Protein AF-A0A1G1I2A8-F1 (afdb_monomer_lite)

Radius of gyration: 114.82 Å; chains: 1; bounding box: 255×109×327 Å

Secondary structure (DSSP, 8-state):
----HHHHHHHHHHHHHHHHHHHHHHHHHHHHHHHHHHHHHHHHHHHHHHHHHHHHHHHTTT-HHHHHHHHHHHTTSTTEEEEEEE-TTS-EEEEEE-PPPTT-S--B--EEEEEETTEEEEEEEEEE--GGGGS-SHHHHHHHHHHHHHHHHHHHHHHHHHHIIIIIHHHHHHHHHHHHHHHH-BTT----GGG--THHHHHHHHHHHHHHHHHHHHHHHHHHHHHHHHHHHHHHHHHHHHHHHHHHHHHHHHHHHHHHHHHHHHHHHHHHHHHHHHHHHHHHHHHHHHHHHHHHHHHHHHHHHHHHHHHHHHHHHHHHHHHHHHHHHHHHHHHHHHHHHHHHHHHHHHHHHHHHHHHHHHHHHHHHHHHIIIIIHHHHHHHHHHHHHHHHHHHHHHHHHHHHHHHHHHHHHHHHHHHHHHHHHHHHHHHHHHHHHHTGGGTHHHHHHHHHHHHHHHHHHHHHHHHHHHHHHHHHHHHHHHHHHHHHHHHHHHHHHHHHHHHHHHHHHHHHHHHHHHHHHHHHHHHHHHHHHHHHHHHHHHHHHHHHHHHHHHHHHHHHHHHHHHHHHHHHHHHHHHHHHHHHHHHHHHHHHHHHHHHHHHHHHHHHHHHHHHHHHHHHHHHHHHHHTHHHHHHHHHHHHHHHHHHHHHHHHHHHHHHHHTSB-S---SS-S-EEEEE--SS-HHHHHHHHHHHHHHHHHHHTS-EEEE--SSHHHHHHHHHTT--SEEEE-HHHHHHHHHHH--EEEEEEEETTBSEE-EEEEE-TT-S--SGGGGTTSEEEES-TT-IIIIIHHHHHHHHTT--GGGSSEEEE-SSHHHHHHHHHTTS-SEEEEEHHHHHHTGGGT-EEEEEPSPEEPPEEEE-TTS-HHHHHHHHHHHHH-BTTSHHHHHHHHHH-TTEEEEE---GGGGHHHHHHHHHHH---PPPP-

Foldseek 3Di:
DDDDPLRVVLVVVLVVLVVVVVVVLVVVLVVVVVVVQVVQQVVQQVLFVVLLAVCQVCLVVVVLVVNQVSVVVSCVPPFWFWKFKAFPVGHTSDIDGHDDDPPQPHKHWDKAFRDDPRDGGIIIIIIGGDPVVPDDSPVVSVVVVVVSVVVSVVVSVVVSVVCCVQPVVLVVVLVVQVCCCVVQLELPDADDLVVDDDPSSVSSVVSPVVSVVVLVVLLVLLVVLLVLLVVLLVLLVVLVVLLVVLVVVLVVLVVVLVVLVVLLVVLVVLLVVLVVLLVVLVVLLVVLVVLLVVLVVLLVVLVVLLVVLVVLLVVLVVLLVVLVVLVVVLVVLVVVLVVLLVVLVVLLVVLVVLLVVLVVLLVVLVVLLCCLVPVVLVVLVVLLVVLVVQLVVLVVVLVVLVVLLVVLVVLLVVLVVLLVVLVVQLVVLVVQLVVLVVVPPVRPVSNVVSVVSNVVSVVSNVVSVVVNVVSVVSNVVSVVSSVVSVVSNVVSVVSSVVSVVSNVVSVVSSVVSVVSNVVSVVSNVVSVVVSVVSVVVNVVSVVSVVVSVVSVVVSVVSNVVSVVSSVVSVVSSVVSVVSNVVSVVSSVVSVVSSVVSVVSSVVSVVSNVVSVVSSVVSVVVSVVSVVVSVVSVVSSVVSVVSSVVSVVSSVVSVVVVVVSVSRHSDDDCPPDQEAEEEEAPLDAQVLQCQLQVLVQVLVCVLVVGHYHYDYDGHRSVSLVCLSVVVHQKYWFFLLSVLVSCQPFVWAFQWFFAFLNHQWFKKFKKFAAPAPDQALQVQQQWEEEFEDPSHPRRHLQNQLRSVVVVHHCVRYVYYYYQHHQVSRLVCRHVVVGRMTMGTPVSQVVCVVVGMGTNDMGPIAGGITMIGRPPHDPVSSNSVSVSQQPQACVDVSSVVSQVSNPVRTGTIGGDDQVSSVVVQVSCCVPSVDHRDTDD

Sequence (933 aa):
MNWGLRQRLTLTVAIVMVVSMSFVGLWRIQGEKRERLETAEARGREMAEIVADLVGPLMARGQIREIDTLILQFLHGRDIYTVQVMDPSGDGFAIVEKPAPENLAVRINPEVPIRHEGADIGSVRLLYAPREAREGFGLLVLRNVAVDAGIVIAISAVLIMVLSRLVVRPLAETVGTIARVAEGGDFTVRLDESRYRGEFRDLARGVNGLVGTVRTLLGDVKRALYQTEVTSERVAMDTRLLEEGTNVQRESMENTSSSINEMGASIKNVAASADNLSASAEETASSIHEMAASIESAAESAGTLSQAVGETSSAIVEVTASINQVGNSVDQLAAAVHETAAAVNEIGATIREVESAAQESANLAEDVMKEASETGMRAVEAAREGMTAIRETVTRGADVINRLGARSEEIGKILTVITEVTDQTSLLALNAAILAAQAGEYGKGFAVVADEIKELAERTANSTKEIEDVVEAVRREAADAVRAMEEGVKKTEGGVRLSLAAGRALETIVNRSRQSVERAQGIERATAEQARGVRQVGVAMEQVRQMIDQILRATQDQRGGSESIMRTAERMRDLTNQVGRATSELAQGSRQIIQAVESTTEHVSVIVEATKEQAEGSQQIVDSIERISRIPRQTAGVAKVMAGAARDLIGEAGRFRETVRAYRTAERRVGGTALAFGVIPLDRADVMREKFKPLAEYLSRGLGQPVDLRVPDRYEACLRDIWEEETDFAYLTPTTYIEARHKFGVSLVSKALRNGLPFNHAAIVVPPGSSISRLEQIAGKRVAFGDERSTSSYLMPRLMLARAGVRLIDMDEYTFRGHHDRVAEAVLGGEADAGGMMESTARRFAERGLNVLAVSPDIPEFCVVAAAGTSSALADHVRELLTALSASRPEDARILKSIASDYTGFVAAVDADYDGVRTSVKELYGITYAGGA

Structure (mmCIF, N/CA/C/O backbone):
data_AF-A0A1G1I2A8-F1
#
_entry.id   AF-A0A1G1I2A8-F1
#
loop_
_atom_site.group_PDB
_atom_site.id
_atom_site.type_symbol
_atom_site.label_atom_id
_atom_site.label_alt_id
_atom_site.label_comp_id
_atom_site.label_asym_id
_atom_site.label_entity_id
_atom_site.label_seq_id
_atom_site.pdbx_PDB_ins_code
_atom_site.Cartn_x
_atom_site.Cartn_y
_atom_site.Cartn_z
_atom_site.occupancy
_atom_site.B_iso_or_equiv
_atom_site.auth_seq_id
_atom_site.auth_comp_id
_atom_site.auth_asym_id
_atom_site.auth_atom_id
_atom_site.pdbx_PDB_model_num
ATOM 1 N N . MET A 1 1 ? 69.381 35.797 -104.779 1.00 35.25 1 MET A N 1
ATOM 2 C CA . MET A 1 1 ? 70.450 34.960 -104.194 1.00 35.25 1 MET A CA 1
ATOM 3 C C . MET A 1 1 ? 70.005 33.498 -104.211 1.00 35.25 1 MET A C 1
ATOM 5 O O . MET A 1 1 ? 69.638 32.964 -103.185 1.00 35.25 1 MET A O 1
ATOM 9 N N . ASN A 1 2 ? 69.972 32.881 -105.394 1.00 39.34 2 ASN A N 1
ATOM 10 C CA . ASN A 1 2 ? 69.732 31.446 -105.590 1.00 39.34 2 ASN A CA 1
ATOM 11 C C . ASN A 1 2 ? 70.513 31.041 -106.842 1.00 39.34 2 ASN A C 1
ATOM 13 O O . ASN A 1 2 ? 69.991 31.027 -107.950 1.00 39.34 2 ASN A O 1
ATOM 17 N N . TRP A 1 3 ? 71.814 30.834 -106.662 1.00 39.72 3 TRP A N 1
ATOM 18 C CA . TRP A 1 3 ? 72.657 30.169 -107.649 1.00 39.72 3 TRP A CA 1
ATOM 19 C C . TRP A 1 3 ? 72.755 28.714 -107.209 1.00 39.72 3 TRP A C 1
ATOM 21 O O . TRP A 1 3 ? 73.241 28.443 -106.109 1.00 39.72 3 TRP A O 1
ATOM 31 N N . GLY A 1 4 ? 72.236 27.797 -108.030 1.00 51.66 4 GLY A N 1
ATOM 32 C CA . GLY A 1 4 ? 72.236 26.367 -107.725 1.00 51.66 4 GLY A CA 1
ATOM 33 C C . GLY A 1 4 ? 73.658 25.868 -107.475 1.00 51.66 4 GLY A C 1
ATOM 34 O O . GLY A 1 4 ? 74.607 26.393 -108.057 1.00 51.66 4 GLY A O 1
ATOM 35 N N . LEU A 1 5 ? 73.814 24.848 -106.625 1.00 53.22 5 LEU A N 1
ATOM 36 C CA . LEU A 1 5 ? 75.115 24.272 -106.251 1.00 53.22 5 LEU A CA 1
ATOM 37 C C . LEU A 1 5 ? 76.014 24.015 -107.480 1.00 53.22 5 LEU A C 1
ATOM 39 O O . LEU A 1 5 ? 77.211 24.280 -107.445 1.00 53.22 5 LEU A O 1
ATOM 43 N N . ARG A 1 6 ? 75.394 23.617 -108.602 1.00 56.12 6 ARG A N 1
ATOM 44 C CA . ARG A 1 6 ? 76.012 23.495 -109.930 1.00 56.12 6 ARG A CA 1
ATOM 45 C C . ARG A 1 6 ? 76.737 24.765 -110.386 1.00 56.12 6 ARG A C 1
ATOM 47 O O . ARG A 1 6 ? 77.890 24.673 -110.776 1.00 56.12 6 ARG A O 1
ATOM 54 N N . GLN A 1 7 ? 76.078 25.921 -110.315 1.00 58.53 7 GLN A N 1
ATOM 55 C CA . GLN A 1 7 ? 76.614 27.203 -110.770 1.00 58.53 7 GLN A CA 1
ATOM 56 C C . GLN A 1 7 ? 77.718 27.734 -109.848 1.00 58.53 7 GLN A C 1
ATOM 58 O O . GLN A 1 7 ? 78.705 28.284 -110.335 1.00 58.53 7 GLN A O 1
ATOM 63 N N . ARG A 1 8 ? 77.585 27.542 -108.526 1.00 58.88 8 ARG A N 1
ATOM 64 C CA . ARG A 1 8 ? 78.625 27.933 -107.559 1.00 58.88 8 ARG A CA 1
ATOM 65 C C . ARG A 1 8 ? 79.903 27.126 -107.760 1.00 58.88 8 ARG A C 1
ATOM 67 O O . ARG A 1 8 ? 80.968 27.721 -107.856 1.00 58.88 8 ARG A O 1
ATOM 74 N N . LEU A 1 9 ? 79.794 25.804 -107.912 1.00 56.88 9 LEU A N 1
ATOM 75 C CA . LEU A 1 9 ? 80.969 24.954 -108.117 1.00 56.88 9 LEU A CA 1
ATOM 76 C C . LEU A 1 9 ? 81.682 25.279 -109.440 1.00 56.88 9 LEU A C 1
ATOM 78 O O . LEU A 1 9 ? 82.906 25.376 -109.465 1.00 56.88 9 LEU A O 1
ATOM 82 N N . THR A 1 10 ? 80.931 25.520 -110.524 1.00 62.66 10 THR A N 1
ATOM 83 C CA . THR A 1 10 ? 81.520 25.935 -111.810 1.00 62.66 10 THR A CA 1
ATOM 84 C C . THR A 1 10 ? 82.211 27.292 -111.733 1.00 62.66 10 THR A C 1
ATOM 86 O O . THR A 1 10 ? 83.279 27.456 -112.315 1.00 62.66 10 THR A O 1
ATOM 89 N N . LEU A 1 11 ? 81.640 28.258 -111.007 1.00 63.94 11 LEU A N 1
ATOM 90 C CA . LEU A 1 11 ? 82.217 29.597 -110.900 1.00 63.94 11 LEU A CA 1
ATOM 91 C C . LEU A 1 11 ? 83.518 29.582 -110.083 1.00 63.94 11 LEU A C 1
ATOM 93 O O . LEU A 1 11 ? 84.504 30.189 -110.490 1.00 63.94 11 LEU A O 1
ATOM 97 N N . THR A 1 12 ? 83.551 28.850 -108.964 1.00 62.59 12 THR A N 1
ATOM 98 C CA . THR A 1 12 ? 84.743 28.774 -108.106 1.00 62.59 12 THR A CA 1
ATOM 99 C C . THR A 1 12 ? 85.919 28.112 -108.825 1.00 62.59 12 THR A C 1
ATOM 101 O O . THR A 1 12 ? 87.034 28.625 -108.768 1.00 62.59 12 THR A O 1
ATOM 104 N N . VAL A 1 13 ? 85.680 27.015 -109.553 1.00 64.94 13 VAL A N 1
ATOM 105 C CA . VAL A 1 13 ? 86.742 26.326 -110.307 1.00 64.94 13 VAL A CA 1
ATOM 106 C C . VAL A 1 13 ? 87.262 27.197 -111.458 1.00 64.94 13 VAL A C 1
ATOM 108 O O . VAL A 1 13 ? 88.473 27.270 -111.664 1.00 64.94 13 VAL A O 1
ATOM 111 N N . ALA A 1 14 ? 86.378 27.918 -112.155 1.00 65.12 14 ALA A N 1
ATOM 112 C CA . ALA A 1 14 ? 86.773 28.831 -113.227 1.00 65.12 14 ALA A CA 1
ATOM 113 C C . ALA A 1 14 ? 87.655 29.990 -112.722 1.00 65.12 14 ALA A C 1
ATOM 115 O O . ALA A 1 14 ? 88.662 30.315 -113.349 1.00 65.12 14 ALA A O 1
ATOM 116 N N . ILE A 1 15 ? 87.330 30.579 -111.565 1.00 67.44 15 ILE A N 1
ATOM 117 C CA . ILE A 1 15 ? 88.107 31.685 -110.979 1.00 67.44 15 ILE A CA 1
ATOM 118 C C . ILE A 1 15 ? 89.528 31.235 -110.601 1.00 67.44 15 ILE A C 1
ATOM 120 O O . ILE A 1 15 ? 90.493 31.942 -110.890 1.00 67.44 15 ILE A O 1
ATOM 124 N N . VAL A 1 16 ? 89.682 30.045 -110.009 1.00 66.56 16 VAL A N 1
ATOM 125 C CA . VAL A 1 16 ? 90.998 29.523 -109.589 1.00 66.56 16 VAL A CA 1
ATOM 126 C C . VAL A 1 16 ? 91.925 29.263 -110.788 1.00 66.56 16 VAL A C 1
ATOM 128 O O . VAL A 1 16 ? 93.128 29.532 -110.707 1.00 66.56 16 VAL A O 1
ATOM 131 N N . MET A 1 17 ? 91.387 28.807 -111.925 1.00 67.25 17 MET A N 1
ATOM 132 C CA . MET A 1 17 ? 92.185 28.594 -113.144 1.00 67.25 17 MET A CA 1
ATOM 133 C C . MET A 1 17 ? 92.657 29.905 -113.797 1.00 67.25 17 MET A C 1
ATOM 135 O O . MET A 1 17 ? 93.786 29.978 -114.278 1.00 67.25 17 MET A O 1
ATOM 139 N N . VAL A 1 18 ? 91.840 30.963 -113.788 1.00 69.12 18 VAL A N 1
ATOM 140 C CA . VAL A 1 18 ? 92.198 32.251 -114.420 1.00 69.12 18 VAL A CA 1
ATOM 141 C C . VAL A 1 18 ? 93.328 32.971 -113.670 1.00 69.12 18 VAL A C 1
ATOM 143 O O . VAL A 1 18 ? 94.229 33.544 -114.291 1.00 69.12 18 VAL A O 1
ATOM 146 N N . VAL A 1 19 ? 93.321 32.916 -112.335 1.00 68.88 19 VAL A N 1
ATOM 147 C CA . VAL A 1 19 ? 94.349 33.561 -111.497 1.00 68.88 19 VAL A CA 1
ATOM 148 C C . VAL A 1 19 ? 95.716 32.885 -111.657 1.00 68.88 19 VAL A C 1
ATOM 150 O O . VAL A 1 19 ? 96.740 33.565 -111.694 1.00 68.88 19 VAL A O 1
ATOM 153 N N . SER A 1 20 ? 95.746 31.559 -111.809 1.00 62.88 20 SER A N 1
ATOM 154 C CA . SER A 1 20 ? 96.995 30.795 -111.917 1.00 62.88 20 SER A CA 1
ATOM 155 C C . SER A 1 20 ? 97.707 30.982 -113.265 1.00 62.88 20 SER A C 1
ATOM 157 O O . SER A 1 20 ? 98.933 31.102 -113.282 1.00 62.88 20 SER A O 1
ATOM 159 N N . MET A 1 21 ? 96.983 31.105 -114.387 1.00 68.19 21 MET A N 1
ATOM 160 C CA . MET A 1 21 ? 97.621 31.324 -115.700 1.00 68.19 21 MET A CA 1
ATOM 161 C C . MET A 1 21 ? 98.109 32.768 -115.918 1.00 68.19 21 MET A C 1
ATOM 163 O O . MET A 1 21 ? 99.127 32.978 -116.577 1.00 68.19 21 MET A O 1
ATOM 167 N N . SER A 1 22 ? 97.478 33.765 -115.286 1.00 67.06 22 SER A N 1
ATOM 168 C CA . SER A 1 22 ? 97.885 35.179 -115.408 1.00 67.06 22 SER A CA 1
ATOM 169 C C . SER A 1 22 ? 99.281 35.469 -114.819 1.00 67.06 22 SER A C 1
ATOM 171 O O . SER A 1 22 ? 99.975 36.377 -115.278 1.00 67.06 22 SER A O 1
ATOM 173 N N . PHE A 1 23 ? 99.741 34.678 -113.841 1.00 66.38 23 PHE A N 1
ATOM 174 C CA . PHE A 1 23 ? 101.073 34.821 -113.235 1.00 66.38 23 PHE A CA 1
ATOM 175 C C . PHE A 1 23 ? 102.205 34.351 -114.171 1.00 66.38 23 PHE A C 1
ATOM 177 O O . PHE A 1 23 ? 103.268 34.970 -114.232 1.00 66.38 23 PHE A O 1
ATOM 184 N N . VAL A 1 24 ? 101.958 33.300 -114.963 1.00 67.38 24 VAL A N 1
ATOM 185 C CA . VAL A 1 24 ? 102.928 32.754 -115.933 1.00 67.38 24 VAL A CA 1
ATOM 186 C C . VAL A 1 24 ? 103.140 33.719 -117.109 1.00 67.38 24 VAL A C 1
ATOM 188 O O . VAL A 1 24 ? 104.269 33.892 -117.574 1.00 67.38 24 VAL A O 1
ATOM 191 N N . GLY A 1 25 ? 102.084 34.413 -117.548 1.00 65.12 25 GLY A N 1
ATOM 192 C CA . GLY A 1 25 ? 102.158 35.409 -118.624 1.00 65.12 25 GLY A CA 1
ATOM 193 C C . GLY A 1 25 ? 103.009 36.641 -118.283 1.00 65.12 25 GLY A C 1
ATOM 194 O O . GLY A 1 25 ? 103.759 37.127 -119.131 1.00 65.12 25 GLY A O 1
ATOM 195 N N . LEU A 1 26 ? 102.955 37.124 -117.035 1.00 66.81 26 LEU A N 1
ATOM 196 C CA . LEU A 1 26 ? 103.687 38.319 -116.592 1.00 66.81 26 LEU A CA 1
ATOM 197 C C . LEU A 1 26 ? 105.206 38.086 -116.499 1.00 66.81 26 LEU A C 1
ATOM 199 O O . LEU A 1 26 ? 105.999 38.968 -116.836 1.00 66.81 26 LEU A O 1
ATOM 203 N N . TRP A 1 27 ? 105.613 36.884 -116.079 1.00 65.75 27 TRP A N 1
ATOM 204 C CA . TRP A 1 27 ? 107.022 36.513 -115.915 1.00 65.75 27 TRP A CA 1
ATOM 205 C C . TRP A 1 27 ? 107.772 36.482 -117.256 1.00 65.75 27 TRP A C 1
ATOM 207 O O . TRP A 1 27 ? 108.911 36.936 -117.353 1.00 65.75 27 TRP A O 1
ATOM 217 N N . ARG A 1 28 ? 107.099 36.039 -118.326 1.00 65.81 28 ARG A N 1
ATOM 218 C CA . ARG A 1 28 ? 107.678 35.945 -119.675 1.00 65.81 28 ARG A CA 1
ATOM 219 C C . ARG A 1 28 ? 107.926 37.315 -120.325 1.00 65.81 28 ARG A C 1
ATOM 221 O O . ARG A 1 28 ? 108.904 37.467 -121.046 1.00 65.81 28 ARG A O 1
ATOM 228 N N . ILE A 1 29 ? 107.084 38.316 -120.044 1.00 66.88 29 ILE A N 1
ATOM 229 C CA . ILE A 1 29 ? 107.187 39.677 -120.616 1.00 66.88 29 ILE A CA 1
ATOM 230 C C . ILE A 1 29 ? 108.342 40.487 -119.994 1.00 66.88 29 ILE A C 1
ATOM 232 O O . ILE A 1 29 ? 108.949 41.316 -120.671 1.00 66.88 29 ILE A O 1
ATOM 236 N N . GLN A 1 30 ? 108.679 40.263 -118.719 1.00 64.81 30 GLN A N 1
ATOM 237 C CA . GLN A 1 30 ? 109.777 40.986 -118.059 1.00 64.81 30 GLN A CA 1
ATOM 238 C C . GLN A 1 30 ? 111.177 40.570 -118.546 1.00 64.81 30 GLN A C 1
ATOM 240 O O . GLN A 1 30 ? 112.079 41.408 -118.545 1.00 64.81 30 GLN A O 1
ATOM 245 N N . GLY A 1 31 ? 111.359 39.322 -118.994 1.00 63.78 31 GLY A N 1
ATOM 246 C CA . GLY A 1 31 ? 112.656 38.810 -119.454 1.00 63.78 31 GLY A CA 1
ATOM 247 C C . GLY A 1 31 ? 113.207 39.537 -120.689 1.00 63.78 31 GLY A C 1
ATOM 248 O O . GLY A 1 31 ? 114.340 40.009 -120.667 1.00 63.78 31 GLY A O 1
ATOM 249 N N . GLU A 1 32 ? 112.392 39.717 -121.733 1.00 63.31 32 GLU A N 1
ATOM 250 C CA . GLU A 1 32 ? 112.831 40.298 -123.020 1.00 63.31 32 GLU A CA 1
ATOM 251 C C . GLU A 1 32 ? 113.111 41.816 -122.966 1.00 63.31 32 GLU A C 1
ATOM 253 O O . GLU A 1 32 ? 113.818 42.355 -123.817 1.00 63.31 32 GLU A O 1
ATOM 258 N N . LYS A 1 33 ? 112.592 42.541 -121.965 1.00 63.56 33 LYS A N 1
ATOM 259 C CA . LYS A 1 33 ? 112.834 43.989 -121.812 1.00 63.56 33 LYS A CA 1
ATOM 260 C C . LYS A 1 33 ? 114.249 44.302 -121.314 1.00 63.56 33 LYS A C 1
ATOM 262 O O . LYS A 1 33 ? 114.797 45.348 -121.656 1.00 63.56 33 LYS A O 1
ATOM 267 N N . ARG A 1 34 ? 114.821 43.422 -120.488 1.00 65.44 34 ARG A N 1
ATOM 268 C CA . ARG A 1 34 ? 116.114 43.639 -119.821 1.00 65.44 34 ARG A CA 1
ATOM 269 C C . ARG A 1 34 ? 117.286 43.568 -120.805 1.00 65.44 34 ARG A C 1
ATOM 271 O O . ARG A 1 34 ? 118.170 44.411 -120.748 1.00 65.44 34 ARG A O 1
ATOM 278 N N . GLU A 1 35 ? 117.222 42.643 -121.760 1.00 64.88 35 GLU A N 1
ATOM 279 C CA . GLU A 1 35 ? 118.279 42.391 -122.750 1.00 64.88 35 GLU A CA 1
ATOM 280 C C . GLU A 1 35 ? 118.539 43.591 -123.685 1.00 64.88 35 GLU A C 1
ATOM 282 O O . GLU A 1 35 ? 119.682 43.893 -124.010 1.00 64.88 35 GLU A O 1
ATOM 287 N N . ARG A 1 36 ? 117.496 44.344 -124.071 1.00 65.38 36 ARG A N 1
ATOM 288 C CA . ARG A 1 36 ? 117.628 45.483 -125.007 1.00 65.38 36 ARG A CA 1
ATOM 289 C C . ARG A 1 36 ? 118.206 46.769 -124.394 1.00 65.38 36 ARG A C 1
ATOM 291 O O . ARG A 1 36 ? 118.628 47.645 -125.144 1.00 65.38 36 ARG A O 1
ATOM 298 N N . LEU A 1 37 ? 118.198 46.920 -123.067 1.00 65.25 37 LEU A N 1
ATOM 299 C CA . LEU A 1 37 ? 118.736 48.106 -122.379 1.00 65.25 37 LEU A CA 1
ATOM 300 C C . LEU A 1 37 ? 120.264 48.039 -122.237 1.00 65.25 37 LEU A C 1
ATOM 302 O O . LEU A 1 37 ? 120.937 49.040 -122.474 1.00 65.25 37 LEU A O 1
ATOM 306 N N . GLU A 1 38 ? 120.810 46.856 -121.945 1.00 67.38 38 GLU A N 1
ATOM 307 C CA . GLU A 1 38 ? 122.257 46.649 -121.780 1.00 67.38 38 GLU A CA 1
ATOM 308 C C . GLU A 1 38 ? 123.039 46.921 -123.081 1.00 67.38 38 GLU A C 1
ATOM 310 O O . GLU A 1 38 ? 124.126 47.497 -123.052 1.00 67.38 38 GLU A O 1
ATOM 315 N N . THR A 1 39 ? 122.471 46.598 -124.250 1.00 66.31 39 THR A N 1
ATOM 316 C CA . THR A 1 39 ? 123.140 46.825 -125.547 1.00 66.31 39 THR A CA 1
ATOM 317 C C . THR A 1 39 ? 123.283 48.311 -125.902 1.00 66.31 39 THR A C 1
ATOM 319 O O . THR A 1 39 ? 124.223 48.699 -126.596 1.00 66.31 39 THR A O 1
ATOM 322 N N . ALA A 1 40 ? 122.358 49.159 -125.442 1.00 63.97 40 ALA A N 1
ATOM 323 C CA . ALA A 1 40 ? 122.383 50.593 -125.717 1.00 63.97 40 ALA A CA 1
ATOM 324 C C . ALA A 1 40 ? 123.420 51.334 -124.847 1.00 63.97 40 ALA A C 1
ATOM 326 O O . ALA A 1 40 ? 124.032 52.293 -125.317 1.00 63.97 40 ALA A O 1
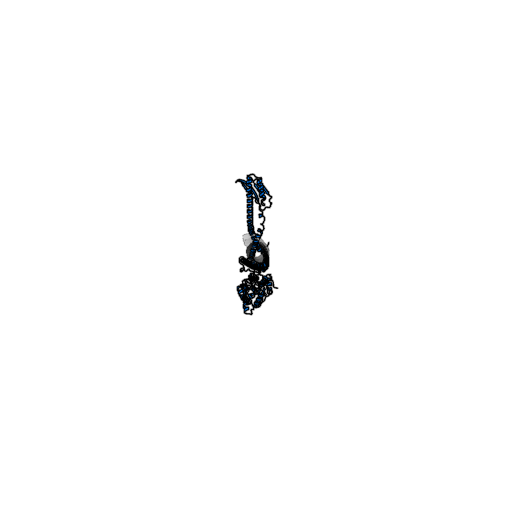ATOM 327 N N . GLU A 1 41 ? 123.657 50.871 -123.612 1.00 67.31 41 GLU A N 1
ATOM 328 C CA . GLU A 1 41 ? 124.652 51.442 -122.689 1.00 67.31 41 GLU A CA 1
ATOM 329 C C . GLU A 1 41 ? 126.088 51.259 -123.186 1.00 67.31 41 GLU A C 1
ATOM 331 O O . GLU A 1 41 ? 126.888 52.197 -123.138 1.00 67.31 41 GLU A O 1
ATOM 336 N N . ALA A 1 42 ? 126.393 50.079 -123.732 1.00 68.88 42 ALA A N 1
ATOM 337 C CA . ALA A 1 42 ? 127.720 49.752 -124.245 1.00 68.88 42 ALA A CA 1
ATOM 338 C C . ALA A 1 42 ? 128.166 50.689 -125.387 1.00 68.88 42 ALA A C 1
ATOM 340 O O . ALA A 1 42 ? 129.272 51.224 -125.340 1.00 68.88 42 ALA A O 1
ATOM 341 N N . ARG A 1 43 ? 127.289 50.963 -126.367 1.00 69.44 43 ARG A N 1
ATOM 342 C CA . ARG A 1 43 ? 127.595 51.861 -127.502 1.00 69.44 43 ARG A CA 1
ATOM 343 C C . ARG A 1 43 ? 127.827 53.312 -127.082 1.00 69.44 43 ARG A C 1
ATOM 345 O O . ARG A 1 43 ? 128.655 53.995 -127.672 1.00 69.44 43 ARG A O 1
ATOM 352 N N . GLY A 1 44 ? 127.105 53.791 -126.067 1.00 66.50 44 GLY A N 1
ATOM 353 C CA . GLY A 1 44 ? 127.300 55.146 -125.554 1.00 66.50 44 GLY A CA 1
ATOM 354 C C . GLY A 1 44 ? 128.709 55.345 -124.989 1.00 66.50 44 GLY A C 1
ATOM 355 O O . GLY A 1 44 ? 129.358 56.345 -125.297 1.00 66.50 44 GLY A O 1
ATOM 356 N N . ARG A 1 45 ? 129.190 54.396 -124.172 1.00 73.75 45 ARG A N 1
ATO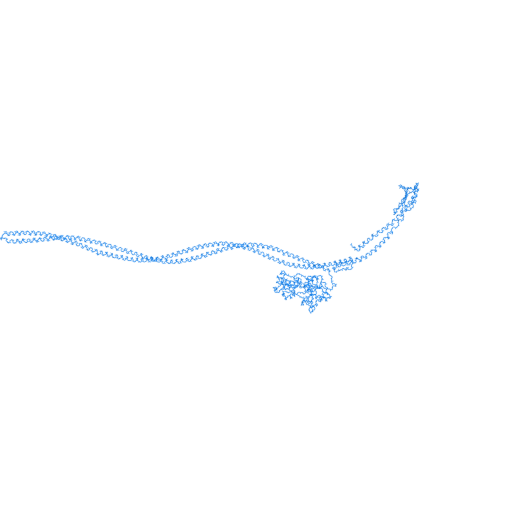M 357 C CA . ARG A 1 45 ? 130.533 54.454 -123.565 1.00 73.75 45 ARG A CA 1
ATOM 358 C C . ARG A 1 45 ? 131.648 54.490 -124.604 1.00 73.75 45 ARG A C 1
ATOM 360 O O . ARG A 1 45 ? 132.547 55.313 -124.479 1.00 73.75 45 ARG A O 1
ATOM 367 N N . GLU A 1 46 ? 131.544 53.654 -125.632 1.00 73.75 46 GLU A N 1
ATOM 368 C CA . GLU A 1 46 ? 132.530 53.572 -126.715 1.00 73.75 46 GLU A CA 1
ATOM 369 C C . GLU A 1 46 ? 132.689 54.926 -127.437 1.00 73.75 46 GLU A C 1
ATOM 371 O O . GLU A 1 46 ? 133.802 55.398 -127.656 1.00 73.75 46 GLU A O 1
ATOM 376 N N . MET A 1 47 ? 131.581 55.628 -127.709 1.00 69.38 47 MET A N 1
ATOM 377 C CA . MET A 1 47 ? 131.615 56.987 -128.269 1.00 69.38 47 MET A CA 1
ATOM 378 C C . MET A 1 47 ? 132.320 58.002 -127.355 1.00 69.38 47 MET A C 1
ATOM 380 O O . MET A 1 47 ? 133.013 58.887 -127.853 1.00 69.38 47 MET A O 1
ATOM 384 N N . ALA A 1 48 ? 132.130 57.911 -126.036 1.00 69.25 48 ALA A N 1
ATOM 385 C CA . ALA A 1 48 ? 132.746 58.831 -125.080 1.00 69.25 48 ALA A CA 1
ATOM 386 C C . ALA A 1 48 ? 134.264 58.594 -124.932 1.00 69.25 48 ALA A C 1
ATOM 388 O O . ALA A 1 48 ? 135.011 59.564 -124.817 1.00 69.25 48 ALA A O 1
ATOM 389 N N . GLU A 1 49 ? 134.727 57.340 -125.017 1.00 76.81 49 GLU A N 1
ATOM 390 C CA . GLU A 1 49 ? 136.158 56.982 -125.056 1.00 76.81 49 GLU A CA 1
ATOM 391 C C . GLU A 1 49 ? 136.872 57.579 -126.267 1.00 76.81 49 GLU A C 1
ATOM 393 O O . GLU A 1 49 ? 137.927 58.194 -126.117 1.00 76.81 49 GLU A O 1
ATOM 398 N N . ILE A 1 50 ? 136.260 57.494 -127.452 1.00 75.25 50 ILE A N 1
ATOM 399 C CA . ILE A 1 50 ? 136.835 58.078 -128.671 1.00 75.25 50 ILE A CA 1
ATOM 400 C C . ILE A 1 50 ? 137.048 59.590 -128.499 1.00 75.25 50 ILE A C 1
ATOM 402 O O . ILE A 1 50 ? 138.101 60.119 -128.858 1.00 75.25 50 ILE A O 1
ATOM 406 N N . VAL A 1 51 ? 136.065 60.299 -127.936 1.00 71.31 51 VAL A N 1
ATOM 407 C CA . VAL A 1 51 ? 136.183 61.744 -127.690 1.00 71.31 51 VAL A CA 1
ATOM 408 C C . VAL A 1 51 ? 137.269 62.038 -126.649 1.00 71.31 51 VAL A C 1
ATOM 410 O O . VAL A 1 51 ? 138.022 62.995 -126.822 1.00 71.31 51 VAL A O 1
ATOM 413 N N . ALA A 1 52 ? 137.389 61.220 -125.599 1.00 72.56 52 ALA A N 1
ATOM 414 C CA . ALA A 1 52 ? 138.398 61.406 -124.559 1.00 72.56 52 ALA A CA 1
ATOM 415 C C . ALA A 1 52 ? 139.833 61.296 -125.100 1.00 72.56 52 ALA A C 1
ATOM 417 O O . ALA A 1 52 ? 140.661 62.167 -124.820 1.00 72.56 52 ALA A O 1
ATOM 418 N N . ASP A 1 53 ? 140.103 60.298 -125.944 1.00 74.44 53 ASP A N 1
ATOM 419 C CA . ASP A 1 53 ? 141.427 60.082 -126.544 1.00 74.44 53 ASP A CA 1
ATOM 420 C C . ASP A 1 53 ? 141.852 61.219 -127.487 1.00 74.44 53 ASP A C 1
ATOM 422 O O . ASP A 1 53 ? 143.019 61.617 -127.511 1.00 74.44 53 ASP A O 1
ATOM 426 N N . LEU A 1 54 ? 140.914 61.788 -128.251 1.00 70.50 54 LEU A N 1
ATOM 427 C CA . LEU A 1 54 ? 141.202 62.905 -129.158 1.00 70.50 54 LEU A CA 1
ATOM 428 C C . LEU A 1 54 ? 141.447 64.229 -128.417 1.00 70.50 54 LEU A C 1
ATOM 430 O O . LEU A 1 54 ? 142.227 65.062 -128.885 1.00 70.50 54 LEU A O 1
ATOM 434 N N . VAL A 1 55 ? 140.794 64.434 -127.271 1.00 74.06 55 VAL A N 1
ATOM 435 C CA . VAL A 1 55 ? 140.916 65.669 -126.482 1.00 74.06 55 VAL A CA 1
ATOM 436 C C . VAL A 1 55 ? 142.185 65.680 -125.622 1.00 74.06 55 VAL A C 1
ATOM 438 O O . VAL A 1 55 ? 142.789 66.741 -125.458 1.00 74.06 55 VAL A O 1
ATOM 441 N N . GLY A 1 56 ? 142.653 64.528 -125.127 1.00 69.75 56 GLY A N 1
ATOM 442 C CA . GLY A 1 56 ? 143.808 64.433 -124.218 1.00 69.75 56 GLY A CA 1
ATOM 443 C C . GLY A 1 56 ? 145.069 65.204 -124.651 1.00 69.75 56 GLY A C 1
ATOM 444 O O . GLY A 1 56 ? 145.554 66.045 -123.888 1.00 69.75 56 GLY A O 1
ATOM 445 N N . PRO A 1 57 ? 145.590 65.016 -125.880 1.00 68.12 57 PRO A N 1
ATOM 446 C CA . PRO A 1 57 ? 146.774 65.737 -126.362 1.00 68.12 57 PRO A CA 1
ATOM 447 C C . PRO A 1 57 ? 146.580 67.252 -126.518 1.00 68.12 57 PRO A C 1
ATOM 449 O O . PRO A 1 57 ? 147.562 68.000 -126.543 1.00 68.12 57 PRO A O 1
ATOM 452 N N . LEU A 1 58 ? 145.334 67.702 -126.694 1.00 69.94 58 LEU A N 1
ATOM 453 C CA . LEU A 1 58 ? 144.978 69.118 -126.828 1.00 69.94 58 LEU A CA 1
ATOM 454 C C . LEU A 1 58 ? 144.857 69.780 -125.452 1.00 69.94 58 LEU A C 1
ATOM 456 O O . LEU A 1 58 ? 145.302 70.915 -125.262 1.00 69.94 58 LEU A O 1
ATOM 460 N N . MET A 1 59 ? 144.320 69.042 -124.479 1.00 71.50 59 MET A N 1
ATOM 461 C CA . MET A 1 59 ? 144.163 69.490 -123.099 1.00 71.50 59 MET A CA 1
ATOM 462 C C . MET A 1 59 ? 145.525 69.671 -122.412 1.00 71.50 59 MET A C 1
ATOM 464 O O . MET A 1 59 ? 145.768 70.714 -121.808 1.00 71.50 59 MET A O 1
ATOM 468 N N . ALA A 1 60 ? 146.466 68.741 -122.619 1.00 69.25 60 ALA A N 1
ATOM 469 C CA . ALA A 1 60 ? 147.830 68.842 -122.086 1.00 69.25 60 ALA A CA 1
ATOM 470 C C . ALA A 1 60 ? 148.629 70.045 -122.631 1.00 69.25 60 ALA A C 1
ATOM 472 O O . ALA A 1 60 ? 149.498 70.580 -121.945 1.00 69.25 60 ALA A O 1
ATOM 473 N N . ARG A 1 61 ? 148.328 70.501 -123.856 1.00 67.56 61 ARG A N 1
ATOM 474 C CA . ARG A 1 61 ? 148.975 71.666 -124.489 1.00 67.56 61 ARG A CA 1
ATOM 475 C C . ARG A 1 61 ? 148.284 73.000 -124.193 1.00 67.56 61 ARG A C 1
ATOM 477 O O . ARG A 1 61 ? 148.750 74.035 -124.665 1.00 67.56 61 ARG A O 1
ATOM 484 N N . GLY A 1 62 ? 147.182 72.998 -123.441 1.00 67.12 62 GLY A N 1
ATOM 485 C CA . GLY A 1 62 ? 146.410 74.207 -123.137 1.00 67.12 62 GLY A CA 1
ATOM 486 C C . GLY A 1 62 ? 145.721 74.834 -124.359 1.00 67.12 62 GLY A C 1
ATOM 487 O O . GLY A 1 62 ? 145.377 76.016 -124.336 1.00 67.12 62 GLY A O 1
ATOM 488 N N . GLN A 1 63 ? 145.507 74.073 -125.439 1.00 70.06 63 GLN A N 1
ATOM 489 C CA . GLN A 1 63 ? 144.905 74.564 -126.686 1.00 70.06 63 GLN A CA 1
ATOM 490 C C . GLN A 1 63 ? 143.368 74.510 -126.631 1.00 70.06 63 GLN A C 1
ATOM 492 O O . GLN A 1 63 ? 142.723 73.805 -127.404 1.00 70.06 63 GLN A O 1
ATOM 497 N N . ILE A 1 64 ? 142.758 75.284 -125.728 1.00 67.69 64 ILE A N 1
ATOM 498 C CA . ILE A 1 64 ? 141.302 75.261 -125.463 1.00 67.69 64 ILE A CA 1
ATOM 499 C C . ILE A 1 64 ? 140.468 75.493 -126.740 1.00 67.69 64 ILE A C 1
ATOM 501 O O . ILE A 1 64 ? 139.467 74.821 -126.971 1.00 67.69 64 ILE A O 1
ATOM 505 N N . ARG A 1 65 ? 140.920 76.380 -127.635 1.00 66.38 65 ARG A N 1
ATOM 506 C CA . ARG A 1 65 ? 140.211 76.690 -128.891 1.00 66.38 65 ARG A CA 1
ATOM 507 C C . ARG A 1 65 ? 140.127 75.510 -129.873 1.00 66.38 65 ARG A C 1
ATOM 509 O O . ARG A 1 65 ? 139.191 75.443 -130.670 1.00 66.38 65 ARG A O 1
ATOM 516 N N . GLU A 1 66 ? 141.093 74.593 -129.835 1.00 65.62 66 GLU A N 1
ATOM 517 C CA . GLU A 1 66 ? 141.088 73.391 -130.680 1.00 65.62 66 GLU A CA 1
ATOM 518 C C . GLU A 1 66 ? 140.159 72.307 -130.110 1.00 65.62 66 GLU A C 1
ATOM 520 O O . GLU A 1 66 ? 139.512 71.603 -130.884 1.00 65.62 66 GLU A O 1
ATOM 525 N N . ILE A 1 67 ? 140.001 72.242 -128.781 1.00 68.44 67 ILE A N 1
ATOM 526 C CA . ILE A 1 67 ? 139.079 71.323 -128.092 1.00 68.44 67 ILE A CA 1
ATOM 527 C C . ILE A 1 67 ? 137.621 71.632 -128.456 1.00 68.44 67 ILE A C 1
ATOM 529 O O . ILE A 1 67 ? 136.899 70.728 -128.874 1.00 68.44 67 ILE A O 1
ATOM 533 N N . ASP A 1 68 ? 137.203 72.901 -128.398 1.00 72.75 68 ASP A N 1
ATOM 534 C CA . ASP A 1 68 ? 135.840 73.306 -128.788 1.00 72.75 68 ASP A CA 1
ATOM 535 C C . ASP A 1 68 ? 135.520 72.924 -130.240 1.00 72.75 68 ASP A C 1
ATOM 537 O O . ASP A 1 68 ? 134.438 72.416 -130.549 1.00 72.75 68 ASP A O 1
ATOM 541 N N . THR A 1 69 ? 136.486 73.128 -131.141 1.00 71.69 69 THR A N 1
ATOM 542 C CA . THR A 1 69 ? 136.324 72.822 -132.569 1.00 71.69 69 THR A CA 1
ATOM 543 C C . THR A 1 69 ? 136.185 71.312 -132.805 1.00 71.69 69 THR A C 1
ATOM 545 O O . THR A 1 69 ? 135.404 70.888 -133.661 1.00 71.69 69 THR A O 1
ATOM 548 N N . LEU A 1 70 ? 136.899 70.493 -132.029 1.00 69.88 70 LEU A N 1
ATOM 549 C CA . LEU A 1 70 ? 136.864 69.036 -132.124 1.00 69.88 70 LEU A CA 1
ATOM 550 C C . LEU A 1 70 ? 135.581 68.440 -131.516 1.00 69.88 70 LEU A C 1
ATOM 552 O O . LEU A 1 70 ? 134.951 67.574 -132.124 1.00 69.88 70 LEU A O 1
ATOM 556 N N . ILE A 1 71 ? 135.126 68.960 -130.373 1.00 71.69 71 ILE A N 1
ATOM 557 C CA . ILE A 1 71 ? 133.852 68.565 -129.751 1.00 71.69 71 ILE A CA 1
ATOM 558 C C . ILE A 1 71 ? 132.663 68.896 -130.672 1.00 71.69 71 ILE A C 1
ATOM 560 O O . ILE A 1 71 ? 131.739 68.089 -130.817 1.00 71.69 71 ILE A O 1
ATOM 564 N N . LEU A 1 72 ? 132.705 70.039 -131.371 1.00 72.12 72 LEU A N 1
ATOM 565 C CA . LEU A 1 72 ? 131.690 70.430 -132.359 1.00 72.12 72 LEU A CA 1
ATOM 566 C C . LEU A 1 72 ? 131.557 69.440 -133.533 1.00 72.12 72 LEU A C 1
ATOM 568 O O . LEU A 1 72 ? 130.474 69.331 -134.119 1.00 72.12 72 LEU A O 1
ATOM 572 N N . GLN A 1 73 ? 132.607 68.685 -133.883 1.00 67.81 73 GLN A N 1
ATOM 573 C CA . GLN A 1 73 ? 132.496 67.630 -134.900 1.00 67.81 73 GLN A CA 1
ATOM 574 C C . GLN A 1 73 ? 131.693 66.421 -134.398 1.00 67.81 73 GLN A C 1
ATOM 576 O O . GLN A 1 73 ? 130.894 65.875 -135.160 1.00 67.81 73 GLN A O 1
ATOM 581 N N . PHE A 1 74 ? 131.815 66.040 -133.123 1.00 68.25 74 PHE A N 1
ATOM 582 C CA . PHE A 1 74 ? 131.056 64.915 -132.556 1.00 68.25 74 PHE A CA 1
ATOM 583 C C . PHE A 1 74 ? 129.567 65.226 -132.366 1.00 68.25 74 PHE A C 1
ATOM 585 O O . PHE A 1 74 ? 128.730 64.341 -132.539 1.00 68.25 74 PHE A O 1
ATOM 592 N N . LEU A 1 75 ? 129.209 66.490 -132.122 1.00 68.19 75 LEU A N 1
ATOM 593 C CA . LEU A 1 75 ? 127.810 66.940 -132.050 1.00 68.19 75 LEU A CA 1
ATOM 594 C C . LEU A 1 75 ? 127.067 66.968 -133.394 1.00 68.19 75 LEU A C 1
ATOM 596 O O . LEU A 1 75 ? 125.839 67.083 -133.412 1.00 68.19 75 LEU A O 1
ATOM 600 N N . HIS A 1 76 ? 127.763 66.806 -134.524 1.00 63.12 76 HIS A N 1
ATOM 601 C CA . HIS A 1 76 ? 127.091 66.508 -135.794 1.00 63.12 76 HIS A CA 1
ATOM 602 C C . HIS A 1 76 ? 126.563 65.064 -135.855 1.00 63.12 76 HIS A C 1
ATOM 604 O O . HIS A 1 76 ? 125.675 64.770 -136.664 1.00 63.12 76 HIS A O 1
ATOM 610 N N . GLY A 1 77 ? 127.048 64.174 -134.981 1.00 62.16 77 GLY A N 1
ATOM 611 C CA . GLY A 1 77 ? 126.480 62.846 -134.779 1.00 62.16 77 GLY A CA 1
ATOM 612 C C . GLY A 1 77 ? 125.025 62.950 -134.317 1.00 62.16 77 GLY A C 1
ATOM 613 O O . GLY A 1 77 ? 124.718 63.582 -133.311 1.00 62.16 77 GLY A O 1
ATOM 614 N N . ARG A 1 78 ? 124.092 62.342 -135.061 1.00 65.62 78 ARG A N 1
ATOM 615 C CA . ARG A 1 78 ? 122.643 62.542 -134.852 1.00 65.62 78 ARG A CA 1
ATOM 616 C C . ARG A 1 78 ? 122.109 62.050 -133.501 1.00 65.62 78 ARG A C 1
ATOM 618 O O . ARG A 1 78 ? 121.054 62.535 -133.093 1.00 65.62 78 ARG A O 1
ATOM 625 N N . ASP A 1 79 ? 122.836 61.161 -132.831 1.00 72.25 79 ASP A N 1
ATOM 626 C CA . ASP A 1 79 ? 122.398 60.474 -131.609 1.00 72.25 79 ASP A CA 1
ATOM 627 C C . ASP A 1 79 ? 123.110 60.973 -130.340 1.00 72.25 79 ASP A C 1
ATOM 629 O O . ASP A 1 79 ? 122.863 60.454 -129.250 1.00 72.25 79 ASP A O 1
ATOM 633 N N . ILE A 1 80 ? 123.980 61.979 -130.488 1.00 73.06 80 ILE A N 1
ATOM 634 C CA . ILE A 1 80 ? 124.750 62.606 -129.415 1.00 73.06 80 ILE A CA 1
ATOM 635 C C . ILE A 1 80 ? 124.207 64.018 -129.203 1.00 73.06 80 ILE A C 1
ATOM 637 O O . ILE A 1 80 ? 124.149 64.821 -130.135 1.00 73.06 80 ILE A O 1
ATOM 641 N N . TYR A 1 81 ? 123.764 64.311 -127.985 1.00 74.94 81 TYR A N 1
ATOM 642 C CA . TYR A 1 81 ? 123.070 65.564 -127.671 1.00 74.94 81 TYR A CA 1
ATOM 643 C C . TYR A 1 81 ? 123.920 66.529 -126.845 1.00 74.94 81 TYR A C 1
ATOM 645 O O . TYR A 1 81 ? 123.835 67.738 -127.041 1.00 74.94 81 TYR A O 1
ATOM 653 N N . THR A 1 82 ? 124.778 66.000 -125.980 1.00 73.81 82 THR A N 1
ATOM 654 C CA . THR A 1 82 ? 125.686 66.779 -125.133 1.00 73.81 82 THR A CA 1
ATOM 655 C C . THR A 1 82 ? 127.045 66.107 -125.169 1.00 73.81 82 THR A C 1
ATOM 657 O O . THR A 1 82 ? 127.108 64.882 -125.060 1.00 73.81 82 THR A O 1
ATOM 660 N N . VAL A 1 83 ? 128.114 66.891 -125.307 1.00 76.94 83 VAL A N 1
ATOM 661 C CA . VAL A 1 83 ? 129.491 66.438 -125.083 1.00 76.94 83 VAL A CA 1
ATOM 662 C C . VAL A 1 83 ? 130.170 67.458 -124.176 1.00 76.94 83 VAL A C 1
ATOM 664 O O . VAL A 1 83 ? 130.205 68.652 -124.477 1.00 76.94 83 VAL A O 1
ATOM 667 N N . GLN A 1 84 ? 130.669 66.984 -123.043 1.00 77.38 84 GLN A N 1
ATOM 668 C CA . GLN A 1 84 ? 131.171 67.796 -121.947 1.00 77.38 84 GLN A CA 1
ATOM 669 C C . GLN A 1 84 ? 132.580 67.330 -121.605 1.00 77.38 84 GLN A C 1
ATOM 671 O O . GLN A 1 84 ? 132.754 66.192 -121.190 1.00 77.38 84 GLN A O 1
ATOM 676 N N . VAL A 1 85 ? 133.577 68.186 -121.787 1.00 75.81 85 VAL A N 1
ATOM 677 C CA . VAL A 1 85 ? 134.959 67.923 -121.378 1.00 75.81 85 VAL A CA 1
ATOM 678 C C . VAL A 1 85 ? 135.200 68.649 -120.061 1.00 75.81 85 VAL A C 1
ATOM 680 O O . VAL A 1 85 ? 135.034 69.865 -119.977 1.00 75.81 85 VAL A O 1
ATOM 683 N N . MET A 1 86 ? 135.569 67.906 -119.029 1.00 75.69 86 MET A N 1
ATOM 684 C CA . MET A 1 86 ? 135.721 68.364 -117.648 1.00 75.69 86 MET A CA 1
ATOM 685 C C . MET A 1 86 ? 137.181 68.224 -117.222 1.00 75.69 86 MET A C 1
ATOM 687 O O . MET A 1 86 ? 137.856 67.297 -117.660 1.00 75.69 86 MET A O 1
ATOM 691 N N . ASP A 1 87 ? 137.672 69.133 -116.386 1.00 70.69 87 ASP A N 1
ATOM 692 C CA . ASP A 1 87 ? 138.999 69.025 -115.761 1.00 70.69 87 ASP A CA 1
ATOM 693 C C . ASP A 1 87 ? 138.979 68.042 -114.555 1.00 70.69 87 ASP A C 1
ATOM 695 O O . ASP A 1 87 ? 137.910 67.534 -114.196 1.00 70.69 87 ASP A O 1
ATOM 699 N N . PRO A 1 88 ? 140.127 67.754 -113.902 1.00 68.38 88 PRO A N 1
ATOM 700 C CA . PRO A 1 88 ? 140.197 66.850 -112.742 1.00 68.38 88 PRO A CA 1
ATOM 701 C C . PRO A 1 88 ? 139.400 67.314 -111.507 1.00 68.38 88 PRO A C 1
ATOM 703 O O . PRO A 1 88 ? 139.042 66.502 -110.656 1.00 68.38 88 PRO A O 1
ATOM 706 N N . SER A 1 89 ? 139.140 68.614 -111.399 1.00 63.16 89 SER A N 1
ATOM 707 C CA . SER A 1 89 ? 138.326 69.293 -110.383 1.00 63.16 89 SER A CA 1
ATOM 708 C C . SER A 1 89 ? 136.821 69.207 -110.683 1.00 63.16 89 SER A C 1
ATOM 710 O O . SER A 1 89 ? 136.006 69.513 -109.812 1.00 63.16 89 SER A O 1
ATOM 712 N N . GLY A 1 90 ? 136.446 68.779 -111.895 1.00 62.12 90 GLY A N 1
ATOM 713 C CA . GLY A 1 90 ? 135.060 68.599 -112.325 1.00 62.12 90 GLY A CA 1
ATOM 714 C C . GLY A 1 90 ? 134.390 69.859 -112.874 1.00 62.12 90 GLY A C 1
ATOM 715 O O . GLY A 1 90 ? 133.193 69.816 -113.159 1.00 62.12 90 GLY A O 1
ATOM 716 N N . ASP A 1 91 ? 135.132 70.955 -113.054 1.00 62.69 91 ASP A N 1
ATOM 717 C CA . ASP A 1 91 ? 134.613 72.149 -113.721 1.00 62.69 91 ASP A CA 1
ATOM 718 C C . ASP A 1 91 ? 134.813 72.038 -115.243 1.00 62.69 91 ASP A C 1
ATOM 720 O O . ASP A 1 91 ? 135.803 71.488 -115.739 1.00 62.69 91 ASP A O 1
ATOM 724 N N . GLY A 1 92 ? 133.818 72.495 -116.004 1.00 61.88 92 GLY A N 1
ATOM 725 C CA . GLY A 1 92 ? 133.748 72.289 -117.451 1.00 61.88 92 GLY A CA 1
ATOM 726 C C . GLY A 1 92 ? 134.842 73.049 -118.198 1.00 61.88 92 GLY A C 1
ATOM 727 O O . GLY A 1 92 ? 134.803 74.273 -118.281 1.00 61.88 92 GLY A O 1
ATOM 728 N N . PHE A 1 93 ? 135.784 72.317 -118.792 1.00 61.31 93 PHE A N 1
ATOM 729 C CA . PHE A 1 93 ? 136.855 72.869 -119.625 1.00 61.31 93 PHE A CA 1
ATOM 730 C C . PHE A 1 93 ? 136.348 73.263 -121.021 1.00 61.31 93 PHE A C 1
ATOM 732 O O . PHE A 1 93 ? 136.857 74.209 -121.617 1.00 61.31 93 PHE A O 1
ATOM 739 N N . ALA A 1 94 ? 135.339 72.541 -121.523 1.00 62.94 94 ALA A N 1
ATOM 740 C CA . ALA A 1 94 ? 134.570 72.857 -122.725 1.00 62.94 94 ALA A CA 1
ATOM 741 C C . ALA A 1 94 ? 133.208 72.141 -122.676 1.00 62.94 94 ALA A C 1
ATOM 743 O O . ALA A 1 94 ? 133.134 70.937 -122.419 1.00 62.94 94 ALA A O 1
ATOM 744 N N . ILE A 1 95 ? 132.114 72.868 -122.921 1.00 67.81 95 ILE A N 1
ATOM 745 C CA . ILE A 1 95 ? 130.749 72.322 -122.929 1.00 67.81 95 ILE A CA 1
ATOM 746 C C . ILE A 1 95 ? 130.078 72.745 -124.225 1.00 67.81 95 ILE A C 1
ATOM 748 O O . ILE A 1 95 ? 129.907 73.939 -124.471 1.00 67.81 95 ILE A O 1
ATOM 752 N N . VAL A 1 96 ? 129.639 71.771 -125.023 1.00 64.56 96 VAL A N 1
ATOM 753 C CA . VAL A 1 96 ? 128.815 72.047 -126.199 1.00 64.56 96 VAL A CA 1
ATOM 754 C C . VAL A 1 96 ? 127.557 71.178 -126.137 1.00 64.56 96 VAL A C 1
ATOM 756 O O . VAL A 1 96 ? 127.618 69.958 -125.971 1.00 64.56 96 VAL A O 1
ATOM 759 N N . GLU A 1 97 ? 126.396 71.824 -126.242 1.00 68.38 97 GLU A N 1
ATOM 760 C CA . GLU A 1 97 ? 125.083 71.181 -126.150 1.00 68.38 97 GLU A CA 1
ATOM 761 C C . GLU A 1 97 ? 124.198 71.480 -127.359 1.00 68.38 97 GLU A C 1
ATOM 763 O O . GLU A 1 97 ? 124.159 72.597 -127.878 1.00 68.38 97 GLU A O 1
ATOM 768 N N . LYS A 1 98 ? 123.426 70.464 -127.760 1.00 72.44 98 LYS A N 1
ATOM 769 C CA . LYS A 1 98 ? 122.309 70.544 -128.701 1.00 72.44 98 LYS A CA 1
ATOM 770 C C . LYS A 1 98 ? 121.007 70.214 -127.953 1.00 72.44 98 LYS A C 1
ATOM 772 O O . LYS A 1 98 ? 120.962 69.221 -127.229 1.00 72.44 98 LYS A O 1
ATOM 777 N N . PRO A 1 99 ? 119.906 70.961 -128.164 1.00 61.06 99 PRO A N 1
ATOM 778 C CA . PRO A 1 99 ? 118.638 70.680 -127.492 1.00 61.06 99 PRO A CA 1
ATOM 779 C C . PRO A 1 99 ? 118.121 69.260 -127.800 1.00 61.06 99 PRO A C 1
ATOM 781 O O . PRO A 1 99 ? 117.941 68.886 -128.964 1.00 61.06 99 PRO A O 1
ATOM 784 N N . ALA A 1 100 ? 117.868 68.475 -126.747 1.00 61.53 100 ALA A N 1
ATOM 785 C CA . ALA A 1 100 ? 117.295 67.127 -126.809 1.00 61.53 100 ALA A CA 1
ATOM 786 C C . ALA A 1 100 ? 115.772 67.144 -126.528 1.00 61.53 100 ALA A C 1
ATOM 788 O O . ALA A 1 100 ? 115.334 67.897 -125.659 1.00 61.53 100 ALA A O 1
ATOM 789 N N . PRO A 1 101 ? 114.937 66.310 -127.189 1.00 63.50 101 PRO A N 1
ATOM 790 C CA . PRO A 1 101 ? 113.504 66.218 -126.884 1.00 63.50 101 PRO A CA 1
ATOM 791 C C . PRO A 1 101 ? 113.235 65.724 -125.448 1.00 63.50 101 PRO A C 1
ATOM 793 O O . PRO A 1 101 ? 113.891 64.791 -124.974 1.00 63.50 101 PRO A O 1
ATOM 796 N N . GLU A 1 102 ? 112.214 66.267 -124.775 1.00 58.28 102 GLU A N 1
ATOM 797 C CA . GLU A 1 102 ? 111.832 65.849 -123.410 1.00 58.28 102 GLU A CA 1
ATOM 798 C C . GLU A 1 102 ? 111.406 64.367 -123.318 1.00 58.28 102 GLU A C 1
ATOM 800 O O . GLU A 1 102 ? 111.646 63.718 -122.306 1.00 58.28 102 GLU A O 1
ATOM 805 N N . ASN A 1 103 ? 110.893 63.770 -124.403 1.00 60.75 103 ASN A N 1
ATOM 806 C CA . ASN A 1 103 ? 110.253 62.441 -124.385 1.00 60.75 103 ASN A CA 1
ATOM 807 C C . ASN A 1 103 ? 111.157 61.295 -124.893 1.00 60.75 103 ASN A C 1
ATOM 809 O O . ASN A 1 103 ? 110.731 60.462 -125.709 1.00 60.75 103 ASN A O 1
ATOM 813 N N . LEU A 1 104 ? 112.422 61.267 -124.473 1.00 60.38 104 LEU A N 1
ATOM 814 C CA . LEU A 1 104 ? 113.356 60.181 -124.803 1.00 60.38 104 LEU A CA 1
ATOM 815 C C . LEU A 1 104 ? 113.156 59.006 -123.829 1.00 60.38 104 LEU A C 1
ATOM 817 O O . LEU A 1 104 ? 113.433 59.134 -122.643 1.00 60.38 104 LEU A O 1
ATOM 821 N N . ALA A 1 105 ? 112.664 57.865 -124.335 1.00 59.50 105 ALA A N 1
ATOM 822 C CA . ALA A 1 105 ? 112.317 56.686 -123.526 1.00 59.50 105 ALA A CA 1
ATOM 823 C C . ALA A 1 105 ? 113.534 55.972 -122.904 1.00 59.50 105 ALA A C 1
ATOM 825 O O . ALA A 1 105 ? 113.381 55.242 -121.928 1.00 59.50 105 ALA A O 1
ATOM 826 N N . VAL A 1 106 ? 114.728 56.184 -123.466 1.00 66.19 106 VAL A N 1
ATOM 827 C CA . VAL A 1 106 ? 116.010 55.683 -122.957 1.00 66.19 106 VAL A CA 1
ATOM 828 C C . VAL A 1 106 ? 117.048 56.792 -123.166 1.00 66.19 106 VAL A C 1
ATOM 830 O O . VAL A 1 106 ? 117.229 57.247 -124.296 1.00 66.19 106 VAL A O 1
ATOM 833 N N . ARG A 1 107 ? 117.682 57.264 -122.084 1.00 65.44 107 ARG A N 1
ATOM 834 C CA . ARG A 1 107 ? 118.767 58.265 -122.082 1.00 65.44 107 ARG A CA 1
ATOM 835 C C . ARG A 1 107 ? 119.990 57.653 -121.412 1.00 65.44 107 ARG A C 1
ATOM 837 O O . ARG A 1 107 ? 119.847 57.091 -120.330 1.00 65.44 107 ARG A O 1
ATOM 844 N N . ILE A 1 108 ? 121.156 57.771 -122.038 1.00 71.19 108 ILE A N 1
ATOM 845 C CA . ILE A 1 108 ? 122.389 57.147 -121.558 1.00 71.19 108 ILE A CA 1
ATOM 846 C C . ILE A 1 108 ? 123.478 58.218 -121.491 1.00 71.19 108 ILE A C 1
ATOM 848 O O . ILE A 1 108 ? 123.747 58.867 -122.497 1.00 71.19 108 ILE A O 1
ATOM 852 N N . ASN A 1 109 ? 124.077 58.402 -120.310 1.00 70.38 109 ASN A N 1
ATOM 853 C CA . ASN A 1 109 ? 125.071 59.446 -120.021 1.00 70.38 109 ASN A CA 1
ATOM 854 C C . ASN A 1 109 ? 126.432 58.856 -119.610 1.00 70.38 109 ASN A C 1
ATOM 856 O O . ASN A 1 109 ? 126.784 58.910 -118.431 1.00 70.38 109 ASN A O 1
ATOM 860 N N . PRO A 1 110 ? 127.189 58.232 -120.522 1.00 72.19 110 PRO A N 1
ATOM 861 C CA . PRO A 1 110 ? 128.541 57.761 -120.235 1.00 72.19 110 PRO A CA 1
ATOM 862 C C . PRO A 1 110 ? 129.497 58.915 -119.891 1.00 72.19 110 PRO A C 1
ATOM 864 O O . PRO A 1 110 ? 129.493 59.958 -120.543 1.00 72.19 110 PRO A O 1
ATOM 867 N N . GLU A 1 111 ? 130.345 58.691 -118.889 1.00 73.56 111 GLU A N 1
ATOM 868 C CA . GLU A 1 111 ? 131.442 59.571 -118.481 1.00 73.56 111 GLU A CA 1
ATOM 869 C C . GLU A 1 111 ? 132.741 58.769 -118.482 1.00 73.56 111 GLU A C 1
ATOM 871 O O . GLU A 1 111 ? 132.798 57.678 -117.906 1.00 73.56 111 GLU A O 1
ATOM 876 N N . VAL A 1 112 ? 133.753 59.276 -119.178 1.00 77.81 112 VAL A N 1
ATOM 877 C CA . VAL A 1 112 ? 135.003 58.568 -119.450 1.00 77.81 112 VAL A CA 1
ATOM 878 C C . VAL A 1 112 ? 136.196 59.475 -119.133 1.00 77.81 112 VAL A C 1
ATOM 880 O O . VAL A 1 112 ? 136.219 60.606 -119.602 1.00 77.81 112 VAL A O 1
ATOM 883 N N . PRO A 1 113 ? 137.197 59.019 -118.364 1.00 74.25 113 PRO A N 1
ATOM 884 C CA . PRO A 1 113 ? 138.396 59.804 -118.055 1.00 74.25 113 PRO A CA 1
ATOM 885 C C . PRO A 1 113 ? 139.267 60.107 -119.291 1.00 74.25 113 PRO A C 1
ATOM 887 O O . PRO A 1 113 ? 139.391 59.278 -120.190 1.00 74.25 113 PRO A O 1
ATOM 890 N N . ILE A 1 114 ? 139.903 61.279 -119.316 1.00 76.38 114 ILE A N 1
ATOM 891 C CA . ILE A 1 114 ? 140.852 61.743 -120.339 1.00 76.38 114 ILE A CA 1
ATOM 892 C C . ILE A 1 114 ? 142.269 61.577 -119.798 1.00 76.38 114 ILE A C 1
ATOM 894 O O . ILE A 1 114 ? 142.671 62.263 -118.856 1.00 76.38 114 ILE A O 1
ATOM 898 N N . ARG A 1 115 ? 143.069 60.733 -120.454 1.00 76.56 115 ARG A N 1
ATOM 899 C CA . ARG A 1 115 ? 144.442 60.420 -120.032 1.00 76.56 115 ARG A CA 1
ATOM 900 C C . ARG A 1 115 ? 145.474 60.935 -121.031 1.00 76.56 115 ARG A C 1
ATOM 902 O O . ARG A 1 115 ? 145.321 60.749 -122.235 1.00 76.56 115 ARG A O 1
ATOM 909 N N . HIS A 1 116 ? 146.565 61.522 -120.539 1.00 69.69 116 HIS A N 1
ATOM 910 C CA . HIS A 1 116 ? 147.730 61.881 -121.356 1.00 69.69 116 HIS A CA 1
ATOM 911 C C . HIS A 1 116 ? 149.028 61.522 -120.621 1.00 69.69 116 HIS A C 1
ATOM 913 O O . HIS A 1 116 ? 149.188 61.854 -119.451 1.00 69.69 116 HIS A O 1
ATOM 919 N N . GLU A 1 117 ? 149.922 60.780 -121.285 1.00 64.31 117 GLU A N 1
ATOM 920 C CA . GLU A 1 117 ? 151.181 60.251 -120.713 1.00 64.31 117 GLU A CA 1
ATOM 921 C C . GLU A 1 117 ? 151.034 59.558 -119.337 1.00 64.31 117 GLU A C 1
ATOM 923 O O . GLU A 1 117 ? 151.932 59.576 -118.501 1.00 64.31 117 GLU A O 1
ATOM 928 N N . GLY A 1 118 ? 149.891 58.905 -119.100 1.00 66.50 118 GLY A N 1
ATOM 929 C CA . GLY A 1 118 ? 149.623 58.132 -117.882 1.00 66.50 118 GLY A CA 1
ATOM 930 C C . GLY A 1 118 ? 149.031 58.925 -116.712 1.00 66.50 118 GLY A C 1
ATOM 931 O O . GLY A 1 118 ? 148.662 58.308 -115.714 1.00 66.50 118 GLY A O 1
ATOM 932 N N . ALA A 1 119 ? 148.876 60.246 -116.833 1.00 65.56 119 ALA A N 1
ATOM 933 C CA . ALA A 1 119 ? 148.146 61.067 -115.870 1.00 65.56 119 ALA A CA 1
ATOM 934 C C . ALA A 1 119 ? 146.709 61.331 -116.348 1.00 65.56 119 ALA A C 1
ATOM 936 O O . ALA A 1 119 ? 146.478 61.587 -117.533 1.00 65.56 119 ALA A O 1
ATOM 937 N N . ASP A 1 120 ? 145.748 61.262 -115.422 1.00 69.88 120 ASP A N 1
ATOM 938 C CA . ASP A 1 120 ? 144.366 61.680 -115.666 1.00 69.88 120 ASP A CA 1
ATOM 939 C C . ASP A 1 120 ? 144.297 63.205 -115.600 1.00 69.88 120 ASP A C 1
ATOM 941 O O . ASP A 1 120 ? 144.645 63.811 -114.584 1.00 69.88 120 ASP A O 1
ATOM 945 N N . ILE A 1 121 ? 143.895 63.819 -116.706 1.00 71.81 121 ILE A N 1
ATOM 946 C CA . ILE A 1 121 ? 143.905 65.276 -116.872 1.00 71.81 121 ILE A CA 1
ATOM 947 C C . ILE A 1 121 ? 142.508 65.849 -117.131 1.00 71.81 121 ILE A C 1
ATOM 949 O O . ILE A 1 121 ? 142.369 67.059 -117.280 1.00 71.81 121 ILE A O 1
ATOM 953 N N . GLY A 1 122 ? 141.473 65.005 -117.144 1.00 77.31 122 GLY A N 1
ATOM 954 C CA . GLY A 1 122 ? 140.081 65.418 -117.296 1.00 77.31 122 GLY A CA 1
ATOM 955 C C . GLY A 1 122 ? 139.129 64.241 -117.508 1.00 77.31 122 GLY A C 1
ATOM 956 O O . GLY A 1 122 ? 139.504 63.094 -117.297 1.00 77.31 122 GLY A O 1
ATOM 957 N N . SER A 1 123 ? 137.896 64.495 -117.943 1.00 77.81 123 SER A N 1
ATOM 958 C CA . SER A 1 123 ? 136.935 63.467 -118.377 1.00 77.81 123 SER A CA 1
ATOM 959 C C . SER A 1 123 ? 135.965 63.992 -119.441 1.00 77.81 123 SER A C 1
ATOM 961 O O . SER A 1 123 ? 135.698 65.188 -119.511 1.00 77.81 123 SER A O 1
ATOM 963 N N . VAL A 1 124 ? 135.437 63.106 -120.286 1.00 79.25 124 VAL A N 1
ATOM 964 C CA . VAL A 1 124 ? 134.375 63.382 -121.257 1.00 79.25 124 VAL A CA 1
ATOM 965 C C . VAL A 1 124 ? 133.071 62.760 -120.793 1.00 79.25 124 VAL A C 1
ATOM 967 O O . VAL A 1 124 ? 132.982 61.544 -120.641 1.00 79.25 124 VAL A O 1
ATOM 970 N N . ARG A 1 125 ? 132.025 63.572 -120.655 1.00 79.31 125 ARG A N 1
ATOM 971 C CA . ARG A 1 125 ? 130.645 63.121 -120.472 1.00 79.31 125 ARG A CA 1
ATOM 972 C C . ARG A 1 125 ? 129.842 63.334 -121.749 1.00 79.31 125 ARG A C 1
ATOM 974 O O . ARG A 1 125 ? 129.898 64.407 -122.346 1.00 79.31 125 ARG A O 1
ATOM 981 N N . LEU A 1 126 ? 129.077 62.328 -122.161 1.00 76.44 126 LEU A N 1
ATOM 982 C CA . LEU A 1 126 ? 128.333 62.334 -123.419 1.00 76.44 126 LEU A CA 1
ATOM 983 C C . LEU A 1 126 ? 126.873 61.922 -123.182 1.00 76.44 126 LEU A C 1
ATOM 985 O O . LEU A 1 126 ? 126.644 60.965 -122.462 1.00 76.44 126 LEU A O 1
ATOM 989 N N . LEU A 1 127 ? 125.885 62.609 -123.768 1.00 78.75 127 LEU A N 1
ATOM 990 C CA . LEU A 1 127 ? 124.467 62.194 -123.739 1.00 78.75 127 LEU A CA 1
ATOM 991 C C . LEU A 1 127 ? 124.113 61.487 -125.054 1.00 78.75 127 LEU A C 1
ATOM 993 O O . LEU A 1 127 ? 124.019 62.138 -126.097 1.00 78.75 127 LEU A O 1
ATOM 997 N N . TYR A 1 128 ? 123.894 60.170 -124.988 1.00 77.56 128 TYR A N 1
ATOM 998 C CA . TYR A 1 128 ? 123.578 59.278 -126.109 1.00 77.56 128 TYR A CA 1
ATOM 999 C C . TYR A 1 128 ? 122.158 58.699 -125.995 1.00 77.56 128 TYR A C 1
ATOM 1001 O O . TYR A 1 128 ? 121.740 58.236 -124.929 1.00 77.56 128 TYR A O 1
ATOM 1009 N N . ALA A 1 129 ? 121.401 58.693 -127.098 1.00 74.50 129 ALA A N 1
ATOM 1010 C CA . ALA A 1 129 ? 120.087 58.041 -127.147 1.00 74.50 129 ALA A CA 1
ATOM 1011 C C . ALA A 1 129 ? 119.772 57.442 -128.540 1.00 74.50 129 ALA A C 1
ATOM 1013 O O . ALA A 1 129 ? 119.435 58.198 -129.457 1.00 74.50 129 ALA A O 1
ATOM 1014 N N . PRO A 1 130 ? 119.822 56.100 -128.713 1.00 69.12 130 PRO A N 1
ATOM 1015 C CA . PRO A 1 130 ? 119.599 55.447 -130.007 1.00 69.12 130 PRO A CA 1
ATOM 1016 C C . PRO A 1 130 ? 118.112 55.342 -130.390 1.00 69.12 130 PRO A C 1
ATOM 1018 O O . PRO A 1 130 ? 117.242 55.046 -129.567 1.00 69.12 130 PRO A O 1
ATOM 1021 N N . ARG A 1 131 ? 117.806 55.529 -131.681 1.00 59.69 131 ARG A N 1
ATOM 1022 C CA . ARG A 1 131 ? 116.428 55.554 -132.221 1.00 59.69 131 ARG A CA 1
ATOM 1023 C C . ARG A 1 131 ? 115.733 54.181 -132.265 1.00 59.69 131 ARG A C 1
ATOM 1025 O O . ARG A 1 131 ? 114.506 54.124 -132.249 1.00 59.69 131 ARG A O 1
ATOM 1032 N N . GLU A 1 132 ? 116.497 53.090 -132.289 1.00 61.44 132 GLU A N 1
ATOM 1033 C CA . GLU A 1 132 ? 116.018 51.699 -132.439 1.00 61.44 132 GLU A CA 1
ATOM 1034 C C . GLU A 1 132 ? 115.159 51.209 -131.255 1.00 61.44 132 GLU A C 1
ATOM 1036 O O . GLU A 1 132 ? 114.380 50.268 -131.391 1.00 61.44 132 GLU A O 1
ATOM 1041 N N . ALA A 1 133 ? 115.210 51.889 -130.106 1.00 60.16 133 ALA A N 1
ATOM 1042 C CA . ALA A 1 133 ? 114.418 51.544 -128.926 1.00 60.16 133 ALA A CA 1
ATOM 1043 C C . ALA A 1 133 ? 112.932 51.981 -128.995 1.00 60.16 133 ALA A C 1
ATOM 1045 O O . ALA A 1 133 ? 112.203 51.789 -128.020 1.00 60.16 133 ALA A O 1
ATOM 1046 N N . ARG A 1 134 ? 112.459 52.580 -130.105 1.00 57.19 134 ARG A N 1
ATOM 1047 C CA . ARG A 1 134 ? 111.127 53.223 -130.180 1.00 57.19 134 ARG A CA 1
ATOM 1048 C C . ARG A 1 134 ? 109.988 52.413 -130.832 1.00 57.19 134 ARG A C 1
ATOM 1050 O O . ARG A 1 134 ? 108.843 52.801 -130.628 1.00 57.19 134 ARG A O 1
ATOM 1057 N N . GLU A 1 135 ? 110.219 51.297 -131.537 1.00 51.75 135 GLU A N 1
ATOM 1058 C CA . GLU A 1 135 ? 109.145 50.579 -132.270 1.00 51.75 135 GLU A CA 1
ATOM 1059 C C . GLU A 1 135 ? 109.120 49.052 -131.991 1.00 51.75 135 GLU A C 1
ATOM 1061 O O . GLU A 1 135 ? 110.097 48.354 -132.250 1.00 51.75 135 GLU A O 1
ATOM 1066 N N . GLY A 1 136 ? 107.999 48.508 -131.462 1.00 57.84 136 GLY A N 1
ATOM 1067 C CA . GLY A 1 136 ? 107.715 47.051 -131.484 1.00 57.84 136 GLY A CA 1
ATOM 1068 C C . GLY A 1 136 ? 107.073 46.353 -130.262 1.00 57.84 136 GLY A C 1
ATOM 1069 O O . GLY A 1 136 ? 106.763 45.169 -130.361 1.00 57.84 136 GLY A O 1
ATOM 1070 N N . PHE A 1 137 ? 106.829 47.009 -129.118 1.00 60.88 137 PHE A N 1
ATOM 1071 C CA . PHE A 1 137 ? 106.458 46.290 -127.871 1.00 60.88 137 PHE A CA 1
ATOM 1072 C C . PHE A 1 137 ? 104.986 45.800 -127.782 1.00 60.88 137 PHE A C 1
ATOM 1074 O O . PHE A 1 137 ? 104.686 44.876 -127.031 1.00 60.88 137 PHE A O 1
ATOM 1081 N N . GLY A 1 138 ? 104.045 46.378 -128.544 1.00 61.53 138 GLY A N 1
ATOM 1082 C CA . GLY A 1 138 ? 102.600 46.111 -128.385 1.00 61.53 138 GLY A CA 1
ATOM 1083 C C . GLY A 1 138 ? 102.077 44.802 -128.999 1.00 61.53 138 GLY A C 1
ATOM 1084 O O . GLY A 1 138 ? 101.176 44.176 -128.445 1.00 61.53 138 GLY A O 1
ATOM 1085 N N . LEU A 1 139 ? 102.647 44.345 -130.119 1.00 63.91 139 LEU A N 1
ATOM 1086 C CA . LEU A 1 139 ? 102.131 43.177 -130.855 1.00 63.91 139 LEU A CA 1
ATOM 1087 C C . LEU A 1 139 ? 102.443 41.839 -130.151 1.00 63.91 139 LEU A C 1
ATOM 1089 O O . LEU A 1 139 ? 101.758 40.838 -130.356 1.00 63.91 139 LEU A O 1
ATOM 1093 N N . LEU A 1 140 ? 103.458 41.827 -129.286 1.00 62.62 140 LEU A N 1
ATOM 1094 C CA . LEU A 1 140 ? 103.948 40.634 -128.592 1.00 62.62 140 LEU A CA 1
ATOM 1095 C C . LEU A 1 140 ? 103.005 40.189 -127.457 1.00 62.62 140 LEU A C 1
ATOM 1097 O O . LEU A 1 140 ? 102.839 38.992 -127.219 1.00 62.62 140 LEU A O 1
ATOM 1101 N N . VAL A 1 141 ? 102.317 41.139 -126.813 1.00 66.56 141 VAL A N 1
ATOM 1102 C CA . VAL A 1 141 ? 101.384 40.878 -125.701 1.00 66.56 141 VAL A CA 1
ATOM 1103 C C . VAL A 1 141 ? 100.107 40.174 -126.181 1.00 66.56 141 VAL A C 1
ATOM 1105 O O . VAL A 1 141 ? 99.641 39.237 -125.535 1.00 66.56 141 VAL A O 1
ATOM 1108 N N . LEU A 1 142 ? 99.560 40.566 -127.338 1.00 68.62 142 LEU A N 1
ATOM 1109 C CA . LEU A 1 142 ? 98.258 40.076 -127.812 1.00 68.62 142 LEU A CA 1
ATOM 1110 C C . LEU A 1 142 ? 98.273 38.585 -128.200 1.00 68.62 142 LEU A C 1
ATOM 1112 O O . LEU A 1 142 ? 97.317 37.864 -127.922 1.00 68.62 142 LEU A O 1
ATOM 1116 N N . ARG A 1 143 ? 99.368 38.097 -128.799 1.00 70.12 143 ARG A N 1
ATOM 1117 C CA . ARG A 1 143 ? 99.503 36.686 -129.210 1.00 70.12 143 ARG A CA 1
ATOM 1118 C C . ARG A 1 143 ? 99.445 35.722 -128.022 1.00 70.12 143 ARG A C 1
ATOM 1120 O O . ARG A 1 143 ? 98.857 34.652 -128.140 1.00 70.12 143 ARG A O 1
ATOM 1127 N N . ASN A 1 144 ? 100.054 36.085 -126.893 1.00 64.75 144 ASN A N 1
ATOM 1128 C CA . ASN A 1 144 ? 100.169 35.181 -125.748 1.00 64.75 144 ASN A CA 1
ATOM 1129 C C . ASN A 1 144 ? 98.826 35.000 -125.013 1.00 64.75 144 ASN A C 1
ATOM 1131 O O . ASN A 1 144 ? 98.513 33.888 -124.607 1.00 64.75 144 ASN A O 1
ATOM 1135 N N . VAL A 1 145 ? 97.983 36.038 -124.942 1.00 71.50 145 VAL A N 1
ATOM 1136 C CA . VAL A 1 145 ? 96.659 35.963 -124.288 1.00 71.50 145 VAL A CA 1
ATOM 1137 C C . VAL A 1 145 ? 95.698 34.999 -125.005 1.00 71.50 145 VAL A C 1
ATOM 1139 O O . VAL A 1 145 ? 94.891 34.331 -124.360 1.00 71.50 145 VAL A O 1
ATOM 1142 N N . ALA A 1 146 ? 95.779 34.887 -126.335 1.00 68.56 146 ALA A N 1
ATOM 1143 C CA . ALA A 1 146 ? 94.856 34.056 -127.113 1.00 68.56 146 ALA A CA 1
ATOM 1144 C C . ALA A 1 146 ? 95.046 32.540 -126.893 1.00 68.56 146 ALA A C 1
ATOM 1146 O O . ALA A 1 146 ? 94.074 31.787 -126.949 1.00 68.56 146 ALA A O 1
ATOM 1147 N N . VAL A 1 147 ? 96.275 32.084 -126.627 1.00 72.38 147 VAL A N 1
ATOM 1148 C CA . VAL A 1 147 ? 96.573 30.656 -126.407 1.00 72.38 147 VAL A CA 1
ATOM 1149 C C . VAL A 1 147 ? 96.051 30.186 -125.047 1.00 72.38 147 VAL A C 1
ATOM 1151 O O . VAL A 1 147 ? 95.448 29.115 -124.960 1.00 72.38 147 VAL A O 1
ATOM 1154 N N . ASP A 1 148 ? 96.196 31.012 -124.009 1.00 68.50 148 ASP A N 1
ATOM 1155 C CA . ASP A 1 148 ? 95.748 30.675 -122.653 1.00 68.50 148 ASP A CA 1
ATOM 1156 C C . ASP A 1 148 ? 94.218 30.527 -122.570 1.00 68.50 148 ASP A C 1
ATOM 1158 O O . ASP A 1 148 ? 93.705 29.627 -121.900 1.00 68.50 148 ASP A O 1
ATOM 1162 N N . ALA A 1 149 ? 93.468 31.338 -123.325 1.00 69.81 149 ALA A N 1
ATOM 1163 C CA . ALA A 1 149 ? 92.007 31.264 -123.359 1.00 69.81 149 ALA A CA 1
ATOM 1164 C C . ALA A 1 149 ? 91.473 29.917 -123.897 1.00 69.81 149 ALA A C 1
ATOM 1166 O O . ALA A 1 149 ? 90.432 29.437 -123.443 1.00 69.81 149 ALA A O 1
ATOM 1167 N N . GLY A 1 150 ? 92.183 29.275 -124.833 1.00 69.06 150 GLY A N 1
ATOM 1168 C CA . GLY A 1 150 ? 91.749 28.012 -125.441 1.00 69.06 150 GLY A CA 1
ATOM 1169 C C . GLY A 1 150 ? 91.800 26.809 -124.490 1.00 69.06 150 GLY A C 1
ATOM 1170 O O . GLY A 1 150 ? 90.920 25.948 -124.525 1.00 69.06 150 GLY A O 1
ATOM 1171 N N . ILE A 1 151 ? 92.794 26.756 -123.600 1.00 74.38 151 ILE A N 1
ATOM 1172 C CA . ILE A 1 151 ? 93.021 25.609 -122.703 1.00 74.38 151 ILE A CA 1
ATOM 1173 C C . ILE A 1 151 ? 91.946 25.537 -121.605 1.00 74.38 151 ILE A C 1
ATOM 1175 O O . ILE A 1 151 ? 91.446 24.455 -121.284 1.00 74.38 151 ILE A O 1
ATOM 1179 N N . VAL A 1 152 ? 91.529 26.688 -121.073 1.00 74.06 152 VAL A N 1
ATOM 1180 C CA . VAL A 1 152 ? 90.541 26.774 -119.980 1.00 74.06 152 VAL A CA 1
ATOM 1181 C C . VAL A 1 152 ? 89.164 26.242 -120.402 1.00 74.06 152 VAL A C 1
ATOM 1183 O O . VAL A 1 152 ? 88.474 25.576 -119.620 1.00 74.06 152 VAL A O 1
ATOM 1186 N N . ILE A 1 153 ? 88.763 26.481 -121.654 1.00 76.62 153 ILE A N 1
ATOM 1187 C CA . ILE A 1 153 ? 87.454 26.053 -122.168 1.00 76.62 153 ILE A CA 1
ATOM 1188 C C . ILE A 1 153 ? 87.372 24.520 -122.262 1.00 76.62 153 ILE A C 1
ATOM 1190 O O . ILE A 1 153 ? 86.367 23.931 -121.856 1.00 76.62 153 ILE A O 1
ATOM 1194 N N . ALA A 1 154 ? 88.431 23.857 -122.733 1.00 71.75 154 ALA A N 1
ATOM 1195 C CA . ALA A 1 154 ? 88.432 22.408 -122.943 1.00 71.75 154 ALA A CA 1
ATOM 1196 C C . ALA A 1 154 ? 88.313 21.610 -121.629 1.00 71.75 154 ALA A C 1
ATOM 1198 O O . ALA A 1 154 ? 87.532 20.660 -121.543 1.00 71.75 154 ALA A O 1
ATOM 1199 N N . ILE A 1 155 ? 89.033 22.022 -120.581 1.00 75.38 155 ILE A N 1
ATOM 1200 C CA . ILE A 1 155 ? 89.015 21.340 -119.275 1.00 75.38 155 ILE A CA 1
ATOM 1201 C C . ILE A 1 155 ? 87.642 21.487 -118.596 1.00 75.38 155 ILE A C 1
ATOM 1203 O O . ILE A 1 155 ? 87.125 20.539 -117.997 1.00 75.38 155 ILE A O 1
ATOM 1207 N N . SER A 1 156 ? 87.008 22.651 -118.751 1.00 69.94 156 SER A N 1
ATOM 1208 C CA . SER A 1 156 ? 85.700 22.945 -118.157 1.00 69.94 156 SER A CA 1
ATOM 1209 C C . SER A 1 156 ? 84.583 22.038 -118.699 1.00 69.94 156 SER A C 1
ATOM 1211 O O . SER A 1 156 ? 83.717 21.597 -117.939 1.00 69.94 156 SER A O 1
ATOM 1213 N N . ALA A 1 157 ? 84.614 21.702 -119.993 1.00 73.69 157 ALA A N 1
ATOM 1214 C CA . ALA A 1 157 ? 83.586 20.876 -120.631 1.00 73.69 157 ALA A CA 1
ATOM 1215 C C . ALA A 1 157 ? 83.570 19.421 -120.114 1.00 73.69 157 ALA A C 1
ATOM 1217 O O . ALA A 1 157 ? 82.502 18.865 -119.846 1.00 73.69 157 ALA A O 1
ATOM 1218 N N . VAL A 1 158 ? 84.743 18.810 -119.914 1.00 75.00 158 VAL A N 1
ATOM 1219 C CA . VAL A 1 158 ? 84.861 17.416 -119.441 1.00 75.00 158 VAL A CA 1
ATOM 1220 C C . VAL A 1 158 ? 84.362 17.271 -118.000 1.00 75.00 158 VAL A C 1
ATOM 1222 O O . VAL A 1 158 ? 83.648 16.318 -117.673 1.00 75.00 158 VAL A O 1
ATOM 1225 N N . LEU A 1 159 ? 84.664 18.250 -117.145 1.00 73.31 159 LEU A N 1
ATOM 1226 C CA . LEU A 1 159 ? 84.298 18.218 -115.729 1.00 73.31 159 LEU A CA 1
ATOM 1227 C C . LEU A 1 159 ? 82.771 18.262 -115.513 1.00 73.31 159 LEU A C 1
ATOM 1229 O O . LEU A 1 159 ? 82.234 17.556 -114.654 1.00 73.31 159 LEU A O 1
ATOM 1233 N N . ILE A 1 160 ? 82.047 19.032 -116.335 1.00 73.94 160 ILE A N 1
ATOM 1234 C CA . ILE A 1 160 ? 80.579 19.155 -116.262 1.00 73.94 160 ILE A CA 1
ATOM 1235 C C . ILE A 1 160 ? 79.880 17.827 -116.593 1.00 73.94 160 ILE A C 1
ATOM 1237 O O . ILE A 1 160 ? 78.881 17.469 -115.953 1.00 73.94 160 ILE A O 1
ATOM 1241 N N . MET A 1 161 ? 80.393 17.070 -117.568 1.00 72.38 161 MET A N 1
ATOM 1242 C CA . MET A 1 161 ? 79.783 15.804 -117.986 1.00 72.38 161 MET A CA 1
ATOM 1243 C C . MET A 1 161 ? 79.864 14.736 -116.882 1.00 72.38 161 MET A C 1
ATOM 1245 O O . MET A 1 161 ? 78.873 14.052 -116.610 1.00 72.38 161 MET A O 1
ATOM 1249 N N . VAL A 1 162 ? 81.006 14.634 -116.196 1.00 71.31 162 VAL A N 1
ATOM 1250 C CA . VAL A 1 162 ? 81.239 13.652 -115.121 1.00 71.31 162 VAL A CA 1
ATOM 1251 C C . VAL A 1 162 ? 80.361 13.938 -113.895 1.00 71.31 162 VAL A C 1
ATOM 1253 O O . VAL A 1 162 ? 79.670 13.038 -113.408 1.00 71.31 162 VAL A O 1
ATOM 1256 N N . LEU A 1 163 ? 80.285 15.199 -113.453 1.00 69.25 163 LEU A N 1
ATOM 1257 C CA . LEU A 1 163 ? 79.455 15.602 -112.306 1.00 69.25 163 LEU A CA 1
ATOM 1258 C C . LEU A 1 163 ? 77.953 15.356 -112.539 1.00 69.25 163 LEU A C 1
ATOM 1260 O O . LEU A 1 163 ? 77.210 15.025 -111.615 1.00 69.25 163 LEU A O 1
ATOM 1264 N N . SER A 1 164 ? 77.492 15.467 -113.785 1.00 67.75 164 SER A N 1
ATOM 1265 C CA . SER A 1 164 ? 76.077 15.291 -114.128 1.00 67.75 164 SER A CA 1
ATOM 1266 C C . SER A 1 164 ? 75.597 13.841 -114.000 1.00 67.75 164 SER A C 1
ATOM 1268 O O . SER A 1 164 ? 74.464 13.613 -113.576 1.00 67.75 164 SER A O 1
ATOM 1270 N N . ARG A 1 165 ? 76.443 12.856 -114.335 1.00 70.00 165 ARG A N 1
ATOM 1271 C CA . ARG A 1 165 ? 76.090 11.429 -114.218 1.00 70.00 165 ARG A CA 1
ATOM 1272 C C . ARG A 1 165 ? 76.314 10.860 -112.821 1.00 70.00 165 ARG A C 1
ATOM 1274 O O . ARG A 1 165 ? 75.524 10.021 -112.406 1.00 70.00 165 ARG A O 1
ATOM 1281 N N . LEU A 1 166 ? 77.352 11.304 -112.113 1.00 65.19 166 LEU A N 1
ATOM 1282 C CA . LEU A 1 166 ? 77.713 10.734 -110.811 1.00 65.19 166 LEU A CA 1
ATOM 1283 C C . LEU A 1 166 ? 76.989 11.384 -109.624 1.00 65.19 166 LEU A C 1
ATOM 1285 O O . LEU A 1 166 ? 76.843 10.730 -108.599 1.00 65.19 166 LEU A O 1
ATOM 1289 N N . VAL A 1 167 ? 76.513 12.632 -109.752 1.00 67.44 167 VAL A N 1
ATOM 1290 C CA . VAL A 1 167 ? 75.921 13.379 -108.622 1.00 67.44 167 VAL A CA 1
ATOM 1291 C C . VAL A 1 167 ? 74.468 13.785 -108.879 1.00 67.44 167 VAL A C 1
ATOM 1293 O O . VAL A 1 167 ? 73.603 13.550 -108.043 1.00 67.44 167 VAL A O 1
ATOM 1296 N N . VAL A 1 168 ? 74.163 14.384 -110.035 1.00 66.75 168 VAL A N 1
ATOM 1297 C CA . VAL A 1 168 ? 72.864 15.061 -110.242 1.00 66.75 168 VAL A CA 1
ATOM 1298 C C . VAL A 1 168 ? 71.693 14.083 -110.391 1.00 66.75 168 VAL A C 1
ATOM 1300 O O . VAL A 1 168 ? 70.625 14.320 -109.832 1.00 66.75 168 VAL A O 1
ATOM 1303 N N . ARG A 1 169 ? 71.868 12.985 -111.138 1.00 66.62 169 ARG A N 1
ATOM 1304 C CA . ARG A 1 169 ? 70.775 12.038 -111.427 1.00 66.62 169 ARG A CA 1
ATOM 1305 C C . ARG A 1 169 ? 70.343 11.208 -110.202 1.00 66.62 169 ARG A C 1
ATOM 1307 O O . ARG A 1 169 ? 69.146 11.194 -109.932 1.00 66.62 169 ARG A O 1
ATOM 1314 N N . PRO A 1 170 ? 71.262 10.600 -109.420 1.00 65.88 170 PRO A N 1
ATOM 1315 C CA . PRO A 1 170 ? 70.900 9.885 -108.190 1.00 65.88 170 PRO A CA 1
ATOM 1316 C C . PRO A 1 170 ? 70.227 10.785 -107.144 1.00 65.88 170 PRO A C 1
ATOM 1318 O O . PRO A 1 170 ? 69.329 10.347 -106.433 1.00 65.88 170 PRO A O 1
ATOM 1321 N N . LEU A 1 171 ? 70.624 12.060 -107.082 1.00 69.00 171 LEU A N 1
ATOM 1322 C CA . LEU A 1 171 ? 70.046 13.042 -106.166 1.00 69.00 171 LEU A CA 1
ATOM 1323 C C . LEU A 1 171 ? 68.614 13.455 -106.558 1.00 69.00 171 LEU A C 1
ATOM 1325 O O . LEU A 1 171 ? 67.794 13.740 -105.694 1.00 69.00 171 LEU A O 1
ATOM 1329 N N . ALA A 1 172 ? 68.281 13.478 -107.852 1.00 69.06 172 ALA A N 1
ATOM 1330 C CA . ALA A 1 172 ? 66.936 13.833 -108.307 1.00 69.06 172 ALA A CA 1
ATOM 1331 C C . ALA A 1 172 ? 65.886 12.754 -107.965 1.00 69.06 172 ALA A C 1
ATOM 1333 O O . ALA A 1 172 ? 64.753 13.085 -107.621 1.00 69.06 172 ALA A O 1
ATO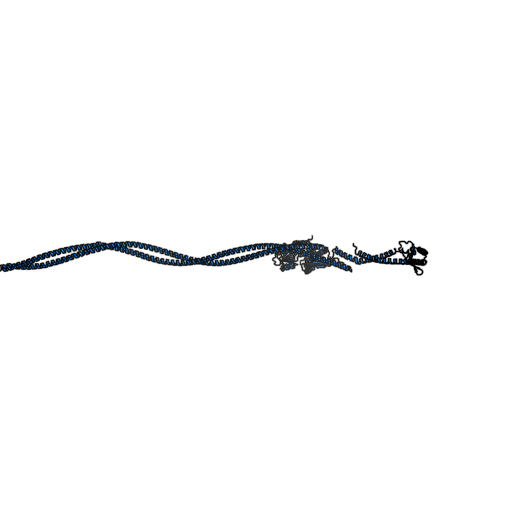M 1334 N N . GLU A 1 173 ? 66.252 11.469 -108.021 1.00 66.38 173 GLU A N 1
ATOM 1335 C CA . GLU A 1 173 ? 65.347 10.351 -107.697 1.00 66.38 173 GLU A CA 1
ATOM 1336 C C . GLU A 1 173 ? 65.060 10.231 -106.193 1.00 66.38 173 GLU A C 1
ATOM 1338 O O . GLU A 1 173 ? 63.917 9.978 -105.792 1.00 66.38 173 GLU A O 1
ATOM 1343 N N . THR A 1 174 ? 66.072 10.457 -105.348 1.00 68.69 174 THR A N 1
ATOM 1344 C CA . THR A 1 174 ? 65.893 10.507 -103.891 1.00 68.69 174 THR A CA 1
ATOM 1345 C C . THR A 1 174 ? 65.007 11.685 -103.488 1.00 68.69 174 THR A C 1
ATOM 1347 O O . THR A 1 174 ? 64.069 11.495 -102.716 1.00 68.69 174 THR A O 1
ATOM 1350 N N . VAL A 1 175 ? 65.200 12.864 -104.094 1.00 72.25 175 VAL A N 1
ATOM 1351 C CA . VAL A 1 175 ? 64.323 14.035 -103.901 1.00 72.25 175 VAL A CA 1
ATOM 1352 C C . VAL A 1 175 ? 62.892 13.764 -104.379 1.00 72.25 175 VAL A C 1
ATOM 1354 O O . VAL A 1 175 ? 61.947 14.107 -103.675 1.00 72.25 175 VAL A O 1
ATOM 1357 N N . GLY A 1 176 ? 62.701 13.092 -105.519 1.00 69.81 176 GLY A N 1
ATOM 1358 C CA . GLY A 1 176 ? 61.364 12.747 -106.021 1.00 69.81 176 GLY A CA 1
ATOM 1359 C C . GLY A 1 176 ? 60.599 11.757 -105.130 1.00 69.81 176 GLY A C 1
ATOM 1360 O O . GLY A 1 176 ? 59.375 11.817 -105.031 1.00 69.81 176 GLY A O 1
ATOM 1361 N N . THR A 1 177 ? 61.298 10.851 -104.443 1.00 68.94 177 THR A N 1
ATOM 1362 C CA . THR A 1 177 ? 60.663 9.939 -103.474 1.00 68.94 177 THR A CA 1
ATOM 1363 C C . THR A 1 177 ? 60.343 10.645 -102.161 1.00 68.94 177 THR A C 1
ATOM 1365 O O . THR A 1 177 ? 59.253 10.454 -101.631 1.00 68.94 177 THR A O 1
ATOM 1368 N N . ILE A 1 178 ? 61.218 11.542 -101.699 1.00 70.31 178 ILE A N 1
ATOM 1369 C CA . ILE A 1 178 ? 60.932 12.426 -100.561 1.00 70.31 178 ILE A CA 1
ATOM 1370 C C . ILE A 1 178 ? 59.717 13.319 -100.855 1.00 70.31 178 ILE A C 1
ATOM 1372 O O . ILE A 1 178 ? 58.860 13.461 -99.992 1.00 70.31 178 ILE A O 1
ATOM 1376 N N . ALA A 1 179 ? 59.584 13.853 -102.073 1.00 70.38 179 ALA A N 1
ATOM 1377 C CA . ALA A 1 179 ? 58.429 14.663 -102.468 1.00 70.38 179 ALA A CA 1
ATOM 1378 C C . ALA A 1 179 ? 57.113 13.864 -102.442 1.00 70.38 179 ALA A C 1
ATOM 1380 O O . ALA A 1 179 ? 56.118 14.350 -101.920 1.00 70.38 179 ALA A O 1
ATOM 1381 N N . ARG A 1 180 ? 57.101 12.606 -102.910 1.00 66.81 180 ARG A N 1
ATOM 1382 C CA . ARG A 1 180 ? 55.904 11.740 -102.829 1.00 66.81 180 ARG A CA 1
ATOM 1383 C C . ARG A 1 180 ? 55.483 11.433 -101.388 1.00 66.81 180 ARG A C 1
ATOM 1385 O O . ARG A 1 180 ? 54.290 11.393 -101.103 1.00 66.81 180 ARG A O 1
ATOM 1392 N N . VAL A 1 181 ? 56.451 11.264 -100.490 1.00 69.19 181 VAL A N 1
ATOM 1393 C CA . VAL A 1 181 ? 56.210 11.062 -99.054 1.00 69.19 181 VAL A CA 1
ATOM 1394 C C . VAL A 1 181 ? 55.723 12.355 -98.382 1.00 69.19 181 VAL A C 1
ATOM 1396 O O . VAL A 1 181 ? 54.787 12.319 -97.589 1.00 69.19 181 VAL A O 1
ATOM 1399 N N . ALA A 1 182 ? 56.331 13.497 -98.713 1.00 67.75 182 ALA A N 1
ATOM 1400 C CA . ALA A 1 182 ? 56.059 14.785 -98.077 1.00 67.75 182 ALA A CA 1
ATOM 1401 C C . ALA A 1 182 ? 54.783 15.480 -98.588 1.00 67.75 182 ALA A C 1
ATOM 1403 O O . ALA A 1 182 ? 54.077 16.093 -97.795 1.00 67.75 182 ALA A O 1
ATOM 1404 N N . GLU A 1 183 ? 54.479 15.392 -99.887 1.00 67.50 183 GLU A N 1
ATOM 1405 C CA . GLU A 1 183 ? 53.318 16.052 -100.508 1.00 67.50 183 GLU A CA 1
ATOM 1406 C C . GLU A 1 183 ? 52.129 15.102 -100.696 1.00 67.50 183 GLU A C 1
ATOM 1408 O O . GLU A 1 183 ? 50.982 15.526 -100.592 1.00 67.50 183 GLU A O 1
ATOM 1413 N N . GLY A 1 184 ? 52.384 13.816 -100.969 1.00 63.56 184 GLY A N 1
ATOM 1414 C CA . GLY A 1 184 ? 51.342 12.819 -101.241 1.00 63.56 184 GLY A CA 1
ATOM 1415 C C . GLY A 1 184 ? 50.886 12.014 -100.023 1.00 63.56 184 GLY A C 1
ATOM 1416 O O . GLY A 1 184 ? 49.927 11.255 -100.131 1.00 63.56 184 GLY A O 1
ATOM 1417 N N . GLY A 1 185 ? 51.581 12.137 -98.884 1.00 67.94 185 GLY A N 1
ATOM 1418 C CA . GLY A 1 185 ? 51.282 11.382 -97.662 1.00 67.94 185 GLY A CA 1
ATOM 1419 C C . GLY A 1 185 ? 51.441 9.863 -97.804 1.00 67.94 185 GLY A C 1
ATOM 1420 O O . GLY A 1 185 ? 50.917 9.113 -96.979 1.00 67.94 185 GLY A O 1
ATOM 1421 N N . ASP A 1 186 ? 52.135 9.401 -98.850 1.00 67.94 186 ASP A N 1
ATOM 1422 C CA . ASP A 1 186 ? 52.293 7.987 -99.173 1.00 67.94 186 ASP A CA 1
ATOM 1423 C C . ASP A 1 186 ? 53.603 7.430 -98.601 1.00 67.94 186 ASP A C 1
ATOM 1425 O O . ASP A 1 186 ? 54.662 7.477 -99.234 1.00 67.94 186 ASP A O 1
ATOM 1429 N N . PHE A 1 187 ? 53.525 6.881 -97.387 1.00 76.06 187 PHE A N 1
ATOM 1430 C CA . PHE A 1 187 ? 54.652 6.258 -96.687 1.00 76.06 187 PHE A CA 1
ATOM 1431 C C . PHE A 1 187 ? 54.850 4.781 -97.071 1.00 76.06 187 PHE A C 1
ATOM 1433 O O . PHE A 1 187 ? 55.554 4.049 -96.372 1.00 76.06 187 PHE A O 1
ATOM 1440 N N . THR A 1 188 ? 54.239 4.324 -98.170 1.00 67.94 188 THR A N 1
ATOM 1441 C CA . THR A 1 188 ? 54.446 2.968 -98.708 1.00 67.94 188 THR A CA 1
ATOM 1442 C C . THR A 1 188 ? 55.630 2.880 -99.676 1.00 67.94 188 THR A C 1
ATOM 1444 O O . THR A 1 188 ? 56.173 1.802 -99.904 1.00 67.94 188 THR A O 1
ATOM 1447 N N . VAL A 1 189 ? 56.096 4.012 -100.210 1.00 67.56 189 VAL A N 1
ATOM 1448 C CA . VAL A 1 189 ? 57.136 4.058 -101.247 1.00 67.56 189 VAL A CA 1
ATOM 1449 C C . VAL A 1 189 ? 58.538 3.807 -100.671 1.00 67.56 189 VAL A C 1
ATOM 1451 O O . VAL A 1 189 ? 58.930 4.413 -99.674 1.00 67.56 189 VAL A O 1
ATOM 1454 N N . ARG A 1 190 ? 59.339 2.965 -101.344 1.00 72.69 190 ARG A N 1
ATOM 1455 C CA . ARG A 1 190 ? 60.740 2.670 -100.986 1.00 72.69 190 ARG A CA 1
ATOM 1456 C C . ARG A 1 190 ? 61.713 2.902 -102.138 1.00 72.69 190 ARG A C 1
ATOM 1458 O O . ARG A 1 190 ? 61.386 2.674 -103.301 1.00 72.69 190 ARG A O 1
ATOM 1465 N N . LEU A 1 191 ? 62.930 3.327 -101.801 1.00 72.69 191 LEU A N 1
ATOM 1466 C CA . LEU A 1 191 ? 64.055 3.414 -102.734 1.00 72.69 191 LEU A CA 1
ATOM 1467 C C . LEU A 1 191 ? 64.763 2.056 -102.841 1.00 72.69 191 LEU A C 1
ATOM 1469 O O . LEU A 1 191 ? 65.068 1.430 -101.827 1.00 72.69 191 LEU A O 1
ATOM 1473 N N . ASP A 1 192 ? 65.060 1.618 -104.066 1.00 73.00 192 ASP A N 1
ATOM 1474 C CA . ASP A 1 192 ? 65.808 0.383 -104.337 1.00 73.00 192 ASP A CA 1
ATOM 1475 C C . ASP A 1 192 ? 67.309 0.593 -104.063 1.00 73.00 192 ASP A C 1
ATOM 1477 O O . ASP A 1 192 ? 68.040 1.164 -104.876 1.00 73.00 192 ASP A O 1
ATOM 1481 N N . GLU A 1 193 ? 67.775 0.129 -102.899 1.00 73.75 193 GLU A N 1
ATOM 1482 C CA . GLU A 1 193 ? 69.163 0.288 -102.436 1.00 73.75 193 GLU A CA 1
ATOM 1483 C C . GLU A 1 193 ? 70.205 -0.316 -103.395 1.00 73.75 193 GLU A C 1
ATOM 1485 O O . GLU A 1 193 ? 71.360 0.124 -103.416 1.00 73.75 193 GLU A O 1
ATOM 1490 N N . SER A 1 194 ? 69.822 -1.307 -104.211 1.00 70.69 194 SER A N 1
ATOM 1491 C CA . SER A 1 194 ? 70.741 -2.003 -105.120 1.00 70.69 194 SER A CA 1
ATOM 1492 C C . SER A 1 194 ? 71.230 -1.119 -106.274 1.00 70.69 194 SER A C 1
ATOM 1494 O O . SER A 1 194 ? 72.334 -1.324 -106.788 1.00 70.69 194 SER A O 1
ATOM 1496 N N . ARG A 1 195 ? 70.453 -0.088 -106.635 1.00 68.38 195 ARG A N 1
ATOM 1497 C CA . ARG A 1 195 ? 70.736 0.833 -107.749 1.00 68.38 195 ARG A CA 1
ATOM 1498 C C . ARG A 1 195 ? 71.752 1.922 -107.411 1.00 68.38 195 ARG A C 1
ATOM 1500 O O . ARG A 1 195 ? 72.274 2.565 -108.320 1.00 68.38 195 ARG A O 1
ATOM 1507 N N . TYR A 1 196 ? 72.069 2.106 -106.130 1.00 73.50 196 TYR A N 1
ATOM 1508 C CA . TYR A 1 196 ? 72.970 3.152 -105.647 1.00 73.50 196 TYR A CA 1
ATOM 1509 C C . TYR A 1 196 ? 74.289 2.559 -105.109 1.00 73.50 196 TYR A C 1
ATOM 1511 O O . TYR A 1 196 ? 74.343 1.426 -104.613 1.00 73.50 196 TYR A O 1
ATOM 1519 N N . ARG A 1 197 ? 75.386 3.324 -105.215 1.00 66.19 197 ARG A N 1
ATOM 1520 C CA . ARG A 1 197 ? 76.729 2.980 -104.703 1.00 66.19 197 ARG A CA 1
ATOM 1521 C C . ARG A 1 197 ? 77.286 4.137 -103.865 1.00 66.19 197 ARG A C 1
ATOM 1523 O O . ARG A 1 197 ? 76.939 5.286 -104.129 1.00 66.19 197 ARG A O 1
ATOM 1530 N N . GLY A 1 198 ? 78.140 3.821 -102.889 1.00 75.81 198 GLY A N 1
ATOM 1531 C CA . GLY A 1 198 ? 78.743 4.809 -101.986 1.00 75.81 198 GLY A CA 1
ATOM 1532 C C . GLY A 1 198 ? 77.701 5.573 -101.166 1.00 75.81 198 GLY A C 1
ATOM 1533 O O . GLY A 1 198 ? 76.686 5.012 -100.753 1.00 75.81 198 GLY A O 1
ATOM 1534 N N . GLU A 1 199 ? 77.921 6.870 -101.009 1.00 74.56 199 GLU A N 1
ATOM 1535 C CA . GLU A 1 199 ? 77.147 7.800 -100.184 1.00 74.56 199 GLU A CA 1
ATOM 1536 C C . GLU A 1 199 ? 75.660 7.870 -100.585 1.00 74.56 199 GLU A C 1
ATOM 1538 O O . GLU A 1 199 ? 74.792 8.116 -99.749 1.00 74.56 199 GLU A O 1
ATOM 1543 N N . PHE A 1 200 ? 75.320 7.582 -101.848 1.00 72.31 200 PHE A N 1
ATOM 1544 C CA . PHE A 1 200 ? 73.926 7.543 -102.309 1.00 72.31 200 PHE A CA 1
ATOM 1545 C C . PHE A 1 200 ? 73.170 6.283 -101.867 1.00 72.31 200 PHE A C 1
ATOM 1547 O O . PHE A 1 200 ? 71.950 6.331 -101.712 1.00 72.31 200 PHE A O 1
ATOM 1554 N N . ARG A 1 201 ? 73.868 5.160 -101.636 1.00 75.88 201 ARG A N 1
ATOM 1555 C CA . ARG A 1 201 ? 73.257 3.962 -101.036 1.00 75.88 201 ARG A CA 1
ATOM 1556 C C . ARG A 1 201 ? 72.912 4.221 -99.575 1.00 75.88 201 ARG A C 1
ATOM 1558 O O . ARG A 1 201 ? 71.829 3.846 -99.137 1.00 75.88 201 ARG A O 1
ATOM 1565 N N . ASP A 1 202 ? 73.798 4.899 -98.852 1.00 76.94 202 ASP A N 1
ATOM 1566 C CA . ASP A 1 202 ? 73.547 5.279 -97.462 1.00 76.94 202 ASP A CA 1
ATOM 1567 C C . ASP A 1 202 ? 72.431 6.329 -97.361 1.00 76.94 202 ASP A C 1
ATOM 1569 O O . ASP A 1 202 ? 71.592 6.235 -96.467 1.00 76.94 202 ASP A O 1
ATOM 1573 N N . LEU A 1 203 ? 72.319 7.244 -98.334 1.00 76.56 203 LEU A N 1
ATOM 1574 C CA . LEU A 1 203 ? 71.173 8.153 -98.454 1.00 76.56 203 LEU A CA 1
ATOM 1575 C C . LEU A 1 203 ? 69.856 7.399 -98.713 1.00 76.56 203 LEU A C 1
ATOM 1577 O O . LEU A 1 203 ? 68.861 7.678 -98.049 1.00 76.56 203 LEU A O 1
ATOM 1581 N N . ALA A 1 204 ? 69.834 6.425 -99.631 1.00 73.00 204 ALA A N 1
ATOM 1582 C CA . ALA A 1 204 ? 68.645 5.606 -99.890 1.00 73.00 204 ALA A CA 1
ATOM 1583 C C . ALA A 1 204 ? 68.228 4.788 -98.654 1.00 73.00 204 ALA A C 1
ATOM 1585 O O . ALA A 1 204 ? 67.044 4.741 -98.316 1.00 73.00 204 ALA A O 1
ATOM 1586 N N . ARG A 1 205 ? 69.201 4.218 -97.928 1.00 78.69 205 ARG A N 1
ATOM 1587 C CA . ARG A 1 205 ? 68.967 3.513 -96.661 1.00 78.69 205 ARG A CA 1
ATOM 1588 C C . ARG A 1 205 ? 68.450 4.453 -95.570 1.00 78.69 205 ARG A C 1
ATOM 1590 O O . ARG A 1 205 ? 67.516 4.098 -94.858 1.00 78.69 205 ARG A O 1
ATOM 1597 N N . GLY A 1 206 ? 69.001 5.663 -95.470 1.00 77.00 206 GLY A N 1
ATOM 1598 C CA . GLY A 1 206 ? 68.539 6.700 -94.546 1.00 77.00 206 GLY A CA 1
ATOM 1599 C C . GLY A 1 206 ? 67.104 7.150 -94.830 1.00 77.00 206 GLY A C 1
ATOM 1600 O O . GLY A 1 206 ? 66.303 7.255 -93.904 1.00 77.00 206 GLY A O 1
ATOM 1601 N N . VAL A 1 207 ? 66.743 7.335 -96.104 1.00 77.75 207 VAL A N 1
ATOM 1602 C CA . VAL A 1 207 ? 65.371 7.675 -96.520 1.00 77.75 207 VAL A CA 1
ATOM 1603 C C . VAL A 1 207 ? 64.405 6.519 -96.240 1.00 77.75 207 VAL A C 1
ATOM 1605 O O . VAL A 1 207 ? 63.354 6.749 -95.649 1.00 77.75 207 VAL A O 1
ATOM 1608 N N . ASN A 1 208 ? 64.758 5.274 -96.576 1.00 79.06 208 ASN A N 1
ATOM 1609 C CA . ASN A 1 208 ? 63.936 4.101 -96.249 1.00 79.06 208 ASN A CA 1
ATOM 1610 C C . ASN A 1 208 ? 63.767 3.916 -94.729 1.00 79.06 208 ASN A C 1
ATOM 1612 O O . ASN A 1 208 ? 62.687 3.535 -94.274 1.00 79.06 208 ASN A O 1
ATOM 1616 N N . GLY A 1 209 ? 64.816 4.199 -93.949 1.00 78.50 209 GLY A N 1
ATOM 1617 C CA . GLY A 1 209 ? 64.774 4.214 -92.489 1.00 78.50 209 GLY A CA 1
ATOM 1618 C C . GLY A 1 209 ? 63.826 5.286 -91.955 1.00 78.50 209 GLY A C 1
ATOM 1619 O O . GLY A 1 209 ? 62.966 4.977 -91.139 1.00 78.50 209 GLY A O 1
ATOM 1620 N N . LEU A 1 210 ? 63.908 6.516 -92.472 1.00 78.88 210 LEU A N 1
ATOM 1621 C CA . LEU A 1 210 ? 63.009 7.614 -92.108 1.00 78.88 210 LEU A CA 1
ATOM 1622 C C . LEU A 1 210 ? 61.543 7.273 -92.419 1.00 78.88 210 LEU A C 1
ATOM 1624 O O . LEU A 1 210 ? 60.690 7.405 -91.546 1.00 78.88 210 LEU A O 1
ATOM 1628 N N . VAL A 1 211 ? 61.257 6.777 -93.629 1.00 79.00 211 VAL A N 1
ATOM 1629 C CA . VAL A 1 211 ? 59.908 6.344 -94.035 1.00 79.00 211 VAL A CA 1
ATOM 1630 C C . VAL A 1 211 ? 59.401 5.217 -93.129 1.00 79.00 211 VAL A C 1
ATOM 1632 O O . VAL A 1 211 ? 58.264 5.266 -92.668 1.00 79.00 211 VAL A O 1
ATOM 1635 N N . GLY A 1 212 ? 60.248 4.235 -92.801 1.00 76.94 212 GLY A N 1
ATOM 1636 C CA . GLY A 1 212 ? 59.903 3.146 -91.881 1.00 76.94 212 GLY A CA 1
ATOM 1637 C C . GLY A 1 212 ? 59.613 3.615 -90.450 1.00 76.94 212 GLY A C 1
ATOM 1638 O O . GLY A 1 212 ? 58.648 3.154 -89.833 1.00 76.94 212 GLY A O 1
ATOM 1639 N N . THR A 1 213 ? 60.402 4.557 -89.934 1.00 79.25 213 THR A N 1
ATOM 1640 C CA . THR A 1 213 ? 60.196 5.157 -88.609 1.00 79.25 213 THR A CA 1
ATOM 1641 C C . THR A 1 213 ? 58.897 5.952 -88.565 1.00 79.25 213 THR A C 1
ATOM 1643 O O . THR A 1 213 ? 58.089 5.734 -87.666 1.00 79.25 213 THR A O 1
ATOM 1646 N N . VAL A 1 214 ? 58.638 6.813 -89.557 1.00 79.50 214 VAL A N 1
ATOM 1647 C CA . VAL A 1 214 ? 57.389 7.592 -89.619 1.00 79.50 214 VAL A CA 1
ATOM 1648 C C . VAL A 1 214 ? 56.175 6.674 -89.760 1.00 79.50 214 VAL A C 1
ATOM 1650 O O . VAL A 1 214 ? 55.171 6.887 -89.090 1.00 79.50 214 VAL A O 1
ATOM 1653 N N . ARG A 1 215 ? 56.277 5.594 -90.540 1.00 76.88 215 ARG A N 1
ATOM 1654 C CA . ARG A 1 215 ? 55.223 4.575 -90.645 1.00 76.88 215 ARG A CA 1
ATOM 1655 C C . ARG A 1 215 ? 54.909 3.918 -89.298 1.00 76.88 215 ARG A C 1
ATOM 1657 O O . ARG A 1 215 ? 53.740 3.754 -88.962 1.00 76.88 215 ARG A O 1
ATOM 1664 N N . THR A 1 216 ? 55.940 3.562 -88.532 1.00 77.06 216 THR A N 1
ATOM 1665 C CA . THR A 1 216 ? 55.783 2.960 -87.196 1.00 77.06 216 THR A CA 1
ATOM 1666 C C . THR A 1 216 ? 55.150 3.956 -86.228 1.00 77.06 216 THR A C 1
ATOM 1668 O O . THR A 1 216 ? 54.159 3.625 -85.588 1.00 77.06 216 THR A O 1
ATOM 1671 N N . LEU A 1 217 ? 55.628 5.205 -86.217 1.00 79.44 217 LEU A N 1
ATOM 1672 C CA . LEU A 1 217 ? 55.059 6.282 -85.404 1.00 79.44 217 LEU A CA 1
ATOM 1673 C C . LEU A 1 217 ? 53.592 6.558 -85.746 1.00 79.44 217 LEU A C 1
ATOM 1675 O O . LEU A 1 217 ? 52.779 6.718 -84.845 1.00 79.44 217 LEU A O 1
ATOM 1679 N N . LEU A 1 218 ? 53.222 6.580 -87.028 1.00 78.38 218 LEU A N 1
ATOM 1680 C CA . LEU A 1 218 ? 51.827 6.758 -87.437 1.00 78.38 218 LEU A CA 1
ATOM 1681 C C . LEU A 1 218 ? 50.948 5.570 -87.007 1.00 78.38 218 LEU A C 1
ATOM 1683 O O . LEU A 1 218 ? 49.798 5.778 -86.625 1.00 78.38 218 LEU A O 1
ATOM 1687 N N . GLY A 1 219 ? 51.479 4.343 -87.019 1.00 73.50 219 GLY A N 1
ATOM 1688 C CA . GLY A 1 219 ? 50.813 3.167 -86.448 1.00 73.50 219 GLY A CA 1
ATOM 1689 C C . GLY A 1 219 ? 50.636 3.266 -84.927 1.00 73.50 219 GLY A C 1
ATOM 1690 O O . GLY A 1 219 ? 49.549 3.019 -84.410 1.00 73.50 219 GLY A O 1
ATOM 1691 N N . ASP A 1 220 ? 51.669 3.703 -84.207 1.00 76.69 220 ASP A N 1
ATOM 1692 C CA . ASP A 1 220 ? 51.618 3.945 -82.760 1.00 76.69 220 ASP A CA 1
ATOM 1693 C C . ASP A 1 220 ? 50.610 5.042 -82.404 1.00 76.69 220 ASP A C 1
ATOM 1695 O O . ASP A 1 220 ? 49.821 4.880 -81.476 1.00 76.69 220 ASP A O 1
ATOM 1699 N N . VAL A 1 221 ? 50.563 6.116 -83.194 1.00 80.25 221 VAL A N 1
ATOM 1700 C CA . VAL A 1 221 ? 49.578 7.195 -83.069 1.00 80.25 221 VAL A CA 1
ATOM 1701 C C . VAL A 1 221 ? 48.159 6.677 -83.306 1.00 80.25 221 VAL A C 1
ATOM 1703 O O . VAL A 1 221 ? 47.273 6.972 -82.509 1.00 80.25 221 VAL A O 1
ATOM 1706 N N . LYS A 1 222 ? 47.922 5.871 -84.352 1.00 72.44 222 LYS A N 1
ATOM 1707 C CA . LYS A 1 222 ? 46.608 5.246 -84.602 1.00 72.44 222 LYS A CA 1
ATOM 1708 C C . LYS A 1 222 ? 46.162 4.382 -83.418 1.00 72.44 222 LYS A C 1
ATOM 1710 O O . LYS A 1 222 ? 44.992 4.442 -83.038 1.00 72.44 222 LYS A O 1
ATOM 1715 N N . ARG A 1 223 ? 47.085 3.624 -82.815 1.00 74.56 223 ARG A N 1
ATOM 1716 C CA . ARG A 1 223 ? 46.824 2.804 -81.619 1.00 74.56 223 ARG A CA 1
ATOM 1717 C C . ARG A 1 223 ? 46.532 3.646 -80.386 1.00 74.56 223 ARG A C 1
ATOM 1719 O O . ARG A 1 223 ? 45.570 3.358 -79.677 1.00 74.56 223 ARG A O 1
ATOM 1726 N N . ALA A 1 224 ? 47.326 4.686 -80.155 1.00 78.12 224 ALA A N 1
ATOM 1727 C CA . ALA A 1 224 ? 47.142 5.608 -79.043 1.00 78.12 224 ALA A CA 1
ATOM 1728 C C . ALA A 1 224 ? 45.799 6.344 -79.145 1.00 78.12 224 ALA A C 1
ATOM 1730 O O . ALA A 1 224 ? 45.076 6.405 -78.161 1.00 78.12 224 ALA A O 1
ATOM 1731 N N . LEU A 1 225 ? 45.412 6.818 -80.335 1.00 79.69 225 LEU A N 1
ATOM 1732 C CA . LEU A 1 225 ? 44.118 7.473 -80.554 1.00 79.69 225 LEU A CA 1
ATOM 1733 C C . LEU A 1 225 ? 42.935 6.564 -80.227 1.00 79.69 225 LEU A C 1
ATOM 1735 O O . LEU A 1 225 ? 42.023 6.987 -79.520 1.00 79.69 225 LEU A O 1
ATOM 1739 N N . TYR A 1 226 ? 42.967 5.317 -80.702 1.00 73.38 226 TYR A N 1
ATOM 1740 C CA . TYR A 1 226 ? 41.919 4.347 -80.394 1.00 73.38 226 TYR A CA 1
ATOM 1741 C C . TYR A 1 226 ? 41.844 4.065 -78.886 1.00 73.38 226 TYR A C 1
ATOM 1743 O O . TYR A 1 226 ? 40.757 4.008 -78.314 1.00 73.38 226 TYR A O 1
ATOM 1751 N N . GLN A 1 227 ? 42.994 3.930 -78.218 1.00 77.38 227 GLN A N 1
ATOM 1752 C CA . GLN A 1 227 ? 43.038 3.746 -76.766 1.00 77.38 227 GLN A CA 1
ATOM 1753 C C . GLN A 1 227 ? 42.518 4.969 -76.001 1.00 77.38 227 GLN A C 1
ATOM 1755 O O . GLN A 1 227 ? 41.779 4.790 -75.033 1.00 77.38 227 GLN A O 1
ATOM 1760 N N . THR A 1 228 ? 42.851 6.187 -76.432 1.00 82.44 228 THR A N 1
ATOM 1761 C CA . THR A 1 228 ? 42.354 7.432 -75.831 1.00 82.44 228 THR A CA 1
ATOM 1762 C C . THR A 1 228 ? 40.842 7.547 -75.983 1.00 82.44 228 THR A C 1
ATOM 1764 O O . THR A 1 228 ? 40.166 7.791 -74.992 1.00 82.44 228 THR A O 1
ATOM 1767 N N . GLU A 1 229 ? 40.291 7.293 -77.174 1.00 75.81 229 GLU A N 1
ATOM 1768 C CA . GLU A 1 229 ? 38.843 7.353 -77.423 1.00 75.81 229 GLU A CA 1
ATOM 1769 C C . GLU A 1 229 ? 38.084 6.361 -76.523 1.00 75.81 229 GLU A C 1
ATOM 1771 O O . GLU A 1 229 ? 37.164 6.755 -75.809 1.00 75.81 229 GLU A O 1
ATOM 1776 N N . VAL A 1 230 ? 38.541 5.103 -76.455 1.00 74.62 230 VAL A N 1
ATOM 1777 C CA . VAL A 1 230 ? 37.940 4.072 -75.588 1.00 74.62 230 VAL A CA 1
ATOM 1778 C C . VAL A 1 230 ? 38.054 4.425 -74.101 1.00 74.62 230 VAL A C 1
ATOM 1780 O O . VAL A 1 230 ? 37.106 4.239 -73.339 1.00 74.62 230 VAL A O 1
ATOM 1783 N N . THR A 1 231 ? 39.209 4.930 -73.666 1.00 80.00 231 THR A N 1
ATOM 1784 C CA . THR A 1 231 ? 39.429 5.274 -72.253 1.00 80.00 231 THR A CA 1
ATOM 1785 C C . THR A 1 231 ? 38.590 6.481 -71.849 1.00 80.00 231 THR A C 1
ATOM 1787 O O . THR A 1 231 ? 37.986 6.475 -70.781 1.00 80.00 231 THR A O 1
ATOM 1790 N N . SER A 1 232 ? 38.493 7.500 -72.700 1.00 81.00 232 SER A N 1
ATOM 1791 C CA . SER A 1 232 ? 37.672 8.680 -72.436 1.00 81.00 232 SER A CA 1
ATOM 1792 C C . SER A 1 232 ? 36.175 8.360 -72.437 1.00 81.00 232 SER A C 1
ATOM 1794 O O . SER A 1 232 ? 35.454 8.878 -71.587 1.00 81.00 232 SER A O 1
ATOM 1796 N N . GLU A 1 233 ? 35.702 7.466 -73.313 1.00 74.88 233 GLU A N 1
ATOM 1797 C CA . GLU A 1 233 ? 34.324 6.952 -73.262 1.00 74.88 233 GLU A CA 1
ATOM 1798 C C . GLU A 1 233 ? 34.039 6.251 -71.922 1.00 74.88 233 GLU A C 1
ATOM 1800 O O . GLU A 1 233 ? 33.017 6.527 -71.287 1.00 74.88 233 GLU A O 1
ATOM 1805 N N . ARG A 1 234 ? 34.972 5.418 -71.438 1.00 77.00 234 ARG A N 1
ATOM 1806 C CA . ARG A 1 234 ? 34.860 4.761 -70.125 1.00 77.00 234 ARG A CA 1
ATOM 1807 C C . ARG A 1 234 ? 34.831 5.774 -68.976 1.00 77.00 234 ARG A C 1
ATOM 1809 O O . ARG A 1 234 ? 33.935 5.710 -68.142 1.00 77.00 234 ARG A O 1
ATOM 1816 N N . VAL A 1 235 ? 35.725 6.766 -68.977 1.00 82.12 235 VAL A N 1
ATOM 1817 C CA . VAL A 1 235 ? 35.739 7.834 -67.958 1.00 82.12 235 VAL A CA 1
ATOM 1818 C C . VAL A 1 235 ? 34.422 8.613 -67.945 1.00 82.12 235 VAL A C 1
ATOM 1820 O O . VAL A 1 235 ? 33.907 8.922 -66.872 1.00 82.12 235 VAL A O 1
ATOM 1823 N N . ALA A 1 236 ? 33.840 8.914 -69.109 1.00 78.88 236 ALA A N 1
ATOM 1824 C CA . ALA A 1 236 ? 32.552 9.602 -69.187 1.00 78.88 236 ALA A CA 1
ATOM 1825 C C . ALA A 1 236 ? 31.404 8.768 -68.591 1.00 78.88 236 ALA A C 1
ATOM 1827 O O . ALA A 1 236 ? 30.514 9.328 -67.948 1.00 78.88 236 ALA A O 1
ATOM 1828 N N . MET A 1 237 ? 31.425 7.446 -68.781 1.00 75.19 237 MET A N 1
ATOM 1829 C CA . MET A 1 237 ? 30.456 6.526 -68.183 1.00 75.19 237 MET A CA 1
ATOM 1830 C C . MET A 1 237 ? 30.616 6.445 -66.659 1.00 75.19 237 MET A C 1
ATOM 1832 O O . MET A 1 237 ? 29.640 6.669 -65.941 1.00 75.19 237 MET A O 1
ATOM 1836 N N . ASP A 1 238 ? 31.833 6.207 -66.164 1.00 79.12 238 ASP A N 1
ATOM 1837 C CA . ASP A 1 238 ? 32.129 6.112 -64.725 1.00 79.12 238 ASP A CA 1
ATOM 1838 C C . ASP A 1 238 ? 31.750 7.404 -63.991 1.00 79.12 238 ASP A C 1
ATOM 1840 O O . ASP A 1 238 ? 31.201 7.389 -62.890 1.00 79.12 238 ASP A O 1
ATOM 1844 N N . THR A 1 239 ? 31.965 8.543 -64.648 1.00 82.25 239 THR A N 1
ATOM 1845 C CA . THR A 1 239 ? 31.591 9.857 -64.126 1.00 82.25 239 THR A CA 1
ATOM 1846 C C . THR A 1 239 ? 30.079 10.007 -63.932 1.00 82.25 239 THR A C 1
ATOM 1848 O O . THR A 1 239 ? 29.647 10.570 -62.929 1.00 82.25 239 THR A O 1
ATOM 1851 N N . ARG A 1 240 ? 29.253 9.488 -64.851 1.00 78.69 240 ARG A N 1
ATOM 1852 C CA . ARG A 1 240 ? 27.786 9.531 -64.702 1.00 78.69 240 ARG A CA 1
ATOM 1853 C C . ARG A 1 240 ? 27.307 8.658 -63.546 1.00 78.69 240 ARG A C 1
ATOM 1855 O O . ARG A 1 240 ? 26.432 9.075 -62.795 1.00 78.69 240 ARG A O 1
ATOM 1862 N N . LEU A 1 241 ? 27.901 7.474 -63.383 1.00 77.19 241 LEU A N 1
ATOM 1863 C CA . LEU A 1 241 ? 27.609 6.599 -62.243 1.00 77.19 241 LEU A CA 1
ATOM 1864 C C . LEU A 1 241 ? 27.989 7.274 -60.915 1.00 77.19 241 LEU A C 1
ATOM 1866 O O . LEU A 1 241 ? 27.258 7.171 -59.931 1.00 77.19 241 LEU A O 1
ATOM 1870 N N . LEU A 1 242 ? 29.093 8.024 -60.898 1.00 82.00 242 LEU A N 1
ATOM 1871 C CA . LEU A 1 242 ? 29.523 8.802 -59.738 1.00 82.00 242 LEU A CA 1
ATOM 1872 C C . LEU A 1 242 ? 28.547 9.950 -59.402 1.00 82.00 242 LEU A C 1
ATOM 1874 O O . LEU A 1 242 ? 28.216 10.155 -58.233 1.00 82.00 242 LEU A O 1
ATOM 1878 N N . GLU A 1 243 ? 28.043 10.682 -60.401 1.00 79.62 243 GLU A N 1
ATOM 1879 C CA . GLU A 1 243 ? 27.007 11.715 -60.207 1.00 79.62 243 GLU A CA 1
ATOM 1880 C C . GLU A 1 243 ? 25.705 11.135 -59.629 1.00 79.62 243 GLU A C 1
ATOM 1882 O O . GLU A 1 243 ? 25.083 11.735 -58.752 1.00 79.62 243 GLU A O 1
ATOM 1887 N N . GLU A 1 244 ? 25.302 9.944 -60.065 1.00 78.12 244 GLU A N 1
ATOM 1888 C CA . GLU A 1 244 ? 24.134 9.257 -59.516 1.00 78.12 244 GLU A CA 1
ATOM 1889 C C . GLU A 1 244 ? 24.343 8.839 -58.050 1.00 78.12 244 GLU A C 1
ATOM 1891 O O . GLU A 1 244 ? 23.515 9.161 -57.194 1.00 78.12 244 GLU A O 1
ATOM 1896 N N . GLY A 1 245 ? 25.480 8.208 -57.731 1.00 78.44 245 GLY A N 1
ATOM 1897 C CA . GLY A 1 245 ? 25.804 7.799 -56.360 1.00 78.44 245 GLY A CA 1
ATOM 1898 C C . GLY A 1 245 ? 25.919 8.976 -55.382 1.00 78.44 245 GLY A C 1
ATOM 1899 O O . GLY A 1 245 ? 25.440 8.902 -54.250 1.00 78.44 245 GLY A O 1
ATOM 1900 N N . THR A 1 246 ? 26.488 10.103 -55.821 1.00 84.38 246 THR A N 1
ATOM 1901 C CA . THR A 1 246 ? 26.602 11.313 -54.981 1.00 84.38 246 THR A CA 1
ATOM 1902 C C . THR A 1 246 ? 25.256 11.944 -54.630 1.00 84.38 246 THR A C 1
ATOM 1904 O O . THR A 1 246 ? 25.097 12.456 -53.519 1.00 84.38 246 THR A O 1
ATOM 1907 N N . ASN A 1 247 ? 24.266 11.886 -55.525 1.00 80.00 247 ASN A N 1
ATOM 1908 C CA . ASN A 1 247 ? 22.923 12.390 -55.234 1.00 80.00 247 ASN A CA 1
ATOM 1909 C C . ASN A 1 247 ? 22.217 11.555 -54.162 1.00 80.00 247 ASN A C 1
ATOM 1911 O O . ASN A 1 247 ? 21.660 12.127 -53.224 1.00 80.00 247 ASN A O 1
ATOM 1915 N N . VAL A 1 248 ? 22.311 10.226 -54.256 1.00 81.38 248 VAL A N 1
ATOM 1916 C CA . VAL A 1 248 ? 21.768 9.302 -53.245 1.00 81.38 248 VAL A CA 1
ATOM 1917 C C . VAL A 1 248 ? 22.441 9.530 -51.886 1.00 81.38 248 VAL A C 1
ATOM 1919 O O . VAL A 1 248 ? 21.774 9.608 -50.855 1.00 81.38 248 VAL A O 1
ATOM 1922 N N . GLN A 1 249 ? 23.763 9.725 -51.869 1.00 83.88 249 GLN A N 1
ATOM 1923 C CA . GLN A 1 249 ? 24.497 10.007 -50.634 1.00 83.88 249 GLN A CA 1
ATOM 1924 C C . GLN A 1 249 ? 24.050 11.320 -49.966 1.00 83.88 249 GLN A C 1
ATOM 1926 O O . GLN A 1 249 ? 23.974 11.389 -48.738 1.00 83.88 249 GLN A O 1
ATOM 1931 N N . ARG A 1 250 ? 23.726 12.359 -50.751 1.00 83.94 250 ARG A N 1
ATOM 1932 C CA . ARG A 1 250 ? 23.206 13.635 -50.230 1.00 83.94 250 ARG A CA 1
ATOM 1933 C C . ARG A 1 250 ? 21.844 13.463 -49.558 1.00 83.94 250 ARG A C 1
ATOM 1935 O O . ARG A 1 250 ? 21.654 13.975 -48.460 1.00 83.94 250 ARG A O 1
ATOM 1942 N N . GLU A 1 251 ? 20.929 12.736 -50.191 1.00 83.00 251 GLU A N 1
ATOM 1943 C CA . GLU A 1 251 ? 19.604 12.445 -49.629 1.00 83.00 251 GLU A CA 1
ATOM 1944 C C . GLU A 1 251 ? 19.716 11.665 -48.311 1.00 83.00 251 GLU A C 1
ATOM 1946 O O . GLU A 1 251 ? 19.099 12.027 -47.309 1.00 83.00 251 GLU A O 1
ATOM 1951 N N . SER A 1 252 ? 20.591 10.654 -48.266 1.00 84.31 252 SER A N 1
ATOM 1952 C CA . SER A 1 252 ? 20.853 9.906 -47.034 1.00 84.31 252 SER A CA 1
ATOM 1953 C C . SER A 1 252 ? 21.352 10.808 -45.898 1.00 84.31 252 SER A C 1
ATOM 1955 O O . SER A 1 252 ? 20.935 10.619 -44.757 1.00 84.31 252 SER A O 1
ATOM 1957 N N . MET A 1 253 ? 22.212 11.795 -46.185 1.00 86.06 253 MET A N 1
ATOM 1958 C CA . MET A 1 253 ? 22.710 12.744 -45.177 1.00 86.06 253 MET A CA 1
ATOM 1959 C C . MET A 1 253 ? 21.604 13.645 -44.616 1.00 86.06 253 MET A C 1
ATOM 1961 O O . MET A 1 253 ? 21.585 13.917 -43.415 1.00 86.06 253 MET A O 1
ATOM 1965 N N . GLU A 1 254 ? 20.694 14.115 -45.471 1.00 84.50 254 GLU A N 1
ATOM 1966 C CA . GLU A 1 254 ? 19.554 14.948 -45.067 1.00 84.50 254 GLU A CA 1
ATOM 1967 C C . GLU A 1 254 ? 18.626 14.171 -44.116 1.00 84.50 254 GLU A C 1
ATOM 1969 O O . GLU A 1 254 ? 18.271 14.679 -43.049 1.00 84.50 254 GLU A O 1
ATOM 1974 N N . ASN A 1 255 ? 18.346 12.901 -44.426 1.00 86.81 255 ASN A N 1
ATOM 1975 C CA . ASN A 1 255 ? 17.553 12.017 -43.566 1.00 86.81 255 ASN A CA 1
ATOM 1976 C C . ASN A 1 255 ? 18.230 11.743 -42.212 1.00 86.81 255 ASN A C 1
ATOM 1978 O O . ASN A 1 255 ? 17.575 11.792 -41.164 1.00 86.81 255 ASN A O 1
ATOM 1982 N N . THR A 1 256 ? 19.547 11.495 -42.202 1.00 88.12 256 THR A N 1
ATOM 1983 C CA . THR A 1 256 ? 20.293 11.324 -40.944 1.00 88.12 256 THR A CA 1
ATOM 1984 C C . THR A 1 256 ? 20.245 12.601 -40.103 1.00 88.12 256 THR A C 1
ATOM 1986 O O . THR A 1 256 ? 19.985 12.525 -38.907 1.00 88.12 256 THR A O 1
ATOM 1989 N N . SER A 1 257 ? 20.418 13.777 -40.714 1.00 88.69 257 SER A N 1
ATOM 1990 C CA . SER A 1 257 ? 20.351 15.068 -40.014 1.00 88.69 257 SER A CA 1
ATOM 1991 C C . SER A 1 257 ? 18.999 15.290 -39.323 1.00 88.69 257 SER A C 1
ATOM 1993 O O . SER A 1 257 ? 18.954 15.656 -38.148 1.00 88.69 257 SER A O 1
ATOM 1995 N N . SER A 1 258 ? 17.891 14.994 -40.015 1.00 88.56 258 SER A N 1
ATOM 1996 C CA . SER A 1 258 ? 16.547 15.070 -39.424 1.00 88.56 258 SER A CA 1
ATOM 1997 C C . SER A 1 258 ? 16.407 14.153 -38.205 1.00 88.56 258 SER A C 1
ATOM 1999 O O . SER A 1 258 ? 15.954 14.593 -37.151 1.00 88.56 258 SER A O 1
ATOM 2001 N N . SER A 1 259 ? 16.875 12.907 -38.322 1.00 90.56 259 SER A N 1
ATOM 2002 C CA . SER A 1 259 ? 16.809 11.912 -37.240 1.00 90.56 259 SER A CA 1
ATOM 2003 C C . SER A 1 259 ? 17.611 12.339 -36.001 1.00 90.56 259 SER A C 1
ATOM 2005 O O . SER A 1 259 ? 17.178 12.133 -34.869 1.00 90.56 259 SER A O 1
ATOM 2007 N N . ILE A 1 260 ? 18.771 12.977 -36.194 1.00 90.38 260 ILE A N 1
ATOM 2008 C CA . ILE A 1 260 ? 19.590 13.505 -35.091 1.00 90.38 260 ILE A CA 1
ATOM 2009 C C . ILE A 1 260 ? 18.918 14.702 -34.404 1.00 90.38 260 ILE A C 1
ATOM 2011 O O . ILE A 1 260 ? 18.952 14.802 -33.178 1.00 90.38 260 ILE A O 1
ATOM 2015 N N . ASN A 1 261 ? 18.263 15.589 -35.157 1.00 86.94 261 ASN A N 1
ATOM 2016 C CA . ASN A 1 261 ? 17.517 16.703 -34.565 1.00 86.94 261 ASN A CA 1
ATOM 2017 C C . ASN A 1 261 ? 16.335 16.216 -33.712 1.00 86.94 261 ASN A C 1
ATOM 2019 O O . ASN A 1 261 ? 16.115 16.728 -32.612 1.00 86.94 261 ASN A O 1
ATOM 2023 N N . GLU A 1 262 ? 15.603 15.204 -34.185 1.00 90.00 262 GLU A N 1
ATOM 2024 C CA . GLU A 1 262 ? 14.540 14.556 -33.408 1.00 90.00 262 GLU A CA 1
ATOM 2025 C C . GLU A 1 262 ? 15.089 13.894 -32.137 1.00 90.00 262 GLU A C 1
ATOM 2027 O O . GLU A 1 262 ? 14.512 14.052 -31.058 1.00 90.00 262 GLU A O 1
ATOM 2032 N N . MET A 1 263 ? 16.250 13.238 -32.221 1.00 91.31 263 MET A N 1
ATOM 2033 C CA . MET A 1 263 ? 16.935 12.691 -31.048 1.00 91.31 263 MET A CA 1
ATOM 2034 C C . MET A 1 263 ? 17.311 13.782 -30.037 1.00 91.31 263 MET A C 1
ATOM 2036 O O . MET A 1 263 ? 17.074 13.603 -28.843 1.00 91.31 263 MET A O 1
ATOM 2040 N N . GLY A 1 264 ? 17.795 14.943 -30.486 1.00 89.50 264 GLY A N 1
ATOM 2041 C CA . GLY A 1 264 ? 18.057 16.091 -29.611 1.00 89.50 264 GLY A CA 1
ATOM 2042 C C . GLY A 1 264 ? 16.813 16.575 -28.849 1.00 89.50 264 GLY A C 1
ATOM 2043 O O . GLY A 1 264 ? 16.901 16.920 -27.668 1.00 89.50 264 GLY A O 1
ATOM 2044 N N . ALA A 1 265 ? 15.638 16.566 -29.488 1.00 90.38 265 ALA A N 1
ATOM 2045 C CA . ALA A 1 265 ? 14.370 16.870 -28.820 1.00 90.38 265 ALA A CA 1
ATOM 2046 C C . ALA A 1 265 ? 13.967 15.772 -27.818 1.00 90.38 265 ALA A C 1
ATOM 2048 O O . ALA A 1 265 ? 13.540 16.081 -26.705 1.00 90.38 265 ALA A O 1
ATOM 2049 N N . SER A 1 266 ? 14.156 14.499 -28.178 1.00 93.12 266 SER A N 1
ATOM 2050 C CA . SER A 1 266 ? 13.892 13.364 -27.287 1.00 93.12 266 SER A CA 1
ATOM 2051 C C . SER A 1 266 ? 14.759 13.412 -26.027 1.00 93.12 266 SER A C 1
ATOM 2053 O O . SER A 1 266 ? 14.237 13.239 -24.929 1.00 93.12 266 SER A O 1
ATOM 2055 N N . ILE A 1 267 ? 16.055 13.714 -26.155 1.00 93.38 267 ILE A N 1
ATOM 2056 C CA . ILE A 1 267 ? 16.981 13.839 -25.018 1.00 93.38 267 ILE A CA 1
ATOM 2057 C C . ILE A 1 267 ? 16.498 14.916 -24.034 1.00 93.38 267 ILE A C 1
ATOM 2059 O O . ILE A 1 267 ? 16.461 14.674 -22.829 1.00 93.38 267 ILE A O 1
ATOM 2063 N N . LYS A 1 268 ? 16.044 16.076 -24.532 1.00 90.00 268 LYS A N 1
ATOM 2064 C CA . LYS A 1 268 ? 15.465 17.136 -23.683 1.00 90.00 268 LYS A CA 1
ATOM 2065 C C . LYS A 1 268 ? 14.208 16.679 -22.942 1.00 90.00 268 LYS A C 1
ATOM 2067 O O . LYS A 1 268 ? 14.047 17.004 -21.770 1.00 90.00 268 LYS A O 1
ATOM 2072 N N . ASN A 1 269 ? 13.331 15.926 -23.604 1.00 93.31 269 ASN A N 1
ATOM 2073 C CA . ASN A 1 269 ? 12.121 15.396 -22.972 1.00 93.31 269 ASN A CA 1
ATOM 2074 C C . ASN A 1 269 ? 12.446 14.365 -21.881 1.00 93.31 269 ASN A C 1
ATOM 2076 O O . ASN A 1 269 ? 11.794 14.362 -20.837 1.00 93.31 269 ASN A O 1
ATOM 2080 N N . VAL A 1 270 ? 13.458 13.514 -22.094 1.00 94.06 270 VAL A N 1
ATOM 2081 C CA . VAL A 1 270 ? 13.926 12.560 -21.074 1.00 94.06 270 VAL A CA 1
ATOM 2082 C C . VAL A 1 270 ? 14.514 13.304 -19.874 1.00 94.06 270 VAL A C 1
ATOM 2084 O O . VAL A 1 270 ? 14.155 12.977 -18.747 1.00 94.06 270 VAL A O 1
ATOM 2087 N N . ALA A 1 271 ? 15.325 14.345 -20.094 1.00 91.00 271 ALA A N 1
ATOM 2088 C CA . ALA A 1 271 ? 15.861 15.176 -19.012 1.00 91.00 271 ALA A CA 1
ATOM 2089 C C . ALA A 1 271 ? 14.744 15.846 -18.187 1.00 91.00 271 ALA A C 1
ATOM 2091 O O . ALA A 1 271 ? 14.715 15.714 -16.968 1.00 91.00 271 ALA A O 1
ATOM 2092 N N . ALA A 1 272 ? 13.753 16.460 -18.844 1.00 92.25 272 ALA A N 1
ATOM 2093 C CA . ALA A 1 272 ? 12.602 17.050 -18.152 1.00 92.25 272 ALA A CA 1
ATOM 2094 C C . ALA A 1 272 ? 11.760 16.005 -17.391 1.00 92.25 272 ALA A C 1
ATOM 2096 O O . ALA A 1 272 ? 11.197 16.291 -16.335 1.00 92.25 272 ALA A O 1
ATOM 2097 N N . SER A 1 273 ? 11.665 14.780 -17.917 1.00 93.50 273 SER A N 1
ATOM 2098 C CA . SER A 1 273 ? 10.984 13.675 -17.232 1.00 93.50 273 SER A CA 1
ATOM 2099 C C . SER A 1 273 ? 11.752 13.219 -15.990 1.00 93.50 273 SER A C 1
ATOM 2101 O O . SER A 1 273 ? 11.127 12.899 -14.983 1.00 93.50 273 SER A O 1
ATOM 2103 N N . ALA A 1 274 ? 13.087 13.224 -16.043 1.00 92.88 274 ALA A N 1
ATOM 2104 C CA . ALA A 1 274 ? 13.943 12.923 -14.901 1.00 92.88 274 ALA A CA 1
ATOM 2105 C C . ALA A 1 274 ? 13.793 13.978 -13.789 1.00 92.88 274 ALA A C 1
ATOM 2107 O O . ALA A 1 274 ? 13.618 13.602 -12.633 1.00 92.88 274 ALA A O 1
ATOM 2108 N N . ASP A 1 275 ? 13.744 15.270 -14.137 1.00 90.69 275 ASP A N 1
ATOM 2109 C CA . ASP A 1 275 ? 13.500 16.357 -13.173 1.00 90.69 275 ASP A CA 1
ATOM 2110 C C . ASP A 1 275 ? 12.145 16.196 -12.460 1.00 90.69 275 ASP A C 1
ATOM 2112 O O . ASP A 1 275 ? 12.060 16.258 -11.232 1.00 90.69 275 ASP A O 1
ATOM 2116 N N . ASN A 1 276 ? 11.076 15.920 -13.217 1.00 93.38 276 ASN A N 1
ATOM 2117 C CA . ASN A 1 276 ? 9.745 15.681 -12.647 1.00 93.38 276 ASN A CA 1
ATOM 2118 C C . ASN A 1 276 ? 9.707 14.430 -11.754 1.00 93.38 276 ASN A C 1
ATOM 2120 O O . ASN A 1 276 ? 9.031 14.424 -10.721 1.00 93.38 276 ASN A O 1
ATOM 2124 N N . LEU A 1 277 ? 10.424 13.370 -12.143 1.00 93.69 277 LEU A N 1
ATOM 2125 C CA . LEU A 1 277 ? 10.542 12.156 -11.340 1.00 93.69 277 LEU A CA 1
ATOM 2126 C C . LEU A 1 277 ? 11.294 12.430 -10.029 1.00 93.69 277 LEU A C 1
ATOM 2128 O O . LEU A 1 277 ? 10.871 11.927 -8.992 1.00 93.69 277 LEU A O 1
ATOM 2132 N N . SER A 1 278 ? 12.329 13.278 -10.053 1.00 93.06 278 SER A N 1
ATOM 2133 C CA . SER A 1 278 ? 13.038 13.737 -8.849 1.00 93.06 278 SER A CA 1
ATOM 2134 C C . SER A 1 278 ? 12.101 14.449 -7.877 1.00 93.06 278 SER A C 1
ATOM 2136 O O . SER A 1 278 ? 12.033 14.091 -6.704 1.00 93.06 278 SER A O 1
ATOM 2138 N N . ALA A 1 279 ? 11.330 15.423 -8.371 1.00 92.25 279 ALA A N 1
ATOM 2139 C CA . ALA A 1 279 ? 10.383 16.171 -7.546 1.00 92.25 279 ALA A CA 1
ATOM 2140 C C . ALA A 1 279 ? 9.299 15.256 -6.947 1.00 92.25 279 ALA A C 1
ATOM 2142 O O . ALA A 1 279 ? 8.962 15.364 -5.770 1.00 92.25 279 ALA A O 1
ATOM 2143 N N . SER A 1 280 ? 8.800 14.301 -7.740 1.00 92.94 280 SER A N 1
ATOM 2144 C CA . SER A 1 280 ? 7.815 13.314 -7.277 1.00 92.94 280 SER A CA 1
ATOM 2145 C C . SER A 1 280 ? 8.396 12.373 -6.212 1.00 92.94 280 SER A C 1
ATOM 2147 O O . SER A 1 280 ? 7.700 11.988 -5.271 1.00 92.94 280 SER A O 1
ATOM 2149 N N . ALA A 1 281 ? 9.673 11.997 -6.340 1.00 92.50 281 ALA A N 1
ATOM 2150 C CA . ALA A 1 281 ? 10.376 11.183 -5.353 1.00 92.50 281 ALA A CA 1
ATOM 2151 C C . ALA A 1 281 ? 10.542 11.937 -4.020 1.00 92.50 281 ALA A C 1
ATOM 2153 O O . ALA A 1 281 ? 10.275 11.362 -2.965 1.00 92.50 281 ALA A O 1
ATOM 2154 N N . GLU A 1 282 ? 10.888 13.229 -4.052 1.00 90.31 282 GLU A N 1
ATOM 2155 C CA . GLU A 1 282 ? 10.960 14.085 -2.856 1.00 90.31 282 GLU A CA 1
ATOM 2156 C C . GLU A 1 282 ? 9.597 14.241 -2.158 1.00 90.31 282 GLU A C 1
ATOM 2158 O O . GLU A 1 282 ? 9.499 14.091 -0.937 1.00 90.31 282 GLU A O 1
ATOM 2163 N N . GLU A 1 283 ? 8.523 14.473 -2.918 1.00 92.94 283 GLU A N 1
ATOM 2164 C CA . GLU A 1 283 ? 7.159 14.553 -2.374 1.00 92.94 283 GLU A CA 1
ATOM 2165 C C . GLU A 1 283 ? 6.722 13.223 -1.735 1.00 92.94 283 GLU A C 1
ATOM 2167 O O . GLU A 1 283 ? 6.144 13.194 -0.639 1.00 92.94 283 GLU A O 1
ATOM 2172 N N . THR A 1 284 ? 7.061 12.104 -2.385 1.00 92.62 284 THR A N 1
ATOM 2173 C CA . THR A 1 284 ? 6.812 10.760 -1.850 1.00 92.62 284 THR A CA 1
ATOM 2174 C C . THR A 1 284 ? 7.585 10.545 -0.548 1.00 92.62 284 THR A C 1
ATOM 2176 O O . THR A 1 284 ? 7.004 10.055 0.420 1.00 92.62 284 THR A O 1
ATOM 2179 N N . ALA A 1 285 ? 8.856 10.961 -0.472 1.00 91.31 285 ALA A N 1
ATOM 2180 C CA . ALA A 1 285 ? 9.660 10.871 0.751 1.00 91.31 285 ALA A CA 1
ATOM 2181 C C . ALA A 1 285 ? 8.999 11.611 1.924 1.00 91.31 285 ALA A C 1
ATOM 2183 O O . ALA A 1 285 ? 8.857 11.052 3.014 1.00 91.31 285 ALA A O 1
ATOM 2184 N N . SER A 1 286 ? 8.544 12.847 1.690 1.00 92.25 286 SER A N 1
ATOM 2185 C CA . SER A 1 286 ? 7.853 13.651 2.706 1.00 92.25 286 SER A CA 1
ATOM 2186 C C . SER A 1 286 ? 6.570 12.971 3.189 1.00 92.25 286 SER A C 1
ATOM 2188 O O . SER A 1 286 ? 6.355 12.823 4.393 1.00 92.25 286 SER A O 1
ATOM 2190 N N . SER A 1 287 ? 5.745 12.490 2.256 1.00 93.31 287 SER A N 1
ATOM 2191 C CA . SER A 1 287 ? 4.490 11.796 2.574 1.00 93.31 287 SER A CA 1
ATOM 2192 C C . SER A 1 287 ? 4.726 10.523 3.395 1.00 93.31 287 SER A C 1
ATOM 2194 O O . SER A 1 287 ? 3.956 10.196 4.299 1.00 93.31 287 SER A O 1
ATOM 2196 N N . ILE A 1 288 ? 5.817 9.803 3.121 1.00 92.44 288 ILE A N 1
ATOM 2197 C CA . ILE A 1 288 ? 6.192 8.609 3.880 1.00 92.44 288 ILE A CA 1
ATOM 2198 C C . ILE A 1 288 ? 6.682 8.934 5.292 1.00 92.44 288 ILE A C 1
ATOM 2200 O O . ILE A 1 288 ? 6.390 8.165 6.211 1.00 92.44 288 ILE A O 1
ATOM 2204 N N . HIS A 1 289 ? 7.350 10.068 5.506 1.00 89.56 289 HIS A N 1
ATOM 2205 C CA . HIS A 1 289 ? 7.691 10.521 6.856 1.00 89.56 289 HIS A CA 1
ATOM 2206 C C . HIS A 1 289 ? 6.447 10.845 7.693 1.00 89.56 289 HIS A C 1
ATOM 2208 O O . HIS A 1 289 ? 6.359 10.413 8.845 1.00 89.56 289 HIS A O 1
ATOM 2214 N N . GLU A 1 290 ? 5.454 11.529 7.120 1.00 92.12 290 GLU A N 1
ATOM 2215 C CA . GLU A 1 290 ? 4.174 11.779 7.800 1.00 92.12 290 GLU A CA 1
ATOM 2216 C C . GLU A 1 290 ? 3.408 10.478 8.083 1.00 92.12 290 GLU A C 1
ATOM 2218 O O . GLU A 1 290 ? 2.824 10.296 9.159 1.00 92.12 290 GLU A O 1
ATOM 2223 N N . MET A 1 291 ? 3.456 9.531 7.143 1.00 91.75 291 MET A N 1
ATOM 2224 C CA . MET A 1 291 ? 2.869 8.206 7.319 1.00 91.75 291 MET A CA 1
ATOM 2225 C C . MET A 1 291 ? 3.543 7.438 8.461 1.00 91.75 291 MET A C 1
ATOM 2227 O O . MET A 1 291 ? 2.846 6.833 9.272 1.00 91.75 291 MET A O 1
ATOM 2231 N N . ALA A 1 292 ? 4.873 7.487 8.567 1.00 90.19 292 ALA A N 1
ATOM 2232 C CA . ALA A 1 292 ? 5.614 6.844 9.650 1.00 90.19 292 ALA A CA 1
ATOM 2233 C C . ALA A 1 292 ? 5.197 7.391 11.026 1.00 90.19 292 ALA A C 1
ATOM 2235 O O . ALA A 1 292 ? 4.891 6.606 11.924 1.00 90.19 292 ALA A O 1
ATOM 2236 N N . ALA A 1 293 ? 5.083 8.716 11.163 1.00 90.81 293 ALA A N 1
ATOM 2237 C CA . ALA A 1 293 ? 4.596 9.347 12.392 1.00 90.81 293 ALA A CA 1
ATOM 2238 C C . ALA A 1 293 ? 3.148 8.936 12.723 1.00 90.81 293 ALA A C 1
ATOM 2240 O O . ALA A 1 293 ? 2.814 8.649 13.874 1.00 90.81 293 ALA A O 1
ATOM 2241 N N . SER A 1 294 ? 2.288 8.845 11.705 1.00 92.94 294 SER A N 1
ATOM 2242 C CA . SER A 1 294 ? 0.898 8.401 11.866 1.00 92.94 294 SER A CA 1
ATOM 2243 C C . SER A 1 294 ? 0.803 6.938 12.315 1.00 92.94 294 SER A C 1
ATOM 2245 O O . SER A 1 294 ? -0.022 6.602 13.165 1.00 92.94 294 SER A O 1
ATOM 2247 N N . ILE A 1 295 ? 1.661 6.063 11.779 1.00 93.69 295 ILE A N 1
ATOM 2248 C CA . ILE A 1 295 ? 1.749 4.652 12.179 1.00 93.69 295 ILE A CA 1
ATOM 2249 C C . ILE A 1 295 ? 2.188 4.530 13.642 1.00 93.69 295 ILE A C 1
ATOM 2251 O O . ILE A 1 295 ? 1.625 3.720 14.380 1.00 93.69 295 ILE A O 1
ATOM 2255 N N . GLU A 1 296 ? 3.158 5.337 14.071 1.00 90.38 296 GLU A N 1
ATOM 2256 C CA . GLU A 1 296 ? 3.655 5.339 15.448 1.00 90.38 296 GLU A CA 1
ATOM 2257 C C . GLU A 1 296 ? 2.571 5.802 16.435 1.00 90.38 296 GLU A C 1
ATOM 2259 O O . GLU A 1 296 ? 2.296 5.113 17.418 1.00 90.38 296 GLU A O 1
ATOM 2264 N N . SER A 1 297 ? 1.848 6.878 16.106 1.00 93.31 297 SER A N 1
ATOM 2265 C CA . SER A 1 297 ? 0.701 7.351 16.897 1.00 93.31 297 SER A CA 1
ATOM 2266 C C . SER A 1 297 ? -0.445 6.328 16.961 1.00 93.31 297 SER A C 1
ATOM 2268 O O . SER A 1 297 ? -1.064 6.134 18.013 1.00 93.31 297 SER A O 1
ATOM 2270 N N . ALA A 1 298 ? -0.719 5.618 15.862 1.00 92.31 298 ALA A N 1
ATOM 2271 C CA . ALA A 1 298 ? -1.715 4.548 15.839 1.00 92.31 298 ALA A CA 1
ATOM 2272 C C . ALA A 1 298 ? -1.292 3.343 16.698 1.00 92.31 298 ALA A C 1
ATOM 2274 O O . ALA A 1 298 ? -2.129 2.753 17.385 1.00 92.31 298 ALA A O 1
ATOM 2275 N N . ALA A 1 299 ? -0.004 2.987 16.688 1.00 91.44 299 ALA A N 1
ATOM 2276 C CA . ALA A 1 299 ? 0.539 1.921 17.524 1.00 91.44 299 ALA A CA 1
ATOM 2277 C C . ALA A 1 299 ? 0.462 2.277 19.018 1.00 91.44 299 ALA A C 1
ATOM 2279 O O . ALA A 1 299 ? 0.040 1.443 19.821 1.00 91.44 299 ALA A O 1
ATOM 2280 N N . GLU A 1 300 ? 0.791 3.519 19.381 1.00 92.38 300 GLU A N 1
ATOM 2281 C CA . GLU A 1 300 ? 0.628 4.034 20.744 1.00 92.38 300 GLU A CA 1
ATOM 2282 C C . GLU A 1 300 ? -0.842 3.979 21.185 1.00 92.38 300 GLU A C 1
ATOM 2284 O O . GLU A 1 300 ? -1.159 3.392 22.222 1.00 92.38 300 GLU A O 1
ATOM 2289 N N . SER A 1 301 ? -1.754 4.485 20.348 1.00 92.69 301 SER A N 1
ATOM 2290 C CA . SER A 1 301 ? -3.200 4.476 20.613 1.00 92.69 301 SER A CA 1
ATOM 2291 C C . SER A 1 301 ? -3.748 3.059 20.814 1.00 92.69 301 SER A C 1
ATOM 2293 O O . SER A 1 301 ? -4.564 2.824 21.707 1.00 92.69 301 SER A O 1
ATOM 2295 N N . ALA A 1 302 ? -3.284 2.091 20.016 1.00 92.25 302 ALA A N 1
ATOM 2296 C CA . ALA A 1 302 ? -3.626 0.682 20.190 1.00 92.25 302 ALA A CA 1
ATOM 2297 C C . ALA A 1 302 ? -3.096 0.130 21.526 1.00 92.25 302 ALA A C 1
ATOM 2299 O O . ALA A 1 302 ? -3.807 -0.600 22.216 1.00 92.25 302 ALA A O 1
ATOM 2300 N N . GLY A 1 303 ? -1.882 0.512 21.932 1.00 91.31 303 GLY A N 1
ATOM 2301 C CA . GLY A 1 303 ? -1.326 0.176 23.245 1.00 91.31 303 GLY A CA 1
ATOM 2302 C C . GLY A 1 303 ? -2.202 0.678 24.396 1.00 91.31 303 GLY A C 1
ATOM 2303 O O . GLY A 1 303 ? -2.599 -0.111 25.259 1.00 91.31 303 GLY A O 1
ATOM 2304 N N . THR A 1 304 ? -2.578 1.959 24.371 1.00 93.81 304 THR A N 1
ATOM 2305 C CA . THR A 1 304 ? -3.468 2.564 25.376 1.00 93.81 304 THR A CA 1
ATOM 2306 C C . THR A 1 304 ? -4.846 1.901 25.396 1.00 93.81 304 THR A C 1
ATOM 2308 O O . THR A 1 304 ? -5.377 1.610 26.469 1.00 93.81 304 THR A O 1
ATOM 2311 N N . LEU A 1 305 ? -5.420 1.599 24.226 1.00 93.19 305 LEU A N 1
ATOM 2312 C CA . LEU A 1 305 ? -6.710 0.913 24.135 1.00 93.19 305 LEU A CA 1
ATOM 2313 C C . LEU A 1 305 ? -6.647 -0.503 24.726 1.00 93.19 305 LEU A C 1
ATOM 2315 O O . LEU A 1 305 ? -7.558 -0.906 25.446 1.00 93.19 305 LEU A O 1
ATOM 2319 N N . SER A 1 306 ? -5.559 -1.239 24.486 1.00 93.62 306 SER A N 1
ATOM 2320 C CA . SER A 1 306 ? -5.348 -2.579 25.053 1.00 93.62 306 SER A CA 1
ATOM 2321 C C . SER A 1 306 ? -5.358 -2.550 26.583 1.00 93.62 306 SER A C 1
ATOM 2323 O O . SER A 1 306 ? -6.000 -3.387 27.227 1.00 93.62 306 SER A O 1
ATOM 2325 N N . GLN A 1 307 ? -4.691 -1.549 27.167 1.00 93.50 307 GLN A N 1
ATOM 2326 C CA . GLN A 1 307 ? -4.687 -1.332 28.610 1.00 93.50 307 GLN A CA 1
ATOM 2327 C C . GLN A 1 307 ? -6.097 -1.020 29.130 1.00 93.50 307 GLN A C 1
ATOM 2329 O O . GLN A 1 307 ? -6.569 -1.701 30.041 1.00 93.50 307 GLN A O 1
ATOM 2334 N N . ALA A 1 308 ? -6.803 -0.070 28.509 1.00 93.69 308 ALA A N 1
ATOM 2335 C CA . ALA A 1 308 ? -8.160 0.312 28.906 1.00 93.69 308 ALA A CA 1
ATOM 2336 C C . ALA A 1 308 ? -9.156 -0.863 28.821 1.00 93.69 308 ALA A C 1
ATOM 2338 O O . ALA A 1 308 ? -10.015 -1.036 29.690 1.00 93.69 308 ALA A O 1
ATOM 2339 N N . VAL A 1 309 ? -9.024 -1.722 27.805 1.00 94.69 309 VAL A N 1
ATOM 2340 C CA . VAL A 1 309 ? -9.805 -2.964 27.684 1.00 94.69 309 VAL A CA 1
ATOM 2341 C C . VAL A 1 309 ? -9.477 -3.938 28.821 1.00 94.69 309 VAL A C 1
ATOM 2343 O O . VAL A 1 309 ? -10.384 -4.560 29.375 1.00 94.69 309 VAL A O 1
ATOM 2346 N N . GLY A 1 310 ? -8.202 -4.062 29.207 1.00 91.44 310 GLY A N 1
ATOM 2347 C CA . GLY A 1 310 ? -7.778 -4.875 30.352 1.00 91.44 310 GLY A CA 1
ATOM 2348 C C . GLY A 1 310 ? -8.353 -4.391 31.689 1.00 91.44 310 GLY A C 1
ATOM 2349 O O . GLY A 1 310 ? -8.846 -5.200 32.482 1.00 91.44 310 GLY A O 1
ATOM 2350 N N . GLU A 1 311 ? -8.356 -3.078 31.913 1.00 93.44 311 GLU A N 1
ATOM 2351 C CA . GLU A 1 311 ? -8.963 -2.443 33.090 1.00 93.44 311 GLU A CA 1
ATOM 2352 C C . GLU A 1 311 ? -10.483 -2.657 33.110 1.00 93.44 311 GLU A C 1
ATOM 2354 O O . GLU A 1 311 ? -11.036 -3.099 34.118 1.00 93.44 311 GLU A O 1
ATOM 2359 N N . THR A 1 312 ? -11.151 -2.463 31.968 1.00 93.25 312 THR A N 1
ATOM 2360 C CA . THR A 1 312 ? -12.596 -2.707 31.814 1.00 93.25 312 THR A CA 1
ATOM 2361 C C . THR A 1 312 ? -12.954 -4.163 32.116 1.00 93.25 312 THR A C 1
ATOM 2363 O O . THR A 1 312 ? -13.907 -4.434 32.844 1.00 93.25 312 THR A O 1
ATOM 2366 N N . SER A 1 313 ? -12.169 -5.118 31.608 1.00 93.56 313 SER A N 1
ATOM 2367 C CA . SER A 1 313 ? -12.377 -6.544 31.881 1.00 93.56 313 SER A CA 1
ATOM 2368 C C . SER A 1 313 ? -12.274 -6.856 33.374 1.00 93.56 313 SER A C 1
ATOM 2370 O O . SER A 1 313 ? -13.100 -7.603 33.896 1.00 93.56 313 SER A O 1
ATOM 2372 N N . SER A 1 314 ? -11.292 -6.272 34.064 1.00 93.75 314 SER A N 1
ATOM 2373 C CA . SER A 1 314 ? -11.107 -6.450 35.509 1.00 93.75 314 SER A CA 1
ATOM 2374 C C . SER A 1 314 ? -12.279 -5.859 36.298 1.00 93.75 314 SER A C 1
ATOM 2376 O O . SER A 1 314 ? -12.834 -6.528 37.169 1.00 93.75 314 SER A O 1
ATOM 2378 N N . ALA A 1 315 ? -12.727 -4.655 35.931 1.00 94.06 315 ALA A N 1
ATOM 2379 C CA . ALA A 1 315 ? -13.888 -4.014 36.542 1.00 94.06 315 ALA A CA 1
ATOM 2380 C C . ALA A 1 315 ? -15.172 -4.844 36.361 1.00 94.06 315 ALA A C 1
ATOM 2382 O O . ALA A 1 315 ? -15.974 -4.962 37.284 1.00 94.06 315 ALA A O 1
ATOM 2383 N N . ILE A 1 316 ? -15.363 -5.487 35.203 1.00 94.56 316 ILE A N 1
ATOM 2384 C CA . ILE A 1 316 ? -16.528 -6.356 34.968 1.00 94.56 316 ILE A CA 1
ATOM 2385 C C . ILE A 1 316 ? -16.492 -7.601 35.864 1.00 94.56 316 ILE A C 1
ATOM 2387 O O . ILE A 1 316 ? -17.545 -8.045 36.336 1.00 94.56 316 ILE A O 1
ATOM 2391 N N . VAL A 1 317 ? -15.309 -8.169 36.122 1.00 92.75 317 VAL A N 1
ATOM 2392 C CA . VAL A 1 317 ? -15.160 -9.295 37.060 1.00 92.75 317 VAL A CA 1
ATOM 2393 C C . VAL A 1 317 ? -15.589 -8.872 38.469 1.00 92.75 317 VAL A C 1
ATOM 2395 O O . VAL A 1 317 ? -16.352 -9.590 39.117 1.00 92.75 317 VAL A O 1
ATOM 2398 N N . GLU A 1 318 ? -15.185 -7.683 38.915 1.00 93.69 318 GLU A N 1
ATOM 2399 C CA . GLU A 1 318 ? -15.569 -7.129 40.220 1.00 93.69 318 GLU A CA 1
ATOM 2400 C C . GLU A 1 318 ? -17.075 -6.816 40.314 1.00 93.69 318 GLU A C 1
ATOM 2402 O O . GLU A 1 318 ? -17.732 -7.151 41.307 1.00 93.69 318 GLU A O 1
ATOM 2407 N N . VAL A 1 319 ? -17.667 -6.261 39.252 1.00 93.56 319 VAL A N 1
ATOM 2408 C CA . VAL A 1 319 ? -19.121 -6.047 39.163 1.00 93.56 319 VAL A CA 1
ATOM 2409 C C . VAL A 1 319 ? -19.869 -7.378 39.227 1.00 93.56 319 VAL A C 1
ATOM 2411 O O . VAL A 1 319 ? -20.872 -7.488 39.925 1.00 93.56 319 VAL A O 1
ATOM 2414 N N . THR A 1 320 ? -19.379 -8.416 38.550 1.00 94.00 320 THR A N 1
ATOM 2415 C CA . THR A 1 320 ? -19.998 -9.750 38.575 1.00 94.00 320 THR A CA 1
ATOM 2416 C C . THR A 1 320 ? -19.967 -10.358 39.979 1.00 94.00 320 THR A C 1
ATOM 2418 O O . THR A 1 320 ? -20.961 -10.937 40.425 1.00 94.00 320 THR A O 1
ATOM 2421 N N . ALA A 1 321 ? -18.862 -10.185 40.711 1.00 92.94 321 ALA A N 1
ATOM 2422 C CA . ALA A 1 321 ? -18.782 -10.576 42.116 1.00 92.94 321 ALA A CA 1
ATOM 2423 C C . ALA A 1 321 ? -19.799 -9.804 42.978 1.00 92.94 321 ALA A C 1
ATOM 2425 O O . ALA A 1 321 ? -20.531 -10.415 43.759 1.00 92.94 321 ALA A O 1
ATOM 2426 N N . SER A 1 322 ? -19.915 -8.490 42.771 1.00 94.75 322 SER A N 1
ATOM 2427 C CA . SER A 1 322 ? -20.891 -7.637 43.464 1.00 94.75 322 SER A CA 1
ATOM 2428 C C . SER A 1 322 ? -22.342 -8.051 43.182 1.00 94.75 322 SER A C 1
ATOM 2430 O O . SER A 1 322 ? -23.141 -8.141 44.110 1.00 94.75 322 SER A O 1
ATOM 2432 N N . ILE A 1 323 ? -22.681 -8.385 41.931 1.00 95.44 323 ILE A N 1
ATOM 2433 C CA . ILE A 1 323 ? -24.004 -8.906 41.536 1.00 95.44 323 ILE A CA 1
ATOM 2434 C C . ILE A 1 323 ? -24.331 -10.194 42.303 1.00 95.44 323 ILE A C 1
ATOM 2436 O O . ILE A 1 323 ? -25.442 -10.358 42.808 1.00 95.44 323 ILE A O 1
ATOM 2440 N N . ASN A 1 324 ? -23.366 -11.111 42.424 1.00 91.94 324 ASN A N 1
ATOM 2441 C CA . ASN A 1 324 ? -23.562 -12.348 43.183 1.00 91.94 324 ASN A CA 1
ATOM 2442 C C . ASN A 1 324 ? -23.753 -12.078 44.682 1.00 91.94 324 ASN A C 1
ATOM 2444 O O . ASN A 1 324 ? -24.600 -12.709 45.312 1.00 91.94 324 ASN A O 1
ATOM 2448 N N . GLN A 1 325 ? -23.020 -11.116 45.247 1.00 94.06 325 GLN A N 1
ATOM 2449 C CA . GLN A 1 325 ? -23.192 -10.711 46.640 1.00 94.06 325 GLN A CA 1
ATOM 2450 C C . GLN A 1 325 ? -24.574 -10.095 46.897 1.00 94.06 325 GLN A C 1
ATOM 2452 O O . GLN A 1 325 ? -25.218 -10.463 47.877 1.00 94.06 325 GLN A O 1
ATOM 2457 N N . VAL A 1 326 ? -25.058 -9.220 46.008 1.00 94.50 326 VAL A N 1
ATOM 2458 C CA . VAL A 1 326 ? -26.417 -8.659 46.092 1.00 94.50 326 VAL A CA 1
ATOM 2459 C C . VAL A 1 326 ? -27.461 -9.772 46.039 1.00 94.50 326 VAL A C 1
ATOM 2461 O O . VAL A 1 326 ? -28.370 -9.771 46.863 1.00 94.50 326 VAL A O 1
ATOM 2464 N N . GLY A 1 327 ? -27.299 -10.759 45.150 1.00 91.81 327 GLY A N 1
ATOM 2465 C CA . GLY A 1 327 ? -28.171 -11.938 45.103 1.00 91.81 327 GLY A CA 1
ATOM 2466 C C . GLY A 1 327 ? -28.264 -12.663 46.451 1.00 91.81 327 GLY A C 1
ATOM 2467 O O . GLY A 1 327 ? -29.362 -12.877 46.956 1.00 91.81 327 GLY A O 1
ATOM 2468 N N . ASN A 1 328 ? -27.125 -12.935 47.094 1.00 91.94 328 ASN A N 1
ATOM 2469 C CA . ASN A 1 328 ? -27.105 -13.560 48.422 1.00 91.94 328 ASN A CA 1
ATOM 2470 C C . ASN A 1 328 ? -27.783 -12.685 49.495 1.00 91.94 328 ASN A C 1
ATOM 2472 O O . ASN A 1 328 ? -28.465 -13.200 50.381 1.00 91.94 328 ASN A O 1
ATOM 2476 N N . SER A 1 329 ? -27.605 -11.360 49.438 1.00 93.00 329 SER A N 1
ATOM 2477 C CA . SER A 1 329 ? -28.277 -10.431 50.355 1.00 93.00 329 SER A CA 1
ATOM 2478 C C . SER A 1 329 ? -29.793 -10.404 50.152 1.00 93.00 329 SER A C 1
ATOM 2480 O O . SER A 1 329 ? -30.525 -10.275 51.131 1.00 93.00 329 SER A O 1
ATOM 2482 N N . VAL A 1 330 ? -30.275 -10.558 48.915 1.00 94.00 330 VAL A N 1
ATOM 2483 C CA . VAL A 1 330 ? -31.710 -10.672 48.609 1.00 94.00 330 VAL A CA 1
ATOM 2484 C C . VAL A 1 330 ? -32.298 -11.936 49.236 1.00 94.00 330 VAL A C 1
ATOM 2486 O O . VAL A 1 330 ? -33.348 -11.850 49.871 1.00 94.00 330 VAL A O 1
ATOM 2489 N N . ASP A 1 331 ? -31.604 -13.073 49.140 1.00 91.00 331 ASP A N 1
ATOM 2490 C CA . ASP A 1 331 ? -32.048 -14.330 49.759 1.00 91.00 331 ASP A CA 1
ATOM 2491 C C . ASP A 1 331 ? -32.146 -14.210 51.291 1.00 91.00 331 ASP A C 1
ATOM 2493 O O . ASP A 1 331 ? -33.130 -14.637 51.901 1.00 91.00 331 ASP A O 1
ATOM 2497 N N . GLN A 1 332 ? -31.161 -13.564 51.927 1.00 92.38 332 GLN A N 1
ATOM 2498 C CA . GLN A 1 332 ? -31.190 -13.288 53.369 1.00 92.38 332 GLN A CA 1
ATOM 2499 C C . GLN A 1 332 ? -32.332 -12.341 53.757 1.00 92.38 332 GLN A C 1
ATOM 2501 O O . GLN A 1 332 ? -33.019 -12.572 54.754 1.00 92.38 332 GLN A O 1
ATOM 2506 N N . LEU A 1 333 ? -32.559 -11.287 52.968 1.00 92.75 333 LEU A N 1
ATOM 2507 C CA . LEU A 1 333 ? -33.639 -10.333 53.208 1.00 92.75 333 LEU A CA 1
ATOM 2508 C C . LEU A 1 333 ? -35.010 -11.011 53.084 1.00 92.75 333 LEU A C 1
ATOM 2510 O O . LEU A 1 333 ? -35.894 -10.758 53.901 1.00 92.75 333 LEU A O 1
ATOM 2514 N N . ALA A 1 334 ? -35.178 -11.910 52.111 1.00 92.44 334 ALA A N 1
ATOM 2515 C CA . ALA A 1 334 ? -36.399 -12.690 51.938 1.00 92.44 334 ALA A CA 1
ATOM 2516 C C . ALA A 1 334 ? -36.699 -13.568 53.158 1.00 92.44 334 ALA A C 1
ATOM 2518 O O . ALA A 1 334 ? -37.835 -13.569 53.638 1.00 92.44 334 ALA A O 1
ATOM 2519 N N . ALA A 1 335 ? -35.688 -14.247 53.708 1.00 92.38 335 ALA A N 1
ATOM 2520 C CA . ALA A 1 335 ? -35.838 -15.020 54.939 1.00 92.38 335 ALA A CA 1
ATOM 2521 C C . ALA A 1 335 ? -36.246 -14.131 56.130 1.00 92.38 335 ALA A C 1
ATOM 2523 O O . ALA A 1 335 ? -37.200 -14.455 56.839 1.00 92.38 335 ALA A O 1
ATOM 2524 N N . ALA A 1 336 ? -35.594 -12.975 56.299 1.00 92.94 336 ALA A N 1
ATOM 2525 C CA . ALA A 1 336 ? -35.891 -12.034 57.381 1.00 92.94 336 ALA A CA 1
ATOM 2526 C C . ALA A 1 336 ? -37.312 -11.446 57.294 1.00 92.94 336 ALA A C 1
ATOM 2528 O O . ALA A 1 336 ? -37.990 -11.304 58.314 1.00 92.94 336 ALA A O 1
ATOM 2529 N N . VAL A 1 337 ? -37.800 -11.134 56.087 1.00 95.25 337 VAL A N 1
ATOM 2530 C CA . VAL A 1 337 ? -39.193 -10.698 55.872 1.00 95.25 337 VAL A CA 1
ATOM 2531 C C . VAL A 1 337 ? -40.169 -11.806 56.256 1.00 95.25 337 VAL A C 1
ATOM 2533 O O . VAL A 1 337 ? -41.174 -11.532 56.911 1.00 95.25 337 VAL A O 1
ATOM 2536 N N . HIS A 1 338 ? -39.868 -13.056 55.894 1.00 90.81 338 HIS A N 1
ATOM 2537 C CA . HIS A 1 338 ? -40.710 -14.204 56.226 1.00 90.81 338 HIS A CA 1
ATOM 2538 C C . HIS A 1 338 ? -40.821 -14.424 57.743 1.00 90.81 338 HIS A C 1
ATOM 2540 O O . HIS A 1 338 ? -41.918 -14.661 58.253 1.00 90.81 338 HIS A O 1
ATOM 2546 N N . GLU A 1 339 ? -39.705 -14.303 58.464 1.00 93.00 339 GLU A N 1
ATOM 2547 C CA . GLU A 1 339 ? -39.649 -14.416 59.925 1.00 93.00 339 GLU A CA 1
ATOM 2548 C C . GLU A 1 339 ? -40.361 -13.242 60.612 1.00 93.00 339 GLU A C 1
ATOM 2550 O O . GLU A 1 339 ? -41.185 -13.439 61.507 1.00 93.00 339 GLU A O 1
ATOM 2555 N N . THR A 1 340 ? -40.140 -12.016 60.129 1.00 93.12 340 THR A N 1
ATOM 2556 C CA . THR A 1 340 ? -40.808 -10.819 60.664 1.00 93.12 340 THR A CA 1
ATOM 2557 C C . THR A 1 340 ? -42.321 -10.887 60.454 1.00 93.12 340 THR A C 1
ATOM 2559 O O . THR A 1 340 ? -43.085 -10.548 61.355 1.00 93.12 340 THR A O 1
ATOM 2562 N N . ALA A 1 341 ? -42.783 -11.374 59.299 1.00 92.19 341 ALA A N 1
ATOM 2563 C CA . ALA A 1 341 ? -44.205 -11.577 59.035 1.00 92.19 341 ALA A CA 1
ATOM 2564 C C . ALA A 1 341 ? -44.832 -12.615 59.984 1.00 92.19 341 ALA A C 1
ATOM 2566 O O . ALA A 1 341 ? -45.962 -12.425 60.443 1.00 92.19 341 ALA A O 1
ATOM 2567 N N . ALA A 1 342 ? -44.105 -13.686 60.320 1.00 92.12 342 ALA A N 1
ATOM 2568 C CA . ALA A 1 342 ? -44.549 -14.662 61.314 1.00 92.12 342 ALA A CA 1
ATOM 2569 C C . ALA A 1 342 ? -44.677 -14.026 62.710 1.00 92.12 342 ALA A C 1
ATOM 2571 O O . ALA A 1 342 ? -45.732 -14.146 63.335 1.00 92.12 342 ALA A O 1
ATOM 2572 N N . ALA A 1 343 ? -43.668 -13.265 63.147 1.00 93.69 343 ALA A N 1
ATOM 2573 C CA . ALA A 1 343 ? -43.699 -12.547 64.421 1.00 93.69 343 ALA A CA 1
ATOM 2574 C C . ALA A 1 343 ? -44.848 -11.522 64.491 1.00 93.69 343 ALA A C 1
ATOM 2576 O O . ALA A 1 343 ? -45.532 -11.417 65.504 1.00 93.69 343 ALA A O 1
ATOM 2577 N N . VAL A 1 344 ? -45.126 -10.796 63.403 1.00 94.19 344 VAL A N 1
ATOM 2578 C CA . VAL A 1 344 ? -46.266 -9.862 63.305 1.00 94.19 344 VAL A CA 1
ATOM 2579 C C . VAL A 1 344 ? -47.603 -10.582 63.513 1.00 94.19 344 VAL A C 1
ATOM 2581 O O . VAL A 1 344 ? -48.471 -10.065 64.220 1.00 94.19 344 VAL A O 1
ATOM 2584 N N . ASN A 1 345 ? -47.774 -11.779 62.942 1.00 90.62 345 ASN A N 1
ATOM 2585 C CA . ASN A 1 345 ? -48.981 -12.585 63.145 1.00 90.62 345 ASN A CA 1
ATOM 2586 C C . ASN A 1 345 ? -49.125 -13.058 64.601 1.00 90.62 345 ASN A C 1
ATOM 2588 O O . ASN A 1 345 ? -50.231 -13.021 65.145 1.00 90.62 345 ASN A O 1
ATOM 2592 N N . GLU A 1 346 ? -48.023 -13.452 65.242 1.00 94.12 346 GLU A N 1
ATOM 2593 C CA . GLU A 1 346 ? -47.997 -13.864 66.650 1.00 94.12 346 GLU A CA 1
ATOM 2594 C C . GLU A 1 346 ? -48.304 -12.693 67.597 1.00 94.12 346 GLU A C 1
ATOM 2596 O O . GLU A 1 346 ? -49.151 -12.813 68.484 1.00 94.12 346 GLU A O 1
ATOM 2601 N N . ILE A 1 347 ? -47.724 -11.511 67.356 1.00 93.38 347 ILE A N 1
ATOM 2602 C CA . ILE A 1 347 ? -48.062 -10.290 68.105 1.00 93.38 347 ILE A CA 1
ATOM 2603 C C . ILE A 1 347 ? -49.549 -9.950 67.918 1.00 93.38 347 ILE A C 1
ATOM 2605 O O . ILE A 1 347 ? -50.240 -9.595 68.870 1.00 93.38 347 ILE A O 1
ATOM 2609 N N . GLY A 1 348 ? -50.083 -10.104 66.704 1.00 92.50 348 GLY A N 1
ATOM 2610 C CA . GLY A 1 348 ? -51.512 -9.925 66.449 1.00 92.50 348 GLY A CA 1
ATOM 2611 C C . GLY A 1 348 ? -52.403 -10.880 67.255 1.00 92.50 348 GLY A C 1
ATOM 2612 O O . GLY A 1 348 ? -53.511 -10.499 67.637 1.00 92.50 348 GLY A O 1
ATOM 2613 N N . ALA A 1 349 ? -51.943 -12.104 67.532 1.00 93.00 349 ALA A N 1
ATOM 2614 C CA . ALA A 1 349 ? -52.646 -13.050 68.394 1.00 93.00 349 ALA A CA 1
ATOM 2615 C C . ALA A 1 349 ? -52.556 -12.655 69.876 1.00 93.00 349 ALA A C 1
ATOM 2617 O O . ALA A 1 349 ? -53.594 -12.565 70.529 1.00 93.00 349 ALA A O 1
ATOM 2618 N N . THR A 1 350 ? -51.363 -12.324 70.373 1.00 94.31 350 THR A N 1
ATOM 2619 C CA . THR A 1 350 ? -51.164 -11.937 71.782 1.00 94.31 350 THR A CA 1
ATOM 2620 C C . THR A 1 350 ? -51.897 -10.645 72.148 1.00 94.31 350 THR A C 1
ATOM 2622 O O . THR A 1 350 ? -52.454 -10.550 73.236 1.00 94.31 350 THR A O 1
ATOM 2625 N N . ILE A 1 351 ? -52.004 -9.672 71.234 1.00 95.50 351 ILE A N 1
ATOM 2626 C CA . ILE A 1 351 ? -52.821 -8.465 71.457 1.00 95.50 351 ILE A CA 1
ATOM 2627 C C . ILE A 1 351 ? -54.289 -8.826 71.722 1.00 95.50 351 ILE A C 1
ATOM 2629 O O . ILE A 1 351 ? -54.889 -8.257 72.632 1.00 95.50 351 ILE A O 1
ATOM 2633 N N . ARG A 1 352 ? -54.859 -9.784 70.975 1.00 91.81 352 ARG A N 1
ATOM 2634 C CA . ARG A 1 352 ? -56.245 -10.243 71.191 1.00 91.81 352 ARG A CA 1
ATOM 2635 C C . ARG A 1 352 ? -56.414 -10.966 72.526 1.00 91.81 352 ARG A C 1
ATOM 2637 O O . ARG A 1 352 ? -57.445 -10.815 73.172 1.00 91.81 352 ARG A O 1
ATOM 2644 N N . GLU A 1 353 ? -55.414 -11.734 72.951 1.00 93.88 353 GLU A N 1
ATOM 2645 C CA . GLU A 1 353 ? -55.422 -12.387 74.266 1.00 93.88 353 GLU A CA 1
ATOM 2646 C C . GLU A 1 353 ? -55.380 -11.360 75.405 1.00 93.88 353 GLU A C 1
ATOM 2648 O O . GLU A 1 353 ? -56.156 -11.464 76.354 1.00 93.88 353 GLU A O 1
ATOM 2653 N N . VAL A 1 354 ? -54.535 -10.327 75.292 1.00 94.88 354 VAL A N 1
ATOM 2654 C CA . VAL A 1 354 ? -54.451 -9.239 76.282 1.00 94.88 354 VAL A CA 1
ATOM 2655 C C . VAL A 1 354 ? -55.740 -8.416 76.320 1.00 94.88 354 VAL A C 1
ATOM 2657 O O . VAL A 1 354 ? -56.202 -8.077 77.407 1.00 94.88 354 VAL A O 1
ATOM 2660 N N . GLU A 1 355 ? -56.339 -8.120 75.163 1.00 93.38 355 GLU A N 1
ATOM 2661 C CA . GLU A 1 355 ? -57.646 -7.453 75.067 1.00 93.38 355 GLU A CA 1
ATOM 2662 C C . GLU A 1 355 ? -58.731 -8.263 75.798 1.00 93.38 355 GLU A C 1
ATOM 2664 O O . GLU A 1 355 ? -59.430 -7.727 76.658 1.00 93.38 355 GLU A O 1
ATOM 2669 N N . SER A 1 356 ? -58.809 -9.576 75.547 1.00 93.69 356 SER A N 1
ATOM 2670 C CA . SER A 1 356 ? -59.754 -10.470 76.231 1.00 93.69 356 SER A CA 1
ATOM 2671 C C . SER A 1 356 ? -59.519 -10.527 77.745 1.00 93.69 356 SER A C 1
ATOM 2673 O O . SER A 1 356 ? -60.474 -10.472 78.518 1.00 93.69 356 SER A O 1
ATOM 2675 N N . ALA A 1 357 ? -58.260 -10.620 78.185 1.00 93.06 357 ALA A N 1
ATOM 2676 C CA . ALA A 1 357 ? -57.908 -10.678 79.604 1.00 93.06 357 ALA A CA 1
ATOM 2677 C C . ALA A 1 357 ? -58.204 -9.359 80.341 1.00 93.06 357 ALA A C 1
ATOM 2679 O O . ALA A 1 357 ? -58.597 -9.369 81.513 1.00 93.06 357 ALA A O 1
ATOM 2680 N N . ALA A 1 358 ? -58.032 -8.218 79.665 1.00 93.88 358 ALA A N 1
ATOM 2681 C CA . ALA A 1 358 ? -58.406 -6.911 80.195 1.00 93.88 358 ALA A CA 1
ATOM 2682 C C . ALA A 1 358 ? -59.927 -6.813 80.385 1.00 93.88 358 ALA A C 1
ATOM 2684 O O . ALA A 1 358 ? -60.373 -6.448 81.474 1.00 93.88 358 ALA A O 1
ATOM 2685 N N . GLN A 1 359 ? -60.707 -7.230 79.385 1.00 93.06 359 GLN A N 1
ATOM 2686 C CA . GLN A 1 359 ? -62.169 -7.242 79.460 1.00 93.06 359 GLN A CA 1
ATOM 2687 C C . GLN A 1 359 ? -62.685 -8.168 80.575 1.00 93.06 359 GLN A C 1
ATOM 2689 O O . GLN A 1 359 ? -63.581 -7.792 81.331 1.00 93.06 359 GLN A O 1
ATOM 2694 N N . GLU A 1 360 ? -62.107 -9.365 80.723 1.00 94.31 360 GLU A N 1
ATOM 2695 C CA . GLU A 1 360 ? -62.447 -10.294 81.810 1.00 94.31 360 GLU A CA 1
ATOM 2696 C C . GLU A 1 360 ? -62.114 -9.698 83.188 1.00 94.31 360 GLU A C 1
ATOM 2698 O O . GLU A 1 360 ? -62.928 -9.762 84.111 1.00 94.31 360 GLU A O 1
ATOM 2703 N N . SER A 1 361 ? -60.956 -9.040 83.313 1.00 94.44 361 SER A N 1
ATOM 2704 C CA . SER A 1 361 ? -60.546 -8.356 84.547 1.00 94.44 361 SER A CA 1
ATOM 2705 C C . SER A 1 361 ? -61.472 -7.193 84.910 1.00 94.44 361 SER A C 1
ATOM 2707 O O . SER A 1 361 ? -61.751 -6.985 86.092 1.00 94.44 361 SER A O 1
ATOM 2709 N N . ALA A 1 362 ? -61.956 -6.440 83.916 1.00 93.81 362 ALA A N 1
ATOM 2710 C CA . ALA A 1 362 ? -62.935 -5.376 84.122 1.00 93.81 362 ALA A CA 1
ATOM 2711 C C . ALA A 1 362 ? -64.254 -5.940 84.669 1.00 93.81 362 ALA A C 1
ATOM 2713 O O . ALA A 1 362 ? -64.739 -5.456 85.691 1.00 93.81 362 ALA A O 1
ATOM 2714 N N . ASN A 1 363 ? -64.775 -7.001 84.044 1.00 93.88 363 ASN A N 1
ATOM 2715 C CA . ASN A 1 363 ? -66.021 -7.650 84.456 1.00 93.88 363 ASN A CA 1
ATOM 2716 C C . ASN A 1 363 ? -65.912 -8.217 85.883 1.00 93.88 363 ASN A C 1
ATOM 2718 O O . ASN A 1 363 ? -66.771 -7.956 86.721 1.00 93.88 363 ASN A O 1
ATOM 2722 N N . LEU A 1 364 ? -64.817 -8.920 86.199 1.00 94.19 364 LEU A N 1
ATOM 2723 C CA . LEU A 1 364 ? -64.586 -9.469 87.539 1.00 94.19 364 LEU A CA 1
ATOM 2724 C C . LEU A 1 364 ? -64.486 -8.366 88.604 1.00 94.19 364 LEU A C 1
ATOM 2726 O O . LEU A 1 364 ? -65.018 -8.505 89.705 1.00 94.19 364 LEU A O 1
ATOM 2730 N N . ALA A 1 365 ? -63.801 -7.262 88.295 1.00 95.06 365 ALA A N 1
ATOM 2731 C CA . ALA A 1 365 ? -63.707 -6.129 89.206 1.00 95.06 365 ALA A CA 1
ATOM 2732 C C . ALA A 1 365 ? -65.073 -5.454 89.425 1.00 95.06 365 ALA A C 1
ATOM 2734 O O . ALA A 1 365 ? -65.365 -5.020 90.541 1.00 95.06 365 ALA A O 1
ATOM 2735 N N . GLU A 1 366 ? -65.922 -5.387 88.398 1.00 94.19 366 GLU A N 1
ATOM 2736 C CA . GLU A 1 366 ? -67.294 -4.888 88.511 1.00 94.19 366 GLU A CA 1
ATOM 2737 C C . GLU A 1 366 ? -68.164 -5.799 89.395 1.00 94.19 366 GLU A C 1
ATOM 2739 O O . GLU A 1 366 ? -68.858 -5.300 90.285 1.00 94.19 366 GLU A O 1
ATOM 2744 N N . ASP A 1 367 ? -68.049 -7.121 89.242 1.00 93.94 367 ASP A N 1
ATOM 2745 C CA . ASP A 1 367 ? -68.754 -8.099 90.078 1.00 93.94 367 ASP A CA 1
ATOM 2746 C C . ASP A 1 367 ? -68.334 -8.005 91.553 1.00 93.94 367 ASP A C 1
ATOM 2748 O O . ASP A 1 367 ? -69.191 -7.904 92.436 1.00 93.94 367 ASP A O 1
ATOM 2752 N N . VAL A 1 368 ? -67.025 -7.944 91.838 1.00 94.62 368 VAL A N 1
ATOM 2753 C CA . VAL A 1 368 ? -66.502 -7.759 93.206 1.00 94.62 368 VAL A CA 1
ATOM 2754 C C . VAL A 1 368 ? -66.973 -6.432 93.799 1.00 94.62 368 VAL A C 1
ATOM 2756 O O . VAL A 1 368 ? -67.350 -6.373 94.971 1.00 94.62 368 VAL A O 1
ATOM 2759 N N . MET A 1 369 ? -66.976 -5.358 93.003 1.00 93.62 369 MET A N 1
ATOM 2760 C CA . MET A 1 369 ? -67.471 -4.050 93.429 1.00 93.62 369 MET A CA 1
ATOM 2761 C C . MET A 1 369 ? -68.951 -4.122 93.818 1.00 93.62 369 MET A C 1
ATOM 2763 O O . MET A 1 369 ? -69.332 -3.620 94.881 1.00 93.62 369 MET A O 1
ATOM 2767 N N . LYS A 1 370 ? -69.773 -4.771 92.987 1.00 92.44 370 LYS A N 1
ATOM 2768 C CA . LYS A 1 370 ? -71.201 -4.960 93.233 1.00 92.44 370 LYS A CA 1
ATOM 2769 C C . LYS A 1 370 ? -71.444 -5.808 94.479 1.00 92.44 370 LYS A C 1
ATOM 2771 O O . LYS A 1 370 ? -72.178 -5.376 95.364 1.00 92.44 370 LYS A O 1
ATOM 2776 N N . GLU A 1 371 ? -70.799 -6.966 94.604 1.00 92.94 371 GLU A N 1
ATOM 2777 C CA . GLU A 1 371 ? -70.987 -7.875 95.740 1.00 92.94 371 GLU A CA 1
ATOM 2778 C C . GLU A 1 371 ? -70.527 -7.251 97.068 1.00 92.94 371 GLU A C 1
ATOM 2780 O O . GLU A 1 371 ? -71.256 -7.300 98.066 1.00 92.94 371 GLU A O 1
ATOM 2785 N N . ALA A 1 372 ? -69.359 -6.600 97.085 1.00 92.31 372 ALA A N 1
ATOM 2786 C CA . ALA A 1 372 ? -68.841 -5.929 98.274 1.00 92.31 372 ALA A CA 1
ATOM 2787 C C . ALA A 1 372 ? -69.737 -4.755 98.709 1.00 92.31 372 ALA A C 1
ATOM 2789 O O . ALA A 1 372 ? -70.025 -4.616 99.901 1.00 92.31 372 ALA A O 1
ATOM 2790 N N . SER A 1 373 ? -70.203 -3.932 97.759 1.00 90.50 373 SER A N 1
ATOM 2791 C CA . SER A 1 373 ? -71.035 -2.755 98.044 1.00 90.50 373 SER A CA 1
ATOM 2792 C C . SER A 1 373 ? -72.476 -3.111 98.406 1.00 90.50 373 SER A C 1
ATOM 2794 O O . SER A 1 373 ? -73.076 -2.444 99.246 1.00 90.50 373 SER A O 1
ATOM 2796 N N . GLU A 1 374 ? -73.063 -4.120 97.766 1.00 89.00 374 GLU A N 1
ATOM 2797 C CA . GLU A 1 374 ? -74.461 -4.482 97.980 1.00 89.00 374 GLU A CA 1
ATOM 2798 C C . GLU A 1 374 ? -74.620 -5.489 99.112 1.00 89.00 374 GLU A C 1
ATOM 2800 O O . GLU A 1 374 ? -75.377 -5.237 100.046 1.00 89.00 374 GLU A O 1
ATOM 2805 N N . THR A 1 375 ? -73.927 -6.623 99.043 1.00 90.94 375 THR A N 1
ATOM 2806 C CA . THR A 1 375 ? -74.112 -7.736 99.981 1.00 90.94 375 THR A CA 1
ATOM 2807 C C . THR A 1 375 ? -73.210 -7.575 101.199 1.00 90.94 375 THR A C 1
ATOM 2809 O O . THR A 1 375 ? -73.690 -7.636 102.333 1.00 90.94 375 THR A O 1
ATOM 2812 N N . GLY A 1 376 ? -71.918 -7.310 100.981 1.00 92.00 376 GLY A N 1
ATOM 2813 C CA . GLY A 1 376 ? -70.925 -7.190 102.052 1.00 92.00 376 GLY A CA 1
ATOM 2814 C C . GLY A 1 376 ? -71.243 -6.059 103.033 1.00 92.00 376 GLY A C 1
ATOM 2815 O O . GLY A 1 376 ? -71.337 -6.286 104.240 1.00 92.00 376 GLY A O 1
ATOM 2816 N N . MET A 1 377 ? -71.463 -4.844 102.522 1.00 91.12 377 MET A N 1
ATOM 2817 C CA . MET A 1 377 ? -71.782 -3.682 103.361 1.00 91.12 377 MET A CA 1
ATOM 2818 C C . MET A 1 377 ? -73.114 -3.844 104.105 1.00 91.12 377 MET A C 1
ATOM 2820 O O . MET A 1 377 ? -73.189 -3.499 105.284 1.00 91.12 377 MET A O 1
ATOM 2824 N N . ARG A 1 378 ? -74.146 -4.429 103.470 1.00 91.12 378 ARG A N 1
ATOM 2825 C CA . ARG A 1 378 ? -75.424 -4.733 104.145 1.00 91.12 378 ARG A CA 1
ATOM 2826 C C . ARG A 1 378 ? -75.244 -5.725 105.294 1.00 91.12 378 ARG A C 1
ATOM 2828 O O . ARG A 1 378 ? -75.820 -5.521 106.359 1.00 91.12 378 ARG A O 1
ATOM 2835 N N . ALA A 1 379 ? -74.443 -6.774 105.105 1.00 91.69 379 ALA A N 1
ATOM 2836 C CA . ALA A 1 379 ? -74.177 -7.760 106.152 1.00 91.69 379 ALA A CA 1
ATOM 2837 C C . ALA A 1 379 ? -73.436 -7.147 107.354 1.00 91.69 379 ALA A C 1
ATOM 2839 O O . ALA A 1 379 ? -73.782 -7.430 108.502 1.00 91.69 379 ALA A O 1
ATOM 2840 N N . VAL A 1 380 ? -72.454 -6.274 107.103 1.00 94.06 380 VAL A N 1
ATOM 2841 C CA . VAL A 1 380 ? -71.745 -5.535 108.160 1.00 94.06 380 VAL A CA 1
ATOM 2842 C C . VAL A 1 380 ? -72.687 -4.601 108.920 1.00 94.06 380 VAL A C 1
ATOM 2844 O O . VAL A 1 380 ? -72.620 -4.539 110.148 1.00 94.06 380 VAL A O 1
ATOM 2847 N N . GLU A 1 381 ? -73.579 -3.904 108.215 1.00 91.31 381 GLU A N 1
ATOM 2848 C CA . GLU A 1 381 ? -74.543 -3.001 108.843 1.00 91.31 381 GLU A CA 1
ATOM 2849 C C . GLU A 1 381 ? -75.548 -3.762 109.717 1.00 91.31 381 GLU A C 1
ATOM 2851 O O . GLU A 1 381 ? -75.747 -3.407 110.879 1.00 91.31 381 GLU A O 1
ATOM 2856 N N . ALA A 1 382 ? -76.078 -4.886 109.228 1.00 91.69 382 ALA A N 1
ATOM 2857 C CA . ALA A 1 382 ? -76.941 -5.763 110.016 1.00 91.69 382 ALA A CA 1
ATOM 2858 C C . ALA A 1 382 ? -76.226 -6.314 111.268 1.00 91.69 382 ALA A C 1
ATOM 2860 O O . ALA A 1 382 ? -76.806 -6.363 112.354 1.00 91.69 382 ALA A O 1
ATOM 2861 N N . ALA A 1 383 ? -74.944 -6.688 111.156 1.00 91.38 383 ALA A N 1
ATOM 2862 C CA . ALA A 1 383 ? -74.143 -7.123 112.302 1.00 91.38 383 ALA A CA 1
ATOM 2863 C C . ALA A 1 383 ? -73.924 -5.990 113.322 1.00 91.38 383 ALA A C 1
ATOM 2865 O O . ALA A 1 383 ? -73.987 -6.222 114.533 1.00 91.38 383 ALA A O 1
ATOM 2866 N N . ARG A 1 384 ? -73.714 -4.754 112.851 1.00 92.19 384 ARG A N 1
ATOM 2867 C CA . ARG A 1 384 ? -73.581 -3.555 113.691 1.00 92.19 384 ARG A CA 1
ATOM 2868 C C . ARG A 1 384 ? -74.872 -3.262 114.458 1.00 92.19 384 ARG A C 1
ATOM 2870 O O . ARG A 1 384 ? -74.816 -3.002 115.665 1.00 92.19 384 ARG A O 1
ATOM 2877 N N . GLU A 1 385 ? -76.016 -3.311 113.782 1.00 92.19 385 GLU A N 1
ATOM 2878 C CA . GLU A 1 385 ? -77.340 -3.157 114.396 1.00 92.19 385 GLU A CA 1
ATOM 2879 C C . GLU A 1 385 ? -77.591 -4.250 115.441 1.00 92.19 385 GLU A C 1
ATOM 2881 O O . GLU A 1 385 ? -77.921 -3.940 116.587 1.00 92.19 385 GLU A O 1
ATOM 2886 N N . GLY A 1 386 ? -77.320 -5.513 115.096 1.00 92.12 386 GLY A N 1
ATOM 2887 C CA . GLY A 1 386 ? -77.435 -6.647 116.014 1.00 92.12 386 GLY A CA 1
ATOM 2888 C C . GLY A 1 386 ? -76.572 -6.487 117.270 1.00 92.12 386 GLY A C 1
ATOM 2889 O O . GLY A 1 386 ? -77.068 -6.642 118.384 1.00 92.12 386 GLY A O 1
ATOM 2890 N N . MET A 1 387 ? -75.302 -6.097 117.125 1.00 92.12 387 MET A N 1
ATOM 2891 C CA . MET A 1 387 ? -74.410 -5.849 118.269 1.00 92.12 387 MET A CA 1
ATOM 2892 C C . MET A 1 387 ? -74.887 -4.688 119.148 1.00 92.12 387 MET A C 1
ATOM 2894 O O . MET A 1 387 ? -74.749 -4.742 120.371 1.00 92.12 387 MET A O 1
ATOM 2898 N N . THR A 1 388 ? -75.484 -3.658 118.544 1.00 90.56 388 THR A N 1
ATOM 2899 C CA . THR A 1 388 ? -76.072 -2.528 119.277 1.00 90.56 388 THR A CA 1
ATOM 2900 C C . THR A 1 388 ? -77.287 -2.977 120.094 1.00 90.56 388 THR A C 1
ATOM 2902 O O . THR A 1 388 ? -77.372 -2.660 121.281 1.00 90.56 388 THR A O 1
ATOM 2905 N N . ALA A 1 389 ? -78.168 -3.792 119.508 1.00 92.25 389 ALA A N 1
ATOM 2906 C CA . ALA A 1 389 ? -79.334 -4.352 120.192 1.00 92.25 389 ALA A CA 1
ATOM 2907 C C . ALA A 1 389 ? -78.950 -5.319 121.332 1.00 92.25 389 ALA A C 1
ATOM 2909 O O . ALA A 1 389 ? -79.576 -5.315 122.400 1.00 92.25 389 ALA A O 1
ATOM 2910 N N . ILE A 1 390 ? -77.897 -6.129 121.146 1.00 90.88 390 ILE A N 1
ATOM 2911 C CA . ILE A 1 390 ? -77.360 -6.988 122.214 1.00 90.88 390 ILE A CA 1
ATOM 2912 C C . ILE A 1 390 ? -76.821 -6.118 123.347 1.00 90.88 390 ILE A C 1
ATOM 2914 O O . ILE A 1 390 ? -77.172 -6.365 124.498 1.00 90.88 390 ILE A O 1
ATOM 2918 N N . ARG A 1 391 ? -76.034 -5.075 123.044 1.00 89.75 391 ARG A N 1
ATOM 2919 C CA . ARG A 1 391 ? -75.521 -4.141 124.058 1.00 89.75 391 ARG A CA 1
ATOM 2920 C C . ARG A 1 391 ? -76.656 -3.565 124.905 1.00 89.75 391 ARG A C 1
ATOM 2922 O O . ARG A 1 391 ? -76.598 -3.658 126.125 1.00 89.75 391 ARG A O 1
ATOM 2929 N N . GLU A 1 392 ? -77.715 -3.052 124.278 1.00 90.25 392 GLU A N 1
ATOM 2930 C CA . GLU A 1 392 ? -78.892 -2.519 124.985 1.00 90.25 392 GLU A CA 1
ATOM 2931 C C . GLU A 1 392 ? -79.586 -3.566 125.864 1.00 90.25 392 GLU A C 1
ATOM 2933 O O . GLU A 1 392 ? -80.034 -3.269 126.973 1.00 90.25 392 GLU A O 1
ATOM 2938 N N . THR A 1 393 ? -79.688 -4.805 125.386 1.00 90.19 393 THR A N 1
ATOM 2939 C CA . THR A 1 393 ? -80.319 -5.901 126.134 1.00 90.19 393 THR A CA 1
ATOM 2940 C C . THR A 1 393 ? -79.470 -6.333 127.327 1.00 90.19 393 THR A C 1
ATOM 2942 O O . THR A 1 393 ? -80.014 -6.520 128.413 1.00 90.19 393 THR A O 1
ATOM 2945 N N . VAL A 1 394 ? -78.148 -6.411 127.167 1.00 90.56 394 VAL A N 1
ATOM 2946 C CA . VAL A 1 394 ? -77.199 -6.695 128.254 1.00 90.56 394 VAL A CA 1
ATOM 2947 C C . VAL A 1 394 ? -77.222 -5.574 129.298 1.00 90.56 394 VAL A C 1
ATOM 2949 O O . VAL A 1 394 ? -77.309 -5.860 130.489 1.00 90.56 394 VAL A O 1
ATOM 2952 N N . THR A 1 395 ? -77.239 -4.303 128.879 1.00 89.88 395 THR A N 1
ATOM 2953 C CA . THR A 1 395 ? -77.360 -3.156 129.797 1.00 89.88 395 THR A CA 1
ATOM 2954 C C . THR A 1 395 ? -78.677 -3.187 130.579 1.00 89.88 395 THR A C 1
ATOM 2956 O O . THR A 1 395 ? -78.672 -2.994 131.793 1.00 89.88 395 THR A O 1
ATOM 2959 N N . ARG A 1 396 ? -79.807 -3.489 129.922 1.00 89.62 396 ARG A N 1
ATOM 2960 C CA . ARG A 1 396 ? -81.098 -3.671 130.614 1.00 89.62 396 ARG A CA 1
ATOM 2961 C C . ARG A 1 396 ? -81.082 -4.865 131.571 1.00 89.62 396 ARG A C 1
ATOM 2963 O O . ARG A 1 396 ? -81.648 -4.775 132.657 1.00 89.62 396 ARG A O 1
ATOM 2970 N N . GLY A 1 397 ? -80.439 -5.968 131.186 1.00 88.75 397 GLY A N 1
ATOM 2971 C CA . GLY A 1 397 ? -80.256 -7.142 132.040 1.00 88.75 397 GLY A CA 1
ATOM 2972 C C . GLY A 1 397 ? -79.470 -6.813 133.311 1.00 88.75 397 GLY A C 1
ATOM 2973 O O . GLY A 1 397 ? -79.906 -7.175 134.403 1.00 88.75 397 GLY A O 1
ATOM 2974 N N . ALA A 1 398 ? -78.376 -6.054 133.179 1.00 89.31 398 ALA A N 1
ATOM 2975 C CA . ALA A 1 398 ? -77.591 -5.560 134.310 1.00 89.31 398 ALA A CA 1
ATOM 2976 C C . ALA A 1 398 ? -78.450 -4.748 135.294 1.00 89.31 398 ALA A C 1
ATOM 2978 O O . ALA A 1 398 ? -78.384 -4.983 136.497 1.00 89.31 398 ALA A O 1
ATOM 2979 N N . ASP A 1 399 ? -79.302 -3.846 134.793 1.00 88.19 399 ASP A N 1
ATOM 2980 C CA . ASP A 1 399 ? -80.187 -3.016 135.624 1.00 88.19 399 ASP A CA 1
ATOM 2981 C C . ASP A 1 399 ? -81.240 -3.839 136.394 1.00 88.19 399 ASP A C 1
ATOM 2983 O O . ASP A 1 399 ? -81.484 -3.611 137.580 1.00 88.19 399 ASP A O 1
ATOM 2987 N N . VAL A 1 400 ? -81.852 -4.845 135.756 1.00 87.94 400 VAL A N 1
ATOM 2988 C CA . VAL A 1 400 ? -82.806 -5.755 136.424 1.00 87.94 400 VAL A CA 1
ATOM 2989 C C . VAL A 1 400 ? -82.130 -6.531 137.555 1.00 87.94 400 VAL A C 1
ATOM 2991 O O . VAL A 1 400 ? -82.677 -6.600 138.655 1.00 87.94 400 VAL A O 1
ATOM 2994 N N . ILE A 1 401 ? -80.943 -7.086 137.304 1.00 89.75 401 ILE A N 1
ATOM 2995 C CA . ILE A 1 401 ? -80.194 -7.861 138.302 1.00 89.75 401 ILE A CA 1
ATOM 2996 C C . ILE A 1 401 ? -79.728 -6.956 139.444 1.00 89.75 401 ILE A C 1
ATOM 2998 O O . ILE A 1 401 ? -79.834 -7.333 140.608 1.00 89.75 401 ILE A O 1
ATOM 3002 N N . ASN A 1 402 ? -79.288 -5.735 139.142 1.00 88.00 402 ASN A N 1
ATOM 3003 C CA . ASN A 1 402 ? -78.902 -4.768 140.164 1.00 88.00 402 ASN A CA 1
ATOM 3004 C C . ASN A 1 402 ? -80.089 -4.416 141.085 1.00 88.00 402 ASN A C 1
ATOM 3006 O O . ASN A 1 402 ? -79.954 -4.392 142.308 1.00 88.00 402 ASN A O 1
ATOM 3010 N N . ARG A 1 403 ? -81.295 -4.246 140.518 1.00 86.75 403 ARG A N 1
ATOM 3011 C CA . ARG A 1 403 ? -82.535 -4.077 141.301 1.00 86.75 403 ARG A CA 1
ATOM 3012 C C . ARG A 1 403 ? -82.893 -5.316 142.128 1.00 86.75 403 ARG A C 1
ATOM 3014 O O . ARG A 1 403 ? -83.408 -5.160 143.233 1.00 86.75 403 ARG A O 1
ATOM 3021 N N . LEU A 1 404 ? -82.629 -6.527 141.628 1.00 87.62 404 LEU A N 1
ATOM 3022 C CA . LEU A 1 404 ? -82.804 -7.769 142.393 1.00 87.62 404 LEU A CA 1
ATOM 3023 C C . LEU A 1 404 ? -81.835 -7.832 143.583 1.00 87.62 404 LEU A C 1
ATOM 3025 O O . LEU A 1 404 ? -82.256 -8.184 144.684 1.00 87.62 404 LEU A O 1
ATOM 3029 N N . GLY A 1 405 ? -80.578 -7.427 143.386 1.00 88.56 405 GLY A N 1
ATOM 3030 C CA . GLY A 1 405 ? -79.593 -7.292 144.460 1.00 88.56 405 GLY A CA 1
ATOM 3031 C C . GLY A 1 405 ? -80.062 -6.326 145.552 1.00 88.56 405 GLY A C 1
ATOM 3032 O O . GLY A 1 405 ? -80.060 -6.686 146.726 1.00 88.56 405 GLY A O 1
ATOM 3033 N N . ALA A 1 406 ? -80.568 -5.148 145.165 1.00 86.44 406 ALA A N 1
ATOM 3034 C CA . ALA A 1 406 ? -81.110 -4.161 146.104 1.00 86.44 406 ALA A CA 1
ATOM 3035 C C . ALA A 1 406 ? -82.345 -4.672 146.875 1.00 86.44 406 ALA A C 1
ATOM 3037 O O . ALA A 1 406 ? -82.447 -4.474 148.083 1.00 86.44 406 ALA A O 1
ATOM 3038 N N . ARG A 1 407 ? -83.271 -5.375 146.205 1.00 85.56 407 ARG A N 1
ATOM 3039 C CA . ARG A 1 407 ? -84.431 -6.003 146.871 1.00 85.56 407 ARG A CA 1
ATOM 3040 C C . ARG A 1 407 ? -84.023 -7.122 147.825 1.00 85.56 407 ARG A C 1
ATOM 3042 O O . ARG A 1 407 ? -84.639 -7.279 148.872 1.00 85.56 407 ARG A O 1
ATOM 3049 N N . SER A 1 408 ? -82.991 -7.888 147.480 1.00 89.44 408 SER A N 1
ATOM 3050 C CA . SER A 1 408 ? -82.465 -8.946 148.349 1.00 89.44 408 SER A CA 1
ATOM 3051 C C . SER A 1 408 ? -81.862 -8.353 149.628 1.00 89.44 408 SER A C 1
ATOM 3053 O O . SER A 1 408 ? -82.098 -8.871 150.712 1.00 89.44 408 SER A O 1
ATOM 3055 N N . GLU A 1 409 ? -81.183 -7.204 149.538 1.00 86.19 409 GLU A N 1
ATOM 3056 C CA . GLU A 1 409 ? -80.697 -6.462 150.713 1.00 86.19 409 GLU A CA 1
ATOM 3057 C C . GLU A 1 409 ? -81.843 -5.999 151.635 1.00 86.19 409 GLU A C 1
ATOM 3059 O O . GLU A 1 409 ? -81.728 -6.040 152.860 1.00 86.19 409 GLU A O 1
ATOM 3064 N N . GLU A 1 410 ? -82.967 -5.573 151.055 1.00 85.06 410 GLU A N 1
ATOM 3065 C CA . GLU A 1 410 ? -84.165 -5.191 151.808 1.00 85.06 410 GLU A CA 1
ATOM 3066 C C . GLU A 1 410 ? -84.789 -6.390 152.538 1.00 85.06 410 GLU A C 1
ATOM 3068 O O . GLU A 1 410 ? -85.132 -6.277 153.714 1.00 85.06 410 GLU A O 1
ATOM 3073 N N . ILE A 1 411 ? -84.859 -7.558 151.888 1.00 86.75 411 ILE A N 1
ATOM 3074 C CA . ILE A 1 411 ? -85.316 -8.801 152.529 1.00 86.75 411 ILE A CA 1
ATOM 3075 C C . ILE A 1 411 ? -84.383 -9.187 153.681 1.00 86.75 411 ILE A C 1
ATOM 3077 O O . ILE A 1 411 ? -84.874 -9.531 154.753 1.00 86.75 411 ILE A O 1
ATOM 3081 N N . GLY A 1 412 ? -83.063 -9.064 153.507 1.00 87.06 412 GLY A N 1
ATOM 3082 C CA . GLY A 1 412 ? -82.094 -9.308 154.580 1.00 87.06 412 GLY A CA 1
ATOM 3083 C C . GLY A 1 412 ? -82.398 -8.494 155.844 1.00 87.06 412 GLY A C 1
ATOM 3084 O O . GLY A 1 412 ? -82.447 -9.049 156.938 1.00 87.06 412 GLY A O 1
ATOM 3085 N N . LYS A 1 413 ? -82.728 -7.200 155.694 1.00 84.69 413 LYS A N 1
ATOM 3086 C CA . LYS A 1 413 ? -83.136 -6.329 156.818 1.00 84.69 413 LYS A CA 1
ATOM 3087 C C . LYS A 1 413 ? -84.415 -6.816 157.503 1.00 84.69 413 LYS A C 1
ATOM 3089 O O . LYS A 1 413 ? -84.513 -6.751 158.725 1.00 84.69 413 LYS A O 1
ATOM 3094 N N . ILE A 1 414 ? -85.393 -7.297 156.730 1.00 85.88 414 ILE A N 1
ATOM 3095 C CA . ILE A 1 414 ? -86.643 -7.849 157.275 1.00 85.88 414 ILE A CA 1
ATOM 3096 C C . ILE A 1 414 ? -86.355 -9.113 158.091 1.00 85.88 414 ILE A C 1
ATOM 3098 O O . ILE A 1 414 ? -86.895 -9.260 159.184 1.00 85.88 414 ILE A O 1
ATOM 3102 N N . LEU A 1 415 ? -85.489 -10.001 157.597 1.00 87.75 415 LEU A N 1
ATOM 3103 C CA . LEU A 1 415 ? -85.120 -11.231 158.302 1.00 87.75 415 LEU A CA 1
ATOM 3104 C C . LEU A 1 415 ? -84.443 -10.933 159.640 1.00 87.75 415 LEU A C 1
ATOM 3106 O O . LEU A 1 415 ? -84.798 -11.558 160.632 1.00 87.75 415 LEU A O 1
ATOM 3110 N N . THR A 1 416 ? -83.570 -9.922 159.713 1.00 84.69 416 THR A N 1
ATOM 3111 C CA . THR A 1 416 ? -82.979 -9.481 160.989 1.00 84.69 416 THR A CA 1
ATOM 3112 C C . THR A 1 416 ? -84.050 -9.099 162.017 1.00 84.69 416 THR A C 1
ATOM 3114 O O . THR A 1 416 ? -83.965 -9.508 163.174 1.00 84.69 416 THR A O 1
ATOM 3117 N N . VAL A 1 417 ? -85.091 -8.369 161.594 1.00 85.75 417 VAL A N 1
ATOM 3118 C CA . VAL A 1 417 ? -86.218 -7.998 162.469 1.00 85.75 417 VAL A CA 1
ATOM 3119 C C . VAL A 1 417 ? -87.027 -9.227 162.877 1.00 85.75 417 VAL A C 1
ATOM 3121 O O . VAL A 1 417 ? -87.426 -9.332 164.033 1.00 85.75 417 VAL A O 1
ATOM 3124 N N . ILE A 1 418 ? -87.270 -10.171 161.961 1.00 85.12 418 ILE A N 1
ATOM 3125 C CA . ILE A 1 418 ? -87.988 -11.412 162.286 1.00 85.12 418 ILE A CA 1
ATOM 3126 C C . ILE A 1 418 ? -87.209 -12.216 163.328 1.00 85.12 418 ILE A C 1
ATOM 3128 O O . ILE A 1 418 ? -87.819 -12.640 164.305 1.00 85.12 418 ILE A O 1
ATOM 3132 N N . THR A 1 419 ? -85.888 -12.361 163.174 1.00 84.25 419 THR A N 1
ATOM 3133 C CA . THR A 1 419 ? -85.022 -13.035 164.152 1.00 84.25 419 THR A CA 1
ATOM 3134 C C . THR A 1 419 ? -85.126 -12.373 165.528 1.00 84.25 419 THR A C 1
ATOM 3136 O O . THR A 1 419 ? -85.343 -13.057 166.529 1.00 84.25 419 THR A O 1
ATOM 3139 N N . GLU A 1 420 ? -85.079 -11.039 165.583 1.00 84.44 420 GLU A N 1
ATOM 3140 C CA . GLU A 1 420 ? -85.234 -10.280 166.830 1.00 84.44 420 GLU A CA 1
ATOM 3141 C C . GLU A 1 420 ? -86.618 -10.488 167.469 1.00 84.44 420 GLU A C 1
ATOM 3143 O O . GLU A 1 420 ? -86.726 -10.715 168.677 1.00 84.44 420 GLU A O 1
ATOM 3148 N N . VAL A 1 421 ? -87.687 -10.478 166.663 1.00 83.56 421 VAL A N 1
ATOM 3149 C CA . VAL A 1 421 ? -89.050 -10.761 167.134 1.00 83.56 421 VAL A CA 1
ATOM 3150 C C . VAL A 1 421 ? -89.152 -12.194 167.648 1.00 83.56 421 VAL A C 1
ATOM 3152 O O . VAL A 1 421 ? -89.759 -12.415 168.695 1.00 83.56 421 VAL A O 1
ATOM 3155 N N . THR A 1 422 ? -88.560 -13.177 166.969 1.00 85.31 422 THR A N 1
ATOM 3156 C CA . THR A 1 422 ? -88.570 -14.568 167.435 1.00 85.31 422 THR A CA 1
ATOM 3157 C C . THR A 1 422 ? -87.791 -14.745 168.733 1.00 85.31 422 THR A C 1
ATOM 3159 O O . THR A 1 422 ? -88.299 -15.401 169.639 1.00 85.31 422 THR A O 1
ATOM 3162 N N . ASP A 1 423 ? -86.644 -14.086 168.900 1.00 83.44 423 ASP A N 1
ATOM 3163 C CA . ASP A 1 423 ? -85.876 -14.115 170.151 1.00 83.44 423 ASP A CA 1
ATOM 3164 C C . ASP A 1 423 ? -86.666 -13.487 171.309 1.00 83.44 423 ASP A C 1
ATOM 3166 O O . ASP A 1 423 ? -86.759 -14.062 172.399 1.00 83.44 423 ASP A O 1
ATOM 3170 N N . GLN A 1 424 ? -87.318 -12.344 171.067 1.00 83.06 424 GLN A N 1
ATOM 3171 C CA . GLN A 1 424 ? -88.214 -11.723 172.046 1.00 83.06 424 GLN A CA 1
ATOM 3172 C C . GLN A 1 424 ? -89.408 -12.617 172.384 1.00 83.06 424 GLN A C 1
ATOM 3174 O O . GLN A 1 424 ? -89.790 -12.727 173.550 1.00 83.06 424 GLN A O 1
ATOM 3179 N N . THR A 1 425 ? -89.992 -13.272 171.381 1.00 84.44 425 THR A N 1
ATOM 3180 C CA . THR A 1 425 ? -91.141 -14.168 171.561 1.00 84.44 425 THR A CA 1
ATOM 3181 C C . THR A 1 425 ? -90.741 -15.406 172.367 1.00 84.44 425 THR A C 1
ATOM 3183 O O . THR A 1 425 ? -91.480 -15.802 173.264 1.00 84.44 425 THR A O 1
ATOM 3186 N N . SER A 1 426 ? -89.541 -15.951 172.142 1.00 81.94 426 SER A N 1
ATOM 3187 C CA . SER A 1 426 ? -88.961 -17.050 172.926 1.00 81.94 426 SER A CA 1
ATOM 3188 C C . SER A 1 426 ? -88.703 -16.648 174.387 1.00 81.94 426 SER A C 1
ATOM 3190 O O . SER A 1 426 ? -89.003 -17.405 175.312 1.00 81.94 426 SER A O 1
ATOM 3192 N N . LEU A 1 427 ? -88.234 -15.419 174.631 1.00 83.44 427 LEU A N 1
ATOM 3193 C CA . LEU A 1 427 ? -88.039 -14.872 175.981 1.00 83.44 427 LEU A CA 1
ATOM 3194 C C . LEU A 1 427 ? -89.357 -14.593 176.716 1.00 83.44 427 LEU A C 1
ATOM 3196 O O . LEU A 1 427 ? -89.468 -14.867 177.912 1.00 83.44 427 LEU A O 1
ATOM 3200 N N . LEU A 1 428 ? -90.362 -14.060 176.018 1.00 78.62 428 LEU A N 1
ATOM 3201 C CA . LEU A 1 428 ? -91.711 -13.862 176.558 1.00 78.62 428 LEU A CA 1
ATOM 3202 C C . LEU A 1 428 ? -92.360 -15.198 176.907 1.00 78.62 428 LEU A C 1
ATOM 3204 O O . LEU A 1 428 ? -92.941 -15.329 177.983 1.00 78.62 428 LEU A O 1
ATOM 3208 N N . ALA A 1 429 ? -92.209 -16.185 176.028 1.00 82.38 429 ALA A N 1
ATOM 3209 C CA . ALA A 1 429 ? -92.630 -17.554 176.260 1.00 82.38 429 ALA A CA 1
ATOM 3210 C C . ALA A 1 429 ? -91.926 -18.148 177.486 1.00 82.38 429 ALA A C 1
ATOM 3212 O O . ALA A 1 429 ? -92.584 -18.659 178.384 1.00 82.38 429 ALA A O 1
ATOM 3213 N N . LEU A 1 430 ? -90.612 -17.974 177.622 1.00 78.44 430 LEU A N 1
ATOM 3214 C CA . LEU A 1 430 ? -89.872 -18.435 178.797 1.00 78.44 430 LEU A CA 1
ATOM 3215 C C . LEU A 1 430 ? -90.345 -17.756 180.094 1.00 78.44 430 LEU A C 1
ATOM 3217 O O . LEU A 1 430 ? -90.561 -18.427 181.102 1.00 78.44 430 LEU A O 1
ATOM 3221 N N . ASN A 1 431 ? -90.559 -16.439 180.075 1.00 75.12 431 ASN A N 1
ATOM 3222 C CA . ASN A 1 431 ? -91.097 -15.706 181.224 1.00 75.12 431 ASN A CA 1
ATOM 3223 C C . ASN A 1 431 ? -92.524 -16.156 181.571 1.00 75.12 431 ASN A C 1
ATOM 3225 O O . ASN A 1 431 ? -92.855 -16.285 182.751 1.00 75.12 431 ASN A O 1
ATOM 3229 N N . ALA A 1 432 ? -93.358 -16.436 180.565 1.00 76.69 432 ALA A N 1
ATOM 3230 C CA . ALA A 1 432 ? -94.691 -16.997 180.753 1.00 76.69 432 ALA A CA 1
ATOM 3231 C C . ALA A 1 432 ? -94.633 -18.414 181.352 1.00 76.69 432 ALA A C 1
ATOM 3233 O O . ALA A 1 432 ? -95.414 -18.712 182.254 1.00 76.69 432 ALA A O 1
ATOM 3234 N N . ALA A 1 433 ? -93.674 -19.251 180.939 1.00 76.19 433 ALA A N 1
ATOM 3235 C CA . ALA A 1 433 ? -93.454 -20.586 181.498 1.00 76.19 433 ALA A CA 1
ATOM 3236 C C . ALA A 1 433 ? -93.015 -20.515 182.972 1.00 76.19 433 ALA A C 1
ATOM 3238 O O . ALA A 1 433 ? -93.516 -21.266 183.812 1.00 76.19 433 ALA A O 1
ATOM 3239 N N . ILE A 1 434 ? -92.141 -19.560 183.318 1.00 74.88 434 ILE A N 1
ATOM 3240 C CA . ILE A 1 434 ? -91.696 -19.320 184.700 1.00 74.88 434 ILE A CA 1
ATOM 3241 C C . ILE A 1 434 ? -92.860 -18.838 185.578 1.00 74.88 434 ILE A C 1
ATOM 3243 O O . ILE A 1 434 ? -93.084 -19.390 186.656 1.00 74.88 434 ILE A O 1
ATOM 3247 N N . LEU A 1 435 ? -93.630 -17.843 185.125 1.00 72.00 435 LEU A N 1
ATOM 3248 C CA . LEU A 1 435 ? -94.790 -17.327 185.867 1.00 72.00 435 LEU A CA 1
ATOM 3249 C C . LEU A 1 435 ? -95.874 -18.399 186.049 1.00 72.00 435 LEU A C 1
ATOM 3251 O O . LEU A 1 435 ? -96.485 -18.488 187.116 1.00 72.00 435 LEU A O 1
ATOM 3255 N N . ALA A 1 436 ? -96.070 -19.252 185.043 1.00 72.62 436 ALA A N 1
ATOM 3256 C CA . ALA A 1 436 ? -96.962 -20.399 185.130 1.00 72.62 436 ALA A CA 1
ATOM 3257 C C . ALA A 1 436 ? -96.505 -21.417 186.188 1.00 72.62 436 ALA A C 1
ATOM 3259 O O . ALA A 1 436 ? -97.329 -21.915 186.954 1.00 72.62 436 ALA A O 1
ATOM 3260 N N . ALA A 1 437 ? -95.200 -21.682 186.297 1.00 66.12 437 ALA A N 1
ATOM 3261 C CA . ALA A 1 437 ? -94.651 -22.523 187.362 1.00 66.12 437 ALA A CA 1
ATOM 3262 C C . ALA A 1 437 ? -94.818 -21.882 188.755 1.00 66.12 437 ALA A C 1
ATOM 3264 O O . ALA A 1 437 ? -95.068 -22.578 189.741 1.00 66.12 437 ALA A O 1
ATOM 3265 N N . GLN A 1 438 ? -94.735 -20.550 188.839 1.00 67.62 438 GLN A N 1
ATOM 3266 C CA . GLN A 1 438 ? -94.822 -19.791 190.089 1.00 67.62 438 GLN A CA 1
ATOM 3267 C C . GLN A 1 438 ? -96.249 -19.722 190.669 1.00 67.62 438 GLN A C 1
ATOM 3269 O O . GLN A 1 438 ? -96.414 -19.650 191.886 1.00 67.62 438 GLN A O 1
ATOM 3274 N N . ALA A 1 439 ? -97.285 -19.807 189.827 1.00 71.06 439 ALA A N 1
ATOM 3275 C CA . ALA A 1 439 ? -98.692 -19.858 190.245 1.00 71.06 439 ALA A CA 1
ATOM 3276 C C . ALA A 1 439 ? -99.142 -21.234 190.800 1.00 71.06 439 ALA A C 1
ATOM 3278 O O . ALA A 1 439 ? -100.291 -21.393 191.225 1.00 71.06 439 ALA A O 1
ATOM 3279 N N . GLY A 1 440 ? -98.248 -22.230 190.834 1.00 70.38 440 GLY A N 1
ATOM 3280 C CA . GLY A 1 440 ? -98.507 -23.546 191.424 1.00 70.38 440 GLY A CA 1
ATOM 3281 C C . GLY A 1 440 ? -99.672 -24.291 190.758 1.00 70.38 440 GLY A C 1
ATOM 3282 O O . GLY A 1 440 ? -99.780 -24.323 189.533 1.00 70.38 440 GLY A O 1
ATOM 3283 N N . GLU A 1 441 ? -100.567 -24.889 191.558 1.00 66.12 441 GLU A N 1
ATOM 3284 C CA . GLU A 1 441 ? -101.739 -25.648 191.066 1.00 66.12 441 GLU A CA 1
ATOM 3285 C C . GLU A 1 441 ? -102.652 -24.818 190.143 1.00 66.12 441 GLU A C 1
ATOM 3287 O O . GLU A 1 441 ? -103.289 -25.377 189.252 1.00 66.12 441 GLU A O 1
ATOM 3292 N N . TYR A 1 442 ? -102.655 -23.488 190.285 1.00 56.47 442 TYR A N 1
ATOM 3293 C CA . TYR A 1 442 ? -103.444 -22.583 189.446 1.00 56.47 442 TYR A CA 1
ATOM 3294 C C . TYR A 1 442 ? -102.749 -22.196 188.120 1.00 56.47 442 TYR A C 1
ATOM 3296 O O . TYR A 1 442 ? -103.379 -21.563 187.276 1.00 56.47 442 TYR A O 1
ATOM 3304 N N . GLY A 1 443 ? -101.479 -22.574 187.902 1.00 62.00 443 GLY A N 1
ATOM 3305 C CA . GLY A 1 443 ? -100.659 -22.158 186.749 1.00 62.00 443 GLY A CA 1
ATOM 3306 C C . GLY A 1 443 ? -100.404 -23.211 185.661 1.00 62.00 443 GLY A C 1
ATOM 3307 O O . GLY A 1 443 ? -99.918 -22.871 184.584 1.00 62.00 443 GLY A O 1
ATOM 3308 N N . LYS A 1 444 ? -100.777 -24.482 185.881 1.00 64.25 444 LYS A N 1
ATOM 3309 C CA . LYS A 1 444 ? -100.485 -25.608 184.961 1.00 64.25 444 LYS A CA 1
ATOM 3310 C C . LYS A 1 444 ? -100.965 -25.396 183.518 1.00 64.25 444 LYS A C 1
ATOM 3312 O O . LYS A 1 444 ? -100.282 -25.809 182.588 1.00 64.25 444 LYS A O 1
ATOM 3317 N N . GLY A 1 445 ? -102.113 -24.740 183.326 1.00 65.88 445 GLY A N 1
ATOM 3318 C CA . GLY A 1 445 ? -102.648 -24.453 181.989 1.00 65.88 445 GLY A CA 1
ATOM 3319 C C . GLY A 1 445 ? -101.832 -23.420 181.200 1.00 65.88 445 GLY A C 1
ATOM 3320 O O . GLY A 1 445 ? -101.782 -23.495 179.978 1.00 65.88 445 GLY A O 1
ATOM 3321 N N . PHE A 1 446 ? -101.155 -22.491 181.882 1.00 66.81 446 PHE A N 1
ATOM 3322 C CA . PHE A 1 446 ? -100.340 -21.453 181.242 1.00 66.81 446 PHE A CA 1
ATOM 3323 C C . PHE A 1 446 ? -98.949 -21.953 180.825 1.00 66.81 446 PHE A C 1
ATOM 3325 O O . PHE A 1 446 ? -98.401 -21.457 179.845 1.00 66.81 446 PHE A O 1
ATOM 3332 N N . ALA A 1 447 ? -98.393 -22.951 181.521 1.00 72.44 447 ALA A N 1
ATOM 3333 C CA . ALA A 1 447 ? -97.052 -23.472 181.240 1.00 72.44 447 ALA A CA 1
ATOM 3334 C C . ALA A 1 447 ? -96.984 -24.180 179.879 1.00 72.44 447 ALA A C 1
ATOM 3336 O O . ALA A 1 447 ? -96.037 -23.980 179.128 1.00 72.44 447 ALA A O 1
ATOM 3337 N N . VAL A 1 448 ? -98.030 -24.937 179.528 1.00 74.88 448 VAL A N 1
ATOM 3338 C CA . VAL A 1 448 ? -98.104 -25.664 178.249 1.00 74.88 448 VAL A CA 1
ATOM 3339 C C . VAL A 1 448 ? -98.124 -24.702 177.058 1.00 74.88 448 VAL A C 1
ATOM 3341 O O . VAL A 1 448 ? -97.435 -24.923 176.072 1.00 74.88 448 VAL A O 1
ATOM 3344 N N . VAL A 1 449 ? -98.883 -23.606 177.155 1.00 76.06 449 VAL A N 1
ATOM 3345 C CA . VAL A 1 449 ? -98.957 -22.595 176.085 1.00 76.06 449 VAL A CA 1
ATOM 3346 C C . VAL A 1 449 ? -97.618 -21.875 175.921 1.00 76.06 449 VAL A C 1
ATOM 3348 O O . VAL A 1 449 ? -97.215 -21.551 174.810 1.00 76.06 449 VAL A O 1
ATOM 3351 N N . ALA A 1 450 ? -96.922 -21.630 177.026 1.00 78.50 450 ALA A N 1
ATOM 3352 C CA . ALA A 1 450 ? -95.626 -20.982 177.021 1.00 78.50 450 ALA A CA 1
ATOM 3353 C C . ALA A 1 450 ? -94.533 -21.848 176.366 1.00 78.50 450 ALA A C 1
ATOM 3355 O O . ALA A 1 450 ? -93.799 -21.342 175.521 1.00 78.50 450 ALA A O 1
ATOM 3356 N N . ASP A 1 451 ? -94.463 -23.146 176.674 1.00 80.56 451 ASP A N 1
ATOM 3357 C CA . ASP A 1 451 ? -93.509 -24.051 176.015 1.00 80.56 451 ASP A CA 1
ATOM 3358 C C . ASP A 1 451 ? -93.783 -24.172 174.503 1.00 80.56 451 ASP A C 1
ATOM 3360 O O . ASP A 1 451 ? -92.847 -24.109 173.706 1.00 80.56 451 ASP A O 1
ATOM 3364 N N . GLU A 1 452 ? -95.056 -24.219 174.092 1.00 82.06 452 GLU A N 1
ATOM 3365 C CA . GLU A 1 452 ? -95.442 -24.268 172.673 1.00 82.06 452 GLU A CA 1
ATOM 3366 C C . GLU A 1 452 ? -95.031 -22.991 171.908 1.00 82.06 452 GLU A C 1
ATOM 3368 O O . GLU A 1 452 ? -94.537 -23.058 170.782 1.00 82.06 452 GLU A O 1
ATOM 3373 N N . ILE A 1 453 ? -95.180 -21.805 172.519 1.00 81.69 453 ILE A N 1
ATOM 3374 C CA . ILE A 1 453 ? -94.742 -20.535 171.908 1.00 81.69 453 ILE A CA 1
ATOM 3375 C C . ILE A 1 453 ? -93.213 -20.484 171.798 1.00 81.69 453 ILE A C 1
ATOM 3377 O O . ILE A 1 453 ? -92.692 -19.971 170.805 1.00 81.69 453 ILE A O 1
ATOM 3381 N N . LYS A 1 454 ? -92.485 -21.022 172.783 1.00 81.44 454 LYS A N 1
ATOM 3382 C CA . LYS A 1 454 ? -91.020 -21.080 172.753 1.00 81.44 454 LYS A CA 1
ATOM 3383 C C . LYS A 1 454 ? -90.526 -21.979 171.620 1.00 81.44 454 LYS A C 1
ATOM 3385 O O . LYS A 1 454 ? -89.669 -21.557 170.846 1.00 81.44 454 LYS A O 1
ATOM 3390 N N . GLU A 1 455 ? -91.093 -23.177 171.487 1.00 80.12 455 GLU A N 1
ATOM 3391 C CA . GLU A 1 455 ? -90.739 -24.104 170.407 1.00 80.12 455 GLU A CA 1
ATOM 3392 C C . GLU A 1 455 ? -91.066 -23.507 169.026 1.00 80.12 455 GLU A C 1
ATOM 3394 O O . GLU A 1 455 ? -90.261 -23.594 168.093 1.00 80.12 455 GLU A O 1
ATOM 3399 N N . LEU A 1 456 ? -92.207 -22.817 168.897 1.00 80.19 456 LEU A N 1
ATOM 3400 C CA . LEU A 1 456 ? -92.571 -22.107 167.669 1.00 80.19 456 LEU A CA 1
ATOM 3401 C C . LEU A 1 456 ? -91.589 -20.970 167.343 1.00 80.19 456 LEU A C 1
ATOM 3403 O O . LEU A 1 456 ? -91.205 -20.803 166.182 1.00 80.19 456 LEU A O 1
ATOM 3407 N N . ALA A 1 457 ? -91.160 -20.204 168.346 1.00 83.38 457 ALA A N 1
ATOM 3408 C CA . ALA A 1 457 ? -90.190 -19.129 168.184 1.00 83.38 457 ALA A CA 1
ATOM 3409 C C . ALA A 1 457 ? -88.806 -19.658 167.768 1.00 83.38 457 ALA A C 1
ATOM 3411 O O . ALA A 1 457 ? -88.231 -19.142 166.811 1.00 83.38 457 ALA A O 1
ATOM 3412 N N . GLU A 1 458 ? -88.313 -20.733 168.396 1.00 81.94 458 GLU A N 1
ATOM 3413 C CA . GLU A 1 458 ? -87.049 -21.392 168.024 1.00 81.94 458 GLU A CA 1
ATOM 3414 C C . GLU A 1 458 ? -87.094 -21.949 166.589 1.00 81.94 458 GLU A C 1
ATOM 3416 O O . GLU A 1 458 ? -86.163 -21.744 165.805 1.00 81.94 458 GLU A O 1
ATOM 3421 N N . ARG A 1 459 ? -88.204 -22.591 166.190 1.00 82.94 459 ARG A N 1
ATOM 3422 C CA . ARG A 1 459 ? -88.404 -23.050 164.801 1.00 82.94 459 ARG A CA 1
ATOM 3423 C C . ARG A 1 459 ? -88.440 -21.896 163.800 1.00 82.94 459 ARG A C 1
ATOM 3425 O O . ARG A 1 459 ? -87.910 -22.032 162.694 1.00 82.94 459 ARG A O 1
ATOM 3432 N N . THR A 1 460 ? -89.054 -20.775 164.170 1.00 84.00 460 THR A N 1
ATOM 3433 C CA . THR A 1 460 ? -89.154 -19.591 163.306 1.00 84.00 460 THR A CA 1
ATOM 3434 C C . THR A 1 460 ? -87.797 -18.894 163.174 1.00 84.00 460 THR A C 1
ATOM 3436 O O . THR A 1 460 ? -87.427 -18.527 162.061 1.00 84.00 460 THR A O 1
ATOM 3439 N N . ALA A 1 461 ? -87.004 -18.804 164.246 1.00 84.19 461 ALA A N 1
ATOM 3440 C CA . ALA A 1 461 ? -85.641 -18.269 164.211 1.00 84.19 461 ALA A CA 1
ATOM 3441 C C . ALA A 1 461 ? -84.722 -19.106 163.303 1.00 84.19 461 ALA A C 1
ATOM 3443 O O . ALA A 1 461 ? -84.045 -18.563 162.429 1.00 84.19 461 ALA A O 1
ATOM 3444 N N . ASN A 1 462 ? -84.765 -20.438 163.436 1.00 84.94 462 ASN A N 1
ATOM 3445 C CA . ASN A 1 462 ? -83.993 -21.341 162.577 1.00 84.94 462 ASN A CA 1
ATOM 3446 C C . ASN A 1 462 ? -84.390 -21.206 161.097 1.00 84.94 462 ASN A C 1
ATOM 3448 O O . ASN A 1 462 ? -83.518 -21.084 160.241 1.00 84.94 462 ASN A O 1
ATOM 3452 N N . SER A 1 463 ? -85.693 -21.142 160.798 1.00 83.44 463 SER A N 1
ATOM 3453 C CA . SER A 1 463 ? -86.181 -20.939 159.422 1.00 83.44 463 SER A CA 1
ATOM 3454 C C . SER A 1 463 ? -85.774 -19.568 158.865 1.00 83.44 463 SER A C 1
ATOM 3456 O O . SER A 1 463 ? -85.447 -19.444 157.691 1.00 83.44 463 SER A O 1
ATOM 3458 N N . THR A 1 464 ? -85.762 -18.532 159.707 1.00 87.25 464 THR A N 1
ATOM 3459 C CA . THR A 1 464 ? -85.353 -17.172 159.318 1.00 87.25 464 THR A CA 1
ATOM 3460 C C . THR A 1 464 ? -83.869 -17.125 158.963 1.00 87.25 464 THR A C 1
ATOM 3462 O O . THR A 1 464 ? -83.510 -16.517 157.957 1.00 87.25 464 THR A O 1
ATOM 3465 N N . LYS A 1 465 ? -83.024 -17.840 159.716 1.00 85.25 465 LYS A N 1
ATOM 3466 C CA . LYS A 1 465 ? -81.592 -17.987 159.432 1.00 85.25 465 LYS A CA 1
ATOM 3467 C C . LYS A 1 465 ? -81.316 -18.738 158.126 1.00 85.25 465 LYS A C 1
ATOM 3469 O O . LYS A 1 465 ? -80.469 -18.313 157.350 1.00 85.25 465 LYS A O 1
ATOM 3474 N N . GLU A 1 466 ? -82.055 -19.814 157.847 1.00 84.81 466 GLU A N 1
ATOM 3475 C CA . GLU A 1 466 ? -81.949 -20.511 156.555 1.00 84.81 466 GLU A CA 1
ATOM 3476 C C . GLU A 1 466 ? -82.320 -19.590 155.380 1.00 84.81 466 GLU A C 1
ATOM 3478 O O . GLU A 1 466 ? -81.651 -19.600 154.346 1.00 84.81 466 GLU A O 1
ATOM 3483 N N . ILE A 1 467 ? -83.355 -18.754 155.532 1.00 87.00 467 ILE A N 1
ATOM 3484 C CA . ILE A 1 467 ? -83.728 -17.768 154.506 1.00 87.00 467 ILE A CA 1
ATOM 3485 C C . ILE A 1 467 ? -82.659 -16.668 154.393 1.00 87.00 467 ILE A C 1
ATOM 3487 O O . ILE A 1 467 ? -82.376 -16.221 153.283 1.00 87.00 467 ILE A O 1
ATOM 3491 N N . GLU A 1 468 ? -82.038 -16.251 155.499 1.00 87.12 468 GLU A N 1
ATOM 3492 C CA . GLU A 1 468 ? -80.947 -15.266 155.505 1.00 87.12 468 GLU A CA 1
ATOM 3493 C C . GLU A 1 468 ? -79.748 -15.760 154.684 1.00 87.12 468 GLU A C 1
ATOM 3495 O O . GLU A 1 468 ? -79.277 -15.039 153.801 1.00 87.12 468 GLU A O 1
ATOM 3500 N N . ASP A 1 469 ? -79.338 -17.018 154.878 1.00 87.19 469 ASP A N 1
ATOM 3501 C CA . ASP A 1 469 ? -78.271 -17.653 154.096 1.00 87.19 469 ASP A CA 1
ATOM 3502 C C . ASP A 1 469 ? -78.613 -17.704 152.591 1.00 87.19 469 ASP A C 1
ATOM 3504 O O . ASP A 1 469 ? -77.764 -17.415 151.740 1.00 87.19 469 ASP A O 1
ATOM 3508 N N . VAL A 1 470 ? -79.869 -18.018 152.237 1.00 86.19 470 VAL A N 1
ATOM 3509 C CA . VAL A 1 470 ? -80.341 -18.015 150.837 1.00 86.19 470 VAL A CA 1
ATOM 3510 C C . VAL A 1 470 ? -80.323 -16.605 150.242 1.00 86.19 470 VAL A C 1
ATOM 3512 O O . VAL A 1 470 ? -79.895 -16.424 149.102 1.00 86.19 470 VAL A O 1
ATOM 3515 N N . VAL A 1 471 ? -80.762 -15.590 150.986 1.00 89.06 471 VAL A N 1
ATOM 3516 C CA . VAL A 1 471 ? -80.789 -14.195 150.520 1.00 89.06 471 VAL A CA 1
ATOM 3517 C C . VAL A 1 471 ? -79.376 -13.651 150.317 1.00 89.06 471 VAL A C 1
ATOM 3519 O O . VAL A 1 471 ? -79.122 -12.970 149.319 1.00 89.06 471 VAL A O 1
ATOM 3522 N N . GLU A 1 472 ? -78.437 -13.991 151.199 1.00 87.00 472 GLU A N 1
ATOM 3523 C CA . GLU A 1 472 ? -77.034 -13.603 151.049 1.00 87.00 472 GLU A CA 1
ATOM 3524 C C . GLU A 1 472 ? -76.377 -14.302 149.846 1.00 87.00 472 GLU A C 1
ATOM 3526 O O . GLU A 1 472 ? -75.635 -13.668 149.085 1.00 87.00 472 GLU A O 1
ATOM 3531 N N . ALA A 1 473 ? -76.713 -15.574 149.599 1.00 88.00 473 ALA A N 1
ATOM 3532 C CA . ALA A 1 473 ? -76.310 -16.276 148.382 1.00 88.00 473 ALA A CA 1
ATOM 3533 C C . ALA A 1 473 ? -76.862 -15.591 147.116 1.00 88.00 473 ALA A C 1
ATOM 3535 O O . ALA A 1 473 ? -76.088 -15.284 146.207 1.00 88.00 473 ALA A O 1
ATOM 3536 N N . VAL A 1 474 ? -78.159 -15.251 147.082 1.00 87.50 474 VAL A N 1
ATOM 3537 C CA . VAL A 1 474 ? -78.790 -14.523 145.962 1.00 87.50 474 VAL A CA 1
ATOM 3538 C C . VAL A 1 474 ? -78.136 -13.156 145.740 1.00 87.50 474 VAL A C 1
ATOM 3540 O O . VAL A 1 474 ? -77.906 -12.758 144.597 1.00 87.50 474 VAL A O 1
ATOM 3543 N N . ARG A 1 475 ? -77.783 -12.432 146.809 1.00 87.44 475 ARG A N 1
ATOM 3544 C CA . ARG A 1 475 ? -77.094 -11.135 146.722 1.00 87.44 475 ARG A CA 1
ATOM 3545 C C . ARG A 1 475 ? -75.723 -11.272 146.065 1.00 87.44 475 ARG A C 1
ATOM 3547 O O . ARG A 1 475 ? -75.373 -10.480 145.186 1.00 87.44 475 ARG A O 1
ATOM 3554 N N . ARG A 1 476 ? -74.952 -12.282 146.474 1.00 88.31 476 ARG A N 1
ATOM 3555 C CA . ARG A 1 476 ? -73.643 -12.580 145.888 1.00 88.31 476 ARG A CA 1
ATOM 3556 C C . ARG A 1 476 ? -73.767 -12.990 144.418 1.00 88.31 476 ARG A C 1
ATOM 3558 O O . ARG A 1 476 ? -73.037 -12.453 143.589 1.00 88.31 476 ARG A O 1
ATOM 3565 N N . GLU A 1 477 ? -74.712 -13.866 144.084 1.00 88.81 477 GLU A N 1
ATOM 3566 C CA . GLU A 1 477 ? -74.975 -14.278 142.698 1.00 88.81 477 GLU A CA 1
ATOM 3567 C C . GLU A 1 477 ? -75.423 -13.102 141.815 1.00 88.81 477 GLU A C 1
ATOM 3569 O O . GLU A 1 477 ? -74.967 -12.974 140.677 1.00 88.81 477 GLU A O 1
ATOM 3574 N N . ALA A 1 478 ? -76.246 -12.187 142.336 1.00 89.50 478 ALA A N 1
ATOM 3575 C CA . ALA A 1 478 ? -76.643 -10.973 141.625 1.00 89.50 478 ALA A CA 1
ATOM 3576 C C . ALA A 1 478 ? -75.440 -10.056 141.339 1.00 89.50 478 ALA A C 1
ATOM 3578 O O . ALA A 1 478 ? -75.305 -9.550 140.225 1.00 89.50 478 ALA A O 1
ATOM 3579 N N . ALA A 1 479 ? -74.531 -9.876 142.305 1.00 87.69 479 ALA A N 1
ATOM 3580 C CA . ALA A 1 479 ? -73.306 -9.101 142.103 1.00 87.69 479 ALA A CA 1
ATOM 3581 C C . ALA A 1 479 ? -72.381 -9.739 141.048 1.00 87.69 479 ALA A C 1
ATOM 3583 O O . ALA A 1 479 ? -71.825 -9.038 140.197 1.00 87.69 479 ALA A O 1
ATOM 3584 N N . ASP A 1 480 ? -72.245 -11.068 141.063 1.00 88.06 480 ASP A N 1
ATOM 3585 C CA . ASP A 1 480 ? -71.496 -11.817 140.048 1.00 88.06 480 ASP A CA 1
ATOM 3586 C C . ASP A 1 480 ? -72.116 -11.650 138.655 1.00 88.06 480 ASP A C 1
ATOM 3588 O O . ASP A 1 480 ? -71.406 -11.382 137.680 1.00 88.06 480 ASP A O 1
ATOM 3592 N N . ALA A 1 481 ? -73.444 -11.715 138.558 1.00 89.69 481 ALA A N 1
ATOM 3593 C CA . ALA A 1 481 ? -74.156 -11.551 137.300 1.00 89.69 481 ALA A CA 1
ATOM 3594 C C . ALA A 1 481 ? -74.093 -10.108 136.757 1.00 89.69 481 ALA A C 1
ATOM 3596 O O . ALA A 1 481 ? -73.951 -9.932 135.547 1.00 89.69 481 ALA A O 1
ATOM 3597 N N . VAL A 1 482 ? -74.094 -9.070 137.609 1.00 89.50 482 VAL A N 1
ATOM 3598 C CA . VAL A 1 482 ? -73.833 -7.679 137.174 1.00 89.50 482 VAL A CA 1
ATOM 3599 C C . VAL A 1 482 ? -72.430 -7.548 136.576 1.00 89.50 482 VAL A C 1
ATOM 3601 O O . VAL A 1 482 ? -72.295 -7.002 135.481 1.00 89.50 482 VAL A O 1
ATOM 3604 N N . ARG A 1 483 ? -71.393 -8.110 137.220 1.00 89.00 483 ARG A N 1
ATOM 3605 C CA . ARG A 1 483 ? -70.018 -8.101 136.676 1.00 89.00 483 ARG A CA 1
ATOM 3606 C C . ARG A 1 483 ? -69.930 -8.793 135.315 1.00 89.00 483 ARG A C 1
ATOM 3608 O O . ARG A 1 483 ? -69.291 -8.274 134.400 1.00 89.00 483 ARG A O 1
ATOM 3615 N N . ALA A 1 484 ? -70.603 -9.933 135.156 1.00 89.81 484 ALA A N 1
ATOM 3616 C CA . ALA A 1 484 ? -70.677 -10.632 133.874 1.00 89.81 484 ALA A CA 1
ATOM 3617 C C . ALA A 1 484 ? -71.390 -9.792 132.793 1.00 89.81 484 ALA A C 1
ATOM 3619 O O . ALA A 1 484 ? -70.954 -9.772 131.640 1.00 89.81 484 ALA A O 1
ATOM 3620 N N . MET A 1 485 ? -72.446 -9.054 133.153 1.00 92.00 485 MET A N 1
ATOM 3621 C CA . MET A 1 485 ? -73.136 -8.148 132.228 1.00 92.00 485 MET A CA 1
ATOM 3622 C C . MET A 1 485 ? -72.268 -6.945 131.832 1.00 92.00 485 MET A C 1
ATOM 3624 O O . MET A 1 485 ? -72.235 -6.590 130.655 1.00 92.00 485 MET A O 1
ATOM 3628 N N . GLU A 1 486 ? -71.510 -6.347 132.756 1.00 88.25 486 GLU A N 1
ATOM 3629 C CA . GLU A 1 486 ? -70.542 -5.283 132.433 1.00 88.25 486 GLU A CA 1
ATOM 3630 C C . GLU A 1 486 ? -69.468 -5.764 131.445 1.00 88.25 486 GLU A C 1
ATOM 3632 O O . GLU A 1 486 ? -69.113 -5.056 130.496 1.00 88.25 486 GLU A O 1
ATOM 3637 N N . GLU A 1 487 ? -68.972 -6.993 131.619 1.00 90.12 487 GLU A N 1
ATOM 3638 C CA . GLU A 1 487 ? -68.070 -7.621 130.651 1.00 90.12 487 GLU A CA 1
ATOM 3639 C C . GLU A 1 487 ? -68.764 -7.847 129.293 1.00 90.12 487 GLU A C 1
ATOM 3641 O O . GLU A 1 487 ? -68.162 -7.623 128.239 1.00 90.12 487 GLU A O 1
ATOM 3646 N N . GLY A 1 488 ? -70.049 -8.217 129.301 1.00 90.25 488 GLY A N 1
ATOM 3647 C CA . GLY A 1 488 ? -70.887 -8.333 128.105 1.00 90.25 488 GLY A CA 1
ATOM 3648 C C . GLY A 1 488 ? -71.043 -7.013 127.337 1.00 90.25 488 GLY A C 1
ATOM 3649 O O . GLY A 1 488 ? -70.920 -6.996 126.108 1.00 90.25 488 GLY A O 1
ATOM 3650 N N . VAL A 1 489 ? -71.226 -5.888 128.038 1.00 90.00 489 VAL A N 1
ATOM 3651 C CA . VAL A 1 489 ? -71.244 -4.546 127.425 1.00 90.00 489 VAL A CA 1
ATOM 3652 C C . VAL A 1 489 ? -69.899 -4.250 126.753 1.00 90.00 489 VAL A C 1
ATOM 3654 O O . VAL A 1 489 ? -69.867 -3.891 125.577 1.00 90.00 489 VAL A O 1
ATOM 3657 N N . LYS A 1 490 ? -68.771 -4.501 127.431 1.00 90.75 490 LYS A N 1
ATOM 3658 C CA . LYS A 1 490 ? -67.433 -4.294 126.839 1.00 90.75 490 LYS A CA 1
ATOM 3659 C C . LYS A 1 490 ? -67.191 -5.165 125.599 1.00 90.75 490 LYS A C 1
ATOM 3661 O O . LYS A 1 490 ? -66.639 -4.691 124.604 1.00 90.75 490 LYS A O 1
ATOM 3666 N N . LYS A 1 491 ? -67.600 -6.439 125.627 1.00 90.12 491 LYS A N 1
ATOM 3667 C CA . LYS A 1 491 ? -67.455 -7.359 124.481 1.00 90.12 491 LYS A CA 1
ATOM 3668 C C . LYS A 1 491 ? -68.308 -6.928 123.285 1.00 90.12 491 LYS A C 1
ATOM 3670 O O . LYS A 1 491 ? -67.823 -6.964 122.154 1.00 90.12 491 LYS A O 1
ATOM 3675 N N . THR A 1 492 ? -69.537 -6.471 123.519 1.00 92.69 492 THR A N 1
ATOM 3676 C CA . THR A 1 492 ? -70.432 -5.986 122.452 1.00 92.69 492 THR A CA 1
ATOM 3677 C C . THR A 1 492 ? -69.958 -4.665 121.846 1.00 92.69 492 THR A C 1
ATOM 3679 O O . THR A 1 492 ? -69.970 -4.526 120.624 1.00 92.69 492 THR A O 1
ATOM 3682 N N . GLU A 1 493 ? -69.418 -3.735 122.641 1.00 89.06 493 GLU A N 1
ATOM 3683 C CA . GLU A 1 493 ? -68.723 -2.541 122.124 1.00 89.06 493 GLU A CA 1
ATOM 3684 C C . GLU A 1 493 ? -67.514 -2.906 121.248 1.00 89.06 493 GLU A C 1
ATOM 3686 O O . GLU A 1 493 ? -67.301 -2.321 120.179 1.00 89.06 493 GLU A O 1
ATOM 3691 N N . GLY A 1 494 ? -66.749 -3.923 121.659 1.00 91.12 494 GLY A N 1
ATOM 3692 C CA . GLY A 1 494 ? -65.707 -4.530 120.834 1.00 91.12 494 GLY A CA 1
ATOM 3693 C C . GLY A 1 494 ? -66.238 -5.029 119.483 1.00 91.12 494 GLY A C 1
ATOM 3694 O O . GLY A 1 494 ? -65.629 -4.738 118.451 1.00 91.12 494 GLY A O 1
ATOM 3695 N N . GLY A 1 495 ? -67.391 -5.705 119.481 1.00 92.19 495 GLY A N 1
ATOM 3696 C CA . GLY A 1 495 ? -68.075 -6.199 118.279 1.00 92.19 495 GLY A CA 1
ATOM 3697 C C . GLY A 1 495 ? -68.558 -5.091 117.335 1.00 92.19 495 GLY A C 1
ATOM 3698 O O . GLY A 1 495 ? -68.361 -5.185 116.121 1.00 92.19 495 GLY A O 1
ATOM 3699 N N . VAL A 1 496 ? -69.108 -3.995 117.873 1.00 90.94 496 VAL A N 1
ATOM 3700 C CA . VAL A 1 496 ? -69.489 -2.810 117.078 1.00 90.94 496 VAL A CA 1
ATOM 3701 C C . VAL A 1 496 ? -68.264 -2.205 116.385 1.00 90.94 496 VAL A C 1
ATOM 3703 O O . VAL A 1 496 ? -68.292 -1.929 115.185 1.00 90.94 496 VAL A O 1
ATOM 3706 N N . ARG A 1 497 ? -67.152 -2.042 117.112 1.00 90.94 497 ARG A N 1
ATOM 3707 C CA . ARG A 1 497 ? -65.904 -1.496 116.557 1.00 90.94 497 ARG A CA 1
ATOM 3708 C C . ARG A 1 497 ? -65.301 -2.393 115.470 1.00 90.94 497 ARG A C 1
ATOM 3710 O O . ARG A 1 497 ? -64.797 -1.869 114.476 1.00 90.94 497 ARG A O 1
ATOM 3717 N N . LEU A 1 498 ? -65.359 -3.717 115.635 1.00 92.12 498 LEU A N 1
ATOM 3718 C CA . LEU A 1 498 ? -64.901 -4.668 114.618 1.00 92.12 498 LEU A CA 1
ATOM 3719 C C . LEU A 1 498 ? -65.765 -4.595 113.349 1.00 92.12 498 LEU A C 1
ATOM 3721 O O . LEU A 1 498 ? -65.221 -4.582 112.248 1.00 92.12 498 LEU A O 1
ATOM 3725 N N . SER A 1 499 ? -67.085 -4.450 113.500 1.00 94.00 499 SER A N 1
ATOM 3726 C CA . SER A 1 499 ? -68.013 -4.276 112.373 1.00 94.00 499 SER A CA 1
ATOM 3727 C C . SER A 1 499 ? -67.694 -3.001 111.578 1.00 94.00 499 SER A C 1
ATOM 3729 O O . SER A 1 499 ? -67.566 -3.046 110.358 1.00 94.00 499 SER A O 1
ATOM 3731 N N . LEU A 1 500 ? -67.423 -1.876 112.252 1.00 90.75 500 LEU A N 1
ATOM 3732 C CA . LEU A 1 500 ? -66.975 -0.640 111.587 1.00 90.75 500 LEU A CA 1
ATOM 3733 C C . LEU A 1 500 ? -65.637 -0.807 110.847 1.00 90.75 500 LEU A C 1
ATOM 3735 O O . LEU A 1 500 ? -65.437 -0.237 109.774 1.00 90.75 500 LEU A O 1
ATOM 3739 N N . ALA A 1 501 ? -64.698 -1.575 111.409 1.00 91.88 501 ALA A N 1
ATOM 3740 C CA . ALA A 1 501 ? -63.436 -1.875 110.737 1.00 91.88 501 ALA A CA 1
ATOM 3741 C C . ALA A 1 501 ? -63.647 -2.729 109.473 1.00 91.88 501 ALA A C 1
ATOM 3743 O O . ALA A 1 501 ? -63.040 -2.430 108.446 1.00 91.88 501 ALA A O 1
ATOM 3744 N N . ALA A 1 502 ? -64.540 -3.723 109.527 1.00 92.94 502 ALA A N 1
ATOM 3745 C CA . ALA A 1 502 ? -64.920 -4.534 108.371 1.00 92.94 502 ALA A CA 1
ATOM 3746 C C . ALA A 1 502 ? -65.585 -3.692 107.266 1.00 92.94 502 ALA A C 1
ATOM 3748 O O . ALA A 1 502 ? -65.230 -3.833 106.098 1.00 92.94 502 ALA A O 1
ATOM 3749 N N . GLY A 1 503 ? -66.466 -2.753 107.632 1.00 92.94 503 GLY A N 1
ATOM 3750 C CA . GLY A 1 503 ? -67.089 -1.823 106.681 1.00 92.94 503 GLY A CA 1
ATOM 3751 C C . GLY A 1 503 ? -66.063 -0.961 105.936 1.00 92.94 503 GLY A C 1
ATOM 3752 O O . GLY A 1 503 ? -66.081 -0.897 104.711 1.00 92.94 503 GLY A O 1
ATOM 3753 N N . ARG A 1 504 ? -65.084 -0.382 106.648 1.00 93.62 504 ARG A N 1
ATOM 3754 C CA . ARG A 1 504 ? -63.982 0.379 106.016 1.00 93.62 504 ARG A CA 1
ATOM 3755 C C . ARG A 1 504 ? -63.106 -0.478 105.096 1.00 93.62 504 ARG A C 1
ATOM 3757 O O . ARG A 1 504 ? -62.609 0.008 104.078 1.00 93.62 504 ARG A O 1
ATOM 3764 N N . ALA A 1 505 ? -62.890 -1.747 105.448 1.00 93.38 505 ALA A N 1
ATOM 3765 C CA . ALA A 1 505 ? -62.151 -2.675 104.596 1.00 93.38 505 ALA A CA 1
ATOM 3766 C C . ALA A 1 505 ? -62.908 -2.951 103.283 1.00 93.38 505 ALA A C 1
ATOM 3768 O O . ALA A 1 505 ? -62.301 -2.893 102.215 1.00 93.38 505 ALA A O 1
ATOM 3769 N N . LEU A 1 506 ? -64.227 -3.163 103.346 1.00 94.69 506 LEU A N 1
ATOM 3770 C CA . LEU A 1 506 ? -65.078 -3.325 102.161 1.00 94.69 506 LEU A CA 1
ATOM 3771 C C . LEU A 1 506 ? -65.138 -2.056 101.302 1.00 94.69 506 LEU A C 1
ATOM 3773 O O . LEU A 1 506 ? -65.000 -2.145 100.086 1.00 94.69 506 LEU A O 1
ATOM 3777 N N . GLU A 1 507 ? -65.242 -0.873 101.908 1.00 93.75 507 GLU A N 1
ATOM 3778 C CA . GLU A 1 507 ? -65.165 0.407 101.187 1.00 93.75 507 GLU A CA 1
ATOM 3779 C C . GLU A 1 507 ? -63.831 0.554 100.430 1.00 93.75 507 GLU A C 1
ATOM 3781 O O . GLU A 1 507 ? -63.783 0.989 99.277 1.00 93.75 507 GLU A O 1
ATOM 3786 N N . THR A 1 508 ? -62.729 0.117 101.046 1.00 95.19 508 THR A N 1
ATOM 3787 C CA . THR A 1 508 ? -61.418 0.079 100.384 1.00 95.19 508 THR A CA 1
ATOM 3788 C C . THR A 1 508 ? -61.407 -0.899 99.203 1.00 95.19 508 THR A C 1
ATOM 3790 O O . THR A 1 508 ? -60.825 -0.582 98.164 1.00 95.19 508 THR A O 1
ATOM 3793 N N . ILE A 1 509 ? -62.052 -2.065 99.326 1.00 95.25 509 ILE A N 1
ATOM 3794 C CA . ILE A 1 509 ? -62.183 -3.055 98.241 1.00 95.25 509 ILE A CA 1
ATOM 3795 C C . ILE A 1 509 ? -62.994 -2.484 97.074 1.00 95.25 509 ILE A C 1
ATOM 3797 O O . ILE A 1 509 ? -62.556 -2.598 95.930 1.00 95.25 509 ILE A O 1
ATOM 3801 N N . VAL A 1 510 ? -64.117 -1.814 97.345 1.00 95.12 510 VAL A N 1
ATOM 3802 C CA . VAL A 1 510 ? -64.944 -1.141 96.327 1.00 95.12 510 VAL A CA 1
ATOM 3803 C C . VAL A 1 510 ? -64.110 -0.115 95.554 1.00 95.12 510 VAL A C 1
ATOM 3805 O O . VAL A 1 510 ? -64.049 -0.159 94.325 1.00 95.12 510 VAL A O 1
ATOM 3808 N N . ASN A 1 511 ? -63.379 0.751 96.262 1.00 94.38 511 ASN A N 1
ATOM 3809 C CA . ASN A 1 511 ? -62.523 1.759 95.631 1.00 94.38 511 ASN A CA 1
ATOM 3810 C C . ASN A 1 511 ? -61.383 1.140 94.800 1.00 94.38 511 ASN A C 1
ATOM 3812 O O . ASN A 1 511 ? -61.095 1.612 93.699 1.00 94.38 511 ASN A O 1
ATOM 3816 N N . ARG A 1 512 ? -60.741 0.067 95.285 1.00 95.19 512 ARG A N 1
ATOM 3817 C CA . ARG A 1 512 ? -59.693 -0.648 94.530 1.00 95.19 512 ARG A CA 1
ATOM 3818 C C . ARG A 1 512 ? -60.239 -1.391 93.309 1.00 95.19 512 ARG A C 1
ATOM 3820 O O . ARG A 1 512 ? -59.560 -1.449 92.284 1.00 95.19 512 ARG A O 1
ATOM 3827 N N . SER A 1 513 ? -61.453 -1.922 93.399 1.00 96.06 513 SER A N 1
ATOM 3828 C CA . SER A 1 513 ? -62.122 -2.599 92.284 1.00 96.06 513 SER A CA 1
ATOM 3829 C C . SER A 1 513 ? -62.480 -1.596 91.187 1.00 96.06 513 SER A C 1
ATOM 3831 O O . SER A 1 513 ? -62.144 -1.815 90.028 1.00 96.06 513 SER A O 1
ATOM 3833 N N . ARG A 1 514 ? -62.989 -0.412 91.557 1.00 94.38 514 ARG A N 1
ATOM 3834 C CA . ARG A 1 514 ? -63.209 0.700 90.617 1.00 94.38 514 ARG A CA 1
ATOM 3835 C C . ARG A 1 514 ? -61.933 1.115 89.877 1.00 94.38 514 ARG A C 1
ATOM 3837 O O . ARG A 1 514 ? -61.942 1.232 88.656 1.00 94.38 514 ARG A O 1
ATOM 3844 N N . GLN A 1 515 ? -60.820 1.284 90.597 1.00 95.31 515 GLN A N 1
ATOM 3845 C CA . GLN A 1 515 ? -59.526 1.580 89.965 1.00 95.31 515 GLN A CA 1
ATOM 3846 C C . GLN A 1 515 ? -59.061 0.461 89.019 1.00 95.31 515 GLN A C 1
ATOM 3848 O O . GLN A 1 515 ? -58.352 0.732 88.051 1.00 95.31 515 GLN A O 1
ATOM 3853 N N . SER A 1 516 ? -59.434 -0.793 89.288 1.00 95.50 516 SER A N 1
ATOM 3854 C CA . SER A 1 516 ? -59.088 -1.930 88.427 1.00 95.50 516 SER A CA 1
ATOM 3855 C C . SER A 1 516 ? -59.871 -1.900 87.113 1.00 95.50 516 SER A C 1
ATOM 3857 O O . SER A 1 516 ? -59.265 -2.102 86.064 1.00 95.50 516 SER A O 1
ATOM 3859 N N . VAL A 1 517 ? -61.160 -1.534 87.149 1.00 95.56 517 VAL A N 1
ATOM 3860 C CA . VAL A 1 517 ? -61.972 -1.289 85.941 1.00 95.56 517 VAL A CA 1
ATOM 3861 C C . VAL A 1 517 ? -61.352 -0.184 85.078 1.00 95.56 517 VAL A C 1
ATOM 3863 O O . VAL A 1 517 ? -61.135 -0.376 83.883 1.00 95.56 517 VAL A O 1
ATOM 3866 N N . GLU A 1 518 ? -60.982 0.953 85.677 1.00 94.56 518 GLU A N 1
ATOM 3867 C CA . GLU A 1 518 ? -60.358 2.072 84.949 1.00 94.56 518 GLU A CA 1
ATOM 3868 C C . GLU A 1 518 ? -59.021 1.675 84.292 1.00 94.56 518 GLU A C 1
ATOM 3870 O O . GLU A 1 518 ? -58.718 2.093 83.170 1.00 94.56 518 GLU A O 1
ATOM 3875 N N . ARG A 1 519 ? -58.213 0.843 84.966 1.00 94.38 519 ARG A N 1
ATOM 3876 C CA . ARG A 1 519 ? -56.955 0.320 84.409 1.00 94.38 519 ARG A CA 1
ATOM 3877 C C . ARG A 1 519 ? -57.187 -0.663 83.268 1.00 94.38 519 ARG A C 1
ATOM 3879 O O . ARG A 1 519 ? -56.490 -0.557 82.263 1.00 94.38 519 ARG A O 1
ATOM 3886 N N . ALA A 1 520 ? -58.151 -1.571 83.399 1.00 94.69 520 ALA A N 1
ATOM 3887 C CA . ALA A 1 520 ? -58.508 -2.519 82.347 1.00 94.69 520 ALA A CA 1
ATOM 3888 C C . ALA A 1 520 ? -58.938 -1.795 81.056 1.00 94.69 520 ALA A C 1
ATOM 3890 O O . ALA A 1 520 ? -58.377 -2.050 79.993 1.00 94.69 520 ALA A O 1
ATOM 3891 N N . GLN A 1 521 ? -59.784 -0.767 81.167 1.00 92.12 521 GLN A N 1
ATOM 3892 C CA . GLN A 1 521 ? -60.152 0.106 80.040 1.00 92.12 521 GLN A CA 1
ATOM 3893 C C . GLN A 1 521 ? -58.954 0.885 79.456 1.00 92.12 521 GLN A C 1
ATOM 3895 O O . GLN A 1 521 ? -58.930 1.265 78.282 1.00 92.12 521 GLN A O 1
ATOM 3900 N N . GLY A 1 522 ? -57.941 1.186 80.274 1.00 93.94 522 GLY A N 1
ATOM 3901 C CA . GLY A 1 522 ? -56.665 1.733 79.806 1.00 93.94 522 GLY A CA 1
ATOM 3902 C C . GLY A 1 522 ? -55.883 0.744 78.935 1.00 93.94 522 GLY A C 1
ATOM 3903 O O . GLY A 1 522 ? -55.350 1.141 77.898 1.00 93.94 522 GLY A O 1
ATOM 3904 N N . ILE A 1 523 ? -55.856 -0.533 79.328 1.00 95.31 523 ILE A N 1
ATOM 3905 C CA . ILE A 1 523 ? -55.211 -1.620 78.577 1.00 95.31 523 ILE A CA 1
ATOM 3906 C C . ILE A 1 523 ? -55.939 -1.869 77.250 1.00 95.31 523 ILE A C 1
ATOM 3908 O O . ILE A 1 523 ? -55.280 -1.977 76.219 1.00 95.31 523 ILE A O 1
ATOM 3912 N N . GLU A 1 524 ? -57.273 -1.873 77.230 1.00 92.69 524 GLU A N 1
ATOM 3913 C CA . GLU A 1 524 ? -58.071 -1.988 75.994 1.00 92.69 524 GLU A CA 1
ATOM 3914 C C . GLU A 1 524 ? -57.738 -0.880 74.980 1.00 92.69 524 GLU A C 1
ATOM 3916 O O . GLU A 1 524 ? -57.503 -1.133 73.799 1.00 92.69 524 GLU A O 1
ATOM 3921 N N . ARG A 1 525 ? -57.624 0.376 75.433 1.00 92.81 525 ARG A N 1
ATOM 3922 C CA . ARG A 1 525 ? -57.220 1.482 74.547 1.00 92.81 525 ARG A CA 1
ATOM 3923 C C . ARG A 1 525 ? -55.799 1.307 74.006 1.00 92.81 525 ARG A C 1
ATOM 3925 O O . ARG A 1 525 ? -55.561 1.569 72.828 1.00 92.81 525 ARG A O 1
ATOM 3932 N N . ALA A 1 526 ? -54.860 0.872 74.846 1.00 94.69 526 ALA A N 1
ATOM 3933 C CA . ALA A 1 526 ? -53.474 0.645 74.439 1.00 94.69 526 ALA A CA 1
ATOM 3934 C C . ALA A 1 526 ? -53.341 -0.524 73.445 1.00 94.69 526 ALA A C 1
ATOM 3936 O O . ALA A 1 526 ? -52.630 -0.406 72.448 1.00 94.69 526 ALA A O 1
ATOM 3937 N N . THR A 1 527 ? -54.062 -1.623 73.676 1.00 95.00 527 THR A N 1
ATOM 3938 C CA . THR A 1 527 ? -54.090 -2.795 72.785 1.00 95.00 527 THR A CA 1
ATOM 3939 C C . THR A 1 527 ? -54.736 -2.470 71.438 1.00 95.00 527 THR A C 1
ATOM 3941 O O . THR A 1 527 ? -54.211 -2.874 70.400 1.00 95.00 527 THR A O 1
ATOM 3944 N N . ALA A 1 528 ? -55.789 -1.645 71.411 1.00 90.88 528 ALA A N 1
ATOM 3945 C CA . ALA A 1 528 ? -56.383 -1.158 70.165 1.00 90.88 528 ALA A CA 1
ATOM 3946 C C . ALA A 1 528 ? -55.396 -0.330 69.311 1.00 90.88 528 ALA A C 1
ATOM 3948 O O . ALA A 1 528 ? -55.364 -0.482 68.083 1.00 90.88 528 ALA A O 1
ATOM 3949 N N . GLU A 1 529 ? -54.567 0.518 69.934 1.00 93.00 529 GLU A N 1
ATOM 3950 C CA . GLU A 1 529 ? -53.487 1.234 69.236 1.00 93.00 529 GLU A CA 1
ATOM 3951 C C . GLU A 1 529 ? -52.378 0.282 68.766 1.00 93.00 529 GLU A C 1
ATOM 3953 O O . GLU A 1 529 ? -51.958 0.351 67.607 1.00 93.00 529 GLU A O 1
ATOM 3958 N N . GLN A 1 530 ? -51.948 -0.668 69.605 1.00 94.94 530 GLN A N 1
ATOM 3959 C CA . GLN A 1 530 ? -50.966 -1.681 69.202 1.00 94.94 530 GLN A CA 1
ATOM 3960 C C . GLN A 1 530 ? -51.455 -2.502 68.001 1.00 94.94 530 GLN A C 1
ATOM 3962 O O . GLN A 1 530 ? -50.690 -2.732 67.065 1.00 94.94 530 GLN A O 1
ATOM 3967 N N . ALA A 1 531 ? -52.739 -2.870 67.959 1.00 92.69 531 ALA A N 1
ATOM 3968 C CA . ALA A 1 531 ? -53.327 -3.594 66.835 1.00 92.69 531 ALA A CA 1
ATOM 3969 C C . ALA A 1 531 ? -53.240 -2.801 65.518 1.00 92.69 531 ALA A C 1
ATOM 3971 O O . ALA A 1 531 ? -53.040 -3.387 64.451 1.00 92.69 531 ALA A O 1
ATOM 3972 N N . ARG A 1 532 ? -53.379 -1.465 65.564 1.00 92.50 532 ARG A N 1
ATOM 3973 C CA . ARG A 1 532 ? -53.159 -0.607 64.384 1.00 92.50 532 ARG A CA 1
ATOM 3974 C C . ARG A 1 532 ? -51.693 -0.609 63.960 1.00 92.50 532 ARG A C 1
ATOM 3976 O O . ARG A 1 532 ? -51.431 -0.772 62.769 1.00 92.50 532 ARG A O 1
ATOM 3983 N N . GLY A 1 533 ? -50.767 -0.494 64.913 1.00 93.25 533 GLY A N 1
ATOM 3984 C CA . GLY A 1 533 ? -49.326 -0.542 64.650 1.00 93.25 533 GLY A CA 1
ATOM 3985 C C . GLY A 1 533 ? -48.895 -1.851 63.985 1.00 93.25 533 GLY A C 1
ATOM 3986 O O . GLY A 1 533 ? -48.244 -1.831 62.945 1.00 93.25 533 GLY A O 1
ATOM 3987 N N . VAL A 1 534 ? -49.347 -2.995 64.505 1.00 95.25 534 VAL A N 1
ATOM 3988 C CA . VAL A 1 534 ? -49.057 -4.323 63.932 1.00 95.25 534 VAL A CA 1
ATOM 3989 C C . VAL A 1 534 ? -49.581 -4.451 62.501 1.00 95.25 534 VAL A C 1
ATOM 3991 O O . VAL A 1 534 ? -48.870 -4.953 61.631 1.00 95.25 534 VAL A O 1
ATOM 3994 N N . ARG A 1 535 ? -50.784 -3.934 62.205 1.00 92.12 535 ARG A N 1
ATOM 3995 C CA . ARG A 1 535 ? -51.305 -3.906 60.826 1.00 92.12 535 ARG A CA 1
ATOM 3996 C C . ARG A 1 535 ? -50.440 -3.061 59.890 1.00 92.12 535 ARG A C 1
ATOM 3998 O O . ARG A 1 535 ? -50.212 -3.476 58.757 1.00 92.12 535 ARG A O 1
ATOM 4005 N N . GLN A 1 536 ? -49.947 -1.907 60.344 1.00 94.25 536 GLN A N 1
ATOM 4006 C CA . GLN A 1 536 ? -49.024 -1.088 59.549 1.00 94.25 536 GLN A CA 1
ATOM 4007 C C . GLN A 1 536 ? -47.702 -1.811 59.282 1.00 94.25 536 GLN A C 1
ATOM 4009 O O . GLN A 1 536 ? -47.226 -1.779 58.149 1.00 94.25 536 GLN A O 1
ATOM 4014 N N . VAL A 1 537 ? -47.145 -2.506 60.279 1.00 94.31 537 VAL A N 1
ATOM 4015 C CA . VAL A 1 537 ? -45.938 -3.327 60.086 1.00 94.31 537 VAL A CA 1
ATOM 4016 C C . VAL A 1 537 ? -46.200 -4.436 59.065 1.00 94.31 537 VAL A C 1
ATOM 4018 O O . VAL A 1 537 ? -45.384 -4.634 58.171 1.00 94.31 537 VAL A O 1
ATOM 4021 N N . GLY A 1 538 ? -47.358 -5.101 59.119 1.00 91.62 538 GLY A N 1
ATOM 4022 C CA . GLY A 1 538 ? -47.743 -6.108 58.125 1.00 91.62 538 GLY A CA 1
ATOM 4023 C C . GLY A 1 538 ? -47.790 -5.563 56.691 1.00 91.62 538 GLY A C 1
ATOM 4024 O O . GLY A 1 538 ? -47.227 -6.171 55.783 1.00 91.62 538 GLY A O 1
ATOM 4025 N N . VAL A 1 539 ? -48.391 -4.384 56.483 1.00 94.31 539 VAL A N 1
ATOM 4026 C CA . VAL A 1 539 ? -48.407 -3.717 55.164 1.00 94.31 539 VAL A CA 1
ATOM 4027 C C . VAL A 1 539 ? -46.993 -3.339 54.711 1.00 94.31 539 VAL A C 1
ATOM 4029 O O . VAL A 1 539 ? -46.657 -3.529 53.543 1.00 94.31 539 VAL A O 1
ATOM 4032 N N . ALA A 1 540 ? -46.151 -2.842 55.620 1.00 93.75 540 ALA A N 1
ATOM 4033 C CA . ALA A 1 540 ? -44.761 -2.519 55.311 1.00 93.75 540 ALA A CA 1
ATOM 4034 C C . ALA A 1 540 ? -43.961 -3.768 54.900 1.00 93.75 540 ALA A C 1
ATOM 4036 O O . ALA A 1 540 ? -43.198 -3.708 53.940 1.00 93.75 540 ALA A O 1
ATOM 4037 N N . MET A 1 541 ? -44.169 -4.915 55.555 1.00 93.75 541 MET A N 1
ATOM 4038 C CA . MET A 1 541 ? -43.505 -6.173 55.182 1.00 93.75 541 MET A CA 1
ATOM 4039 C C . MET A 1 541 ? -43.899 -6.651 53.780 1.00 93.75 541 MET A C 1
ATOM 4041 O O . MET A 1 541 ? -43.039 -7.107 53.027 1.00 93.75 541 MET A O 1
ATOM 4045 N N . GLU A 1 542 ? -45.161 -6.480 53.380 1.00 91.94 542 GLU A N 1
ATOM 4046 C CA . GLU A 1 542 ? -45.595 -6.788 52.011 1.00 91.94 542 GLU A CA 1
ATOM 4047 C C . GLU A 1 542 ? -44.939 -5.857 50.974 1.00 91.94 542 GLU A C 1
ATOM 4049 O O . GLU A 1 542 ? -44.546 -6.302 49.895 1.00 91.94 542 GLU A O 1
ATOM 4054 N N . GLN A 1 543 ? -44.735 -4.578 51.303 1.00 94.31 543 GLN A N 1
ATOM 4055 C CA . GLN A 1 543 ? -43.975 -3.659 50.446 1.00 94.31 543 GLN A CA 1
ATOM 4056 C C . GLN A 1 543 ? -42.499 -4.064 50.331 1.00 94.31 543 GLN A C 1
ATOM 4058 O O . GLN A 1 543 ? -41.937 -4.022 49.236 1.00 94.31 543 GLN A O 1
ATOM 4063 N N . VAL A 1 544 ? -41.868 -4.508 51.426 1.00 94.56 544 VAL A N 1
ATOM 4064 C CA . VAL A 1 544 ? -40.491 -5.032 51.385 1.00 94.56 544 VAL A CA 1
ATOM 4065 C C . VAL A 1 544 ? -40.407 -6.284 50.513 1.00 94.56 544 VAL A C 1
ATOM 4067 O O . VAL A 1 544 ? -39.483 -6.400 49.709 1.00 94.56 544 VAL A O 1
ATOM 4070 N N . ARG A 1 545 ? -41.402 -7.175 50.576 1.00 93.56 545 ARG A N 1
ATOM 4071 C CA . ARG A 1 545 ? -41.497 -8.339 49.682 1.00 93.56 545 ARG A CA 1
ATOM 4072 C C . ARG A 1 545 ? -41.553 -7.931 48.204 1.00 93.56 545 ARG A C 1
ATOM 4074 O O . ARG A 1 545 ? -40.875 -8.531 47.376 1.00 93.56 545 ARG A O 1
ATOM 4081 N N . GLN A 1 546 ? -42.314 -6.891 47.863 1.00 94.50 546 GLN A N 1
ATOM 4082 C CA . GLN A 1 546 ? -42.354 -6.367 46.491 1.00 94.50 546 GLN A CA 1
ATOM 4083 C C . GLN A 1 546 ? -41.014 -5.758 46.051 1.00 94.50 546 GLN A C 1
ATOM 4085 O O . GLN A 1 546 ? -40.614 -5.933 44.900 1.00 94.50 546 GLN A O 1
ATOM 4090 N N . MET A 1 547 ? -40.298 -5.076 46.952 1.00 93.69 547 MET A N 1
ATOM 4091 C CA . MET A 1 547 ? -38.949 -4.573 46.662 1.00 93.69 547 MET A CA 1
ATOM 4092 C C . MET A 1 547 ? -37.959 -5.712 46.406 1.00 93.69 547 MET A C 1
ATOM 4094 O O . MET A 1 547 ? -37.159 -5.611 45.481 1.00 93.69 547 MET A O 1
ATOM 4098 N N . ILE A 1 548 ? -38.038 -6.809 47.163 1.00 95.31 548 ILE A N 1
ATOM 4099 C CA . ILE A 1 548 ? -37.225 -8.015 46.938 1.00 95.31 548 ILE A CA 1
ATOM 4100 C C . ILE A 1 548 ? -37.404 -8.539 45.507 1.00 95.31 548 ILE A C 1
ATOM 4102 O O . ILE A 1 548 ? -36.410 -8.732 44.805 1.00 95.31 548 ILE A O 1
ATOM 4106 N N . ASP A 1 549 ? -38.648 -8.681 45.035 1.00 92.31 549 ASP A N 1
ATOM 4107 C CA . ASP A 1 549 ? -38.936 -9.126 43.663 1.00 92.31 549 ASP A CA 1
ATOM 4108 C C . ASP A 1 549 ? -38.350 -8.171 42.604 1.00 92.31 549 ASP A C 1
ATOM 4110 O O . ASP A 1 549 ? -37.865 -8.614 41.559 1.00 92.31 549 ASP A O 1
ATOM 4114 N N . GLN A 1 550 ? -38.375 -6.856 42.852 1.00 94.38 550 GLN A N 1
ATOM 4115 C CA . GLN A 1 550 ? -37.772 -5.866 41.953 1.00 94.38 550 GLN A CA 1
ATOM 4116 C C . GLN A 1 550 ? -36.241 -5.944 41.939 1.00 94.38 550 GLN A C 1
ATOM 4118 O O . GLN A 1 550 ? -35.645 -5.908 40.860 1.00 94.38 550 GLN A O 1
ATOM 4123 N N . ILE A 1 551 ? -35.605 -6.087 43.106 1.00 94.12 551 ILE A N 1
ATOM 4124 C CA . ILE A 1 551 ? -34.147 -6.219 43.213 1.00 94.12 551 ILE A CA 1
ATOM 4125 C C . ILE A 1 551 ? -33.686 -7.501 42.512 1.00 94.12 551 ILE A C 1
ATOM 4127 O O . ILE A 1 551 ? -32.683 -7.476 41.799 1.00 94.12 551 ILE A O 1
ATOM 4131 N N . LEU A 1 552 ? -34.432 -8.602 42.638 1.00 91.94 552 LEU A N 1
ATOM 4132 C CA . LEU A 1 552 ? -34.116 -9.862 41.963 1.00 91.94 552 LEU A CA 1
ATOM 4133 C C . LEU A 1 552 ? -34.078 -9.697 40.433 1.00 91.94 552 LEU A C 1
ATOM 4135 O O . LEU A 1 552 ? -33.117 -10.125 39.789 1.00 91.94 552 LEU A O 1
ATOM 4139 N N . ARG A 1 553 ? -35.086 -9.027 39.855 1.00 93.00 553 ARG A N 1
ATOM 4140 C CA . ARG A 1 553 ? -35.132 -8.728 38.411 1.00 93.00 553 ARG A CA 1
ATOM 4141 C C . ARG A 1 553 ? -33.973 -7.829 37.986 1.00 93.00 553 ARG A C 1
ATOM 4143 O O . ARG A 1 553 ? -33.263 -8.165 37.046 1.00 93.00 553 ARG A O 1
ATOM 4150 N N . ALA A 1 554 ? -33.722 -6.748 38.726 1.00 94.69 554 ALA A N 1
ATOM 4151 C CA . ALA A 1 554 ? -32.608 -5.841 38.446 1.00 94.69 554 ALA A CA 1
ATOM 4152 C C . ALA A 1 554 ? -31.242 -6.554 38.504 1.00 94.69 554 ALA A C 1
ATOM 4154 O O . ALA A 1 554 ? -30.368 -6.295 37.679 1.00 94.69 554 ALA A O 1
ATOM 4155 N N . THR A 1 555 ? -31.076 -7.496 39.437 1.00 93.81 555 THR A N 1
ATOM 4156 C CA . THR A 1 555 ? -29.860 -8.313 39.580 1.00 93.81 555 THR A CA 1
ATOM 4157 C C . THR A 1 555 ? -29.680 -9.265 38.389 1.00 93.81 555 THR A C 1
ATOM 4159 O O . THR A 1 555 ? -28.560 -9.453 37.911 1.00 93.81 555 THR A O 1
ATOM 4162 N N . GLN A 1 556 ? -30.765 -9.856 37.869 1.00 90.44 556 GLN A N 1
ATOM 4163 C CA . GLN A 1 556 ? -30.720 -10.669 36.646 1.00 90.44 556 GLN A CA 1
ATOM 4164 C C . GLN A 1 556 ? -30.361 -9.834 35.411 1.00 90.44 556 GLN A C 1
ATOM 4166 O O . GLN A 1 556 ? -29.480 -10.237 34.649 1.00 90.44 556 GLN A O 1
ATOM 4171 N N . ASP A 1 557 ? -30.977 -8.662 35.249 1.00 93.12 557 ASP A N 1
ATOM 4172 C CA . ASP A 1 557 ? -30.687 -7.749 34.138 1.00 93.12 557 ASP A CA 1
ATOM 4173 C C . ASP A 1 557 ? -29.227 -7.271 34.174 1.00 93.12 557 ASP A C 1
ATOM 4175 O O . ASP A 1 557 ? -28.535 -7.293 33.153 1.00 93.12 557 ASP A O 1
ATOM 4179 N N . GLN A 1 558 ? -28.711 -6.921 35.360 1.00 94.19 558 GLN A N 1
ATOM 4180 C CA . GLN A 1 558 ? -27.298 -6.579 35.547 1.00 94.19 558 GLN A CA 1
ATOM 4181 C C . GLN A 1 558 ? -26.365 -7.731 35.166 1.00 94.19 558 GLN A C 1
ATOM 4183 O O . GLN A 1 558 ? -25.336 -7.491 34.534 1.00 94.19 558 GLN A O 1
ATOM 4188 N N . ARG A 1 559 ? -26.715 -8.980 35.501 1.00 93.12 559 ARG A N 1
ATOM 4189 C CA . ARG A 1 559 ? -25.911 -10.155 35.132 1.00 93.12 559 ARG A CA 1
ATOM 4190 C C . ARG A 1 559 ? -25.820 -10.304 33.608 1.00 93.12 559 ARG A C 1
ATOM 4192 O O . ARG A 1 559 ? -24.717 -10.443 33.080 1.00 93.12 559 ARG A O 1
ATOM 4199 N N . GLY A 1 560 ? -26.944 -10.177 32.898 1.00 91.69 560 GLY A N 1
ATOM 4200 C CA . GLY A 1 560 ? -26.965 -10.181 31.429 1.00 91.69 560 GLY A CA 1
ATOM 4201 C C . GLY A 1 560 ? -26.183 -9.013 30.808 1.00 91.69 560 GLY A C 1
ATOM 4202 O O . GLY A 1 560 ? -25.469 -9.193 29.817 1.00 91.69 560 GLY A O 1
ATOM 4203 N N . GLY A 1 561 ? -26.258 -7.825 31.419 1.00 93.38 561 GLY A N 1
ATOM 4204 C CA . GLY A 1 561 ? -25.473 -6.651 31.034 1.00 93.38 561 GLY A CA 1
ATOM 4205 C C . GLY A 1 561 ? -23.964 -6.881 31.150 1.00 93.38 561 GLY A C 1
ATOM 4206 O O . GLY A 1 561 ? -23.240 -6.668 30.175 1.00 93.38 561 GLY A O 1
ATOM 4207 N N . SER A 1 562 ? -23.491 -7.385 32.294 1.00 94.56 562 SER A N 1
ATOM 4208 C CA . SER A 1 562 ? -22.071 -7.695 32.519 1.00 94.56 562 SER A CA 1
ATOM 4209 C C . SER A 1 562 ? -21.529 -8.728 31.531 1.00 94.56 562 SER A C 1
ATOM 4211 O O . SER A 1 562 ? -20.439 -8.536 30.992 1.00 94.56 562 SER A O 1
ATOM 4213 N N . GLU A 1 563 ? -22.291 -9.780 31.212 1.00 92.81 563 GLU A N 1
ATOM 4214 C CA . GLU A 1 563 ? -21.895 -10.754 30.182 1.00 92.81 563 GLU A CA 1
ATOM 4215 C C . GLU A 1 563 ? -21.750 -10.112 28.795 1.00 92.81 563 GLU A C 1
ATOM 4217 O O . GLU A 1 563 ? -20.834 -10.437 28.036 1.00 92.81 563 GLU A O 1
ATOM 4222 N N . SER A 1 564 ? -22.644 -9.183 28.443 1.00 94.56 564 SER A N 1
ATOM 4223 C CA . SER A 1 564 ? -22.560 -8.464 27.172 1.00 94.56 564 SER A CA 1
ATOM 4224 C C . SER A 1 564 ? -21.351 -7.529 27.115 1.00 94.56 564 SER A C 1
ATOM 4226 O O . SER A 1 564 ? -20.693 -7.436 26.072 1.00 94.56 564 SER A O 1
ATOM 4228 N N . ILE A 1 565 ? -21.024 -6.863 28.228 1.00 94.19 565 ILE A N 1
ATOM 4229 C CA . ILE A 1 565 ? -19.827 -6.020 28.313 1.00 94.19 565 ILE A CA 1
ATOM 4230 C C . ILE A 1 565 ? -18.565 -6.881 28.214 1.00 94.19 565 ILE A C 1
ATOM 4232 O O . ILE A 1 565 ? -17.672 -6.527 27.449 1.00 94.19 565 ILE A O 1
ATOM 4236 N N . MET A 1 566 ? -18.520 -8.044 28.874 1.00 93.50 566 MET A N 1
ATOM 4237 C CA . MET A 1 566 ? -17.394 -8.980 28.765 1.00 93.50 566 MET A CA 1
ATOM 4238 C C . MET A 1 566 ? -17.135 -9.391 27.309 1.00 93.50 566 MET A C 1
ATOM 4240 O O . MET A 1 566 ? -16.024 -9.233 26.809 1.00 93.50 566 MET A O 1
ATOM 4244 N N . ARG A 1 567 ? -18.180 -9.818 26.583 1.00 93.69 567 ARG A N 1
ATOM 4245 C CA . ARG A 1 567 ? -18.066 -10.160 25.152 1.00 93.69 567 ARG A CA 1
ATOM 4246 C C . ARG A 1 567 ? -17.580 -8.984 24.300 1.00 93.69 567 ARG A C 1
ATOM 4248 O O . ARG A 1 567 ? -16.884 -9.175 23.306 1.00 93.69 567 ARG A O 1
ATOM 4255 N N . THR A 1 568 ? -17.970 -7.762 24.656 1.00 94.00 568 THR A N 1
ATOM 4256 C CA . THR A 1 568 ? -17.531 -6.550 23.950 1.00 94.00 568 THR A CA 1
ATOM 4257 C C . THR A 1 568 ? -16.065 -6.239 24.246 1.00 94.00 568 THR A C 1
ATOM 4259 O O . THR A 1 568 ? -15.324 -5.906 23.323 1.00 94.00 568 THR A O 1
ATOM 4262 N N . ALA A 1 569 ? -15.623 -6.406 25.493 1.00 93.56 569 ALA A N 1
ATOM 4263 C CA . ALA A 1 569 ? -14.226 -6.253 25.888 1.00 93.56 569 ALA A CA 1
ATOM 4264 C C . ALA A 1 569 ? -13.322 -7.282 25.184 1.00 93.56 569 ALA A C 1
ATOM 4266 O O . ALA A 1 569 ? -12.280 -6.903 24.655 1.00 93.56 569 ALA A O 1
ATOM 4267 N N . GLU A 1 570 ? -13.743 -8.549 25.081 1.00 92.31 570 GLU A N 1
ATOM 4268 C CA . GLU A 1 570 ? -13.027 -9.576 24.305 1.00 92.31 570 GLU A CA 1
ATOM 4269 C C . GLU A 1 570 ? -12.888 -9.183 22.828 1.00 92.31 570 GLU A C 1
ATOM 4271 O O . GLU A 1 570 ? -11.778 -9.156 22.296 1.00 92.31 570 GLU A O 1
ATOM 4276 N N . ARG A 1 571 ? -13.985 -8.771 22.177 1.00 94.38 571 ARG A N 1
ATOM 4277 C CA . ARG A 1 571 ? -13.943 -8.291 20.783 1.00 94.38 571 ARG A CA 1
ATOM 4278 C C . ARG A 1 571 ? -13.030 -7.077 20.605 1.00 94.38 571 ARG A C 1
ATOM 4280 O O . ARG A 1 571 ? -12.320 -6.993 19.606 1.00 94.38 571 ARG A O 1
ATOM 4287 N N . MET A 1 572 ? -13.035 -6.136 21.552 1.00 94.38 572 MET A N 1
ATOM 4288 C CA . MET A 1 572 ? -12.129 -4.984 21.515 1.00 94.38 572 MET A CA 1
ATOM 4289 C C . MET A 1 572 ? -10.667 -5.390 21.705 1.00 94.38 572 MET A C 1
ATOM 4291 O O . MET A 1 572 ? -9.790 -4.794 21.080 1.00 94.38 572 MET A O 1
ATOM 4295 N N . ARG A 1 573 ? -10.391 -6.423 22.507 1.00 92.38 573 ARG A N 1
ATOM 4296 C CA . ARG A 1 573 ? -9.045 -6.984 22.658 1.00 92.38 573 ARG A CA 1
ATOM 4297 C C . ARG A 1 573 ? -8.547 -7.572 21.339 1.00 92.38 573 ARG A C 1
ATOM 4299 O O . ARG A 1 573 ? -7.431 -7.271 20.918 1.00 92.38 573 ARG A O 1
ATOM 4306 N N . ASP A 1 574 ? -9.393 -8.336 20.653 1.00 93.38 574 ASP A N 1
ATOM 4307 C CA . ASP A 1 574 ? -9.072 -8.908 19.342 1.00 93.38 574 ASP A CA 1
ATOM 4308 C C . ASP A 1 574 ? -8.840 -7.828 18.280 1.00 93.38 574 ASP A C 1
ATOM 4310 O O . ASP A 1 574 ? -7.875 -7.907 17.516 1.00 93.38 574 ASP A O 1
ATOM 4314 N N . LEU A 1 575 ? -9.686 -6.793 18.254 1.00 92.56 575 LEU A N 1
ATOM 4315 C CA . LEU A 1 575 ? -9.537 -5.668 17.331 1.00 92.56 575 LEU A CA 1
ATOM 4316 C C . LEU A 1 575 ? -8.237 -4.902 17.593 1.00 92.56 575 LEU A C 1
ATOM 4318 O O . LEU A 1 575 ? -7.494 -4.611 16.660 1.00 92.56 575 LEU A O 1
ATOM 4322 N N . THR A 1 576 ? -7.916 -4.641 18.860 1.00 93.06 576 THR A N 1
ATOM 4323 C CA . THR A 1 576 ? -6.663 -3.981 19.248 1.00 93.06 576 THR A CA 1
ATOM 4324 C C . THR A 1 576 ? -5.438 -4.789 18.806 1.00 93.06 576 THR A C 1
ATOM 4326 O O . THR A 1 576 ? -4.489 -4.227 18.262 1.00 93.06 576 THR A O 1
ATOM 4329 N N . ASN A 1 577 ? -5.479 -6.119 18.938 1.00 91.25 577 ASN A N 1
ATOM 4330 C CA . ASN A 1 577 ? -4.421 -7.000 18.434 1.00 91.25 577 ASN A CA 1
ATOM 4331 C C . ASN A 1 577 ? -4.304 -6.968 16.898 1.00 91.25 577 ASN A C 1
ATOM 4333 O O . ASN A 1 577 ? -3.202 -7.073 16.360 1.00 91.25 577 ASN A O 1
ATOM 4337 N N . GLN A 1 578 ? -5.420 -6.845 16.170 1.00 92.62 578 GLN A N 1
ATOM 4338 C CA . GLN A 1 578 ? -5.400 -6.677 14.711 1.00 92.62 578 GLN A CA 1
ATOM 4339 C C . GLN A 1 578 ? -4.784 -5.338 14.305 1.00 92.62 578 GLN A C 1
ATOM 4341 O O . GLN A 1 578 ? -3.917 -5.324 13.435 1.00 92.62 578 GLN A O 1
ATOM 4346 N N . VAL A 1 579 ? -5.173 -4.243 14.967 1.00 92.81 579 VAL A N 1
ATOM 4347 C CA . VAL A 1 579 ? -4.590 -2.912 14.735 1.00 92.81 579 VAL A CA 1
ATOM 4348 C C . VAL A 1 579 ? -3.086 -2.937 14.999 1.00 92.81 579 VAL A C 1
ATOM 4350 O O . VAL A 1 579 ? -2.328 -2.482 14.152 1.00 92.81 579 VAL A O 1
ATOM 4353 N N . GLY A 1 580 ? -2.638 -3.548 16.101 1.00 91.00 580 GLY A N 1
ATOM 4354 C CA . GLY A 1 580 ? -1.210 -3.676 16.411 1.00 91.00 580 GLY A CA 1
ATOM 4355 C C . GLY A 1 580 ? -0.406 -4.457 15.360 1.00 91.00 580 GLY A C 1
ATOM 4356 O O . GLY A 1 580 ? 0.740 -4.115 15.075 1.00 91.00 580 GLY A O 1
ATOM 4357 N N . ARG A 1 581 ? -0.994 -5.490 14.739 1.00 91.38 581 ARG A N 1
ATOM 4358 C CA . ARG A 1 581 ? -0.352 -6.196 13.613 1.00 91.38 581 ARG A CA 1
ATOM 4359 C C . ARG A 1 581 ? -0.305 -5.330 12.355 1.00 91.38 581 ARG A C 1
ATOM 4361 O O . ARG A 1 581 ? 0.751 -5.225 11.742 1.00 91.38 581 ARG A O 1
ATOM 4368 N N . ALA A 1 582 ? -1.413 -4.674 12.014 1.00 92.06 582 ALA A N 1
ATOM 4369 C CA . ALA A 1 582 ? -1.500 -3.812 10.838 1.00 92.06 582 ALA A CA 1
ATOM 4370 C C . ALA A 1 582 ? -0.529 -2.622 10.912 1.00 92.06 582 ALA A C 1
ATOM 4372 O O . ALA A 1 582 ? 0.122 -2.302 9.922 1.00 92.06 582 ALA A O 1
ATOM 4373 N N . THR A 1 583 ? -0.371 -1.989 12.081 1.00 93.12 583 THR A N 1
ATOM 4374 C CA . THR A 1 583 ? 0.609 -0.906 12.264 1.00 93.12 583 THR A CA 1
ATOM 4375 C C . THR A 1 583 ? 2.044 -1.410 12.114 1.00 93.12 583 THR A C 1
ATOM 4377 O O . THR A 1 583 ? 2.865 -0.731 11.501 1.00 93.12 583 THR A O 1
ATOM 4380 N N . SER A 1 584 ? 2.353 -2.621 12.589 1.00 90.94 584 SER A N 1
ATOM 4381 C CA . SER A 1 584 ? 3.669 -3.244 12.394 1.00 90.94 584 SER A CA 1
ATOM 4382 C C . SER A 1 584 ? 3.973 -3.528 10.914 1.00 90.94 584 SER A C 1
ATOM 4384 O O . SER A 1 584 ? 5.062 -3.200 10.434 1.00 90.94 584 SER A O 1
ATOM 4386 N N . GLU A 1 585 ? 3.002 -4.071 10.174 1.00 91.75 585 GLU A N 1
ATOM 4387 C CA . GLU A 1 585 ? 3.111 -4.321 8.729 1.00 91.75 585 GLU A CA 1
ATOM 4388 C C . GLU A 1 585 ? 3.273 -3.013 7.940 1.00 91.75 585 GLU A C 1
ATOM 4390 O O . GLU A 1 585 ? 4.159 -2.906 7.091 1.00 91.75 585 GLU A O 1
ATOM 4395 N N . LEU A 1 586 ? 2.487 -1.981 8.267 1.00 92.19 586 LEU A N 1
ATOM 4396 C CA . LEU A 1 586 ? 2.610 -0.655 7.658 1.00 92.19 586 LEU A CA 1
ATOM 4397 C C . LEU A 1 586 ? 3.970 -0.009 7.952 1.00 92.19 586 LEU A C 1
ATOM 4399 O O . LEU A 1 586 ? 4.566 0.580 7.053 1.00 92.19 586 LEU A O 1
ATOM 4403 N N . ALA A 1 587 ? 4.505 -0.154 9.169 1.00 90.06 587 ALA A N 1
ATOM 4404 C CA . ALA A 1 587 ? 5.842 0.341 9.507 1.00 90.06 587 ALA A CA 1
ATOM 4405 C C . ALA A 1 587 ? 6.933 -0.353 8.673 1.00 90.06 587 ALA A C 1
ATOM 4407 O O . ALA A 1 587 ? 7.904 0.277 8.247 1.00 90.06 587 ALA A O 1
ATOM 4408 N N . GLN A 1 588 ? 6.788 -1.657 8.415 1.00 89.81 588 GLN A N 1
ATOM 4409 C CA . GLN A 1 588 ? 7.678 -2.377 7.507 1.00 89.81 588 GLN A CA 1
ATOM 4410 C C . GLN A 1 588 ? 7.535 -1.886 6.060 1.00 89.81 588 GLN A C 1
ATOM 4412 O O . GLN A 1 588 ? 8.556 -1.642 5.416 1.00 89.81 588 GLN A O 1
ATOM 4417 N N . GLY A 1 589 ? 6.305 -1.702 5.573 1.00 90.81 589 GLY A N 1
ATOM 4418 C CA . GLY A 1 589 ? 6.035 -1.183 4.230 1.00 90.81 589 GLY A CA 1
ATOM 4419 C C . GLY A 1 589 ? 6.602 0.222 4.016 1.00 90.81 589 GLY A C 1
ATOM 4420 O O . GLY A 1 589 ? 7.278 0.463 3.021 1.00 90.81 589 GLY A O 1
ATOM 4421 N N . SER A 1 590 ? 6.432 1.121 4.989 1.00 91.69 590 SER A N 1
ATOM 4422 C CA . SER A 1 590 ? 7.009 2.472 4.973 1.00 91.69 590 SER A CA 1
ATOM 4423 C C . SER A 1 590 ? 8.532 2.434 4.781 1.00 91.69 590 SER A C 1
ATOM 4425 O O . SER A 1 590 ? 9.051 3.102 3.889 1.00 91.69 590 SER A O 1
ATOM 4427 N N . ARG A 1 591 ? 9.251 1.560 5.505 1.00 89.12 591 ARG A N 1
ATOM 4428 C CA . ARG A 1 591 ? 10.707 1.381 5.323 1.00 89.12 591 ARG A CA 1
ATOM 4429 C C . ARG A 1 591 ? 11.094 0.920 3.916 1.00 89.12 591 ARG A C 1
ATOM 4431 O O . ARG A 1 591 ? 12.104 1.379 3.394 1.00 89.12 591 ARG A O 1
ATOM 4438 N N . GLN A 1 592 ? 10.314 0.029 3.304 1.00 91.94 592 GLN A N 1
ATOM 4439 C CA . GLN A 1 592 ? 10.569 -0.420 1.930 1.00 91.94 592 GLN A CA 1
ATOM 4440 C C . GLN A 1 592 ? 10.352 0.706 0.916 1.00 91.94 592 GLN A C 1
ATOM 4442 O O . GLN A 1 592 ? 11.114 0.818 -0.041 1.00 91.94 592 GLN A O 1
ATOM 4447 N N . ILE A 1 593 ? 9.349 1.561 1.137 1.00 92.44 593 ILE A N 1
ATOM 4448 C CA . ILE A 1 593 ? 9.106 2.717 0.268 1.00 92.44 593 ILE A CA 1
ATOM 4449 C C . ILE A 1 593 ? 10.246 3.732 0.396 1.00 92.44 593 ILE A C 1
ATOM 4451 O O . ILE A 1 593 ? 10.703 4.220 -0.630 1.00 92.44 593 ILE A O 1
ATOM 4455 N N . ILE A 1 594 ? 10.764 3.993 1.605 1.00 91.62 594 ILE A N 1
ATOM 4456 C CA . ILE A 1 594 ? 11.944 4.864 1.793 1.00 91.62 594 ILE A CA 1
ATOM 4457 C C . ILE A 1 594 ? 13.115 4.373 0.931 1.00 91.62 594 ILE A C 1
ATOM 4459 O O . ILE A 1 594 ? 13.668 5.147 0.157 1.00 91.62 594 ILE A O 1
ATOM 4463 N N . GLN A 1 595 ? 13.435 3.076 0.990 1.00 91.75 595 GLN A N 1
ATOM 4464 C CA . GLN A 1 595 ? 14.509 2.492 0.176 1.00 91.75 595 GLN A CA 1
ATOM 4465 C C . GLN A 1 595 ? 14.238 2.603 -1.332 1.00 91.75 595 GLN A C 1
ATOM 4467 O O . GLN A 1 595 ? 15.149 2.874 -2.113 1.00 91.75 595 GLN A O 1
ATOM 4472 N N . ALA A 1 596 ? 12.989 2.404 -1.761 1.00 91.69 596 ALA A N 1
ATOM 4473 C CA . ALA A 1 596 ? 12.608 2.546 -3.165 1.00 91.69 596 ALA A CA 1
ATOM 4474 C C . ALA A 1 596 ? 12.731 3.998 -3.655 1.00 91.69 596 ALA A C 1
ATOM 4476 O O . ALA A 1 596 ? 13.152 4.232 -4.788 1.00 91.69 596 ALA A O 1
ATOM 4477 N N . VAL A 1 597 ? 12.399 4.972 -2.804 1.00 93.38 597 VAL A N 1
ATOM 4478 C CA . VAL A 1 597 ? 12.558 6.400 -3.096 1.00 93.38 597 VAL A CA 1
ATOM 4479 C C . VAL A 1 597 ? 14.038 6.770 -3.188 1.00 93.38 597 VAL A C 1
ATOM 4481 O O . VAL A 1 597 ? 14.428 7.386 -4.174 1.00 93.38 597 VAL A O 1
ATOM 4484 N N . GLU A 1 598 ? 14.878 6.325 -2.246 1.00 91.31 598 GLU A N 1
ATOM 4485 C CA . GLU A 1 598 ? 16.338 6.518 -2.307 1.00 91.31 598 GLU A CA 1
ATOM 4486 C C . GLU A 1 598 ? 16.929 5.962 -3.614 1.00 91.31 598 GLU A C 1
ATOM 4488 O O . GLU A 1 598 ? 17.656 6.663 -4.318 1.00 91.31 598 GLU A O 1
ATOM 4493 N N . SER A 1 599 ? 16.547 4.736 -3.988 1.00 93.38 599 SER A N 1
ATOM 4494 C CA . SER A 1 599 ? 16.963 4.109 -5.250 1.00 93.38 599 SER A CA 1
ATOM 4495 C C . SER A 1 599 ? 16.449 4.864 -6.482 1.00 93.38 599 SER A C 1
ATOM 4497 O O . SER A 1 599 ? 17.166 4.987 -7.475 1.00 93.38 599 SER A O 1
ATOM 4499 N N . THR A 1 600 ? 15.233 5.414 -6.433 1.00 92.69 600 THR A N 1
ATOM 4500 C CA . THR A 1 600 ? 14.680 6.226 -7.530 1.00 92.69 600 THR A CA 1
ATOM 4501 C C . THR A 1 600 ? 15.487 7.508 -7.720 1.00 92.69 600 THR A C 1
ATOM 4503 O O . THR A 1 600 ? 15.838 7.837 -8.852 1.00 92.69 600 THR A O 1
ATOM 4506 N N . THR A 1 601 ? 15.839 8.199 -6.634 1.00 91.69 601 THR A N 1
ATOM 4507 C CA . THR A 1 601 ? 16.678 9.406 -6.676 1.00 91.69 601 THR A CA 1
ATOM 4508 C C . THR A 1 601 ? 18.069 9.105 -7.242 1.00 91.69 601 THR A C 1
ATOM 4510 O O . THR A 1 601 ? 18.577 9.860 -8.072 1.00 91.69 601 THR A O 1
ATOM 4513 N N . GLU A 1 602 ? 18.666 7.968 -6.870 1.00 93.00 602 GLU A N 1
ATOM 4514 C CA . GLU A 1 602 ? 19.930 7.503 -7.455 1.00 93.00 602 GLU A CA 1
ATOM 4515 C C . GLU A 1 602 ? 19.801 7.258 -8.970 1.00 93.00 602 GLU A C 1
ATOM 4517 O O . GLU A 1 602 ? 20.611 7.751 -9.757 1.00 93.00 602 GLU A O 1
ATOM 4522 N N . HIS A 1 603 ? 18.748 6.565 -9.412 1.00 92.62 603 HIS A N 1
ATOM 4523 C CA . HIS A 1 603 ? 18.506 6.318 -10.836 1.00 92.62 603 HIS A CA 1
ATOM 4524 C C . HIS A 1 603 ? 18.254 7.597 -11.637 1.00 92.62 603 HIS A C 1
ATOM 4526 O O . HIS A 1 603 ? 18.750 7.716 -12.758 1.00 92.62 603 HIS A O 1
ATOM 4532 N N . VAL A 1 604 ? 17.530 8.568 -11.076 1.00 94.38 604 VAL A N 1
ATOM 4533 C CA . VAL A 1 604 ? 17.337 9.884 -11.699 1.00 94.38 604 VAL A CA 1
ATOM 4534 C C . VAL A 1 604 ? 18.682 10.568 -11.932 1.00 94.38 604 VAL A C 1
ATOM 4536 O O . VAL A 1 604 ? 18.924 11.053 -13.037 1.00 94.38 604 VAL A O 1
ATOM 4539 N N . SER A 1 605 ? 19.587 10.538 -10.948 1.00 92.81 605 SER A N 1
ATOM 4540 C CA . SER A 1 605 ? 20.939 11.091 -11.095 1.00 92.81 605 SER A CA 1
ATOM 4541 C C . SER A 1 605 ? 21.692 10.459 -12.274 1.00 92.81 605 SER A C 1
ATOM 4543 O O . SER A 1 605 ? 22.284 11.172 -13.084 1.00 92.81 605 SER A O 1
ATOM 4545 N N . VAL A 1 606 ? 21.620 9.131 -12.420 1.00 94.25 606 VAL A N 1
ATOM 4546 C CA . VAL A 1 606 ? 22.243 8.409 -13.545 1.00 94.25 606 VAL A CA 1
ATOM 4547 C C . VAL A 1 606 ? 21.604 8.782 -14.888 1.00 94.25 606 VAL A C 1
ATOM 4549 O O . VAL A 1 606 ? 22.308 8.954 -15.881 1.00 94.25 606 VAL A O 1
ATOM 4552 N N . ILE A 1 607 ? 20.277 8.940 -14.946 1.00 93.62 607 ILE A N 1
ATOM 4553 C CA . ILE A 1 607 ? 19.573 9.357 -16.171 1.00 93.62 607 ILE A CA 1
ATOM 4554 C C . ILE A 1 607 ? 19.993 10.773 -16.585 1.00 93.62 607 ILE A C 1
ATOM 4556 O O . ILE A 1 607 ? 20.212 11.027 -17.772 1.00 93.62 607 ILE A O 1
ATOM 4560 N N . VAL A 1 608 ? 20.132 11.698 -15.635 1.00 91.81 608 VAL A N 1
ATOM 4561 C CA . VAL A 1 608 ? 20.593 13.067 -15.912 1.00 91.81 608 VAL A CA 1
ATOM 4562 C C . VAL A 1 608 ? 22.014 13.063 -16.487 1.00 91.81 608 VAL A C 1
ATOM 4564 O O . VAL A 1 608 ? 22.286 13.760 -17.465 1.00 91.81 608 VAL A O 1
ATOM 4567 N N . GLU A 1 609 ? 22.914 12.238 -15.953 1.00 92.31 609 GLU A N 1
ATOM 4568 C CA . GLU A 1 609 ? 24.269 12.094 -16.498 1.00 92.31 609 GLU A CA 1
ATOM 4569 C C . GLU A 1 609 ? 24.257 11.488 -17.913 1.00 92.31 609 GLU A C 1
ATOM 4571 O O . GLU A 1 609 ? 24.821 12.067 -18.842 1.00 92.31 609 GLU A O 1
ATOM 4576 N N . ALA A 1 610 ? 23.512 10.398 -18.122 1.00 92.31 610 ALA A N 1
ATOM 4577 C CA . ALA A 1 610 ? 23.395 9.746 -19.427 1.00 92.31 610 ALA A CA 1
ATOM 4578 C C . ALA A 1 610 ? 22.751 10.649 -20.497 1.00 92.31 610 ALA A C 1
ATOM 4580 O O . ALA A 1 610 ? 23.167 10.644 -21.656 1.00 92.31 610 ALA A O 1
ATOM 4581 N N . THR A 1 611 ? 21.744 11.451 -20.133 1.00 93.00 611 THR A N 1
ATOM 4582 C CA . THR A 1 611 ? 21.118 12.412 -21.061 1.00 93.00 611 THR A CA 1
ATOM 4583 C C . THR A 1 611 ? 22.070 13.542 -21.435 1.00 93.00 611 THR A C 1
ATOM 4585 O O . THR A 1 611 ? 22.065 13.982 -22.587 1.00 93.00 611 THR A O 1
ATOM 4588 N N . LYS A 1 612 ? 22.933 13.978 -20.510 1.00 90.69 612 LYS A N 1
ATOM 4589 C CA . LYS A 1 612 ? 24.001 14.933 -20.809 1.00 90.69 612 LYS A CA 1
ATOM 4590 C C . LYS A 1 612 ? 25.017 14.346 -21.793 1.00 90.69 612 LYS A C 1
ATOM 4592 O O . LYS A 1 612 ? 25.311 14.986 -22.801 1.00 90.69 612 LYS A O 1
ATOM 4597 N N . GLU A 1 613 ? 25.493 13.124 -21.557 1.00 91.81 613 GLU A N 1
ATOM 4598 C CA . GLU A 1 613 ? 26.407 12.433 -22.479 1.00 91.81 613 GLU A CA 1
ATOM 4599 C C . GLU A 1 613 ? 25.780 12.224 -23.865 1.00 91.81 613 GLU A C 1
ATOM 4601 O O . GLU A 1 613 ? 26.419 12.475 -24.889 1.00 91.81 613 GLU A O 1
ATOM 4606 N N . GLN A 1 614 ? 24.504 11.829 -23.928 1.00 92.69 614 GLN A N 1
ATOM 4607 C CA . GLN A 1 614 ? 23.785 11.696 -25.196 1.00 92.69 614 GLN A CA 1
ATOM 4608 C C . GLN A 1 614 ? 23.625 13.031 -25.926 1.00 92.69 614 GLN A C 1
ATOM 4610 O O . GLN A 1 614 ? 23.725 13.058 -27.153 1.00 92.69 614 GLN A O 1
ATOM 4615 N N . ALA A 1 615 ? 23.389 14.136 -25.212 1.00 90.19 615 ALA A N 1
ATOM 4616 C CA . ALA A 1 615 ? 23.311 15.460 -25.825 1.00 90.19 615 ALA A CA 1
ATOM 4617 C C . ALA A 1 615 ? 24.650 15.853 -26.471 1.00 90.19 615 ALA A C 1
ATOM 4619 O O . ALA A 1 615 ? 24.671 16.312 -27.616 1.00 90.19 615 ALA A O 1
ATOM 4620 N N . GLU A 1 616 ? 25.764 15.615 -25.773 1.00 90.00 616 GLU A N 1
ATOM 4621 C CA . GLU A 1 616 ? 27.114 15.836 -26.302 1.00 90.00 616 GLU A CA 1
ATOM 4622 C C . GLU A 1 616 ? 27.395 14.933 -27.516 1.00 90.00 616 GLU A C 1
ATOM 4624 O O . GLU A 1 616 ? 27.850 15.418 -28.555 1.00 90.00 616 GLU A O 1
ATOM 4629 N N . GLY A 1 617 ? 27.048 13.645 -27.435 1.00 89.75 617 GLY A N 1
ATOM 4630 C CA . GLY A 1 617 ? 27.185 12.694 -28.542 1.00 89.75 617 GLY A CA 1
ATOM 4631 C C . GLY A 1 617 ? 26.340 13.070 -29.764 1.00 89.75 617 GLY A C 1
ATOM 4632 O O . GLY A 1 617 ? 26.833 13.054 -30.891 1.00 89.75 617 GLY A O 1
ATOM 4633 N N . SER A 1 618 ? 25.090 13.491 -29.559 1.00 90.88 618 SER A N 1
ATOM 4634 C CA . SER A 1 618 ? 24.209 13.974 -30.628 1.00 90.88 618 SER A CA 1
ATOM 4635 C C . SER A 1 618 ? 24.813 15.188 -31.333 1.00 90.88 618 SER A C 1
ATOM 4637 O O . SER A 1 618 ? 24.812 15.243 -32.563 1.00 90.88 618 SER A O 1
ATOM 4639 N N . GLN A 1 619 ? 25.383 16.136 -30.581 1.00 88.19 619 GLN A N 1
ATOM 4640 C CA . GLN A 1 619 ? 26.051 17.302 -31.160 1.00 88.19 619 GLN A CA 1
ATOM 4641 C C . GLN A 1 619 ? 27.284 16.906 -31.987 1.00 88.19 619 GLN A C 1
ATOM 4643 O O . GLN A 1 619 ? 27.470 17.407 -33.095 1.00 88.19 619 GLN A O 1
ATOM 4648 N N . GLN A 1 620 ? 28.091 15.953 -31.511 1.00 90.25 620 GLN A N 1
ATOM 4649 C CA . GLN A 1 620 ? 29.228 15.430 -32.278 1.00 90.25 620 GLN A CA 1
ATOM 4650 C C . GLN A 1 620 ? 28.796 14.772 -33.596 1.00 90.25 620 GLN A C 1
ATOM 4652 O O . GLN A 1 620 ? 29.500 14.878 -34.608 1.00 90.25 620 GLN A O 1
ATOM 4657 N N . ILE A 1 621 ? 27.638 14.103 -33.616 1.00 89.44 621 ILE A N 1
ATOM 4658 C CA . ILE A 1 621 ? 27.090 13.525 -34.846 1.00 89.44 621 ILE A CA 1
ATOM 4659 C C . ILE A 1 621 ? 26.644 14.630 -35.808 1.00 89.44 621 ILE A C 1
ATOM 4661 O O . ILE A 1 621 ? 26.965 14.537 -36.993 1.00 89.44 621 ILE A O 1
ATOM 4665 N N . VAL A 1 622 ? 25.972 15.686 -35.329 1.00 88.69 622 VAL A N 1
ATOM 4666 C CA . VAL A 1 622 ? 25.614 16.850 -36.167 1.00 88.69 622 VAL A CA 1
ATOM 4667 C C . VAL A 1 622 ? 26.858 17.421 -36.848 1.00 88.69 622 VAL A C 1
ATOM 4669 O O . VAL A 1 622 ? 26.885 17.551 -38.074 1.00 88.69 622 VAL A O 1
ATOM 4672 N N . ASP A 1 623 ? 27.918 17.674 -36.080 1.00 87.56 623 ASP A N 1
ATOM 4673 C CA . ASP A 1 623 ? 29.177 18.209 -36.602 1.00 87.56 623 ASP A CA 1
ATOM 4674 C C . ASP A 1 623 ? 29.819 17.259 -37.633 1.00 87.56 623 ASP A C 1
ATOM 4676 O O . ASP A 1 623 ? 30.391 17.690 -38.641 1.00 87.56 623 ASP A O 1
ATOM 4680 N N . SER A 1 624 ? 29.720 15.947 -37.404 1.00 89.00 624 SER A N 1
ATOM 4681 C CA . SER A 1 624 ? 30.230 14.921 -38.321 1.00 89.00 624 SER A CA 1
ATOM 4682 C C . SER A 1 624 ? 29.437 14.879 -39.627 1.00 89.00 624 SER A C 1
ATOM 4684 O O . SER A 1 624 ? 30.036 14.844 -40.704 1.00 89.00 624 SER A O 1
ATOM 4686 N N . ILE A 1 625 ? 28.104 14.950 -39.558 1.00 88.50 625 ILE A N 1
ATOM 4687 C CA . ILE A 1 625 ? 27.228 15.034 -40.734 1.00 88.50 625 ILE A CA 1
ATOM 4688 C C . ILE A 1 625 ? 27.550 16.293 -41.536 1.00 88.50 625 ILE A C 1
ATOM 4690 O O . ILE A 1 625 ? 27.672 16.217 -42.759 1.00 88.50 625 ILE A O 1
ATOM 4694 N N . GLU A 1 626 ? 27.770 17.435 -40.879 1.00 85.06 626 GLU A N 1
ATOM 4695 C CA . GLU A 1 626 ? 28.134 18.670 -41.573 1.00 85.06 626 GLU A CA 1
ATOM 4696 C C . GLU A 1 626 ? 29.453 18.515 -42.349 1.00 85.06 626 GLU A C 1
ATOM 4698 O O . GLU A 1 626 ? 29.548 18.927 -43.511 1.00 85.06 626 GLU A O 1
ATOM 4703 N N . ARG A 1 627 ? 30.463 17.859 -41.762 1.00 85.50 627 ARG A N 1
ATOM 4704 C CA . ARG A 1 627 ? 31.733 17.573 -42.453 1.00 85.50 627 ARG A CA 1
ATOM 4705 C C . ARG A 1 627 ? 31.541 16.632 -43.639 1.00 85.50 627 ARG A C 1
ATOM 4707 O O . ARG A 1 627 ? 32.044 16.927 -44.724 1.00 85.50 627 ARG A O 1
ATOM 4714 N N . ILE A 1 628 ? 30.804 15.536 -43.460 1.00 85.62 628 ILE A N 1
ATOM 4715 C CA . ILE A 1 628 ? 30.564 14.546 -44.521 1.00 85.62 628 ILE A CA 1
ATOM 4716 C C . ILE A 1 628 ? 29.720 15.158 -45.649 1.00 85.62 628 ILE A C 1
ATOM 4718 O O . ILE A 1 628 ? 29.983 14.878 -46.816 1.00 85.62 628 ILE A O 1
ATOM 4722 N N . SER A 1 629 ? 28.802 16.085 -45.350 1.00 83.06 629 SER A N 1
ATOM 4723 C CA . SER A 1 629 ? 27.951 16.752 -46.351 1.00 83.06 629 SER A CA 1
ATOM 4724 C C . SER A 1 629 ? 28.736 17.533 -47.418 1.00 83.06 629 SER A C 1
ATOM 4726 O O . SER A 1 629 ? 28.227 17.813 -48.508 1.00 83.06 629 SER A O 1
ATOM 4728 N N . ARG A 1 630 ? 30.004 17.866 -47.138 1.00 83.81 630 ARG A N 1
ATOM 4729 C CA . ARG A 1 630 ? 30.910 18.525 -48.089 1.00 83.81 630 ARG A CA 1
ATOM 4730 C C . ARG A 1 630 ? 31.436 17.559 -49.153 1.00 83.81 630 ARG A C 1
ATOM 4732 O O . ARG A 1 630 ? 31.709 18.005 -50.267 1.00 83.81 630 ARG A O 1
ATOM 4739 N N . ILE A 1 631 ? 31.524 16.263 -48.845 1.00 84.31 631 ILE A N 1
ATOM 4740 C CA . ILE A 1 631 ? 32.077 15.234 -49.736 1.00 84.31 631 ILE A CA 1
ATOM 4741 C C . ILE A 1 631 ? 31.222 15.087 -51.003 1.00 84.31 631 ILE A C 1
ATOM 4743 O O . ILE A 1 631 ? 31.779 15.291 -52.079 1.00 84.31 631 ILE A O 1
ATOM 4747 N N . PRO A 1 632 ? 29.888 14.868 -50.949 1.00 84.62 632 PRO A N 1
ATOM 4748 C CA . PRO A 1 632 ? 29.076 14.774 -52.165 1.00 84.62 632 PRO A CA 1
ATOM 4749 C C . PRO A 1 632 ? 29.177 16.016 -53.058 1.00 84.62 632 PRO A C 1
ATOM 4751 O O . PRO A 1 632 ? 29.240 15.892 -54.278 1.00 84.62 632 PRO A O 1
ATOM 4754 N N . ARG A 1 633 ? 29.259 17.220 -52.467 1.00 80.50 633 ARG A N 1
ATOM 4755 C CA . ARG A 1 633 ? 29.415 18.477 -53.224 1.00 80.50 633 ARG A CA 1
ATOM 4756 C C . ARG A 1 633 ? 30.754 18.541 -53.960 1.00 80.50 633 ARG A C 1
ATOM 4758 O O . ARG A 1 633 ? 30.794 18.960 -55.114 1.00 80.50 633 ARG A O 1
ATOM 4765 N N . GLN A 1 634 ? 31.841 18.134 -53.306 1.00 83.44 634 GLN A N 1
ATOM 4766 C CA . GLN A 1 634 ? 33.164 18.076 -53.929 1.00 83.44 634 GLN A CA 1
ATOM 4767 C C . GLN A 1 634 ? 33.228 16.989 -55.003 1.00 83.44 634 GLN A C 1
ATOM 4769 O O . GLN A 1 634 ? 33.683 17.264 -56.112 1.00 83.44 634 GLN A O 1
ATOM 4774 N N . THR A 1 635 ? 32.717 15.793 -54.712 1.00 83.69 635 THR A N 1
ATOM 4775 C CA . THR A 1 635 ? 32.690 14.664 -55.648 1.00 83.69 635 THR A CA 1
ATOM 4776 C C . THR A 1 635 ? 31.865 14.987 -56.894 1.00 83.69 635 THR A C 1
ATOM 4778 O O . THR A 1 635 ? 32.328 14.723 -58.000 1.00 83.69 635 THR A O 1
ATOM 4781 N N . ALA A 1 636 ? 30.711 15.651 -56.757 1.00 81.12 636 ALA A N 1
ATOM 4782 C CA . ALA A 1 636 ? 29.929 16.139 -57.896 1.00 81.12 636 ALA A CA 1
ATOM 4783 C C . ALA A 1 636 ? 30.698 17.180 -58.737 1.00 81.12 636 ALA A C 1
ATOM 4785 O O . ALA A 1 636 ? 30.624 17.181 -59.965 1.00 81.12 636 ALA A O 1
ATOM 4786 N N . GLY A 1 637 ? 31.482 18.052 -58.092 1.00 81.44 637 GLY A N 1
ATOM 4787 C CA . GLY A 1 637 ? 32.360 18.999 -58.782 1.00 81.44 637 GLY A CA 1
ATOM 4788 C C . GLY A 1 637 ? 33.464 18.309 -59.588 1.00 81.44 637 GLY A C 1
ATOM 4789 O O . GLY A 1 637 ? 33.679 18.649 -60.752 1.00 81.44 637 GLY A O 1
ATOM 4790 N N . VAL A 1 638 ? 34.130 17.313 -58.994 1.00 83.56 638 VAL A N 1
ATOM 4791 C CA . VAL A 1 638 ? 35.163 16.501 -59.660 1.00 83.56 638 VAL A CA 1
ATOM 4792 C C . VAL A 1 638 ? 34.568 15.716 -60.825 1.00 83.56 638 VAL A C 1
ATOM 4794 O O . VAL A 1 638 ? 35.123 15.755 -61.922 1.00 83.56 638 VAL A O 1
ATOM 4797 N N . ALA A 1 639 ? 33.408 15.087 -60.625 1.00 83.75 639 ALA A N 1
ATOM 4798 C CA . ALA A 1 639 ? 32.691 14.371 -61.671 1.00 83.75 639 ALA A CA 1
ATOM 4799 C C . ALA A 1 639 ? 32.407 15.292 -62.871 1.00 83.75 639 ALA A C 1
ATOM 4801 O O . ALA A 1 639 ? 32.810 15.004 -63.996 1.00 83.75 639 ALA A O 1
ATOM 4802 N N . LYS A 1 640 ? 31.860 16.489 -62.641 1.00 80.62 640 LYS A N 1
ATOM 4803 C CA . LYS A 1 640 ? 31.593 17.455 -63.717 1.00 80.62 640 LYS A CA 1
ATOM 4804 C C . LYS A 1 640 ? 32.844 17.829 -64.527 1.00 80.62 640 LYS A C 1
ATOM 4806 O O . LYS A 1 640 ? 32.762 17.977 -65.749 1.00 80.62 640 LYS A O 1
ATOM 4811 N N . VAL A 1 641 ? 33.997 17.975 -63.868 1.00 85.31 641 VAL A N 1
ATOM 4812 C CA . VAL A 1 641 ? 35.285 18.242 -64.534 1.00 85.31 641 VAL A CA 1
ATOM 4813 C C . VAL A 1 641 ? 35.745 17.029 -65.346 1.00 85.31 641 VAL A C 1
ATOM 4815 O O . VAL A 1 641 ? 36.132 17.193 -66.502 1.00 85.31 641 VAL A O 1
ATOM 4818 N N . MET A 1 642 ? 35.642 15.817 -64.794 1.00 83.88 642 MET A N 1
ATOM 4819 C CA . MET A 1 642 ? 35.991 14.572 -65.491 1.00 83.88 642 MET A CA 1
ATOM 4820 C C . MET A 1 642 ? 35.126 14.348 -66.739 1.00 83.88 642 MET A C 1
ATOM 4822 O O . MET A 1 642 ? 35.660 14.029 -67.801 1.00 83.88 642 MET A O 1
ATOM 4826 N N . ALA A 1 643 ? 33.817 14.610 -66.665 1.00 80.50 643 ALA A N 1
ATOM 4827 C CA . ALA A 1 643 ? 32.913 14.544 -67.817 1.00 80.50 643 ALA A CA 1
ATOM 4828 C C . ALA A 1 643 ? 33.235 15.598 -68.891 1.00 80.50 643 ALA A C 1
ATOM 4830 O O . ALA A 1 643 ? 32.959 15.385 -70.076 1.00 80.50 643 ALA A O 1
ATOM 4831 N N . GLY A 1 644 ? 33.762 16.761 -68.495 1.00 80.69 644 GLY A N 1
ATOM 4832 C CA . GLY A 1 644 ? 34.285 17.772 -69.417 1.00 80.69 644 GLY A CA 1
ATOM 4833 C C . GLY A 1 644 ? 35.545 17.279 -70.127 1.00 80.69 644 GLY A C 1
ATOM 4834 O O . GLY A 1 644 ? 35.549 17.156 -71.347 1.00 80.69 644 GLY A O 1
ATOM 4835 N N . ALA A 1 645 ? 36.560 16.887 -69.354 1.00 82.19 645 ALA A N 1
ATOM 4836 C CA . ALA A 1 645 ? 37.843 16.413 -69.871 1.00 82.19 645 ALA A CA 1
ATOM 4837 C C . ALA A 1 645 ? 37.701 15.186 -70.787 1.00 82.19 645 ALA A C 1
ATOM 4839 O O . ALA A 1 645 ? 38.330 15.117 -71.839 1.00 82.19 645 ALA A O 1
ATOM 4840 N N . ALA A 1 646 ? 36.836 14.235 -70.427 1.00 82.69 646 ALA A N 1
ATOM 4841 C CA . ALA A 1 646 ? 36.545 13.077 -71.264 1.00 82.69 646 ALA A CA 1
ATOM 4842 C C . ALA A 1 646 ? 35.929 13.477 -72.615 1.00 82.69 646 ALA A C 1
ATOM 4844 O O . ALA A 1 646 ? 36.335 12.953 -73.651 1.00 82.69 646 ALA A O 1
ATOM 4845 N N . ARG A 1 647 ? 34.989 14.434 -72.630 1.00 79.81 647 ARG A N 1
ATOM 4846 C CA . ARG A 1 647 ? 34.407 14.951 -73.880 1.00 79.81 647 ARG A CA 1
ATOM 4847 C C . ARG A 1 647 ? 35.436 15.672 -74.742 1.00 79.81 647 ARG A C 1
ATOM 4849 O O . ARG A 1 647 ? 35.442 15.465 -75.954 1.00 79.81 647 ARG A O 1
ATOM 4856 N N . ASP A 1 648 ? 36.298 16.477 -74.133 1.00 81.94 648 ASP A N 1
ATOM 4857 C CA . ASP A 1 648 ? 37.338 17.211 -74.855 1.00 81.94 648 ASP A CA 1
ATOM 4858 C C . ASP A 1 648 ? 38.347 16.251 -75.498 1.00 81.94 648 ASP A C 1
ATOM 4860 O O . ASP A 1 648 ? 38.654 16.394 -76.682 1.00 81.94 648 ASP A O 1
ATOM 4864 N N . LEU A 1 649 ? 38.774 15.212 -74.771 1.00 82.81 649 LEU A N 1
ATOM 4865 C CA . LEU A 1 649 ? 39.665 14.168 -75.287 1.00 82.81 649 LEU A CA 1
ATOM 4866 C C . LEU A 1 649 ? 39.035 13.358 -76.427 1.00 82.81 649 LEU A C 1
ATOM 4868 O O . LEU A 1 649 ? 39.710 13.095 -77.421 1.00 82.81 649 LEU A O 1
ATOM 4872 N N . ILE A 1 650 ? 37.747 13.002 -76.332 1.00 79.44 650 ILE A N 1
ATOM 4873 C CA . ILE A 1 650 ? 37.017 12.352 -77.438 1.00 79.44 650 ILE A CA 1
ATOM 4874 C C . ILE A 1 650 ? 37.000 13.273 -78.668 1.00 79.44 650 ILE A C 1
ATOM 4876 O O . ILE A 1 650 ? 37.271 12.831 -79.787 1.00 79.44 650 ILE A O 1
ATOM 4880 N N . GLY A 1 651 ? 36.728 14.567 -78.470 1.00 75.44 651 GLY A N 1
ATOM 4881 C CA . GLY A 1 651 ? 36.730 15.563 -79.541 1.00 75.44 651 GLY A CA 1
ATOM 4882 C C . GLY A 1 651 ? 38.104 15.753 -80.194 1.00 75.44 651 GLY A C 1
ATOM 4883 O O . GLY A 1 651 ? 38.204 15.824 -81.420 1.00 75.44 651 GLY A O 1
ATOM 4884 N N . GLU A 1 652 ? 39.177 15.814 -79.404 1.00 78.94 652 GLU A N 1
ATOM 4885 C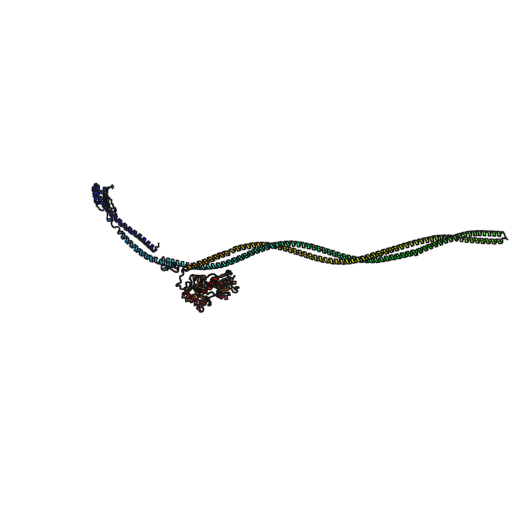 CA . GLU A 1 652 ? 40.552 15.912 -79.907 1.00 78.94 652 GLU A CA 1
ATOM 4886 C C . GLU A 1 652 ? 41.007 14.647 -80.628 1.00 78.94 652 GLU A C 1
ATOM 4888 O O . GLU A 1 652 ? 41.545 14.748 -81.734 1.00 78.94 652 GLU A O 1
ATOM 4893 N N . ALA A 1 653 ? 40.737 13.468 -80.062 1.00 77.75 653 ALA A N 1
ATOM 4894 C CA . ALA A 1 653 ? 41.039 12.195 -80.704 1.00 77.75 653 ALA A CA 1
ATOM 4895 C C . ALA A 1 653 ? 40.323 12.082 -82.060 1.00 77.75 653 ALA A C 1
ATOM 4897 O O . ALA A 1 653 ? 40.942 11.694 -83.051 1.00 77.75 653 ALA A O 1
ATOM 4898 N N . GLY A 1 654 ? 39.060 12.520 -82.140 1.00 72.25 654 GLY A N 1
ATOM 4899 C CA . GLY A 1 654 ? 38.292 12.589 -83.385 1.00 72.25 654 GLY A CA 1
ATOM 4900 C C . GLY A 1 654 ? 38.903 13.519 -84.444 1.00 72.25 654 GLY A C 1
ATOM 4901 O O . GLY A 1 654 ? 39.013 13.131 -85.606 1.00 72.25 654 GLY A O 1
ATOM 4902 N N . ARG A 1 655 ? 39.370 14.716 -84.063 1.00 75.31 655 ARG A N 1
ATOM 4903 C CA . ARG A 1 655 ? 40.056 15.644 -84.990 1.00 75.31 655 ARG A CA 1
ATOM 4904 C C . ARG A 1 655 ? 41.415 15.115 -85.456 1.00 75.31 655 ARG A C 1
ATOM 4906 O O . ARG A 1 655 ? 41.776 15.233 -86.629 1.00 75.31 655 ARG A O 1
ATOM 4913 N N . PHE A 1 656 ? 42.184 14.513 -84.550 1.00 75.00 656 PHE A N 1
ATOM 4914 C CA . PHE A 1 656 ? 43.485 13.940 -84.895 1.00 75.00 656 PHE A CA 1
ATOM 4915 C C . PHE A 1 656 ? 43.325 12.716 -85.805 1.00 75.00 656 PHE A C 1
ATOM 4917 O O . PHE A 1 656 ? 44.106 12.525 -86.736 1.00 75.00 656 PHE A O 1
ATOM 4924 N N . ARG A 1 657 ? 42.254 11.939 -85.607 1.00 70.62 657 ARG A N 1
ATOM 4925 C CA . ARG A 1 657 ? 41.862 10.818 -86.464 1.00 70.62 657 ARG A CA 1
ATOM 4926 C C . ARG A 1 657 ? 41.657 11.237 -87.919 1.00 70.62 657 ARG A C 1
ATOM 4928 O O . ARG A 1 657 ? 42.180 10.573 -88.810 1.00 70.62 657 ARG A O 1
ATOM 4935 N N . GLU A 1 658 ? 40.942 12.334 -88.169 1.00 68.94 658 GLU A N 1
ATOM 4936 C CA . GLU A 1 658 ? 40.756 12.857 -89.532 1.00 68.94 658 GLU A CA 1
ATOM 4937 C C . GLU A 1 658 ? 42.087 13.261 -90.176 1.00 68.94 658 GLU A C 1
ATOM 4939 O O . GLU A 1 658 ? 42.342 12.920 -91.330 1.00 68.94 658 GLU A O 1
ATOM 4944 N N . THR A 1 659 ? 42.976 13.892 -89.406 1.00 71.50 659 THR A N 1
ATOM 4945 C CA . THR A 1 659 ? 44.321 14.268 -89.869 1.00 71.50 659 THR A CA 1
ATOM 4946 C C . THR A 1 659 ? 45.173 13.041 -90.215 1.00 71.50 659 THR A C 1
ATOM 4948 O O . THR A 1 659 ? 45.826 13.007 -91.256 1.00 71.50 659 THR A O 1
ATOM 4951 N N . VAL A 1 660 ? 45.160 12.003 -89.372 1.00 70.50 660 VAL A N 1
ATOM 4952 C CA . VAL A 1 660 ? 45.962 10.783 -89.574 1.00 70.50 660 VAL A CA 1
ATOM 4953 C C . VAL A 1 660 ? 45.432 9.932 -90.736 1.00 70.50 660 VAL A C 1
ATOM 4955 O O . VAL A 1 660 ? 46.210 9.239 -91.393 1.00 70.50 660 VAL A O 1
ATOM 4958 N N . ARG A 1 661 ? 44.131 10.015 -91.044 1.00 66.00 661 ARG A N 1
ATOM 4959 C CA . ARG A 1 661 ? 43.499 9.304 -92.170 1.00 66.00 661 ARG A CA 1
ATOM 4960 C C . ARG A 1 661 ? 44.044 9.733 -93.538 1.00 66.00 661 ARG A C 1
ATOM 4962 O O . ARG A 1 661 ? 44.008 8.934 -94.468 1.00 66.00 661 ARG A O 1
ATOM 4969 N N . ALA A 1 662 ? 44.566 10.954 -93.661 1.00 66.00 662 ALA A N 1
ATOM 4970 C CA . ALA A 1 662 ? 45.165 11.454 -94.900 1.00 66.00 662 ALA A CA 1
ATOM 4971 C C . ALA A 1 662 ? 46.499 10.766 -95.261 1.00 66.00 662 ALA A C 1
ATOM 4973 O O . ALA A 1 662 ? 46.939 10.861 -96.405 1.00 66.00 662 ALA A O 1
ATOM 4974 N N . TYR A 1 663 ? 47.133 10.062 -94.314 1.00 69.62 663 TYR A N 1
ATOM 4975 C CA . TYR A 1 663 ? 48.426 9.410 -94.519 1.00 69.62 663 TYR A CA 1
ATOM 4976 C C . TYR A 1 663 ? 48.282 7.909 -94.768 1.00 69.62 663 TYR A C 1
ATOM 4978 O O . TYR A 1 663 ? 47.691 7.164 -93.978 1.00 69.62 663 TYR A O 1
ATOM 4986 N N . ARG A 1 664 ? 48.895 7.439 -95.855 1.00 62.31 664 ARG A N 1
ATOM 4987 C CA . ARG A 1 664 ? 48.882 6.035 -96.258 1.00 62.31 664 ARG A CA 1
ATOM 4988 C C . ARG A 1 664 ? 50.077 5.308 -95.650 1.00 62.31 664 ARG A C 1
ATOM 4990 O O . ARG A 1 664 ? 51.223 5.563 -96.011 1.00 62.31 664 ARG A O 1
ATOM 4997 N N . THR A 1 665 ? 49.806 4.406 -94.709 1.00 64.69 665 THR A N 1
ATOM 4998 C CA . THR A 1 665 ? 50.835 3.713 -93.907 1.00 64.69 665 THR A CA 1
ATOM 4999 C C . THR A 1 665 ? 50.949 2.218 -94.196 1.00 64.69 665 THR A C 1
ATOM 5001 O O . THR A 1 665 ? 51.898 1.587 -93.736 1.00 64.69 665 THR A O 1
ATOM 5004 N N . ALA A 1 666 ? 50.014 1.645 -94.953 1.00 57.53 666 ALA A N 1
ATOM 5005 C CA . ALA A 1 666 ? 50.012 0.240 -95.345 1.00 57.53 666 ALA A CA 1
ATOM 5006 C C . ALA A 1 666 ? 50.002 0.123 -96.876 1.00 57.53 666 ALA A C 1
ATOM 5008 O O . ALA A 1 666 ? 49.226 0.800 -97.558 1.00 57.53 666 ALA A O 1
ATOM 5009 N N . GLU A 1 667 ? 50.875 -0.728 -97.426 1.00 49.72 667 GLU A N 1
ATOM 5010 C CA . GLU A 1 667 ? 50.725 -1.184 -98.808 1.00 49.72 667 GLU A CA 1
ATOM 5011 C C . GLU A 1 667 ? 49.427 -1.987 -98.878 1.00 49.72 667 GLU A C 1
ATOM 5013 O O . GLU A 1 667 ? 49.234 -2.934 -98.115 1.00 49.72 667 GLU A O 1
ATOM 5018 N N . ARG A 1 668 ? 48.537 -1.646 -99.815 1.00 48.78 668 ARG A N 1
ATOM 5019 C CA . ARG A 1 668 ? 47.471 -2.578 -100.198 1.00 48.78 668 ARG A CA 1
ATOM 5020 C C . ARG A 1 668 ? 48.196 -3.851 -100.644 1.00 48.78 668 ARG A C 1
ATOM 5022 O O . ARG A 1 668 ? 49.089 -3.726 -101.482 1.00 48.78 668 ARG A O 1
ATOM 5029 N N . ARG A 1 669 ? 47.862 -5.035 -100.109 1.00 48.38 669 ARG A N 1
ATOM 5030 C CA . ARG A 1 669 ? 48.390 -6.324 -100.604 1.00 48.38 669 ARG A CA 1
ATOM 5031 C C . ARG A 1 669 ? 47.970 -6.507 -102.070 1.00 48.38 669 ARG A C 1
ATOM 5033 O O . ARG A 1 669 ? 47.032 -7.226 -102.381 1.00 48.38 669 ARG A O 1
ATOM 5040 N N . VAL A 1 670 ? 48.638 -5.835 -102.999 1.00 43.38 670 VAL A N 1
ATOM 5041 C CA . VAL A 1 670 ? 48.526 -6.085 -104.433 1.00 43.38 670 VAL A CA 1
ATOM 5042 C C . VAL A 1 670 ? 49.569 -7.153 -104.720 1.00 43.38 670 VAL A C 1
ATOM 5044 O O . VAL A 1 670 ? 50.739 -6.850 -104.928 1.00 43.38 670 VAL A O 1
ATOM 5047 N N . GLY A 1 671 ? 49.143 -8.416 -104.628 1.00 44.94 671 GLY A N 1
ATOM 5048 C CA . GLY A 1 671 ? 49.993 -9.587 -104.878 1.00 44.94 671 GLY A CA 1
ATOM 5049 C C . GLY A 1 671 ? 50.344 -10.444 -103.655 1.00 44.94 671 GLY A C 1
ATOM 5050 O O . GLY A 1 671 ? 51.263 -11.253 -103.743 1.00 44.94 671 GLY A O 1
ATOM 5051 N N . GLY A 1 672 ? 49.641 -10.302 -102.526 1.00 46.84 672 GLY A N 1
ATOM 5052 C CA . GLY A 1 672 ? 49.731 -11.255 -101.413 1.00 46.84 672 GLY A CA 1
ATOM 5053 C C . GLY A 1 672 ? 48.734 -12.392 -101.616 1.00 46.84 672 GLY A C 1
ATOM 5054 O O . GLY A 1 672 ? 47.550 -12.134 -101.780 1.00 46.84 672 GLY A O 1
ATOM 5055 N N . THR A 1 673 ? 49.188 -13.640 -101.603 1.00 56.31 673 THR A N 1
ATOM 5056 C CA . THR A 1 673 ? 48.361 -14.818 -101.907 1.00 56.31 673 THR A CA 1
ATOM 5057 C C . THR A 1 673 ? 47.245 -15.114 -100.892 1.00 56.31 673 THR A C 1
ATOM 5059 O O . THR A 1 673 ? 46.500 -16.041 -101.159 1.00 56.31 673 THR A O 1
ATOM 5062 N N . ALA A 1 674 ? 47.096 -14.393 -99.767 1.00 72.81 674 ALA A N 1
ATOM 5063 C CA . ALA A 1 674 ? 46.097 -14.700 -98.729 1.00 72.81 674 ALA A CA 1
ATOM 5064 C C . ALA A 1 674 ? 45.297 -13.479 -98.208 1.00 72.81 674 ALA A C 1
ATOM 5066 O O . ALA A 1 674 ? 45.891 -12.435 -97.914 1.00 72.81 674 ALA A O 1
ATOM 5067 N N . LEU A 1 675 ? 43.975 -13.634 -98.042 1.00 87.12 675 LEU A N 1
ATOM 5068 C CA . LEU A 1 675 ? 43.026 -12.683 -97.435 1.00 87.12 675 LEU A CA 1
ATOM 5069 C C . LEU A 1 675 ? 42.921 -12.880 -95.918 1.00 87.12 675 LEU A C 1
ATOM 5071 O O . LEU A 1 675 ? 42.888 -14.013 -95.455 1.00 87.12 675 LEU A O 1
ATOM 5075 N N . ALA A 1 676 ? 42.794 -11.810 -95.138 1.00 89.50 676 ALA A N 1
ATOM 5076 C CA . ALA A 1 676 ? 42.621 -11.887 -93.688 1.00 89.50 676 ALA A CA 1
ATOM 5077 C C . ALA A 1 676 ? 41.138 -11.827 -93.282 1.00 89.50 676 ALA A C 1
ATOM 5079 O O . ALA A 1 676 ? 40.436 -10.859 -93.583 1.00 89.50 676 ALA A O 1
ATOM 5080 N N . PHE A 1 677 ? 40.674 -12.836 -92.539 1.00 92.44 677 PHE A N 1
ATOM 5081 C CA . PHE A 1 677 ? 39.314 -12.922 -92.005 1.00 92.44 677 PHE A CA 1
ATOM 5082 C C . PHE A 1 677 ? 39.334 -12.834 -90.472 1.00 92.44 677 PHE A C 1
ATOM 5084 O O . PHE A 1 677 ? 39.742 -13.768 -89.778 1.00 92.44 677 PHE A O 1
ATOM 5091 N N . GLY A 1 678 ? 38.916 -11.687 -89.942 1.00 91.88 678 GLY A N 1
ATOM 5092 C CA . GLY A 1 678 ? 38.785 -11.424 -88.514 1.00 91.88 678 GLY A CA 1
ATOM 5093 C C . GLY A 1 678 ? 37.566 -12.117 -87.907 1.00 91.88 678 GLY A C 1
ATOM 5094 O O . GLY A 1 678 ? 36.500 -12.160 -88.515 1.00 91.88 678 GLY A O 1
ATOM 5095 N N . VAL A 1 679 ? 37.690 -12.637 -86.691 1.00 92.19 679 VAL A N 1
ATOM 5096 C CA . VAL A 1 679 ? 36.565 -13.208 -85.941 1.00 92.19 679 VAL A CA 1
ATOM 5097 C C . VAL A 1 679 ? 36.571 -12.640 -84.535 1.00 92.19 679 VAL A C 1
ATOM 5099 O O . VAL A 1 679 ? 37.569 -12.748 -83.820 1.00 92.19 679 VAL A O 1
ATOM 5102 N N . ILE A 1 680 ? 35.446 -12.053 -84.129 1.00 87.88 680 ILE A N 1
ATOM 5103 C CA . ILE A 1 680 ? 35.293 -11.544 -82.772 1.00 87.88 680 ILE A CA 1
ATOM 5104 C C . ILE A 1 680 ? 35.370 -12.698 -81.751 1.00 87.88 680 ILE A C 1
ATOM 5106 O O . ILE A 1 680 ? 34.767 -13.751 -81.981 1.00 87.88 680 ILE A O 1
ATOM 5110 N N . PRO A 1 681 ? 36.118 -12.560 -80.642 1.00 83.25 681 PRO A N 1
ATOM 5111 C CA . PRO A 1 681 ? 36.349 -13.663 -79.710 1.00 83.25 681 PRO A CA 1
ATOM 5112 C C . PRO A 1 681 ? 35.140 -13.896 -78.806 1.00 83.25 681 PRO A C 1
ATOM 5114 O O . PRO A 1 681 ? 35.049 -13.396 -77.690 1.00 83.25 681 PRO A O 1
ATOM 5117 N N . LEU A 1 682 ? 34.185 -14.675 -79.306 1.00 80.75 682 LEU A N 1
ATOM 5118 C CA . LEU A 1 682 ? 32.993 -15.106 -78.565 1.00 80.75 682 LEU A CA 1
ATOM 5119 C C . LEU A 1 682 ? 33.299 -16.194 -77.522 1.00 80.75 682 LEU A C 1
ATOM 5121 O O . LEU A 1 682 ? 32.456 -16.506 -76.684 1.00 80.75 682 LEU A O 1
ATOM 5125 N N . ASP A 1 683 ? 34.487 -16.780 -77.622 1.00 77.81 683 ASP A N 1
ATOM 5126 C CA . ASP A 1 683 ? 35.018 -17.895 -76.848 1.00 77.81 683 ASP A CA 1
ATOM 5127 C C . ASP A 1 683 ? 36.556 -17.779 -76.869 1.00 77.81 683 ASP A C 1
ATOM 5129 O O . ASP A 1 683 ? 37.109 -16.859 -77.488 1.00 77.81 683 ASP A O 1
ATOM 5133 N N . ARG A 1 684 ? 37.270 -18.726 -76.255 1.00 79.56 684 ARG A N 1
ATOM 5134 C CA . ARG A 1 684 ? 38.737 -18.760 -76.303 1.00 79.56 684 ARG A CA 1
ATOM 5135 C C . ARG A 1 684 ? 39.254 -18.770 -77.748 1.00 79.56 684 ARG A C 1
ATOM 5137 O O . ARG A 1 684 ? 38.699 -19.434 -78.626 1.00 79.56 684 ARG A O 1
ATOM 5144 N N . ALA A 1 685 ? 40.357 -18.062 -77.993 1.00 79.06 685 ALA A N 1
ATOM 5145 C CA . ALA A 1 685 ? 40.870 -17.833 -79.343 1.00 79.06 685 ALA A CA 1
ATOM 5146 C C . ALA A 1 685 ? 41.272 -19.122 -80.092 1.00 79.06 685 ALA A C 1
ATOM 5148 O O . ALA A 1 685 ? 41.187 -19.174 -81.319 1.00 79.06 685 ALA A O 1
ATOM 5149 N N . ASP A 1 686 ? 41.697 -20.167 -79.378 1.00 82.56 686 ASP A N 1
ATOM 5150 C CA . ASP A 1 686 ? 41.961 -21.504 -79.925 1.00 82.56 686 ASP A CA 1
ATOM 5151 C C . ASP A 1 686 ? 40.678 -22.198 -80.404 1.00 82.56 686 ASP A C 1
ATOM 5153 O O . ASP A 1 686 ? 40.618 -22.635 -81.554 1.00 82.56 686 ASP A O 1
ATOM 5157 N N . VAL A 1 687 ? 39.628 -22.199 -79.578 1.00 85.19 687 VAL A N 1
ATOM 5158 C CA . VAL A 1 687 ? 38.310 -22.763 -79.918 1.00 85.19 687 VAL A CA 1
ATOM 5159 C C . VAL A 1 687 ? 37.690 -22.024 -81.102 1.00 85.19 687 VAL A C 1
ATOM 5161 O O . VAL A 1 687 ? 37.182 -22.632 -82.040 1.00 85.19 687 VAL A O 1
ATOM 5164 N N . MET A 1 688 ? 37.758 -20.695 -81.100 1.00 88.00 688 MET A N 1
ATOM 5165 C CA . MET A 1 688 ? 37.232 -19.872 -82.188 1.00 88.00 688 MET A CA 1
ATOM 5166 C C . MET A 1 688 ? 37.971 -20.110 -83.513 1.00 88.00 688 MET A C 1
ATOM 5168 O O . MET A 1 688 ? 37.329 -20.173 -84.563 1.00 88.00 688 MET A O 1
ATOM 5172 N N . ARG A 1 689 ? 39.300 -20.302 -83.484 1.00 88.75 689 ARG A N 1
ATOM 5173 C CA . ARG A 1 689 ? 40.072 -20.696 -84.676 1.00 88.75 689 ARG A CA 1
ATOM 5174 C C . ARG A 1 689 ? 39.613 -22.044 -85.222 1.00 88.75 689 ARG A C 1
ATOM 5176 O O . ARG A 1 689 ? 39.440 -22.171 -86.430 1.00 88.75 689 ARG A O 1
ATOM 5183 N N . GLU A 1 690 ? 39.384 -23.024 -84.355 1.00 89.62 690 GLU A N 1
ATOM 5184 C CA . GLU A 1 690 ? 38.893 -24.347 -84.751 1.00 89.62 690 GLU A CA 1
ATOM 5185 C C . GLU A 1 690 ? 37.493 -24.275 -85.381 1.00 89.62 690 GLU A C 1
ATOM 5187 O O . GLU A 1 690 ? 37.281 -24.802 -86.474 1.00 89.62 690 GLU A O 1
ATOM 5192 N N . LYS A 1 691 ? 36.570 -23.538 -84.750 1.00 91.62 691 LYS A N 1
ATOM 5193 C CA . LYS A 1 691 ? 35.187 -23.348 -85.218 1.00 91.62 691 LYS A CA 1
ATOM 5194 C C . LYS A 1 691 ? 35.104 -22.727 -86.617 1.00 91.62 691 LYS A C 1
ATOM 5196 O O . LYS A 1 691 ? 34.286 -23.154 -87.434 1.00 91.62 691 LYS A O 1
ATOM 5201 N N . PHE A 1 692 ? 35.948 -21.735 -86.910 1.00 93.94 692 PHE A N 1
ATOM 5202 C CA . PHE A 1 692 ? 35.908 -20.979 -88.170 1.00 93.94 692 PHE A CA 1
ATOM 5203 C C . PHE A 1 692 ? 36.834 -21.522 -89.264 1.00 93.94 692 PHE A C 1
ATOM 5205 O O . PHE A 1 692 ? 36.689 -21.131 -90.425 1.00 93.94 692 PHE A O 1
ATOM 5212 N N . LYS A 1 693 ? 37.757 -22.438 -88.943 1.00 92.94 693 LYS A N 1
ATOM 5213 C CA . LYS A 1 693 ? 38.687 -23.026 -89.921 1.00 92.94 693 LYS A CA 1
ATOM 5214 C C . LYS A 1 693 ? 37.976 -23.645 -91.137 1.00 92.94 693 LYS A C 1
ATOM 5216 O O . LYS A 1 693 ? 38.379 -23.318 -92.253 1.00 92.94 693 LYS A O 1
ATOM 5221 N N . PRO A 1 694 ? 36.892 -24.435 -90.988 1.00 94.50 694 PRO A N 1
ATOM 5222 C CA . PRO A 1 694 ? 36.166 -24.975 -92.140 1.00 94.50 694 PRO A CA 1
ATOM 5223 C C . PRO A 1 694 ? 35.584 -23.898 -93.065 1.00 94.50 694 PRO A C 1
ATOM 5225 O O . PRO A 1 694 ? 35.586 -24.067 -94.286 1.00 94.50 694 PRO A O 1
ATOM 5228 N N . LEU A 1 695 ? 35.120 -22.774 -92.504 1.00 93.88 695 LEU A N 1
ATOM 5229 C CA . LEU A 1 695 ? 34.602 -21.653 -93.289 1.00 93.88 695 LEU A CA 1
ATOM 5230 C C . LEU A 1 695 ? 35.728 -20.933 -94.041 1.00 93.88 695 LEU A C 1
ATOM 5232 O O . LEU A 1 695 ? 35.574 -20.631 -95.222 1.00 93.88 695 LEU A O 1
ATOM 5236 N N . ALA A 1 696 ? 36.872 -20.704 -93.393 1.00 91.75 696 ALA A N 1
ATOM 5237 C CA . ALA A 1 696 ? 38.036 -20.103 -94.039 1.00 91.75 696 ALA A CA 1
ATOM 5238 C C . ALA A 1 696 ? 38.559 -20.965 -95.200 1.00 91.75 696 ALA A C 1
ATOM 5240 O O . ALA A 1 696 ? 38.855 -20.444 -96.274 1.00 91.75 696 ALA A O 1
ATOM 5241 N N . GLU A 1 697 ? 38.605 -22.289 -95.038 1.00 92.12 697 GLU A N 1
ATOM 5242 C CA . GLU A 1 697 ? 38.986 -23.219 -96.109 1.00 92.12 697 GLU A CA 1
ATOM 5243 C C . GLU A 1 697 ? 37.981 -23.218 -97.271 1.00 92.12 697 GLU A C 1
ATOM 5245 O O . GLU A 1 697 ? 38.377 -23.275 -98.437 1.00 92.12 697 GLU A O 1
ATOM 5250 N N . TYR A 1 698 ? 36.681 -23.129 -96.971 1.00 93.75 698 TYR A N 1
ATOM 5251 C CA . TYR A 1 698 ? 35.633 -22.994 -97.983 1.00 93.75 698 TYR A CA 1
ATOM 5252 C C . TYR A 1 698 ? 35.781 -21.699 -98.788 1.00 93.75 698 TYR A C 1
ATOM 5254 O O . TYR A 1 698 ? 35.818 -21.743 -100.019 1.00 93.75 698 TYR A O 1
ATOM 5262 N N . LEU A 1 699 ? 35.950 -20.565 -98.103 1.00 92.00 699 LEU A N 1
ATOM 5263 C CA . LEU A 1 699 ? 36.196 -19.278 -98.750 1.00 92.00 699 LEU A CA 1
ATOM 5264 C C . LEU A 1 699 ? 37.501 -19.310 -99.557 1.00 92.00 699 LEU A C 1
ATOM 5266 O O . LEU A 1 699 ? 37.519 -18.848 -100.691 1.00 92.00 699 LEU A O 1
ATOM 5270 N N . SER A 1 700 ? 38.556 -19.950 -99.045 1.00 91.00 700 SER A N 1
ATOM 5271 C CA . SER A 1 700 ? 39.827 -20.094 -99.769 1.00 91.00 700 SER A CA 1
ATOM 5272 C C . SER A 1 700 ? 39.654 -20.804 -101.115 1.00 91.00 700 SER A C 1
ATOM 5274 O O . SER A 1 700 ? 40.196 -20.366 -102.131 1.00 91.00 700 SER A O 1
ATOM 5276 N N . ARG A 1 701 ? 38.860 -21.887 -101.142 1.00 90.81 701 ARG A N 1
ATOM 5277 C CA . ARG A 1 701 ? 38.545 -22.629 -102.374 1.00 90.81 701 ARG A CA 1
ATOM 5278 C C . ARG A 1 701 ? 37.686 -21.811 -103.339 1.00 90.81 701 ARG A C 1
ATOM 5280 O O . ARG A 1 701 ? 37.970 -21.815 -104.531 1.00 90.81 701 ARG A O 1
ATOM 5287 N N . GLY A 1 702 ? 36.664 -21.114 -102.838 1.00 87.75 702 GLY A N 1
ATOM 5288 C CA . GLY A 1 702 ? 35.751 -20.312 -103.665 1.00 87.75 702 GLY A CA 1
ATOM 5289 C C . GLY A 1 702 ? 36.370 -19.028 -104.233 1.00 87.75 702 GLY A C 1
ATOM 5290 O O . GLY A 1 702 ? 35.957 -18.556 -105.292 1.00 87.75 702 GLY A O 1
ATOM 5291 N N . LEU A 1 703 ? 37.373 -18.471 -103.549 1.00 88.81 703 LEU A N 1
ATOM 5292 C CA . LEU A 1 703 ? 38.064 -17.239 -103.942 1.00 88.81 703 LEU A CA 1
ATOM 5293 C C . LEU A 1 703 ? 39.342 -17.493 -104.757 1.00 88.81 703 LEU A C 1
ATOM 5295 O O . LEU A 1 703 ? 39.878 -16.556 -105.344 1.00 88.81 703 LEU A O 1
ATOM 5299 N N . GLY A 1 704 ? 39.851 -18.730 -104.782 1.00 84.62 704 GLY A N 1
ATOM 5300 C CA . GLY A 1 704 ? 41.100 -19.077 -105.468 1.00 84.62 704 GLY A CA 1
ATOM 5301 C C . GLY A 1 704 ? 42.366 -18.525 -104.797 1.00 84.62 704 GLY A C 1
ATOM 5302 O O . GLY A 1 704 ? 43.417 -18.475 -105.433 1.00 84.62 704 GLY A O 1
ATOM 5303 N N . GLN A 1 705 ? 42.278 -18.111 -103.529 1.00 86.00 705 GLN A N 1
ATOM 5304 C CA . GLN A 1 705 ? 43.381 -17.571 -102.728 1.00 86.00 705 GLN A CA 1
ATOM 5305 C C . GLN A 1 705 ? 43.186 -17.935 -101.243 1.00 86.00 705 GLN A C 1
ATOM 5307 O O . GLN A 1 705 ? 42.042 -17.927 -100.791 1.00 86.00 705 GLN A O 1
ATOM 5312 N N . PRO A 1 706 ? 44.241 -18.279 -100.478 1.00 87.69 706 PRO A N 1
ATOM 5313 C CA . PRO A 1 706 ? 44.121 -18.580 -99.051 1.00 87.69 706 PRO A CA 1
ATOM 5314 C C . PRO A 1 706 ? 43.384 -17.514 -98.219 1.00 87.69 706 PRO A C 1
ATOM 5316 O O . PRO A 1 706 ? 43.448 -16.325 -98.511 1.00 87.69 706 PRO A O 1
ATOM 5319 N N . VAL A 1 707 ? 42.695 -17.942 -97.162 1.00 91.00 707 VAL A N 1
ATOM 5320 C CA . VAL A 1 707 ? 42.024 -17.081 -96.178 1.00 91.00 707 VAL A CA 1
ATOM 5321 C C . VAL A 1 707 ? 42.589 -17.383 -94.790 1.00 91.00 707 VAL A C 1
ATOM 5323 O O . VAL A 1 707 ? 42.361 -18.461 -94.241 1.00 91.00 707 VAL A O 1
ATOM 5326 N N . ASP A 1 708 ? 43.311 -16.425 -94.217 1.00 89.81 708 ASP A N 1
ATOM 5327 C CA . ASP A 1 708 ? 43.941 -16.512 -92.903 1.00 89.81 708 ASP A CA 1
ATOM 5328 C C . ASP A 1 708 ? 42.995 -16.001 -91.811 1.00 89.81 708 ASP A C 1
ATOM 5330 O O . ASP A 1 708 ? 42.535 -14.857 -91.839 1.00 89.81 708 ASP A O 1
ATOM 5334 N N . LEU A 1 709 ? 42.732 -16.836 -90.803 1.00 90.69 709 LEU A N 1
ATOM 5335 C CA . LEU A 1 709 ? 41.896 -16.462 -89.663 1.00 90.69 709 LEU A CA 1
ATOM 5336 C C . LEU A 1 709 ? 42.669 -15.634 -88.639 1.00 90.69 709 LEU A C 1
ATOM 5338 O O . LEU A 1 709 ? 43.675 -16.085 -88.085 1.00 90.69 709 LEU A O 1
ATOM 5342 N N . ARG A 1 710 ? 42.126 -14.464 -88.293 1.00 90.00 710 ARG A N 1
ATOM 5343 C CA . ARG A 1 710 ? 42.606 -13.637 -87.182 1.00 90.00 710 ARG A CA 1
ATOM 5344 C C . ARG A 1 710 ? 41.572 -13.643 -86.070 1.00 90.00 710 ARG A C 1
ATOM 5346 O O . ARG A 1 710 ? 40.466 -13.143 -86.228 1.00 90.00 710 ARG A O 1
ATOM 5353 N N . VAL A 1 711 ? 41.952 -14.224 -84.938 1.00 88.44 711 VAL A N 1
ATOM 5354 C CA . VAL A 1 711 ? 41.109 -14.283 -83.741 1.00 88.44 711 VAL A CA 1
ATOM 5355 C C . VAL A 1 711 ? 41.874 -13.624 -82.599 1.00 88.44 711 VAL A C 1
ATOM 5357 O O . VAL A 1 711 ? 42.776 -14.264 -82.042 1.00 88.44 711 VAL A O 1
ATOM 5360 N N . PRO A 1 712 ? 41.592 -12.343 -82.317 1.00 84.00 712 PRO A N 1
ATOM 5361 C CA . PRO A 1 712 ? 42.196 -11.607 -81.210 1.00 84.00 712 PRO A CA 1
ATOM 5362 C C . PRO A 1 712 ? 41.625 -12.052 -79.860 1.00 84.00 712 PRO A C 1
ATOM 5364 O O . PRO A 1 712 ? 40.567 -12.661 -79.820 1.00 84.00 712 PRO A O 1
ATOM 5367 N N . ASP A 1 713 ? 42.278 -11.707 -78.747 1.00 76.00 713 ASP A N 1
ATOM 5368 C CA . ASP A 1 713 ? 41.860 -12.178 -77.410 1.00 76.00 713 ASP A CA 1
ATOM 5369 C C . ASP A 1 713 ? 40.689 -11.390 -76.793 1.00 76.00 713 ASP A C 1
ATOM 5371 O O . ASP A 1 713 ? 40.107 -11.817 -75.799 1.00 76.00 713 ASP A O 1
ATOM 5375 N N . ARG A 1 714 ? 40.346 -10.223 -77.353 1.00 77.00 714 ARG A N 1
ATOM 5376 C CA . ARG A 1 714 ? 39.273 -9.339 -76.860 1.00 77.00 714 ARG A CA 1
ATOM 5377 C C . ARG A 1 714 ? 38.560 -8.596 -77.987 1.00 77.00 714 ARG A C 1
ATOM 5379 O O . ARG A 1 714 ? 39.123 -8.420 -79.072 1.00 77.00 714 ARG A O 1
ATOM 5386 N N . TYR A 1 715 ? 37.348 -8.116 -77.718 1.00 81.62 715 TYR A N 1
ATOM 5387 C CA . TYR A 1 715 ? 36.491 -7.433 -78.694 1.00 81.62 715 TYR A CA 1
ATOM 5388 C C . TYR A 1 715 ? 37.158 -6.162 -79.247 1.00 81.62 715 TYR A C 1
ATOM 5390 O O . TYR A 1 715 ? 37.181 -5.948 -80.459 1.00 81.62 715 TYR A O 1
ATOM 5398 N N . GLU A 1 716 ? 37.800 -5.364 -78.385 1.00 79.50 716 GLU A N 1
ATOM 5399 C CA . GLU A 1 716 ? 38.563 -4.161 -78.761 1.00 79.50 716 GLU A CA 1
ATOM 5400 C C . GLU A 1 716 ? 39.665 -4.479 -79.768 1.00 79.50 716 GLU A C 1
ATOM 5402 O O . GLU A 1 716 ? 39.976 -3.667 -80.632 1.00 79.50 716 GLU A O 1
ATOM 5407 N N . ALA A 1 717 ? 40.309 -5.639 -79.620 1.00 82.06 717 ALA A N 1
ATOM 5408 C CA . ALA A 1 717 ? 41.421 -6.017 -80.470 1.00 82.06 717 ALA A CA 1
ATOM 5409 C C . ALA A 1 717 ? 40.928 -6.369 -81.877 1.00 82.06 717 ALA A C 1
ATOM 5411 O O . ALA A 1 717 ? 41.547 -5.940 -82.837 1.00 82.06 717 ALA A O 1
ATOM 5412 N N . CYS A 1 718 ? 39.770 -7.024 -82.006 1.00 84.75 718 CYS A N 1
ATOM 5413 C CA . CYS A 1 718 ? 39.135 -7.250 -83.307 1.00 84.75 718 CYS A CA 1
ATOM 5414 C C . CYS A 1 718 ? 38.740 -5.939 -83.996 1.00 84.75 718 CYS A C 1
ATOM 5416 O O . CYS A 1 718 ? 38.984 -5.773 -85.187 1.00 84.75 718 CYS A O 1
ATOM 5418 N N . LEU A 1 719 ? 38.177 -4.984 -83.253 1.00 84.94 719 LEU A N 1
ATOM 5419 C CA . LEU A 1 719 ? 37.840 -3.665 -83.794 1.00 84.94 719 LEU A CA 1
ATOM 5420 C C . LEU A 1 719 ? 39.086 -2.863 -84.190 1.00 84.94 719 LEU A C 1
ATOM 5422 O O . LEU A 1 719 ? 39.091 -2.207 -85.228 1.00 84.94 719 LEU A O 1
ATOM 5426 N N . ARG A 1 720 ? 40.160 -2.950 -83.402 1.00 82.50 720 ARG A N 1
ATOM 5427 C CA . ARG A 1 720 ? 41.452 -2.342 -83.735 1.00 82.50 720 ARG A CA 1
ATOM 5428 C C . ARG A 1 720 ? 42.066 -2.964 -84.992 1.00 82.50 720 ARG A C 1
ATOM 5430 O O . ARG A 1 720 ? 42.585 -2.232 -85.821 1.00 82.50 720 ARG A O 1
ATOM 5437 N N . ASP A 1 721 ? 41.979 -4.278 -85.170 1.00 83.56 721 ASP A N 1
ATOM 5438 C CA . ASP A 1 721 ? 42.517 -4.946 -86.361 1.00 83.56 721 ASP A CA 1
ATOM 5439 C C . ASP A 1 721 ? 41.733 -4.556 -87.638 1.00 83.56 721 ASP A C 1
ATOM 5441 O O . ASP A 1 721 ? 42.299 -4.501 -88.729 1.00 83.56 721 ASP A O 1
ATOM 5445 N N . ILE A 1 722 ? 40.442 -4.218 -87.517 1.00 84.44 722 ILE A N 1
ATOM 5446 C CA . ILE A 1 722 ? 39.654 -3.601 -88.603 1.00 84.44 722 ILE A CA 1
ATOM 5447 C C . ILE A 1 722 ? 40.123 -2.164 -88.862 1.00 84.44 722 ILE A C 1
ATOM 5449 O O . ILE A 1 722 ? 40.284 -1.761 -90.012 1.00 84.44 722 ILE A O 1
ATOM 5453 N N . TRP A 1 723 ? 40.359 -1.393 -87.797 1.00 77.94 723 TRP A N 1
ATOM 5454 C CA . TRP A 1 723 ? 40.851 -0.014 -87.869 1.00 77.94 723 TRP A CA 1
ATOM 5455 C C . TRP A 1 723 ? 42.233 0.107 -88.522 1.00 77.94 723 TRP A C 1
ATOM 5457 O O . TRP A 1 723 ? 42.482 1.033 -89.291 1.00 77.94 723 TRP A O 1
ATOM 5467 N N . GLU A 1 724 ? 43.135 -0.824 -88.218 1.00 76.06 724 GLU A N 1
ATOM 5468 C CA . GLU A 1 724 ? 44.497 -0.865 -88.755 1.00 76.06 724 GLU A CA 1
ATOM 5469 C C . GLU A 1 724 ? 44.562 -1.421 -90.188 1.00 76.06 724 GLU A C 1
ATOM 5471 O O . GLU A 1 724 ? 45.648 -1.469 -90.760 1.00 76.06 724 GLU A O 1
ATOM 5476 N N . GLU A 1 725 ? 43.417 -1.791 -90.781 1.00 75.75 725 GLU A N 1
ATOM 5477 C CA . GLU A 1 725 ? 43.315 -2.455 -92.092 1.00 75.75 725 GLU A CA 1
ATOM 5478 C C . GLU A 1 725 ? 44.072 -3.801 -92.141 1.00 75.75 725 GLU A C 1
ATOM 5480 O O . GLU A 1 725 ? 44.509 -4.262 -93.192 1.00 75.75 725 GLU A O 1
ATOM 5485 N N . GLU A 1 726 ? 44.205 -4.466 -90.990 1.00 79.94 726 GLU A N 1
ATOM 5486 C CA . GLU A 1 726 ? 44.854 -5.777 -90.834 1.00 79.94 726 GLU A CA 1
ATOM 5487 C C . GLU A 1 726 ? 43.901 -6.952 -91.142 1.00 79.94 726 GLU A C 1
ATOM 5489 O O . GLU A 1 726 ? 44.310 -8.121 -91.125 1.00 79.94 726 GLU A O 1
ATOM 5494 N N . THR A 1 727 ? 42.626 -6.651 -91.406 1.00 86.12 727 THR A N 1
ATOM 5495 C CA . THR A 1 727 ? 41.564 -7.601 -91.764 1.00 86.12 727 THR A CA 1
ATOM 5496 C C . THR A 1 727 ? 40.788 -7.102 -92.983 1.00 86.12 727 THR A C 1
ATOM 5498 O O . THR A 1 727 ? 40.403 -5.938 -93.042 1.00 86.12 727 THR A O 1
ATOM 5501 N N . ASP A 1 728 ? 40.546 -7.985 -93.956 1.00 88.56 728 ASP A N 1
ATOM 5502 C CA . ASP A 1 728 ? 39.781 -7.672 -95.175 1.00 88.56 728 ASP A CA 1
ATOM 5503 C C . ASP A 1 728 ? 38.278 -7.886 -94.955 1.00 88.56 728 ASP A C 1
ATOM 5505 O O . ASP A 1 728 ? 37.435 -7.108 -95.419 1.00 88.56 728 ASP A O 1
ATOM 5509 N N . PHE A 1 729 ? 37.957 -8.947 -94.211 1.00 92.94 729 PHE A N 1
ATOM 5510 C CA . PHE A 1 729 ? 36.620 -9.298 -93.754 1.00 92.94 729 PHE A CA 1
ATOM 5511 C C . PHE A 1 729 ? 36.634 -9.535 -92.250 1.00 92.94 729 PHE A C 1
ATOM 5513 O O . PHE A 1 729 ? 37.641 -9.989 -91.710 1.00 92.94 729 PHE A O 1
ATOM 5520 N N . ALA A 1 730 ? 35.522 -9.272 -91.570 1.00 94.00 730 ALA A N 1
ATOM 5521 C CA . ALA A 1 730 ? 35.395 -9.556 -90.148 1.00 94.00 730 ALA A CA 1
ATOM 5522 C C . ALA A 1 730 ? 34.006 -10.076 -89.782 1.00 94.00 730 ALA A C 1
ATOM 5524 O O . ALA A 1 730 ? 32.998 -9.584 -90.281 1.00 94.00 730 ALA A O 1
ATOM 5525 N N . TYR A 1 731 ? 33.961 -11.051 -88.880 1.00 94.69 731 TYR A N 1
ATOM 5526 C CA . TYR A 1 731 ? 32.746 -11.570 -88.273 1.00 94.69 731 TYR A CA 1
ATOM 5527 C C . TYR A 1 731 ? 32.497 -10.893 -86.920 1.00 94.69 731 TYR A C 1
ATOM 5529 O O . TYR A 1 731 ? 33.295 -11.048 -85.992 1.00 94.69 731 TYR A O 1
ATOM 5537 N N . LEU A 1 732 ? 31.403 -10.134 -86.826 1.00 93.00 732 LEU A N 1
ATOM 5538 C CA . LEU A 1 732 ? 31.095 -9.204 -85.738 1.00 93.00 732 LEU A CA 1
ATOM 5539 C C . LEU A 1 732 ? 29.731 -9.480 -85.095 1.00 93.00 732 LEU A C 1
ATOM 5541 O O . LEU A 1 732 ? 28.798 -9.968 -85.735 1.00 93.00 732 LEU A O 1
ATOM 5545 N N . THR A 1 733 ? 29.608 -9.099 -83.822 1.00 91.81 733 THR A N 1
ATOM 5546 C CA . THR A 1 733 ? 28.310 -9.006 -83.136 1.00 91.81 733 THR A CA 1
ATOM 5547 C C . THR A 1 733 ? 27.564 -7.736 -83.568 1.00 91.81 733 THR A C 1
ATOM 5549 O O . THR A 1 733 ? 28.200 -6.786 -84.025 1.00 91.81 733 THR A O 1
ATOM 5552 N N . PRO A 1 734 ? 26.239 -7.639 -83.370 1.00 93.00 734 PRO A N 1
ATOM 5553 C CA . PRO A 1 734 ? 25.460 -6.466 -83.774 1.00 93.00 734 PRO A CA 1
ATOM 5554 C C . PRO A 1 734 ? 25.959 -5.141 -83.179 1.00 93.00 734 PRO A C 1
ATOM 5556 O O . PRO A 1 734 ? 26.034 -4.140 -83.886 1.00 93.00 734 PRO A O 1
ATOM 5559 N N . THR A 1 735 ? 26.353 -5.126 -81.900 1.00 89.81 735 THR A N 1
ATOM 5560 C CA . THR A 1 735 ? 26.883 -3.914 -81.242 1.00 89.81 735 THR A CA 1
ATOM 5561 C C . THR A 1 735 ? 28.257 -3.527 -81.790 1.00 89.81 735 THR A C 1
ATOM 5563 O O . THR A 1 735 ? 28.507 -2.357 -82.070 1.00 89.81 735 THR A O 1
ATOM 5566 N N . THR A 1 736 ? 29.146 -4.500 -82.004 1.00 90.06 736 THR A N 1
ATOM 5567 C CA . THR A 1 736 ? 30.479 -4.218 -82.562 1.00 90.06 736 THR A CA 1
ATOM 5568 C C . THR A 1 736 ? 30.436 -3.883 -84.048 1.00 90.06 736 THR A C 1
ATOM 5570 O O . THR A 1 736 ? 31.271 -3.120 -84.526 1.00 90.06 736 THR A O 1
ATOM 5573 N N . TYR A 1 737 ? 29.420 -4.360 -84.766 1.00 92.38 737 TYR A N 1
ATOM 5574 C CA . TYR A 1 737 ? 29.116 -3.931 -86.123 1.00 92.38 737 TYR A CA 1
ATOM 5575 C C . TYR A 1 737 ? 28.749 -2.453 -86.194 1.00 92.38 737 TYR A C 1
ATOM 5577 O O . TYR A 1 737 ? 29.398 -1.717 -86.932 1.00 92.38 737 TYR A O 1
ATOM 5585 N N . ILE A 1 738 ? 27.731 -2.002 -85.448 1.00 90.81 738 ILE A N 1
ATOM 5586 C CA . ILE A 1 738 ? 27.299 -0.597 -85.525 1.00 90.81 738 ILE A CA 1
ATOM 5587 C C . ILE A 1 738 ? 28.421 0.350 -85.087 1.00 90.81 738 ILE A C 1
ATOM 5589 O O . ILE A 1 738 ? 28.573 1.426 -85.666 1.00 90.81 738 ILE A O 1
ATOM 5593 N N . GLU A 1 739 ? 29.262 -0.085 -84.141 1.00 86.75 739 GLU A N 1
ATOM 5594 C CA . GLU A 1 739 ? 30.472 0.633 -83.753 1.00 86.75 739 GLU A CA 1
ATOM 5595 C C . GLU A 1 739 ? 31.488 0.684 -84.906 1.00 86.75 739 GLU A C 1
ATOM 5597 O O . GLU A 1 739 ? 31.924 1.771 -85.284 1.00 86.75 739 GLU A O 1
ATOM 5602 N N . ALA A 1 740 ? 31.830 -0.455 -85.519 1.00 87.69 740 ALA A N 1
ATOM 5603 C CA . ALA A 1 740 ? 32.758 -0.512 -86.652 1.00 87.69 740 ALA A CA 1
ATOM 5604 C C . ALA A 1 740 ? 32.240 0.262 -87.877 1.00 87.69 740 ALA A C 1
ATOM 5606 O O . ALA A 1 740 ? 33.013 0.902 -88.592 1.00 87.69 740 ALA A O 1
ATOM 5607 N N . ARG A 1 741 ? 30.927 0.243 -88.120 1.00 88.75 741 ARG A N 1
ATOM 5608 C CA . ARG A 1 741 ? 30.253 0.988 -89.192 1.00 88.75 741 ARG A CA 1
ATOM 5609 C C . ARG A 1 741 ? 30.388 2.484 -88.961 1.00 88.75 741 ARG A C 1
ATOM 5611 O O . ARG A 1 741 ? 30.784 3.200 -89.875 1.00 88.75 741 ARG A O 1
ATOM 5618 N N . HIS A 1 742 ? 30.110 2.935 -87.740 1.00 83.69 742 HIS A N 1
ATOM 5619 C CA . HIS A 1 742 ? 30.192 4.343 -87.378 1.00 83.69 742 HIS A CA 1
ATOM 5620 C C . HIS A 1 742 ? 31.633 4.865 -87.345 1.00 83.69 742 HIS A C 1
ATOM 5622 O O . HIS A 1 742 ? 31.904 5.933 -87.888 1.00 83.69 742 HIS A O 1
ATOM 5628 N N . LYS A 1 743 ? 32.559 4.118 -86.728 1.00 79.38 743 LYS A N 1
ATOM 5629 C CA . LYS A 1 743 ? 33.945 4.562 -86.520 1.00 79.38 743 LYS A CA 1
ATOM 5630 C C . LYS A 1 743 ? 34.823 4.353 -87.758 1.00 79.38 743 LYS A C 1
ATOM 5632 O O . LYS A 1 743 ? 35.670 5.196 -88.048 1.00 79.38 743 LYS A O 1
ATOM 5637 N N . PHE A 1 744 ? 34.643 3.249 -88.488 1.00 83.69 744 PHE A N 1
ATOM 5638 C CA . PHE A 1 744 ? 35.595 2.797 -89.518 1.00 83.69 744 PHE A CA 1
ATOM 5639 C C . PHE A 1 744 ? 34.996 2.710 -90.928 1.00 83.69 744 PHE A C 1
ATOM 5641 O O . PHE A 1 744 ? 35.736 2.537 -91.894 1.00 83.69 744 PHE A O 1
ATOM 5648 N N . GLY A 1 745 ? 33.676 2.852 -91.079 1.00 83.81 745 GLY A N 1
ATOM 5649 C CA . GLY A 1 745 ? 33.016 2.824 -92.387 1.00 83.81 745 GLY A CA 1
ATOM 5650 C C . GLY A 1 745 ? 32.991 1.442 -93.048 1.00 83.81 745 GLY A C 1
ATOM 5651 O O . GLY A 1 745 ? 32.983 1.357 -94.275 1.00 83.81 745 GLY A O 1
ATOM 5652 N N . VAL A 1 746 ? 32.994 0.358 -92.261 1.00 89.56 746 VAL A N 1
ATOM 5653 C CA . VAL A 1 746 ? 32.879 -1.013 -92.795 1.00 89.56 746 VAL A CA 1
ATOM 5654 C C . VAL A 1 746 ? 31.582 -1.201 -93.587 1.00 89.56 746 VAL A C 1
ATOM 5656 O O . VAL A 1 746 ? 30.568 -0.559 -93.301 1.00 89.56 746 VAL A O 1
ATOM 5659 N N . SER A 1 747 ? 31.595 -2.092 -94.577 1.00 89.44 747 SER A N 1
ATOM 5660 C CA . SER A 1 747 ? 30.428 -2.415 -95.407 1.00 89.44 747 SER A CA 1
ATOM 5661 C C . SER A 1 747 ? 29.879 -3.795 -95.075 1.00 89.44 747 SER A C 1
ATOM 5663 O O . SER A 1 747 ? 30.631 -4.743 -94.879 1.00 89.44 747 SER A O 1
ATOM 5665 N N . LEU A 1 748 ? 28.558 -3.920 -95.011 1.00 92.38 748 LEU A N 1
ATOM 5666 C CA . LEU A 1 748 ? 27.896 -5.158 -94.620 1.00 92.38 748 LEU A CA 1
ATOM 5667 C C . LEU A 1 748 ? 27.891 -6.179 -95.774 1.00 92.38 748 LEU A C 1
ATOM 5669 O O . LEU A 1 748 ? 27.547 -5.856 -96.915 1.00 92.38 748 LEU A O 1
ATOM 5673 N N . VAL A 1 749 ? 28.292 -7.420 -95.486 1.00 92.75 749 VAL A N 1
ATOM 5674 C CA . VAL A 1 749 ? 28.391 -8.500 -96.484 1.00 92.75 749 VAL A CA 1
ATOM 5675 C C . VAL A 1 749 ? 27.217 -9.454 -96.331 1.00 92.75 749 VAL A C 1
ATOM 5677 O O . VAL A 1 749 ? 26.445 -9.626 -97.270 1.00 92.75 749 VAL A O 1
ATOM 5680 N N . SER A 1 750 ? 27.061 -10.056 -95.155 1.00 94.56 750 SER A N 1
ATOM 5681 C CA . SER A 1 750 ? 25.984 -11.005 -94.859 1.00 94.56 750 SER A CA 1
ATOM 5682 C C . SER A 1 750 ? 25.716 -11.072 -93.357 1.00 94.56 750 SER A C 1
ATOM 5684 O O . SER A 1 750 ? 26.534 -10.607 -92.562 1.00 94.56 750 SER A O 1
ATOM 5686 N N . LYS A 1 751 ? 24.596 -11.678 -92.963 1.00 94.25 751 LYS A N 1
ATOM 5687 C CA . LYS A 1 751 ? 24.304 -12.077 -91.579 1.00 94.25 751 LYS A CA 1
ATOM 5688 C C . LYS A 1 751 ? 24.010 -13.568 -91.503 1.00 94.25 751 LYS A C 1
ATOM 5690 O O . LYS A 1 751 ? 23.541 -14.159 -92.477 1.00 94.25 751 LYS A O 1
ATOM 5695 N N . ALA A 1 752 ? 24.323 -14.179 -90.369 1.00 93.12 752 ALA A N 1
ATOM 5696 C CA . ALA A 1 752 ? 24.081 -15.598 -90.151 1.00 93.12 752 ALA A CA 1
ATOM 5697 C C . ALA A 1 752 ? 22.576 -15.917 -90.061 1.00 93.12 752 ALA A C 1
ATOM 5699 O O . ALA A 1 752 ? 21.763 -15.069 -89.696 1.00 93.12 752 ALA A O 1
ATOM 5700 N N . LEU A 1 753 ? 22.219 -17.162 -90.382 1.00 92.25 753 LEU A N 1
ATOM 5701 C CA . LEU A 1 753 ? 20.904 -17.746 -90.128 1.00 92.25 753 LEU A CA 1
ATOM 5702 C C . LEU A 1 753 ? 21.029 -18.851 -89.083 1.00 92.25 753 LEU A C 1
ATOM 5704 O O . LEU A 1 753 ? 21.660 -19.888 -89.334 1.00 92.25 753 LEU A O 1
ATOM 5708 N N . ARG A 1 754 ? 20.363 -18.676 -87.944 1.00 88.44 754 ARG A N 1
ATOM 5709 C CA . ARG A 1 754 ? 20.280 -19.673 -86.874 1.00 88.44 754 ARG A CA 1
ATOM 5710 C C . ARG A 1 754 ? 18.889 -20.295 -86.889 1.00 88.44 754 ARG A C 1
ATOM 5712 O O . ARG A 1 754 ? 17.897 -19.583 -86.802 1.00 88.44 754 ARG A O 1
ATOM 5719 N N . ASN A 1 755 ? 18.800 -21.613 -87.059 1.00 86.88 755 ASN A N 1
ATOM 5720 C CA . ASN A 1 755 ? 17.527 -22.328 -87.247 1.00 86.88 755 ASN A CA 1
ATOM 5721 C C . ASN A 1 755 ? 16.616 -21.706 -88.334 1.00 86.88 755 ASN A C 1
ATOM 5723 O O . ASN A 1 755 ? 15.396 -21.699 -88.204 1.00 86.88 755 ASN A O 1
ATOM 5727 N N . GLY A 1 756 ? 17.206 -21.160 -89.400 1.00 86.50 756 GLY A N 1
ATOM 5728 C CA . GLY A 1 756 ? 16.502 -20.481 -90.491 1.00 86.50 756 GLY A CA 1
ATOM 5729 C C . GLY A 1 756 ? 16.107 -19.027 -90.215 1.00 86.50 756 GLY A C 1
ATOM 5730 O O . GLY A 1 756 ? 15.572 -18.382 -91.114 1.00 86.50 756 GLY A O 1
ATOM 5731 N N . LEU A 1 757 ? 16.378 -18.490 -89.022 1.00 90.25 757 LEU A N 1
ATOM 5732 C CA . LEU A 1 757 ? 16.006 -17.129 -88.633 1.00 90.25 757 LEU A CA 1
ATOM 5733 C C . LEU A 1 757 ? 17.204 -16.163 -88.711 1.00 90.25 757 LEU A C 1
ATOM 5735 O O . LEU A 1 757 ? 18.313 -16.533 -88.319 1.00 90.25 757 LEU A O 1
ATOM 5739 N N . PRO A 1 758 ? 17.000 -14.919 -89.190 1.00 91.19 758 PRO A N 1
ATOM 5740 C CA . PRO A 1 758 ? 18.042 -13.891 -89.289 1.00 91.19 758 PRO A CA 1
ATOM 5741 C C . PRO A 1 758 ? 18.227 -13.054 -88.008 1.00 91.19 758 PRO A C 1
ATOM 5743 O O . PRO A 1 758 ? 18.813 -11.969 -88.059 1.00 91.19 758 PRO A O 1
ATOM 5746 N N . PHE A 1 759 ? 17.690 -13.520 -86.882 1.00 91.12 759 PHE A N 1
ATOM 5747 C CA . PHE A 1 759 ? 17.708 -12.845 -85.587 1.00 91.12 759 PHE A CA 1
ATOM 5748 C C . PHE A 1 759 ? 17.816 -13.862 -84.443 1.00 91.12 759 PHE A C 1
ATOM 5750 O O . PHE A 1 759 ? 17.661 -15.068 -84.640 1.00 91.12 759 PHE A O 1
ATOM 5757 N N . ASN A 1 760 ? 18.090 -13.358 -83.245 1.00 90.69 760 ASN A N 1
ATOM 5758 C CA . ASN A 1 760 ? 18.268 -14.100 -82.005 1.00 90.69 760 ASN A CA 1
ATOM 5759 C C . ASN A 1 760 ? 17.830 -13.236 -80.810 1.00 90.69 760 ASN A C 1
ATOM 5761 O O . ASN A 1 760 ? 17.500 -12.067 -80.984 1.00 90.69 760 ASN A O 1
ATOM 5765 N N . HIS A 1 761 ? 17.874 -13.767 -79.590 1.00 93.19 761 HIS A N 1
ATOM 5766 C CA . HIS A 1 761 ? 17.475 -13.038 -78.388 1.00 93.19 761 HIS A CA 1
ATOM 5767 C C . HIS A 1 761 ? 18.539 -13.080 -77.289 1.00 93.19 761 HIS A C 1
ATOM 5769 O O . HIS A 1 761 ? 19.382 -13.980 -77.203 1.00 93.19 761 HIS A O 1
ATOM 5775 N N . ALA A 1 762 ? 18.478 -12.085 -76.413 1.00 94.88 762 ALA A N 1
ATOM 5776 C CA . ALA A 1 762 ? 19.117 -12.095 -75.109 1.00 94.88 762 ALA A CA 1
ATOM 5777 C C . ALA A 1 762 ? 18.151 -12.641 -74.059 1.00 94.88 762 ALA A C 1
ATOM 5779 O O . ALA A 1 762 ? 16.940 -12.500 -74.188 1.00 94.88 762 ALA A O 1
ATOM 5780 N N . ALA A 1 763 ? 18.690 -13.203 -72.990 1.00 95.81 763 ALA A N 1
ATOM 5781 C CA . ALA A 1 763 ? 17.955 -13.708 -71.852 1.00 95.81 763 ALA A CA 1
ATOM 5782 C C . ALA A 1 763 ? 18.586 -13.208 -70.549 1.00 95.81 763 ALA A C 1
ATOM 5784 O O . ALA A 1 763 ? 19.812 -13.148 -70.424 1.00 95.81 763 ALA A O 1
ATOM 5785 N N . ILE A 1 764 ? 17.740 -12.882 -69.574 1.00 96.81 764 ILE A N 1
ATOM 5786 C CA . ILE A 1 764 ? 18.135 -12.813 -68.166 1.00 96.81 764 ILE A CA 1
ATOM 5787 C C . ILE A 1 764 ? 17.787 -14.157 -67.552 1.00 96.81 764 ILE A C 1
ATOM 5789 O O . ILE A 1 764 ? 16.668 -14.640 -67.716 1.00 96.81 764 ILE A O 1
ATOM 5793 N N . VAL A 1 765 ? 18.746 -14.766 -66.872 1.00 96.81 765 VAL A N 1
ATOM 5794 C CA . VAL A 1 765 ? 18.624 -16.089 -66.269 1.00 96.81 765 VAL A CA 1
ATOM 5795 C C . VAL A 1 765 ? 18.824 -16.029 -64.764 1.00 96.81 765 VAL A C 1
ATOM 5797 O O . VAL A 1 765 ? 19.471 -15.117 -64.253 1.00 96.81 765 VAL A O 1
ATOM 5800 N N . VAL A 1 766 ? 18.290 -17.026 -64.070 1.00 96.25 766 VAL A N 1
ATOM 5801 C CA . VAL A 1 766 ? 18.394 -17.216 -62.619 1.00 96.25 766 VAL A CA 1
ATOM 5802 C C . VAL A 1 766 ? 18.693 -18.692 -62.315 1.00 96.25 766 VAL A C 1
ATOM 5804 O O . VAL A 1 766 ? 18.406 -19.556 -63.156 1.00 96.25 766 VAL A O 1
ATOM 5807 N N . PRO A 1 767 ? 19.277 -19.016 -61.146 1.00 94.69 767 PRO A N 1
ATOM 5808 C CA . PRO A 1 767 ? 19.566 -20.400 -60.786 1.00 94.69 767 PRO A CA 1
ATOM 5809 C C . PRO A 1 767 ? 18.277 -21.208 -60.542 1.00 94.69 767 PRO A C 1
ATOM 5811 O O . PRO A 1 767 ? 17.195 -20.632 -60.348 1.00 94.69 767 PRO A O 1
ATOM 5814 N N . PRO A 1 768 ? 18.365 -22.549 -60.519 1.00 88.88 768 PRO A N 1
ATOM 5815 C CA . PRO A 1 768 ? 17.224 -23.392 -60.179 1.00 88.88 768 PRO A CA 1
ATOM 5816 C C . PRO A 1 768 ? 16.719 -23.067 -58.767 1.00 88.88 768 PRO A C 1
ATOM 5818 O O . PRO A 1 768 ? 17.507 -22.916 -57.837 1.00 88.88 768 PRO A O 1
ATOM 5821 N N . GLY A 1 769 ? 15.399 -22.959 -58.596 1.00 85.75 769 GLY A N 1
ATOM 5822 C CA . GLY A 1 769 ? 14.785 -22.663 -57.294 1.00 85.75 769 GLY A CA 1
ATOM 5823 C C . GLY A 1 769 ? 14.963 -21.222 -56.797 1.00 85.75 769 GLY A C 1
ATOM 5824 O O . GLY A 1 769 ? 14.646 -20.949 -55.641 1.00 85.75 769 GLY A O 1
ATOM 5825 N N . SER A 1 770 ? 15.450 -20.303 -57.642 1.00 90.44 770 SER A N 1
ATOM 5826 C CA . SER A 1 770 ? 15.556 -18.882 -57.296 1.00 90.44 770 SER A CA 1
ATOM 5827 C C . SER A 1 770 ? 14.203 -18.292 -56.883 1.00 90.44 770 SER A C 1
ATOM 5829 O O . SER A 1 770 ? 13.177 -18.551 -57.511 1.00 90.44 770 SER A O 1
ATOM 5831 N N . SER A 1 771 ? 14.210 -17.447 -55.849 1.00 91.12 771 SER A N 1
ATOM 5832 C CA . SER A 1 771 ? 13.045 -16.655 -55.431 1.00 91.12 771 SER A CA 1
ATOM 5833 C C . SER A 1 771 ? 12.790 -15.436 -56.329 1.00 91.12 771 SER A C 1
ATOM 5835 O O . SER A 1 771 ? 11.791 -14.735 -56.154 1.00 91.12 771 SER A O 1
ATOM 5837 N N . ILE A 1 772 ? 13.679 -15.180 -57.296 1.00 93.50 772 ILE A N 1
ATOM 5838 C CA . ILE A 1 772 ? 13.564 -14.099 -58.275 1.00 93.50 772 ILE A CA 1
ATOM 5839 C C . ILE A 1 772 ? 12.620 -14.554 -59.393 1.00 93.50 772 ILE A C 1
ATOM 5841 O O . ILE A 1 772 ? 12.951 -15.426 -60.192 1.00 93.50 772 ILE A O 1
ATOM 5845 N N . SER A 1 773 ? 11.444 -13.934 -59.445 1.00 92.88 773 SER A N 1
ATOM 5846 C CA . SER A 1 773 ? 10.360 -14.250 -60.392 1.00 92.88 773 SER A CA 1
ATOM 5847 C C . SER A 1 773 ? 10.013 -13.099 -61.339 1.00 92.88 773 SER A C 1
ATOM 5849 O O . SER A 1 773 ? 9.302 -13.299 -62.320 1.00 92.88 773 SER A O 1
ATOM 5851 N N . ARG A 1 774 ? 10.535 -11.896 -61.074 1.00 95.06 774 ARG A N 1
ATOM 5852 C CA . ARG A 1 774 ? 10.358 -10.689 -61.892 1.00 95.06 774 ARG A CA 1
ATOM 5853 C C . ARG A 1 774 ? 11.626 -9.835 -61.885 1.00 95.06 774 ARG A C 1
ATOM 5855 O O . ARG A 1 774 ? 12.445 -9.961 -60.973 1.00 95.06 774 ARG A O 1
ATOM 5862 N N . LEU A 1 775 ? 11.786 -8.967 -62.883 1.00 94.75 775 LEU A N 1
ATOM 5863 C CA . LEU A 1 775 ? 13.015 -8.191 -63.089 1.00 94.75 775 LEU A CA 1
ATOM 5864 C C . LEU A 1 775 ? 13.318 -7.215 -61.941 1.00 94.75 775 LEU A C 1
ATOM 5866 O O . LEU A 1 775 ? 14.481 -7.026 -61.607 1.00 94.75 775 LEU A O 1
ATOM 5870 N N . GLU A 1 776 ? 12.301 -6.656 -61.284 1.00 94.88 776 GLU A N 1
ATOM 5871 C CA . GLU A 1 776 ? 12.441 -5.682 -60.189 1.00 94.88 776 GLU A CA 1
ATOM 5872 C C . GLU A 1 776 ? 13.128 -6.280 -58.952 1.00 94.88 776 GLU A C 1
ATOM 5874 O O . GLU A 1 776 ? 13.775 -5.576 -58.182 1.00 94.88 776 GLU A O 1
ATOM 5879 N N . GLN A 1 777 ? 13.012 -7.599 -58.760 1.00 95.19 777 GLN A N 1
ATOM 5880 C CA . GLN A 1 777 ? 13.611 -8.319 -57.628 1.00 95.19 777 GLN A CA 1
ATOM 5881 C C . GLN A 1 777 ? 15.125 -8.516 -57.764 1.00 95.19 777 GLN A C 1
ATOM 5883 O O . GLN A 1 777 ? 15.751 -9.051 -56.850 1.00 95.19 777 GLN A O 1
ATOM 5888 N N . ILE A 1 778 ? 15.706 -8.106 -58.893 1.00 95.00 778 ILE A N 1
ATOM 5889 C CA . ILE A 1 778 ? 17.155 -8.108 -59.104 1.00 95.00 778 ILE A CA 1
ATOM 5890 C C . ILE A 1 778 ? 17.827 -6.947 -58.346 1.00 95.00 778 ILE A C 1
ATOM 5892 O O . ILE A 1 778 ? 19.033 -6.994 -58.108 1.00 95.00 778 ILE A O 1
ATOM 5896 N N . ALA A 1 779 ? 17.067 -5.945 -57.886 1.00 91.88 779 ALA A N 1
ATOM 5897 C CA . ALA A 1 779 ? 17.583 -4.960 -56.939 1.00 91.88 779 ALA A CA 1
ATOM 5898 C C . ALA A 1 779 ? 18.085 -5.652 -55.650 1.00 91.88 779 ALA A C 1
ATOM 5900 O O . ALA A 1 779 ? 17.397 -6.491 -55.063 1.00 91.88 779 ALA A O 1
ATOM 5901 N N . GLY A 1 780 ? 19.305 -5.325 -55.228 1.00 90.31 780 GLY A N 1
ATOM 5902 C CA . GLY A 1 780 ? 20.011 -5.907 -54.090 1.00 90.31 780 GLY A CA 1
ATOM 5903 C C . GLY A 1 780 ? 20.548 -7.316 -54.345 1.00 90.31 780 GLY A C 1
ATOM 5904 O O . GLY A 1 780 ? 20.743 -8.068 -53.392 1.00 90.31 780 GLY A O 1
ATOM 5905 N N . LYS A 1 781 ? 20.719 -7.719 -55.612 1.00 95.88 781 LYS A N 1
ATOM 5906 C CA . LYS A 1 781 ? 21.255 -9.031 -56.012 1.00 95.88 781 LYS A CA 1
ATOM 5907 C C . LYS A 1 781 ? 22.573 -8.908 -56.762 1.00 95.88 781 LYS A C 1
ATOM 5909 O O . LYS A 1 781 ? 22.879 -7.848 -57.309 1.00 95.88 781 LYS A O 1
ATOM 5914 N N . ARG A 1 782 ? 23.325 -10.009 -56.810 1.00 96.06 782 ARG A N 1
ATOM 5915 C CA . ARG A 1 782 ? 24.582 -10.127 -57.557 1.00 96.06 782 ARG A CA 1
ATOM 5916 C C . ARG A 1 782 ? 24.291 -10.536 -58.996 1.00 96.06 782 ARG A C 1
ATOM 5918 O O . ARG A 1 782 ? 23.653 -11.565 -59.223 1.00 96.06 782 ARG A O 1
ATOM 5925 N N . VAL A 1 783 ? 24.744 -9.756 -59.974 1.00 96.38 783 VAL A N 1
ATOM 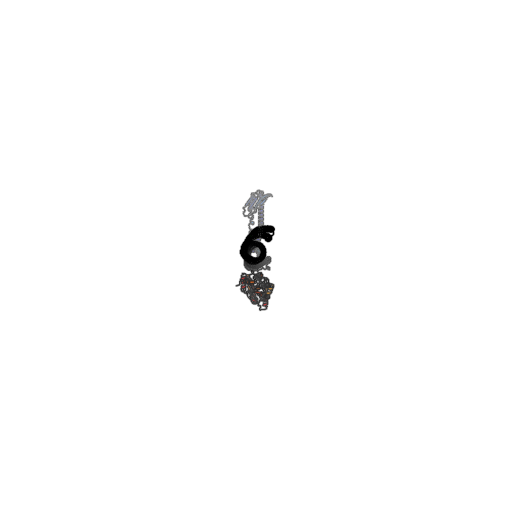5926 C CA . VAL A 1 783 ? 24.404 -9.973 -61.391 1.00 96.38 783 VAL A CA 1
ATOM 5927 C C . VAL A 1 783 ? 25.650 -10.218 -62.239 1.00 96.38 783 VAL A C 1
ATOM 5929 O O . VAL A 1 783 ? 26.565 -9.398 -62.277 1.00 96.38 783 VAL A O 1
ATOM 5932 N N . ALA A 1 784 ? 25.683 -11.332 -62.970 1.00 96.25 784 ALA A N 1
ATOM 5933 C CA . ALA A 1 784 ? 26.758 -11.637 -63.911 1.00 96.25 784 ALA A CA 1
ATOM 5934 C C . ALA A 1 784 ? 26.383 -11.231 -65.346 1.00 96.25 784 ALA A C 1
ATOM 5936 O O . ALA A 1 784 ? 25.381 -11.678 -65.903 1.00 96.25 784 ALA A O 1
ATOM 5937 N N . PHE A 1 785 ? 27.224 -10.428 -65.985 1.00 94.69 785 PHE A N 1
ATOM 5938 C CA . PHE A 1 785 ? 27.129 -10.087 -67.403 1.00 94.69 785 PHE A CA 1
ATOM 5939 C C . PHE A 1 785 ? 28.296 -10.703 -68.180 1.00 94.69 785 PHE A C 1
ATOM 5941 O O . PHE A 1 785 ? 29.309 -11.095 -67.599 1.00 94.69 785 PHE A O 1
ATOM 5948 N N . GLY A 1 786 ? 28.156 -10.827 -69.501 1.00 88.19 786 GLY A N 1
ATOM 5949 C CA . GLY A 1 786 ? 29.257 -11.283 -70.362 1.00 88.19 786 GLY A CA 1
ATOM 5950 C C . GLY A 1 786 ? 30.267 -10.165 -70.622 1.00 88.19 786 GLY A C 1
ATOM 5951 O O . GLY A 1 786 ? 30.745 -9.544 -69.682 1.00 88.19 786 GLY A O 1
ATOM 5952 N N . ASP A 1 787 ? 30.632 -9.923 -71.877 1.00 85.88 787 ASP A N 1
ATOM 5953 C CA . ASP A 1 787 ? 31.508 -8.803 -72.243 1.00 85.88 787 ASP A CA 1
ATOM 5954 C C . ASP A 1 787 ? 30.744 -7.463 -72.222 1.00 85.88 787 ASP A C 1
ATOM 5956 O O . ASP A 1 787 ? 29.575 -7.416 -72.617 1.00 85.88 787 ASP A O 1
ATOM 5960 N N . GLU A 1 788 ? 31.410 -6.378 -71.811 1.00 82.62 788 GLU A N 1
ATOM 5961 C CA . GLU A 1 788 ? 30.879 -5.001 -71.792 1.00 82.62 788 GLU A CA 1
ATOM 5962 C C . GLU A 1 788 ? 30.372 -4.531 -73.168 1.00 82.62 788 GLU A C 1
ATOM 5964 O O . GLU A 1 788 ? 29.500 -3.668 -73.250 1.00 82.62 788 GLU A O 1
ATOM 5969 N N . ARG A 1 789 ? 30.879 -5.096 -74.270 1.00 82.00 789 ARG A N 1
ATOM 5970 C CA . ARG A 1 789 ? 30.457 -4.766 -75.644 1.00 82.00 789 ARG A CA 1
ATOM 5971 C C . ARG A 1 789 ? 29.521 -5.796 -76.260 1.00 82.00 789 ARG A C 1
ATOM 5973 O O . ARG A 1 789 ? 29.155 -5.688 -77.435 1.00 82.00 789 ARG A O 1
ATOM 5980 N N . SER A 1 790 ? 29.119 -6.806 -75.495 1.00 87.69 790 SER A N 1
ATOM 5981 C CA . SER A 1 790 ? 28.198 -7.826 -75.979 1.00 87.69 790 SER A CA 1
ATOM 5982 C C . SER A 1 790 ? 26.770 -7.298 -76.069 1.00 87.69 790 SER A C 1
ATOM 5984 O O . SER A 1 790 ? 26.200 -6.771 -75.109 1.00 87.69 790 SER A O 1
ATOM 5986 N N . THR A 1 791 ? 26.148 -7.525 -77.226 1.00 89.44 791 THR A N 1
ATOM 5987 C CA . THR A 1 791 ? 24.736 -7.213 -77.452 1.00 89.44 791 THR A CA 1
ATOM 5988 C C . THR A 1 791 ? 23.837 -8.048 -76.541 1.00 89.44 791 THR A C 1
ATOM 5990 O O . THR A 1 791 ? 22.962 -7.511 -75.863 1.00 89.44 791 THR A O 1
ATOM 5993 N N . SER A 1 792 ? 24.067 -9.363 -76.492 1.00 90.62 792 SER A N 1
ATOM 5994 C CA . SER A 1 792 ? 23.134 -10.307 -75.871 1.00 90.62 792 SER A CA 1
ATOM 5995 C C . SER A 1 792 ? 23.440 -10.622 -74.409 1.00 90.62 792 SER A C 1
ATOM 5997 O O . SER A 1 792 ? 22.556 -11.091 -73.706 1.00 90.62 792 SER A O 1
ATOM 5999 N N . SER A 1 793 ? 24.660 -10.374 -73.928 1.00 91.00 793 SER A N 1
ATOM 6000 C CA . SER A 1 793 ? 25.033 -10.655 -72.533 1.00 91.00 793 SER A CA 1
ATOM 6001 C C . SER A 1 793 ? 25.251 -9.414 -71.676 1.00 91.00 793 SER A C 1
ATOM 6003 O O . SER A 1 793 ? 25.582 -9.557 -70.502 1.00 91.00 793 SER A O 1
ATOM 6005 N N . TYR A 1 794 ? 25.090 -8.212 -72.236 1.00 92.00 794 TYR A N 1
ATOM 6006 C CA . TYR A 1 794 ? 25.163 -6.975 -71.463 1.00 92.00 794 TYR A CA 1
ATOM 6007 C C . TYR A 1 794 ? 24.150 -5.929 -71.921 1.00 92.00 794 TYR A C 1
ATOM 6009 O O . TYR A 1 794 ? 23.229 -5.652 -71.162 1.00 92.00 794 TYR A O 1
ATOM 6017 N N . LEU A 1 795 ? 24.241 -5.414 -73.155 1.00 91.44 795 LEU A N 1
ATOM 6018 C CA . LEU A 1 795 ? 23.384 -4.314 -73.632 1.00 91.44 795 LEU A CA 1
ATOM 6019 C C . LEU A 1 795 ? 21.887 -4.604 -73.443 1.00 91.44 795 LEU A C 1
ATOM 6021 O O . LEU A 1 795 ? 21.183 -3.854 -72.768 1.00 91.44 795 LEU A O 1
ATOM 6025 N N . MET A 1 796 ? 21.401 -5.705 -74.018 1.00 94.12 796 MET A N 1
ATOM 6026 C CA . MET A 1 796 ? 19.976 -6.039 -73.980 1.00 94.12 796 MET A CA 1
ATOM 6027 C C . MET A 1 796 ? 19.503 -6.469 -72.581 1.00 94.12 796 MET A C 1
ATOM 6029 O O . MET A 1 796 ? 18.483 -5.944 -72.131 1.00 94.12 796 MET A O 1
ATOM 6033 N N . PRO A 1 797 ? 20.227 -7.330 -71.831 1.00 95.00 797 PRO A N 1
ATOM 6034 C CA . PRO A 1 797 ? 19.916 -7.594 -70.424 1.00 95.00 797 PRO A CA 1
ATOM 6035 C C . PRO A 1 797 ? 19.859 -6.330 -69.560 1.00 95.00 797 PRO A C 1
ATOM 6037 O O . PRO A 1 797 ? 18.922 -6.138 -68.788 1.00 95.00 797 PRO A O 1
ATOM 6040 N N . ARG A 1 798 ? 20.827 -5.425 -69.716 1.00 92.88 798 ARG A N 1
ATOM 6041 C CA . ARG A 1 798 ? 20.899 -4.190 -68.938 1.00 92.88 798 ARG A CA 1
ATOM 6042 C C . ARG A 1 798 ? 19.745 -3.245 -69.260 1.00 92.88 798 ARG A C 1
ATOM 6044 O O . ARG A 1 798 ? 19.190 -2.646 -68.343 1.00 92.88 798 ARG A O 1
ATOM 6051 N N . LEU A 1 799 ? 19.357 -3.154 -70.530 1.00 91.88 799 LEU A N 1
ATOM 6052 C CA . LEU A 1 799 ? 18.205 -2.368 -70.961 1.00 91.88 799 LEU A CA 1
ATOM 6053 C C . LEU A 1 799 ? 16.887 -2.919 -70.399 1.00 91.88 799 LEU A C 1
ATOM 6055 O O . LEU A 1 799 ? 16.056 -2.145 -69.930 1.00 91.88 799 LEU A O 1
ATOM 6059 N N . MET A 1 800 ? 16.708 -4.245 -70.391 1.00 94.25 800 MET A N 1
ATOM 6060 C CA . MET A 1 800 ? 15.533 -4.880 -69.776 1.00 94.25 800 MET A CA 1
ATOM 6061 C C . MET A 1 800 ? 15.427 -4.545 -68.280 1.00 94.25 800 MET A C 1
ATOM 6063 O O . MET A 1 800 ? 14.346 -4.199 -67.812 1.00 94.25 800 MET A O 1
ATOM 6067 N N . LEU A 1 801 ? 16.546 -4.570 -67.547 1.00 93.88 801 LEU A N 1
ATOM 6068 C CA . LEU A 1 801 ? 16.588 -4.193 -66.128 1.00 93.88 801 LEU A CA 1
ATOM 6069 C C . LEU A 1 801 ? 16.310 -2.703 -65.907 1.00 93.88 801 LEU A C 1
ATOM 6071 O O . LEU A 1 801 ? 15.518 -2.351 -65.038 1.00 93.88 801 LEU A O 1
ATOM 6075 N N . ALA A 1 802 ? 16.911 -1.830 -66.720 1.00 90.06 802 ALA A N 1
ATOM 6076 C CA . ALA A 1 802 ? 16.701 -0.388 -66.624 1.00 90.06 802 ALA A CA 1
ATOM 6077 C C . ALA A 1 802 ? 15.232 -0.006 -66.871 1.00 90.06 802 ALA A C 1
ATOM 6079 O O . ALA A 1 802 ? 14.674 0.799 -66.129 1.00 90.06 802 ALA A O 1
ATOM 6080 N N . ARG A 1 803 ? 14.575 -0.631 -67.858 1.00 92.00 803 ARG A N 1
ATOM 6081 C CA . ARG A 1 803 ? 13.138 -0.438 -68.128 1.00 92.00 803 ARG A CA 1
ATOM 6082 C C . ARG A 1 803 ? 12.237 -0.968 -67.010 1.00 92.00 803 ARG A C 1
ATOM 6084 O O . ARG A 1 803 ? 11.142 -0.447 -66.835 1.00 92.00 803 ARG A O 1
ATOM 6091 N N . ALA A 1 804 ? 12.704 -1.954 -66.243 1.00 92.00 804 ALA A N 1
ATOM 6092 C CA . ALA A 1 804 ? 12.049 -2.434 -65.026 1.00 92.00 804 ALA A CA 1
ATOM 6093 C C . ALA A 1 804 ? 12.378 -1.582 -63.780 1.00 92.00 804 ALA A C 1
ATOM 6095 O O . ALA A 1 804 ? 11.996 -1.937 -62.671 1.00 92.00 804 ALA A O 1
ATOM 6096 N N . GLY A 1 805 ? 13.100 -0.466 -63.932 1.00 90.25 805 GLY A N 1
ATOM 6097 C CA . GLY A 1 805 ? 13.459 0.423 -62.826 1.00 90.25 805 GLY A CA 1
ATOM 6098 C C . GLY A 1 805 ? 14.649 -0.044 -61.982 1.00 90.25 805 GLY A C 1
ATOM 6099 O O . GLY A 1 805 ? 14.892 0.541 -60.934 1.00 90.25 805 GLY A O 1
ATOM 6100 N N . VAL A 1 806 ? 15.405 -1.058 -62.421 1.00 91.06 806 VAL A N 1
ATOM 6101 C CA . VAL A 1 806 ? 16.593 -1.561 -61.709 1.00 91.06 806 VAL A CA 1
ATOM 6102 C C . VAL A 1 806 ? 17.868 -1.006 -62.340 1.00 91.06 806 VAL A C 1
ATOM 6104 O O . VAL A 1 806 ? 18.276 -1.376 -63.452 1.00 91.06 806 VAL A O 1
ATOM 6107 N N . ARG A 1 807 ? 18.550 -0.114 -61.624 1.00 85.94 807 ARG A N 1
ATOM 6108 C CA . ARG A 1 807 ? 19.817 0.488 -62.055 1.00 85.94 807 ARG A CA 1
ATOM 6109 C C . ARG A 1 807 ? 21.003 -0.323 -61.521 1.00 85.94 807 ARG A C 1
ATOM 6111 O O . ARG A 1 807 ? 20.827 -1.210 -60.698 1.00 85.94 807 ARG A O 1
ATOM 6118 N N . LEU A 1 808 ? 22.220 -0.053 -62.008 1.00 84.50 808 LEU A N 1
ATOM 6119 C CA . LEU A 1 808 ? 23.417 -0.764 -61.526 1.00 84.50 808 LEU A CA 1
ATOM 6120 C C . LEU A 1 808 ? 23.650 -0.486 -60.042 1.00 84.50 808 LEU A C 1
ATOM 6122 O O . LEU A 1 808 ? 24.039 -1.391 -59.320 1.00 84.50 808 LEU A O 1
ATOM 6126 N N . ILE A 1 809 ? 23.378 0.746 -59.599 1.00 78.56 809 ILE A N 1
ATOM 6127 C CA . ILE A 1 809 ? 23.537 1.157 -58.199 1.00 78.56 809 ILE A CA 1
ATOM 6128 C C . ILE A 1 809 ? 22.543 0.470 -57.259 1.00 78.56 809 ILE A C 1
ATOM 6130 O O . ILE A 1 809 ? 22.781 0.395 -56.061 1.00 78.56 809 ILE A O 1
ATOM 6134 N N . ASP A 1 810 ? 21.438 -0.037 -57.807 1.00 84.50 810 ASP A N 1
ATOM 6135 C CA . ASP A 1 810 ? 20.438 -0.755 -57.032 1.00 84.50 810 ASP A CA 1
ATOM 6136 C C . ASP A 1 810 ? 20.824 -2.237 -56.865 1.00 84.50 810 ASP A C 1
ATOM 6138 O O . ASP A 1 810 ? 20.114 -2.952 -56.174 1.00 84.50 810 ASP A O 1
ATOM 6142 N N . MET A 1 811 ? 21.903 -2.727 -57.498 1.00 90.81 811 MET A N 1
ATOM 6143 C CA . MET A 1 811 ? 22.424 -4.098 -57.357 1.00 90.81 811 MET A CA 1
ATOM 6144 C C . MET A 1 811 ? 23.419 -4.182 -56.193 1.00 90.81 811 MET A C 1
ATOM 6146 O O . MET A 1 811 ? 24.116 -3.214 -55.907 1.00 90.81 811 MET A O 1
ATOM 6150 N N . ASP A 1 812 ? 23.517 -5.351 -55.556 1.00 89.31 812 ASP A N 1
ATOM 6151 C CA . ASP A 1 812 ? 24.519 -5.595 -54.503 1.00 89.31 812 ASP A CA 1
ATOM 6152 C C . ASP A 1 812 ? 25.933 -5.671 -55.103 1.00 89.31 812 ASP A C 1
ATOM 6154 O O . ASP A 1 812 ? 26.870 -5.022 -54.645 1.00 89.31 812 ASP A O 1
ATOM 6158 N N . GLU A 1 813 ? 26.061 -6.402 -56.213 1.00 89.44 813 GLU A N 1
ATOM 6159 C CA . GLU A 1 813 ? 27.293 -6.504 -56.990 1.00 89.44 813 GLU A CA 1
ATOM 6160 C C . GLU A 1 813 ? 26.958 -6.788 -58.461 1.00 89.44 813 GLU A C 1
ATOM 6162 O O . GLU A 1 813 ? 25.963 -7.446 -58.773 1.00 89.44 813 GLU A O 1
ATOM 6167 N N . TYR A 1 814 ? 27.802 -6.353 -59.393 1.00 91.19 814 TYR A N 1
ATOM 6168 C CA . TYR A 1 814 ? 27.753 -6.847 -60.767 1.00 91.19 814 TYR A CA 1
ATOM 6169 C C . TYR A 1 814 ? 29.153 -7.172 -61.279 1.00 91.19 814 TYR A C 1
ATOM 6171 O O . TYR A 1 814 ? 30.122 -6.484 -60.964 1.00 91.19 814 TYR A O 1
ATOM 6179 N N . THR A 1 815 ? 29.269 -8.231 -62.081 1.00 90.62 815 THR A N 1
ATOM 6180 C CA . THR A 1 815 ? 30.563 -8.708 -62.589 1.00 90.62 815 THR A CA 1
ATOM 6181 C C . THR A 1 815 ? 30.515 -9.009 -64.082 1.00 90.62 815 THR A C 1
ATOM 6183 O O . THR A 1 815 ? 29.505 -9.480 -64.604 1.00 90.62 815 THR A O 1
ATOM 6186 N N . PHE A 1 816 ? 31.630 -8.774 -64.777 1.00 89.31 816 PHE A N 1
ATOM 6187 C CA . PHE A 1 816 ? 31.811 -9.169 -66.174 1.00 89.31 816 PHE A CA 1
ATOM 6188 C C . PHE A 1 816 ? 32.583 -10.489 -66.247 1.00 89.31 816 PHE A C 1
ATOM 6190 O O . PHE A 1 816 ? 33.699 -10.609 -65.741 1.00 89.31 816 PHE A O 1
ATOM 6197 N N . ARG A 1 817 ? 31.983 -11.502 -66.875 1.00 85.88 817 ARG A N 1
ATOM 6198 C CA . ARG A 1 817 ? 32.554 -12.850 -67.040 1.00 85.88 817 ARG A CA 1
ATOM 6199 C C . ARG A 1 817 ? 33.082 -13.108 -68.458 1.00 85.88 817 ARG A C 1
ATOM 6201 O O . ARG A 1 817 ? 33.607 -14.188 -68.738 1.00 85.88 817 ARG A O 1
ATOM 6208 N N . GLY A 1 818 ? 32.997 -12.111 -69.343 1.00 79.69 818 GLY A N 1
ATOM 6209 C CA . GLY A 1 818 ? 33.538 -12.131 -70.706 1.00 79.69 818 GLY A CA 1
ATOM 6210 C C . GLY A 1 818 ? 32.690 -12.941 -71.690 1.00 79.69 818 GLY A C 1
ATOM 6211 O O . GLY A 1 818 ? 32.104 -12.381 -72.611 1.00 79.69 818 GLY A O 1
ATOM 6212 N N . HIS A 1 819 ? 32.564 -14.255 -71.497 1.00 79.81 819 HIS A N 1
ATOM 6213 C CA . HIS A 1 819 ? 31.809 -15.125 -72.410 1.00 79.81 819 HIS A CA 1
ATOM 6214 C C . HIS A 1 819 ? 30.561 -15.710 -71.748 1.00 79.81 819 HIS A C 1
ATOM 6216 O O . HIS A 1 819 ? 30.490 -15.852 -70.528 1.00 79.81 819 HIS A O 1
ATOM 6222 N N . HIS A 1 820 ? 29.572 -16.068 -72.569 1.00 87.31 820 HIS A N 1
ATOM 6223 C CA . HIS A 1 820 ? 28.231 -16.433 -72.104 1.00 87.31 820 HIS A CA 1
ATOM 6224 C C . HIS A 1 820 ? 28.227 -17.684 -71.208 1.00 87.31 820 HIS A C 1
ATOM 6226 O O . HIS A 1 820 ? 27.476 -17.736 -70.238 1.00 87.31 820 HIS A O 1
ATOM 6232 N N . ASP A 1 821 ? 29.105 -18.654 -71.475 1.00 87.81 821 ASP A N 1
ATOM 6233 C CA . ASP A 1 821 ? 29.188 -19.895 -70.691 1.00 87.81 821 ASP A CA 1
ATOM 6234 C C . ASP A 1 821 ? 29.654 -19.634 -69.257 1.00 87.81 821 ASP A C 1
ATOM 6236 O O . ASP A 1 821 ? 29.103 -20.201 -68.319 1.00 87.81 821 ASP A O 1
ATOM 6240 N N . ARG A 1 822 ? 30.578 -18.686 -69.065 1.00 88.56 822 ARG A N 1
ATOM 6241 C CA . ARG A 1 822 ? 31.029 -18.284 -67.726 1.00 88.56 822 ARG A CA 1
ATOM 6242 C C . ARG A 1 822 ? 29.960 -17.523 -66.952 1.00 88.56 822 ARG A C 1
ATOM 6244 O O . ARG A 1 822 ? 29.934 -17.592 -65.730 1.00 88.56 822 ARG A O 1
ATOM 6251 N N . VAL A 1 823 ? 29.072 -16.805 -67.644 1.00 90.88 823 VAL A N 1
ATOM 6252 C CA . VAL A 1 823 ? 27.889 -16.207 -67.004 1.00 90.88 823 VAL A CA 1
ATOM 6253 C C . VAL A 1 823 ? 26.960 -17.312 -66.507 1.00 90.88 823 VAL A C 1
ATOM 6255 O O . VAL A 1 823 ? 26.525 -17.270 -65.361 1.00 90.88 823 VAL A O 1
ATOM 6258 N N . ALA A 1 824 ? 26.694 -18.329 -67.333 1.00 91.50 824 ALA A N 1
ATOM 6259 C CA . ALA A 1 824 ? 25.868 -19.468 -66.938 1.00 91.50 824 ALA A CA 1
ATOM 6260 C C . ALA A 1 824 ? 26.477 -20.244 -65.761 1.00 91.50 824 ALA A C 1
ATOM 6262 O O . ALA A 1 824 ? 25.764 -20.602 -64.828 1.00 91.50 824 ALA A O 1
ATOM 6263 N N . GLU A 1 825 ? 27.792 -20.458 -65.773 1.00 92.25 825 GLU A N 1
ATOM 6264 C CA . GLU A 1 825 ? 28.525 -21.097 -64.678 1.00 92.25 825 GLU A CA 1
ATOM 6265 C C . GLU A 1 825 ? 28.501 -20.267 -63.392 1.00 92.25 825 GLU A C 1
ATOM 6267 O O . GLU A 1 825 ? 28.258 -20.836 -62.334 1.00 92.25 825 GLU A O 1
ATOM 6272 N N . ALA A 1 826 ? 28.667 -18.943 -63.469 1.00 92.38 826 ALA A N 1
ATOM 6273 C CA . ALA A 1 826 ? 28.596 -18.064 -62.299 1.00 92.38 826 ALA A CA 1
ATOM 6274 C C . ALA A 1 826 ? 27.203 -18.082 -61.648 1.00 92.38 826 ALA A C 1
ATOM 6276 O O . ALA A 1 826 ? 27.090 -18.104 -60.422 1.00 92.38 826 ALA A O 1
ATOM 6277 N N . VAL A 1 827 ? 26.143 -18.124 -62.461 1.00 94.31 827 VAL A N 1
ATOM 6278 C CA . VAL A 1 827 ? 24.763 -18.210 -61.963 1.00 94.31 827 VAL A CA 1
ATOM 6279 C C . VAL A 1 827 ? 24.478 -19.588 -61.358 1.00 94.31 827 VAL A C 1
ATOM 6281 O O . VAL A 1 827 ? 23.963 -19.683 -60.248 1.00 94.31 827 VAL A O 1
ATOM 6284 N N . LEU A 1 828 ? 24.856 -20.675 -62.037 1.00 93.12 828 LEU A N 1
ATOM 6285 C CA . LEU A 1 828 ? 24.673 -22.040 -61.522 1.00 93.12 828 LEU A CA 1
ATOM 6286 C C . LEU A 1 828 ? 25.541 -22.340 -60.291 1.00 93.12 828 LEU A C 1
ATOM 6288 O O . LEU A 1 828 ? 25.139 -23.126 -59.439 1.00 93.12 828 LEU A O 1
ATOM 6292 N N . GLY A 1 829 ? 26.723 -21.729 -60.205 1.00 91.31 829 GLY A N 1
ATOM 6293 C CA . GLY A 1 829 ? 27.659 -21.862 -59.090 1.00 91.31 829 GLY A CA 1
ATOM 6294 C C . GLY A 1 829 ? 27.303 -21.013 -57.868 1.00 91.31 829 GLY A C 1
ATOM 6295 O O . GLY A 1 829 ? 27.968 -21.135 -56.844 1.00 91.31 829 GLY A O 1
ATOM 6296 N N . GLY A 1 830 ? 26.273 -20.161 -57.954 1.00 90.75 830 GLY A N 1
ATOM 6297 C CA . GLY A 1 830 ? 25.858 -19.269 -56.865 1.00 90.75 830 GLY A CA 1
ATOM 6298 C C . GLY A 1 830 ? 26.783 -18.067 -56.642 1.00 90.75 830 GLY A C 1
ATOM 6299 O O . GLY A 1 830 ? 26.656 -17.367 -55.634 1.00 90.75 830 GLY A O 1
ATOM 6300 N N . GLU A 1 831 ? 27.706 -17.803 -57.570 1.00 91.94 831 GLU A N 1
ATOM 6301 C CA . GLU A 1 831 ? 28.523 -16.585 -57.576 1.00 91.94 831 GLU A CA 1
ATOM 6302 C C . GLU A 1 831 ? 27.688 -15.357 -57.956 1.00 91.94 831 GLU A C 1
ATOM 6304 O O . GLU A 1 831 ? 27.946 -14.262 -57.465 1.00 91.94 831 GLU A O 1
ATOM 6309 N N . ALA A 1 832 ? 26.671 -15.550 -58.799 1.00 94.69 832 ALA A N 1
ATOM 6310 C CA . ALA A 1 832 ? 25.683 -14.542 -59.151 1.00 94.69 832 ALA A CA 1
ATOM 6311 C C . ALA A 1 832 ? 24.263 -15.093 -58.973 1.00 94.69 832 ALA A C 1
ATOM 6313 O O . ALA A 1 832 ? 23.992 -16.260 -59.245 1.00 94.69 832 ALA A O 1
ATOM 6314 N N . ASP A 1 833 ? 23.343 -14.237 -58.543 1.00 96.19 833 ASP A N 1
ATOM 6315 C CA . ASP A 1 833 ? 21.939 -14.588 -58.317 1.00 96.19 833 ASP A CA 1
ATOM 6316 C C . ASP A 1 833 ? 21.107 -14.468 -59.609 1.00 96.19 833 ASP A C 1
ATOM 6318 O O . ASP A 1 833 ? 20.045 -15.080 -59.739 1.00 96.19 833 ASP A O 1
ATOM 6322 N N . ALA A 1 834 ? 21.594 -13.687 -60.578 1.00 97.06 834 ALA A N 1
ATOM 6323 C CA . ALA A 1 834 ? 21.043 -13.570 -61.923 1.00 97.06 834 ALA A CA 1
ATOM 6324 C C . ALA A 1 834 ? 22.159 -13.315 -62.950 1.00 97.06 834 ALA A C 1
ATOM 6326 O O . ALA A 1 834 ? 23.257 -12.882 -62.596 1.00 97.06 834 ALA A O 1
ATOM 6327 N N . GLY A 1 835 ? 21.892 -13.535 -64.238 1.00 96.25 835 GLY A N 1
ATOM 6328 C CA . GLY A 1 835 ? 22.860 -13.190 -65.278 1.00 96.25 835 GLY A CA 1
ATOM 6329 C C . GLY A 1 835 ? 22.270 -12.931 -66.657 1.00 96.25 835 GLY A C 1
ATOM 6330 O O . GLY A 1 835 ? 21.173 -13.380 -66.965 1.00 96.25 835 GLY A O 1
ATOM 6331 N N . GLY A 1 836 ? 22.993 -12.181 -67.488 1.00 95.69 836 GLY A N 1
ATOM 6332 C CA . GLY A 1 836 ? 22.604 -11.852 -68.862 1.00 95.69 836 GLY A CA 1
ATOM 6333 C C . GLY A 1 836 ? 23.393 -12.651 -69.901 1.00 95.69 836 GLY A C 1
ATOM 6334 O O . GLY A 1 836 ? 24.622 -12.615 -69.899 1.00 95.69 836 GLY A O 1
ATOM 6335 N N . MET A 1 837 ? 22.719 -13.339 -70.825 1.00 93.56 837 MET A N 1
ATOM 6336 C CA . MET A 1 837 ? 23.362 -14.120 -71.897 1.00 93.56 837 MET A CA 1
ATOM 6337 C C . MET A 1 837 ? 22.469 -14.273 -73.134 1.00 93.56 837 MET A C 1
ATOM 6339 O O . MET A 1 837 ? 21.321 -13.858 -73.134 1.00 93.56 837 MET A O 1
ATOM 6343 N N . MET A 1 838 ? 22.968 -14.898 -74.201 1.00 90.75 838 MET A N 1
ATOM 6344 C CA . MET A 1 838 ? 22.138 -15.263 -75.360 1.00 90.75 838 MET A CA 1
ATOM 6345 C C . MET A 1 838 ? 21.143 -16.378 -75.011 1.00 90.75 838 MET A C 1
ATOM 6347 O O . MET A 1 838 ? 21.489 -17.326 -74.305 1.00 90.75 838 MET A O 1
ATOM 6351 N N . GLU A 1 839 ? 19.923 -16.295 -75.542 1.00 90.75 839 GLU A N 1
ATOM 6352 C CA . GLU A 1 839 ? 18.842 -17.243 -75.246 1.00 90.75 839 GLU A CA 1
ATOM 6353 C C . GLU A 1 839 ? 19.204 -18.681 -75.641 1.00 90.75 839 GLU A C 1
ATOM 6355 O O . GLU A 1 839 ? 18.967 -19.617 -74.878 1.00 90.75 839 GLU A O 1
ATOM 6360 N N . SER A 1 840 ? 19.837 -18.877 -76.801 1.00 86.25 840 SER A N 1
ATOM 6361 C CA . SER A 1 840 ? 20.294 -20.205 -77.229 1.00 86.25 840 SER A CA 1
ATOM 6362 C C . SER A 1 840 ? 21.320 -20.806 -76.261 1.00 86.25 840 SER A C 1
ATOM 6364 O O . SER A 1 840 ? 21.275 -22.006 -75.979 1.00 86.25 840 SER A O 1
ATOM 6366 N N . THR A 1 841 ? 22.198 -19.980 -75.679 1.00 87.44 841 THR A N 1
ATOM 6367 C CA . THR A 1 841 ? 23.116 -20.410 -74.616 1.00 87.44 841 THR A CA 1
ATOM 6368 C C . THR A 1 841 ? 22.350 -20.779 -73.350 1.00 87.44 841 THR A C 1
ATOM 6370 O O . THR A 1 841 ? 22.583 -21.856 -72.805 1.00 87.44 841 THR A O 1
ATOM 6373 N N . ALA A 1 842 ? 21.401 -19.947 -72.916 1.00 89.56 842 ALA A N 1
ATOM 6374 C CA . ALA A 1 842 ? 20.575 -20.239 -71.746 1.00 89.56 842 ALA A CA 1
ATOM 6375 C C . ALA A 1 842 ? 19.827 -21.575 -71.899 1.00 89.56 842 ALA A C 1
ATOM 6377 O O . ALA A 1 842 ? 19.864 -22.413 -71.001 1.00 89.56 842 ALA A O 1
ATOM 6378 N N . ARG A 1 843 ? 19.236 -21.824 -73.077 1.00 88.25 843 ARG A N 1
ATOM 6379 C CA . ARG A 1 843 ? 18.544 -23.081 -73.408 1.00 88.25 843 ARG A CA 1
ATOM 6380 C C . ARG A 1 843 ? 19.472 -24.295 -73.366 1.00 88.25 843 ARG A C 1
ATOM 6382 O O . ARG A 1 843 ? 19.061 -25.343 -72.883 1.00 88.25 843 ARG A O 1
ATOM 6389 N N . ARG A 1 844 ? 20.730 -24.165 -73.801 1.00 88.12 844 ARG A N 1
ATOM 6390 C CA . ARG A 1 844 ? 21.728 -25.248 -73.702 1.00 88.12 844 ARG A CA 1
ATOM 6391 C C . ARG A 1 844 ? 22.051 -25.620 -72.251 1.00 88.12 844 ARG A C 1
ATOM 6393 O O . ARG A 1 844 ? 22.326 -26.778 -71.965 1.00 88.12 844 ARG A O 1
ATOM 6400 N N . PHE A 1 845 ? 22.015 -24.651 -71.339 1.00 90.44 845 PHE A N 1
ATOM 6401 C CA . PHE A 1 845 ? 22.241 -24.874 -69.908 1.00 90.44 845 PHE A CA 1
ATOM 6402 C C . PHE A 1 845 ? 20.949 -25.176 -69.127 1.00 90.44 845 PHE A C 1
ATOM 6404 O O . PHE A 1 845 ? 21.021 -25.433 -67.924 1.00 90.44 845 PHE A O 1
ATOM 6411 N N . ALA A 1 846 ? 19.785 -25.218 -69.786 1.00 88.25 846 ALA A N 1
ATOM 6412 C CA . ALA A 1 846 ? 18.507 -25.517 -69.139 1.00 88.25 846 ALA A CA 1
ATOM 6413 C C . ALA A 1 846 ? 18.478 -26.927 -68.522 1.00 88.25 846 ALA A C 1
ATOM 6415 O O . ALA A 1 846 ? 17.969 -27.103 -67.419 1.00 88.25 846 ALA A O 1
ATOM 6416 N N . GLU A 1 847 ? 19.111 -27.920 -69.161 1.00 86.31 847 GLU A N 1
ATOM 6417 C CA . GLU A 1 847 ? 19.248 -29.281 -68.607 1.00 86.31 847 GLU A CA 1
ATOM 6418 C C . GLU A 1 847 ? 20.068 -29.319 -67.306 1.00 86.31 847 GLU A C 1
ATOM 6420 O O . GLU A 1 847 ? 19.913 -30.227 -66.493 1.00 86.31 847 GLU A O 1
ATOM 6425 N N . ARG A 1 848 ? 20.917 -28.308 -67.077 1.00 88.81 848 ARG A N 1
ATOM 6426 C CA . ARG A 1 848 ? 21.691 -28.129 -65.839 1.00 88.81 848 ARG A CA 1
ATOM 6427 C C . ARG A 1 848 ? 20.942 -27.305 -64.781 1.00 88.81 848 ARG A C 1
ATOM 6429 O O . ARG A 1 848 ? 21.529 -26.980 -63.753 1.00 88.81 848 ARG A O 1
ATOM 6436 N N . GLY A 1 849 ? 19.670 -26.972 -65.018 1.00 85.56 849 GLY A N 1
ATOM 6437 C CA . GLY A 1 849 ? 18.793 -26.269 -64.077 1.00 85.56 849 GLY A CA 1
ATOM 6438 C C . GLY A 1 849 ? 18.743 -24.746 -64.233 1.00 85.56 849 GLY A C 1
ATOM 6439 O O . GLY A 1 849 ? 18.117 -24.082 -63.412 1.00 85.56 849 GLY A O 1
ATOM 6440 N N . LEU A 1 850 ? 19.385 -24.168 -65.253 1.00 92.62 850 LEU A N 1
ATOM 6441 C CA . LEU A 1 850 ? 19.350 -22.722 -65.481 1.00 92.62 850 LEU A CA 1
ATOM 6442 C C . LEU A 1 850 ? 17.973 -22.285 -66.012 1.00 92.62 850 LEU A C 1
ATOM 6444 O O . LEU A 1 850 ? 17.515 -22.800 -67.032 1.00 92.62 850 LEU A O 1
ATOM 6448 N N . ASN A 1 851 ? 17.336 -21.308 -65.361 1.00 93.69 851 ASN A N 1
ATOM 6449 C CA . ASN A 1 851 ? 15.998 -20.835 -65.727 1.00 93.69 851 ASN A CA 1
ATOM 6450 C C . ASN A 1 851 ? 16.050 -19.474 -66.423 1.00 93.69 851 ASN A C 1
ATOM 6452 O O . ASN A 1 851 ? 16.730 -18.562 -65.959 1.00 93.69 851 ASN A O 1
ATOM 6456 N N . VAL A 1 852 ? 15.288 -19.311 -67.507 1.00 95.38 852 VAL A N 1
ATOM 6457 C CA . VAL A 1 852 ? 15.131 -18.027 -68.209 1.00 95.38 852 VAL A CA 1
ATOM 6458 C C . VAL A 1 852 ? 14.039 -17.202 -67.527 1.00 95.38 852 VAL A C 1
ATOM 6460 O O . VAL A 1 852 ? 12.880 -17.606 -67.508 1.00 95.38 852 VAL A O 1
ATOM 6463 N N . LEU A 1 853 ? 14.414 -16.044 -66.986 1.00 95.12 853 LEU A N 1
ATOM 6464 C CA . LEU A 1 853 ? 13.524 -15.090 -66.322 1.00 95.12 853 LEU A CA 1
ATOM 6465 C C . LEU A 1 853 ? 12.843 -14.144 -67.321 1.00 95.12 853 LEU A C 1
ATOM 6467 O O . LEU A 1 853 ? 11.653 -13.869 -67.205 1.00 95.12 853 LEU A O 1
ATOM 6471 N N . ALA A 1 854 ? 13.596 -13.631 -68.295 1.00 96.00 854 ALA A N 1
ATOM 6472 C CA . ALA A 1 854 ? 13.090 -12.727 -69.327 1.00 96.00 854 ALA A CA 1
ATOM 6473 C C . ALA A 1 854 ? 13.884 -12.893 -70.625 1.00 96.00 854 ALA A C 1
ATOM 6475 O O . ALA A 1 854 ? 15.070 -13.217 -70.575 1.00 96.00 854 ALA A O 1
ATOM 6476 N N . VAL A 1 855 ? 13.244 -12.635 -71.768 1.00 96.12 855 VAL A N 1
ATOM 6477 C CA . VAL A 1 855 ? 13.841 -12.698 -73.112 1.00 96.12 855 VAL A CA 1
ATOM 6478 C C . VAL A 1 855 ? 13.657 -11.348 -73.809 1.00 96.12 855 VAL A C 1
ATOM 6480 O O . VAL A 1 855 ? 12.621 -10.704 -73.650 1.00 96.12 855 VAL A O 1
ATOM 6483 N N . SER A 1 856 ? 14.666 -10.895 -74.550 1.00 94.44 856 SER A N 1
ATOM 6484 C CA . SER A 1 856 ? 14.628 -9.622 -75.275 1.00 94.44 856 SER A CA 1
ATOM 6485 C C . SER A 1 856 ? 13.805 -9.700 -76.567 1.00 94.44 856 SER A C 1
ATOM 6487 O O . SER A 1 856 ? 13.584 -10.795 -77.076 1.00 94.44 856 SER A O 1
ATOM 6489 N N . PRO A 1 857 ? 13.446 -8.551 -77.173 1.00 90.88 857 PRO A N 1
ATOM 6490 C CA . PRO A 1 857 ? 13.020 -8.496 -78.575 1.00 90.88 857 PRO A CA 1
ATOM 6491 C C . PRO A 1 857 ? 14.101 -9.008 -79.542 1.00 90.88 857 PRO A C 1
ATOM 6493 O O . PRO A 1 857 ? 15.266 -9.130 -79.143 1.00 90.88 857 PRO A O 1
ATOM 6496 N N . ASP A 1 858 ? 13.714 -9.246 -80.800 1.00 92.19 858 ASP A N 1
ATOM 6497 C CA . ASP A 1 858 ? 14.581 -9.702 -81.893 1.00 92.19 858 ASP A CA 1
ATOM 6498 C C . ASP A 1 858 ? 15.850 -8.844 -82.013 1.00 92.19 858 ASP A C 1
ATOM 6500 O O . ASP A 1 858 ? 15.811 -7.631 -82.239 1.00 92.19 858 ASP A O 1
ATOM 6504 N N . ILE A 1 859 ? 16.999 -9.500 -81.885 1.00 92.31 859 ILE A N 1
ATOM 6505 C CA . ILE A 1 859 ? 18.326 -8.939 -82.112 1.00 92.31 859 ILE A CA 1
ATOM 6506 C C . ILE A 1 859 ? 18.832 -9.515 -83.436 1.00 92.31 859 ILE A C 1
ATOM 6508 O O . ILE A 1 859 ? 18.880 -10.737 -83.566 1.00 92.31 859 ILE A O 1
ATOM 6512 N N . PRO A 1 860 ? 19.258 -8.697 -84.410 1.00 93.06 860 PRO A N 1
ATOM 6513 C CA . PRO A 1 860 ? 19.844 -9.201 -85.649 1.00 93.06 860 PRO A CA 1
ATOM 6514 C C . PRO A 1 860 ? 20.985 -10.184 -85.386 1.00 93.06 860 PRO A C 1
ATOM 6516 O O . PRO A 1 860 ? 21.757 -10.009 -84.443 1.00 93.06 860 PRO A O 1
ATOM 6519 N N . GLU A 1 861 ? 21.113 -11.210 -86.222 1.00 92.31 861 GLU A N 1
ATOM 6520 C CA . GLU A 1 861 ? 22.214 -12.163 -86.090 1.00 92.31 861 GLU A CA 1
ATOM 6521 C C . GLU A 1 861 ? 23.579 -11.544 -86.429 1.00 92.31 861 GLU A C 1
ATOM 6523 O O . GLU A 1 861 ? 23.706 -10.443 -86.986 1.00 92.31 861 GLU A O 1
ATOM 6528 N N . PHE A 1 862 ? 24.626 -12.277 -86.054 1.00 93.50 862 PHE A N 1
ATOM 6529 C CA . PHE A 1 862 ? 26.009 -11.848 -86.233 1.00 93.50 862 PHE A CA 1
ATOM 6530 C C . PHE A 1 862 ? 26.325 -11.705 -87.723 1.00 93.50 862 PHE A C 1
ATOM 6532 O O . PHE A 1 862 ? 25.864 -12.494 -88.556 1.00 93.50 862 PHE A O 1
ATOM 6539 N N . CYS A 1 863 ? 27.114 -10.691 -88.069 1.00 94.25 863 CYS A N 1
ATOM 6540 C CA . CYS A 1 863 ? 27.363 -10.326 -89.456 1.00 94.25 863 CYS A CA 1
ATOM 6541 C C . CYS A 1 863 ? 28.809 -10.500 -89.877 1.00 94.25 863 CYS A C 1
ATOM 6543 O O . CYS A 1 863 ? 29.736 -10.299 -89.096 1.00 94.25 863 CYS A O 1
ATOM 6545 N N . VAL A 1 864 ? 28.984 -10.774 -91.164 1.00 95.25 864 VAL A N 1
ATOM 6546 C CA . VAL A 1 864 ? 30.251 -10.581 -91.857 1.00 95.25 864 VAL A CA 1
ATOM 6547 C C . VAL A 1 864 ? 30.247 -9.191 -92.478 1.00 95.25 864 VAL A C 1
ATOM 6549 O O . VAL A 1 864 ? 29.305 -8.811 -93.179 1.00 95.25 864 VAL A O 1
ATOM 6552 N N . VAL A 1 865 ? 31.317 -8.444 -92.243 1.00 94.31 865 VAL A N 1
ATOM 6553 C CA . VAL A 1 865 ? 31.576 -7.140 -92.852 1.00 94.31 865 VAL A CA 1
ATOM 6554 C C . VAL A 1 865 ? 32.848 -7.173 -93.680 1.00 94.31 865 VAL A C 1
ATOM 6556 O O . VAL A 1 865 ? 33.746 -7.966 -93.415 1.00 94.31 865 VAL A O 1
ATOM 6559 N N . ALA A 1 866 ? 32.926 -6.286 -94.662 1.00 91.62 866 ALA A N 1
ATOM 6560 C CA . ALA A 1 866 ? 34.127 -5.956 -95.404 1.00 91.62 866 ALA A CA 1
ATOM 6561 C C . ALA A 1 866 ? 34.718 -4.659 -94.838 1.00 91.62 866 ALA A C 1
ATOM 6563 O O . ALA A 1 866 ? 33.992 -3.681 -94.617 1.00 91.62 866 ALA A O 1
ATOM 6564 N N . ALA A 1 867 ? 36.030 -4.639 -94.609 1.00 88.25 867 ALA A N 1
ATOM 6565 C CA . ALA A 1 867 ? 36.736 -3.420 -94.235 1.00 88.25 867 ALA A CA 1
ATOM 6566 C C . ALA A 1 867 ? 36.602 -2.350 -95.336 1.00 88.25 867 ALA A C 1
ATOM 6568 O O . ALA A 1 867 ? 36.398 -2.666 -96.509 1.00 88.25 867 ALA A O 1
ATOM 6569 N N . ALA A 1 868 ? 36.728 -1.068 -94.978 1.00 80.62 868 ALA A N 1
ATOM 6570 C CA . ALA A 1 868 ? 36.505 0.045 -95.910 1.00 80.62 868 ALA A CA 1
ATOM 6571 C C . ALA A 1 868 ? 37.427 0.019 -97.153 1.00 80.62 868 ALA A C 1
ATOM 6573 O O . ALA A 1 868 ? 37.070 0.560 -98.198 1.00 80.62 868 ALA A O 1
ATOM 6574 N N . GLY A 1 869 ? 38.603 -0.613 -97.053 1.00 74.94 869 GLY A N 1
ATOM 6575 C CA . GLY A 1 869 ? 39.569 -0.764 -98.149 1.00 74.94 869 GLY A CA 1
ATOM 6576 C C . GLY A 1 869 ? 39.306 -1.938 -99.109 1.00 74.94 869 GLY A C 1
ATOM 6577 O O . GLY A 1 869 ? 39.958 -2.022 -100.161 1.00 74.94 869 GLY A O 1
ATOM 6578 N N . THR A 1 870 ? 38.369 -2.831 -98.783 1.00 83.19 870 THR A N 1
ATOM 6579 C CA . THR A 1 870 ? 38.035 -4.034 -99.564 1.00 83.19 870 THR A CA 1
ATOM 6580 C C . THR A 1 870 ? 37.208 -3.658 -100.800 1.00 83.19 870 THR A C 1
ATOM 6582 O O . THR A 1 870 ? 36.296 -2.837 -100.723 1.00 83.19 870 THR A O 1
ATOM 6585 N N . SER A 1 871 ? 37.529 -4.212 -101.978 1.00 82.81 871 SER A N 1
ATOM 6586 C CA . SER A 1 871 ? 36.797 -3.877 -103.211 1.00 82.81 871 SER A CA 1
ATOM 6587 C C . SER A 1 871 ? 35.360 -4.407 -103.172 1.00 82.81 871 SER A C 1
ATOM 6589 O O . SER A 1 871 ? 35.117 -5.512 -102.688 1.00 82.81 871 SER A O 1
ATOM 6591 N N . SER A 1 872 ? 34.412 -3.649 -103.735 1.00 83.25 872 SER A N 1
ATOM 6592 C CA . SER A 1 872 ? 33.002 -4.063 -103.810 1.00 83.25 872 SER A CA 1
ATOM 6593 C C . SER A 1 872 ? 32.837 -5.407 -104.517 1.00 83.25 872 SER A C 1
ATOM 6595 O O . SER A 1 872 ? 32.158 -6.279 -103.997 1.00 83.25 872 SER A O 1
ATOM 6597 N N . ALA A 1 873 ? 33.562 -5.627 -105.618 1.00 83.94 873 ALA A N 1
ATOM 6598 C CA . ALA A 1 873 ? 33.540 -6.893 -106.350 1.00 83.94 873 ALA A CA 1
ATOM 6599 C C . ALA A 1 873 ? 33.988 -8.097 -105.496 1.00 83.94 873 ALA A C 1
ATOM 6601 O O . ALA A 1 873 ? 33.401 -9.170 -105.592 1.00 83.94 873 ALA A O 1
ATOM 6602 N N . LEU A 1 874 ? 35.006 -7.931 -104.640 1.00 87.00 874 LEU A N 1
ATOM 6603 C CA . LEU A 1 874 ? 35.445 -8.999 -103.736 1.00 87.00 874 LEU A CA 1
ATOM 6604 C C . LEU A 1 874 ? 34.435 -9.221 -102.602 1.00 87.00 874 LEU A C 1
ATOM 6606 O O . LEU A 1 874 ? 34.174 -10.362 -102.231 1.00 87.00 874 LEU A O 1
ATOM 6610 N N . ALA A 1 875 ? 33.852 -8.146 -102.065 1.00 88.81 875 ALA A N 1
ATOM 6611 C CA . ALA A 1 875 ? 32.815 -8.233 -101.041 1.00 88.81 875 ALA A CA 1
ATOM 6612 C C . ALA A 1 875 ? 31.531 -8.906 -101.560 1.00 88.81 875 ALA A C 1
ATOM 6614 O O . ALA A 1 875 ? 30.947 -9.723 -100.849 1.00 88.81 875 ALA A O 1
ATOM 6615 N N . ASP A 1 876 ? 31.131 -8.617 -102.800 1.00 89.31 876 ASP A N 1
ATOM 6616 C CA . ASP A 1 876 ? 29.993 -9.250 -103.468 1.00 89.31 876 ASP A CA 1
ATOM 6617 C C . ASP A 1 876 ? 30.267 -10.738 -103.741 1.00 89.31 876 ASP A C 1
ATOM 6619 O O . ASP A 1 876 ? 29.423 -11.574 -103.431 1.00 89.31 876 ASP A O 1
ATOM 6623 N N . HIS A 1 877 ? 31.477 -11.100 -104.187 1.00 91.31 877 HIS A N 1
ATOM 6624 C CA . HIS A 1 877 ? 31.857 -12.508 -104.389 1.00 91.31 877 HIS A CA 1
ATOM 6625 C C . HIS A 1 877 ? 31.876 -13.305 -103.072 1.00 91.31 877 HIS A C 1
ATOM 6627 O O . HIS A 1 877 ? 31.381 -14.429 -103.000 1.00 91.31 877 HIS A O 1
ATOM 6633 N N . VAL A 1 878 ? 32.373 -12.712 -101.977 1.00 92.06 878 VAL A N 1
ATOM 6634 C CA . VAL A 1 878 ? 32.277 -13.329 -100.640 1.00 92.06 878 VAL A CA 1
ATOM 6635 C C . VAL A 1 878 ? 30.821 -13.445 -100.182 1.00 92.06 878 VAL A C 1
ATOM 6637 O O . VAL A 1 878 ? 30.456 -14.464 -99.596 1.00 92.06 878 VAL A O 1
ATOM 6640 N N . ARG A 1 879 ? 29.964 -12.456 -100.471 1.00 93.69 879 ARG A N 1
ATOM 6641 C CA . ARG A 1 879 ? 28.522 -12.544 -100.190 1.00 93.69 879 ARG A CA 1
ATOM 6642 C C . ARG A 1 879 ? 27.885 -13.714 -100.934 1.00 93.69 879 ARG A C 1
ATOM 6644 O O . ARG A 1 879 ? 27.156 -14.482 -100.311 1.00 93.69 879 ARG A O 1
ATOM 6651 N N . GLU A 1 880 ? 28.162 -13.875 -102.224 1.00 92.88 880 GLU A N 1
ATOM 6652 C CA . GLU A 1 880 ? 27.658 -14.996 -103.029 1.00 92.88 880 GLU A CA 1
ATOM 6653 C C . GLU A 1 880 ? 28.103 -16.343 -102.448 1.00 92.88 880 GLU A C 1
ATOM 6655 O O . GLU A 1 880 ? 27.273 -17.223 -102.221 1.00 92.88 880 GLU A O 1
ATOM 6660 N N . LEU A 1 881 ? 29.386 -16.486 -102.097 1.00 94.06 881 LEU A N 1
ATOM 6661 C CA . LEU A 1 881 ? 29.909 -17.711 -101.485 1.00 94.06 881 LEU A CA 1
ATOM 6662 C C . LEU A 1 881 ? 29.264 -18.022 -100.130 1.00 94.06 881 LEU A C 1
ATOM 6664 O O . LEU A 1 881 ? 28.933 -19.180 -99.868 1.00 94.06 881 LEU A O 1
ATOM 6668 N N . LEU A 1 882 ? 29.089 -17.018 -99.266 1.00 94.25 882 LEU A N 1
ATOM 6669 C CA . LEU A 1 882 ? 28.477 -17.197 -97.948 1.00 94.25 882 LEU A CA 1
ATOM 6670 C C . LEU A 1 882 ? 26.988 -17.532 -98.056 1.00 94.25 882 LEU A C 1
ATOM 6672 O O . LEU A 1 882 ? 26.524 -18.458 -97.396 1.00 94.25 882 LEU A O 1
ATOM 6676 N N . THR A 1 883 ? 26.248 -16.815 -98.902 1.00 92.75 883 THR A N 1
ATOM 6677 C CA . THR A 1 883 ? 24.802 -17.031 -99.094 1.00 92.75 883 THR A CA 1
ATOM 6678 C C . THR A 1 883 ? 24.486 -18.314 -99.857 1.00 92.75 883 THR A C 1
ATOM 6680 O O . THR A 1 883 ? 23.388 -18.850 -99.723 1.00 92.75 883 THR A O 1
ATOM 6683 N N . ALA A 1 884 ? 25.453 -18.861 -100.597 1.00 92.62 884 ALA A N 1
ATOM 6684 C CA . ALA A 1 884 ? 25.324 -20.179 -101.189 1.00 92.62 884 ALA A CA 1
ATOM 6685 C C . ALA A 1 884 ? 25.305 -21.298 -100.135 1.00 92.62 884 ALA A C 1
ATOM 6687 O O . ALA A 1 884 ? 24.679 -22.320 -100.405 1.00 92.62 884 ALA A O 1
ATOM 6688 N N . LEU A 1 885 ? 25.953 -21.148 -98.968 1.00 92.50 885 LEU A N 1
ATOM 6689 C CA . LEU A 1 885 ? 26.019 -22.196 -97.937 1.00 92.50 885 LEU A CA 1
ATOM 6690 C C . LEU A 1 885 ? 24.634 -22.509 -97.358 1.00 92.50 885 LEU A C 1
ATOM 6692 O O . LEU A 1 885 ? 23.957 -21.631 -96.822 1.00 92.50 885 LEU A O 1
ATOM 6696 N N . SER A 1 886 ? 24.244 -23.786 -97.384 1.00 89.12 886 SER A N 1
ATOM 6697 C CA . SER A 1 886 ? 22.969 -24.240 -96.820 1.00 89.12 886 SER A CA 1
ATOM 6698 C C . SER A 1 886 ? 23.131 -25.527 -96.025 1.00 89.12 886 SER A C 1
ATOM 6700 O O . SER A 1 886 ? 23.610 -26.529 -96.549 1.00 89.12 886 SER A O 1
ATOM 6702 N N . ALA A 1 887 ? 22.623 -25.559 -94.791 1.00 87.19 887 ALA A N 1
ATOM 6703 C CA . ALA A 1 887 ? 22.644 -26.764 -93.956 1.00 87.19 887 ALA A CA 1
ATOM 6704 C C . ALA A 1 887 ? 21.809 -27.937 -94.511 1.00 87.19 887 ALA A C 1
ATOM 6706 O O . ALA A 1 887 ? 21.874 -29.041 -93.970 1.00 87.19 887 ALA A O 1
ATOM 6707 N N . SER A 1 888 ? 21.053 -27.724 -95.594 1.00 88.00 888 SER A N 1
ATOM 6708 C CA . SER A 1 888 ? 20.416 -28.800 -96.363 1.00 88.00 888 SER A CA 1
ATOM 6709 C C . SER A 1 888 ? 21.429 -29.694 -97.094 1.00 88.00 888 SER A C 1
ATOM 6711 O O . SER A 1 888 ? 21.137 -30.860 -97.359 1.00 88.00 888 SER A O 1
ATOM 6713 N N . ARG A 1 889 ? 22.636 -29.182 -97.388 1.00 92.06 889 ARG A N 1
ATOM 6714 C CA . ARG A 1 889 ? 23.726 -29.931 -98.026 1.00 92.06 889 ARG A CA 1
ATOM 6715 C C . ARG A 1 889 ? 24.693 -30.467 -96.957 1.00 92.06 889 ARG A C 1
ATOM 6717 O O . ARG A 1 889 ? 25.200 -29.675 -96.166 1.00 92.06 889 ARG A O 1
ATOM 6724 N N . PRO A 1 890 ? 25.003 -31.779 -96.915 1.00 87.31 890 PRO A N 1
ATOM 6725 C CA . PRO A 1 890 ? 25.808 -32.371 -95.835 1.00 87.31 890 PRO A CA 1
ATOM 6726 C C . PRO A 1 890 ? 27.231 -31.810 -95.667 1.00 87.31 890 PRO A C 1
ATOM 6728 O O . PRO A 1 890 ? 27.782 -31.847 -94.566 1.00 87.31 890 PRO A O 1
ATOM 6731 N N . GLU A 1 891 ? 27.860 -31.325 -96.740 1.00 86.25 891 GLU A N 1
ATOM 6732 C CA . GLU A 1 891 ? 29.198 -30.717 -96.673 1.00 86.25 891 GLU A CA 1
ATOM 6733 C C . GLU A 1 891 ? 29.149 -29.300 -96.094 1.00 86.25 891 GLU A C 1
ATOM 6735 O O . GLU A 1 891 ? 29.866 -29.001 -95.140 1.00 86.25 891 GLU A O 1
ATOM 6740 N N . ASP A 1 892 ? 28.225 -28.471 -96.571 1.00 90.88 892 ASP A N 1
ATOM 6741 C CA . ASP A 1 892 ? 27.960 -27.136 -96.027 1.00 90.88 892 ASP A CA 1
ATOM 6742 C C . ASP A 1 892 ? 27.491 -27.186 -94.575 1.00 90.88 892 ASP A C 1
ATOM 6744 O O . ASP A 1 892 ? 27.897 -26.364 -93.757 1.00 90.88 892 ASP A O 1
ATOM 6748 N N . ALA A 1 893 ? 26.661 -28.175 -94.230 1.00 88.81 893 ALA A N 1
ATOM 6749 C CA . ALA A 1 893 ? 26.191 -28.381 -92.870 1.00 88.81 893 ALA A CA 1
ATOM 6750 C C . ALA A 1 893 ? 27.361 -28.600 -91.903 1.00 88.81 893 ALA A C 1
ATOM 6752 O O . ALA A 1 893 ? 27.287 -28.137 -90.770 1.00 88.81 893 ALA A O 1
ATOM 6753 N N . ARG A 1 894 ? 28.453 -29.252 -92.332 1.00 90.44 894 ARG A N 1
ATOM 6754 C CA . ARG A 1 894 ? 29.666 -29.395 -91.508 1.00 90.44 894 ARG A CA 1
ATOM 6755 C C . ARG A 1 894 ? 30.375 -28.057 -91.292 1.00 90.44 894 ARG A C 1
ATOM 6757 O O . ARG A 1 894 ? 30.824 -27.807 -90.180 1.00 90.44 894 ARG A O 1
ATOM 6764 N N . ILE A 1 895 ? 30.430 -27.198 -92.312 1.00 92.31 895 ILE A N 1
ATOM 6765 C CA . ILE A 1 895 ? 31.038 -25.856 -92.230 1.00 92.31 895 ILE A CA 1
ATOM 6766 C C . ILE A 1 895 ? 30.213 -24.926 -91.332 1.00 92.31 895 ILE A C 1
ATOM 6768 O O . ILE A 1 895 ? 30.753 -24.215 -90.494 1.00 92.31 895 ILE A O 1
ATOM 6772 N N . LEU A 1 896 ? 28.890 -24.928 -91.487 1.00 92.31 896 LEU A N 1
ATOM 6773 C CA . LEU A 1 896 ? 27.997 -24.079 -90.701 1.00 92.31 896 LEU A CA 1
ATOM 6774 C C . LEU A 1 896 ? 27.951 -24.537 -89.238 1.00 92.31 896 LEU A C 1
ATOM 6776 O O . LEU A 1 896 ? 28.122 -23.725 -88.329 1.00 92.31 896 LEU A O 1
ATOM 6780 N N . LYS A 1 897 ? 27.803 -25.849 -89.006 1.00 90.75 897 LYS A N 1
ATOM 6781 C CA . LYS A 1 897 ? 27.713 -26.418 -87.655 1.00 90.75 897 LYS A CA 1
ATOM 6782 C C . LYS A 1 897 ? 29.025 -26.371 -86.878 1.00 90.75 897 LYS A C 1
ATOM 6784 O O . LYS A 1 897 ? 28.977 -26.470 -85.653 1.00 90.75 897 LYS A O 1
ATOM 6789 N N . SER A 1 898 ? 30.172 -26.199 -87.545 1.00 91.56 898 SER A N 1
ATOM 6790 C CA . SER A 1 898 ? 31.438 -25.954 -86.845 1.00 91.56 898 SER A CA 1
ATOM 6791 C C . SER A 1 898 ? 31.467 -24.581 -86.179 1.00 91.56 898 SER A C 1
ATOM 6793 O O . SER A 1 898 ? 32.103 -24.442 -85.143 1.00 91.56 898 SER A O 1
ATOM 6795 N N . ILE A 1 899 ? 30.755 -23.583 -86.717 1.00 89.81 899 ILE A N 1
ATOM 6796 C CA . ILE A 1 899 ? 30.647 -22.251 -86.106 1.00 89.81 899 ILE A CA 1
ATOM 6797 C C . ILE A 1 899 ? 29.692 -22.293 -84.912 1.00 89.81 899 ILE A C 1
ATOM 6799 O O . ILE A 1 899 ? 30.062 -21.921 -83.796 1.00 89.81 899 ILE A O 1
ATOM 6803 N N . ALA A 1 900 ? 28.471 -22.773 -85.142 1.00 86.31 900 ALA A N 1
ATOM 6804 C CA . ALA A 1 900 ? 27.495 -23.055 -84.099 1.00 86.31 900 ALA A CA 1
ATOM 6805 C C . ALA A 1 900 ? 26.543 -24.161 -84.568 1.00 86.31 900 ALA A C 1
ATOM 6807 O O . ALA A 1 900 ? 26.126 -24.184 -85.723 1.00 86.31 900 ALA A O 1
ATOM 6808 N N . SER A 1 901 ? 26.182 -25.086 -83.675 1.00 85.12 901 SER A N 1
ATOM 6809 C CA . SER A 1 901 ? 25.451 -26.322 -84.013 1.00 85.12 901 SER A CA 1
ATOM 6810 C C . SER A 1 901 ? 24.077 -26.110 -84.666 1.00 85.12 901 SER A C 1
ATOM 6812 O O . SER A 1 901 ? 23.547 -27.012 -85.312 1.00 85.12 901 SER A O 1
ATOM 6814 N N . ASP A 1 902 ? 23.506 -24.930 -84.475 1.00 86.69 902 ASP A N 1
ATOM 6815 C CA . ASP A 1 902 ? 22.200 -24.457 -84.928 1.00 86.69 902 ASP A CA 1
ATOM 6816 C C . ASP A 1 902 ? 22.289 -23.501 -86.138 1.00 86.69 902 ASP A C 1
ATOM 6818 O O . ASP A 1 902 ? 21.286 -22.911 -86.543 1.00 86.69 902 ASP A O 1
ATOM 6822 N N . TYR A 1 903 ? 23.466 -23.347 -86.753 1.00 91.62 903 TYR A N 1
ATOM 6823 C CA . TYR A 1 903 ? 23.622 -22.562 -87.980 1.00 91.62 903 TYR A CA 1
ATOM 6824 C C . TYR A 1 903 ? 23.086 -23.295 -89.203 1.00 91.62 903 TYR A C 1
ATOM 6826 O O . TYR A 1 903 ? 23.329 -24.483 -89.422 1.00 91.62 903 TYR A O 1
ATOM 6834 N N . THR A 1 904 ? 22.362 -22.540 -90.027 1.00 92.25 904 THR A N 1
ATOM 6835 C CA . THR A 1 904 ? 21.620 -23.051 -91.188 1.00 92.25 904 THR A CA 1
ATOM 6836 C C . THR A 1 904 ? 22.025 -22.415 -92.516 1.00 92.25 904 THR A C 1
ATOM 6838 O O . THR A 1 904 ? 21.793 -23.022 -93.562 1.00 92.25 904 THR A O 1
ATOM 6841 N N . GLY A 1 905 ? 22.690 -21.257 -92.484 1.00 94.00 905 GLY A N 1
ATOM 6842 C CA . GLY A 1 905 ? 23.217 -20.567 -93.661 1.00 94.00 905 GLY A CA 1
ATOM 6843 C C . GLY A 1 905 ? 23.622 -19.126 -93.350 1.00 94.00 905 GLY A C 1
ATOM 6844 O O . GLY A 1 905 ? 23.683 -18.734 -92.184 1.00 94.00 905 GLY A O 1
ATOM 6845 N N . PHE A 1 906 ? 23.853 -18.340 -94.399 1.00 94.50 906 PHE A N 1
ATOM 6846 C CA . PHE A 1 906 ? 23.983 -16.882 -94.339 1.00 94.50 906 PHE A CA 1
ATOM 6847 C C . PHE A 1 906 ? 22.995 -16.240 -95.314 1.00 94.50 906 PHE A C 1
ATOM 6849 O O . PHE A 1 906 ? 22.658 -16.821 -96.343 1.00 94.50 906 PHE A O 1
ATOM 6856 N N . VAL A 1 907 ? 22.549 -15.024 -95.013 1.00 94.50 907 VAL A N 1
ATOM 6857 C CA . VAL A 1 907 ? 21.668 -14.229 -95.877 1.00 94.50 907 VAL A CA 1
ATOM 6858 C C . VAL A 1 907 ? 22.266 -12.845 -96.111 1.00 94.50 907 VAL A C 1
ATOM 6860 O O . VAL A 1 907 ? 23.068 -12.358 -95.309 1.00 94.50 907 VAL A O 1
ATOM 6863 N N . ALA A 1 908 ? 21.888 -12.197 -97.213 1.00 89.00 908 ALA A N 1
ATOM 6864 C CA . ALA A 1 908 ? 22.192 -10.786 -97.410 1.00 89.00 908 ALA A CA 1
ATOM 6865 C C . ALA A 1 908 ? 21.620 -9.958 -96.246 1.00 89.00 908 ALA A C 1
ATOM 6867 O O . ALA A 1 908 ? 20.520 -10.223 -95.758 1.00 89.00 908 ALA A O 1
ATOM 6868 N N . ALA A 1 909 ? 22.385 -8.972 -95.793 1.00 87.75 909 ALA A N 1
ATOM 6869 C CA . ALA A 1 909 ? 22.009 -8.103 -94.689 1.00 87.75 909 ALA A CA 1
ATOM 6870 C C . ALA A 1 909 ? 22.112 -6.644 -95.132 1.00 87.75 909 ALA A C 1
ATOM 6872 O O . ALA A 1 909 ? 22.992 -6.299 -95.926 1.00 87.75 909 ALA A O 1
ATOM 6873 N N . VAL A 1 910 ? 21.219 -5.802 -94.617 1.00 90.12 910 VAL A N 1
ATOM 6874 C CA . VAL A 1 910 ? 21.208 -4.354 -94.868 1.00 90.12 910 VAL A CA 1
ATOM 6875 C C . VAL A 1 910 ? 21.459 -3.598 -93.568 1.00 90.12 910 VAL A C 1
ATOM 6877 O O . VAL A 1 910 ? 21.155 -4.089 -92.487 1.00 90.12 910 VAL A O 1
ATOM 6880 N N . ASP A 1 911 ? 22.022 -2.392 -93.650 1.00 89.31 911 ASP A N 1
ATOM 6881 C CA . ASP A 1 911 ? 22.411 -1.629 -92.453 1.00 89.31 911 ASP A CA 1
ATOM 6882 C C . ASP A 1 911 ? 21.219 -1.290 -91.535 1.00 89.31 911 ASP A C 1
ATOM 6884 O O . ASP A 1 911 ? 21.363 -1.255 -90.309 1.00 89.31 911 ASP A O 1
ATOM 6888 N N . ALA A 1 912 ? 20.035 -1.117 -92.135 1.00 89.25 912 ALA A N 1
ATOM 6889 C CA . ALA A 1 912 ? 18.768 -0.880 -91.444 1.00 89.25 912 ALA A CA 1
ATOM 6890 C C . ALA A 1 912 ? 18.344 -2.050 -90.538 1.00 89.25 912 ALA A C 1
ATOM 6892 O O . ALA A 1 912 ? 17.634 -1.834 -89.557 1.00 89.25 912 ALA A O 1
ATOM 6893 N N . ASP A 1 913 ? 18.829 -3.275 -90.794 1.00 89.69 913 ASP A N 1
ATOM 6894 C CA . ASP A 1 913 ? 18.565 -4.422 -89.917 1.00 89.69 913 ASP A CA 1
ATOM 6895 C C . ASP A 1 913 ? 19.038 -4.142 -88.476 1.00 89.69 913 ASP A C 1
ATOM 6897 O O . ASP A 1 913 ? 18.480 -4.684 -87.530 1.00 89.69 913 ASP A O 1
ATOM 6901 N N . TYR A 1 914 ? 20.034 -3.266 -88.284 1.00 93.12 914 TYR A N 1
ATOM 6902 C CA . TYR A 1 914 ? 20.707 -3.018 -87.003 1.00 93.12 914 TYR A CA 1
ATOM 6903 C C . TYR A 1 914 ? 20.215 -1.765 -86.247 1.00 93.12 914 TYR A C 1
ATOM 6905 O O . TYR A 1 914 ? 20.751 -1.434 -85.184 1.00 93.12 914 TYR A O 1
ATOM 6913 N N . ASP A 1 915 ? 19.172 -1.079 -86.725 1.00 89.62 915 ASP A N 1
ATOM 6914 C CA . ASP A 1 915 ? 18.663 0.161 -86.109 1.00 89.62 915 ASP A CA 1
ATOM 6915 C C . ASP A 1 915 ? 18.047 -0.037 -84.716 1.00 89.62 915 ASP A C 1
ATOM 6917 O O . ASP A 1 915 ? 18.157 0.838 -83.848 1.00 89.62 915 ASP A O 1
ATOM 6921 N N . GLY A 1 916 ? 17.471 -1.212 -84.445 1.00 88.56 916 GLY A N 1
ATOM 6922 C CA . GLY A 1 916 ? 17.002 -1.564 -83.100 1.00 88.56 916 GLY A CA 1
ATOM 6923 C C . GLY A 1 916 ? 18.142 -1.572 -82.073 1.00 88.56 916 GLY A C 1
ATOM 6924 O O . GLY A 1 916 ? 17.981 -1.104 -80.942 1.00 88.56 916 GLY A O 1
ATOM 6925 N N . VAL A 1 917 ? 19.335 -2.007 -82.489 1.00 89.81 917 VAL A N 1
ATOM 6926 C CA . VAL A 1 917 ? 20.536 -2.001 -81.642 1.00 89.81 917 VAL A CA 1
ATOM 6927 C C . VAL A 1 917 ? 21.034 -0.571 -81.431 1.00 89.81 917 VAL A C 1
ATOM 6929 O O . VAL A 1 917 ? 21.331 -0.202 -80.296 1.00 89.81 917 VAL A O 1
ATOM 6932 N N . ARG A 1 918 ? 21.041 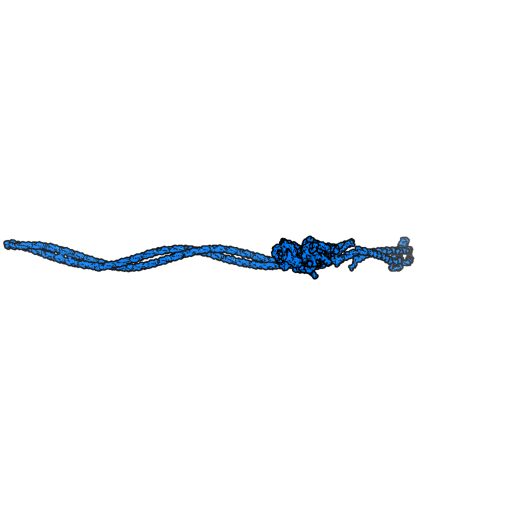0.279 -82.471 1.00 89.44 918 ARG A N 1
ATOM 6933 C CA . ARG A 1 918 ? 21.380 1.714 -82.338 1.00 89.44 918 ARG A CA 1
ATOM 6934 C C . ARG A 1 918 ? 20.467 2.425 -81.341 1.00 89.44 918 ARG A C 1
ATOM 6936 O O . ARG A 1 918 ? 20.945 3.170 -80.489 1.00 89.44 918 ARG A O 1
ATOM 6943 N N . THR A 1 919 ? 19.165 2.159 -81.424 1.00 88.25 919 THR A N 1
ATOM 6944 C CA . THR A 1 919 ? 18.165 2.708 -80.497 1.00 88.25 919 THR A CA 1
ATOM 6945 C C . THR A 1 919 ? 18.435 2.258 -79.065 1.00 88.25 919 THR A C 1
ATOM 6947 O O . THR A 1 919 ? 18.455 3.085 -78.157 1.00 88.25 919 THR A O 1
ATOM 6950 N N . SER A 1 920 ? 18.736 0.973 -78.876 1.00 89.50 920 SER A N 1
ATOM 6951 C CA . SER A 1 920 ? 19.043 0.394 -77.563 1.00 89.50 920 SER A CA 1
ATOM 6952 C C . SER A 1 920 ? 20.299 1.011 -76.932 1.00 89.50 920 SER A C 1
ATOM 6954 O O . SER A 1 920 ? 20.300 1.341 -75.748 1.00 89.50 920 SER A O 1
ATOM 6956 N N . VAL A 1 921 ? 21.354 1.239 -77.724 1.00 85.56 921 VAL A N 1
ATOM 6957 C CA . VAL A 1 921 ? 22.568 1.947 -77.273 1.00 85.56 921 VAL A CA 1
ATOM 6958 C C . VAL A 1 921 ? 22.251 3.402 -76.916 1.00 85.56 921 VAL A C 1
ATOM 6960 O O . VAL A 1 921 ? 22.718 3.895 -75.889 1.00 85.56 921 VAL A O 1
ATOM 6963 N N . LYS A 1 922 ? 21.445 4.100 -77.722 1.00 84.12 922 LYS A N 1
ATOM 6964 C CA . LYS A 1 922 ? 21.056 5.488 -77.442 1.00 84.12 922 LYS A CA 1
ATOM 6965 C C . LYS A 1 922 ? 20.249 5.608 -76.154 1.00 84.12 922 LYS A C 1
ATOM 6967 O O . LYS A 1 922 ? 20.490 6.529 -75.383 1.00 84.12 922 LYS A O 1
ATOM 6972 N N . GLU A 1 923 ? 19.315 4.697 -75.916 1.00 85.00 923 GLU A N 1
ATOM 6973 C CA . GLU A 1 923 ? 18.490 4.690 -74.708 1.00 85.00 923 GLU A CA 1
ATOM 6974 C C . GLU A 1 923 ? 19.325 4.416 -73.456 1.00 85.00 923 GLU A C 1
ATOM 6976 O O . GLU A 1 923 ? 19.194 5.129 -72.465 1.00 85.00 923 GLU A O 1
ATOM 6981 N N . LEU A 1 924 ? 20.220 3.425 -73.512 1.00 79.94 924 LEU A N 1
ATOM 6982 C CA . LEU A 1 924 ? 20.985 3.016 -72.339 1.00 79.94 924 LEU A CA 1
ATOM 6983 C C . LEU A 1 924 ? 22.199 3.915 -72.057 1.00 79.94 924 LEU A C 1
ATOM 6985 O O . LEU A 1 924 ? 22.485 4.220 -70.902 1.00 79.94 924 LEU A O 1
ATOM 6989 N N . TYR A 1 925 ? 22.925 4.332 -73.096 1.00 78.25 925 TYR A N 1
ATOM 6990 C CA . TYR A 1 925 ? 24.197 5.056 -72.962 1.00 78.25 925 TYR A CA 1
ATOM 6991 C C . TYR A 1 925 ? 24.136 6.511 -73.445 1.00 78.25 925 TYR A C 1
ATOM 6993 O O . TYR A 1 925 ? 25.072 7.282 -73.214 1.00 78.25 925 TYR A O 1
ATOM 7001 N N . GLY A 1 926 ? 23.066 6.926 -74.130 1.00 71.00 926 GLY A N 1
ATOM 7002 C CA . GLY A 1 926 ? 22.977 8.255 -74.746 1.00 71.00 926 GLY A CA 1
ATOM 7003 C C . GLY A 1 926 ? 23.879 8.435 -75.973 1.00 71.00 926 GLY A C 1
ATOM 7004 O O . GLY A 1 926 ? 24.058 9.561 -76.436 1.00 71.00 926 GLY A O 1
ATOM 7005 N N . ILE A 1 927 ? 24.471 7.355 -76.495 1.00 73.06 927 ILE A N 1
ATOM 7006 C CA . ILE A 1 927 ? 25.377 7.386 -77.651 1.00 73.06 927 ILE A CA 1
ATOM 7007 C C . ILE A 1 927 ? 24.552 7.241 -78.931 1.00 73.06 927 ILE A C 1
ATOM 7009 O O . ILE A 1 927 ? 23.741 6.327 -79.058 1.00 73.06 927 ILE A O 1
ATOM 7013 N N . THR A 1 928 ? 24.762 8.137 -79.896 1.00 74.69 928 THR A N 1
ATOM 7014 C CA . THR A 1 928 ? 24.085 8.077 -81.199 1.00 74.69 928 THR A CA 1
ATOM 7015 C C . THR A 1 928 ? 25.067 7.605 -82.264 1.00 74.69 928 THR A C 1
ATOM 7017 O O . THR A 1 928 ? 25.936 8.364 -82.682 1.00 74.69 928 THR A O 1
ATOM 7020 N N . TYR A 1 929 ? 24.913 6.363 -82.723 1.00 76.62 929 TYR A N 1
ATOM 7021 C CA . TYR A 1 929 ? 25.615 5.870 -83.907 1.00 76.62 929 TYR A CA 1
ATOM 7022 C C . TYR A 1 929 ? 24.848 6.263 -85.173 1.00 76.62 929 TYR A C 1
ATOM 7024 O O . TYR A 1 929 ? 23.626 6.132 -85.228 1.00 76.62 929 TYR A O 1
ATOM 7032 N N . ALA A 1 930 ? 25.563 6.735 -86.195 1.00 66.12 930 ALA A N 1
ATOM 7033 C CA . ALA A 1 930 ? 24.963 7.063 -87.488 1.00 66.12 930 ALA A CA 1
ATOM 7034 C C . ALA A 1 930 ? 24.331 5.811 -88.136 1.00 66.12 930 ALA A C 1
ATOM 7036 O O . ALA A 1 930 ? 24.932 4.730 -88.131 1.00 66.12 930 ALA A O 1
ATOM 7037 N N . GLY A 1 931 ? 23.118 5.958 -88.673 1.00 55.97 931 GLY A N 1
ATOM 7038 C CA . GLY A 1 931 ? 22.476 4.960 -89.533 1.00 55.97 931 GLY A CA 1
ATOM 7039 C C . GLY A 1 931 ? 22.845 5.187 -90.999 1.00 55.97 931 GLY A C 1
ATOM 7040 O O . GLY A 1 931 ? 23.116 6.320 -91.400 1.00 55.97 931 GLY A O 1
ATOM 7041 N N . GLY A 1 932 ? 22.889 4.122 -91.794 1.00 46.50 932 GLY A N 1
ATOM 7042 C CA . GLY A 1 932 ? 22.886 4.228 -93.250 1.00 46.50 932 GLY A CA 1
ATOM 7043 C C . GLY A 1 932 ? 21.511 4.680 -93.738 1.00 46.50 932 GLY A C 1
ATOM 7044 O O . GLY A 1 932 ? 20.503 4.135 -93.297 1.00 46.50 932 GLY A O 1
ATOM 7045 N N . ALA A 1 933 ? 21.485 5.687 -94.612 1.00 30.88 933 ALA A N 1
ATOM 7046 C CA . ALA A 1 933 ? 20.311 5.999 -95.424 1.00 30.88 933 ALA A CA 1
ATOM 7047 C C . ALA A 1 933 ? 20.115 4.939 -96.514 1.00 30.88 933 ALA A C 1
ATOM 7049 O O . ALA A 1 933 ? 21.150 4.458 -97.042 1.00 30.88 933 ALA A O 1
#

pLDDT: mean 83.38, std 11.34, range [30.88, 97.06]